Protein AF-A0A7X7RH09-F1 (afdb_monomer)

Radius of gyration: 33.02 Å; Cα contacts (8 Å, |Δi|>4): 2398; chains: 1; bounding box: 82×66×91 Å

pLDDT: mean 83.44, std 12.78, range [39.5, 98.81]

Foldseek 3Di:
DAEACDEWDPDDLDTEAAEQEEAADEEDEDPDARFHANYEDFLYEYELYEHYHYEGEGAYDAAFEYENYEYDDDDAPTEYEYELYEAEHYEYEHEDHPDAAGAYEYENDEYGELGYHYEYYQYEYYAYYYYYDDRHNYHYAYANAEYEHDDAPRQYWYFYALYEYHYADQHANYEYYDQRDDAAAEHFLYEYDYDPAQRANYYYNCQLRYEQYLYEYALRYFYDPNHVYNYNYYRAHFDWDWDQFRPRDTDIARADDAPSRQFGWFKWWQDPDNSDTWIWTDGQPDPDIDTSTHPDPRPDNDPPIAGAAHSRRHDDHVRDGGRRHRHPDDPQPQAAKEAEAEVLRQQWFKDFPPPPDSSHRMDGDRAQDWDTWMAIGGPPPKAWQAKAAPVRHGDGRHRTDTGGGHRYHGYIYTYIRAAWEKEKEAEDDACKAFPVPRDRMDIDTFGFSAAFDDDGDMDGPPVFKDKPDKPDDTTRGDHPYHDYIYTYIDTLAAAEFEEEAPVPQAVPAPQRSNALNNHHPDPLVSQVVNLRRLYEYEYWADEDAAAPHAQHASYEYEYQDPSPDDDRVNRHLPVTAAEHEQAQPQQKFFPDPVGHRCDDPNDGDADALRTAIADDDPRGAQERHEEDAQHYNGEYESHEYEHRQAEPHHEYEQNHAYEYYNYEDENHNNVLAHEHEHYQHEYEYYNYEHGREQHYYEHDHEHPAEHEAYNYEYYSHEHHLAAHYEYPYQHEYEHENYEYESHEDDDPDPGDHANEHAAHHEYEHENYEYYHYHYDPRDDYNYYHHDPPYDYHYYYYNYYYD

Mean predicted aligned error: 15.93 Å

Solvent-accessible surface area (backbone atoms only — not comparable to full-atom values): 40210 Å² total; per-residue (Å²): 141,88,62,26,83,40,71,52,57,81,95,58,99,76,34,78,60,50,65,67,46,80,46,60,76,42,79,48,76,49,95,47,73,68,57,58,18,59,38,24,43,46,34,29,28,37,31,37,27,36,39,30,44,33,35,37,41,40,39,85,44,68,78,33,47,44,19,44,33,22,34,66,82,89,58,82,70,37,47,36,36,34,35,27,28,37,41,32,49,28,34,44,30,34,69,80,65,100,56,80,36,41,28,32,36,40,17,45,38,27,38,61,44,23,36,40,33,40,37,37,32,26,25,35,39,33,43,52,46,77,46,67,55,86,40,62,82,27,55,78,46,51,14,49,37,29,44,37,14,80,42,83,77,19,60,32,28,38,17,38,33,23,24,34,39,45,36,72,49,77,63,16,50,36,25,48,39,57,80,11,66,72,47,58,30,37,39,30,14,28,34,39,43,60,46,92,66,78,29,36,50,49,41,65,71,59,30,62,36,31,32,40,31,21,21,31,33,32,67,51,49,48,66,72,55,64,46,58,37,58,57,68,50,36,52,60,44,76,50,62,37,82,43,81,26,44,93,80,38,77,35,64,24,39,66,60,70,46,82,86,62,75,63,21,48,43,45,28,51,52,47,93,47,74,69,64,63,43,48,28,34,23,54,69,95,52,90,64,78,40,61,32,46,78,81,68,75,82,58,66,84,64,86,81,58,62,46,53,51,31,34,75,63,51,82,52,54,82,87,50,64,43,52,22,22,59,47,86,57,56,94,65,77,77,30,21,29,45,32,57,45,56,39,37,45,76,19,51,49,64,50,44,74,90,55,88,49,76,80,56,39,33,48,76,36,54,62,66,41,55,57,61,51,36,33,57,43,47,37,88,75,13,42,73,60,29,32,23,39,88,86,69,49,80,75,37,71,51,55,63,41,67,55,68,53,31,80,53,62,40,61,39,30,44,33,37,52,43,29,71,31,47,44,29,46,34,48,43,55,83,74,38,25,29,72,88,75,70,29,43,55,51,76,42,83,40,40,27,34,31,75,40,77,77,82,77,62,65,52,58,57,71,84,52,36,47,82,78,49,60,78,60,86,73,52,66,43,31,57,94,53,69,45,78,44,44,28,43,35,41,52,62,60,66,39,62,30,23,34,36,40,71,93,61,62,43,86,88,35,82,48,74,7,76,36,61,65,23,22,17,58,53,58,71,62,48,52,55,55,20,41,73,23,46,7,31,36,42,30,26,37,44,72,40,79,60,52,67,38,70,71,40,40,38,21,36,42,34,21,4,26,90,61,81,76,89,52,81,87,68,44,36,40,84,84,19,52,16,33,38,27,15,48,64,80,75,75,42,22,29,58,54,98,82,47,52,43,39,61,51,97,90,40,77,52,83,67,54,50,79,33,48,36,42,57,56,91,89,62,36,34,48,25,36,27,38,60,44,72,72,21,43,68,23,36,36,33,19,35,32,40,27,34,12,21,31,9,43,31,33,62,28,29,57,53,22,33,41,35,39,30,52,24,37,40,38,30,24,13,17,61,63,79,49,31,24,35,29,32,15,32,44,46,38,40,31,48,28,38,38,35,29,23,24,15,38,36,37,36,56,34,68,43,96,63,68,26,38,38,32,53,25,38,42,33,31,24,32,72,28,76,38,16,46,32,26,29,62,11,58,29,32,43,38,37,30,51,29,39,38,33,30,39,30,41,73,58,90,61,99,60,69,45,19,53,38,28,36,43,33,25,34,36,41,37,30,51,26,39,42,33,63,66,45,73,41,100,70,51,72,58,59,65,41,77,42,44,99,96,44,85,43,54,72,46,80,39,81,58,46,79,89

Structure (mmCIF, N/CA/C/O backbone):
data_AF-A0A7X7RH09-F1
#
_entry.id   AF-A0A7X7RH09-F1
#
loop_
_atom_site.group_PDB
_atom_site.id
_atom_site.type_symbol
_atom_site.label_atom_id
_atom_site.label_alt_id
_atom_site.label_comp_id
_atom_site.label_asym_id
_atom_site.label_entity_id
_atom_site.label_seq_id
_atom_site.pdbx_PDB_ins_code
_atom_site.Cartn_x
_atom_site.Cartn_y
_atom_site.Cartn_z
_atom_site.occupancy
_atom_site.B_iso_or_equiv
_atom_site.auth_seq_id
_atom_site.auth_comp_id
_atom_site.auth_asym_id
_atom_site.auth_atom_id
_atom_site.pdbx_PDB_model_num
ATOM 1 N N . TYR A 1 1 ? 2.781 25.773 -5.124 1.00 39.50 1 TYR A N 1
ATOM 2 C CA . TYR A 1 1 ? 2.151 26.807 -4.276 1.00 39.50 1 TYR A CA 1
ATOM 3 C C . TYR A 1 1 ? 0.959 26.136 -3.627 1.00 39.50 1 TYR A C 1
ATOM 5 O O . TYR A 1 1 ? -0.152 26.218 -4.144 1.00 39.50 1 TYR A O 1
ATOM 13 N N . ASP A 1 2 ? 1.236 25.411 -2.550 1.00 45.59 2 ASP A N 1
ATOM 14 C CA . ASP A 1 2 ? 0.275 24.592 -1.820 1.00 45.59 2 ASP A CA 1
ATOM 15 C C . ASP A 1 2 ? -0.074 25.367 -0.554 1.00 45.59 2 ASP A C 1
ATOM 17 O O . ASP A 1 2 ? 0.790 25.676 0.257 1.00 45.59 2 ASP A O 1
ATOM 21 N N . GLY A 1 3 ? -1.309 25.848 -0.470 1.00 50.97 3 GLY A N 1
ATOM 22 C CA . GLY A 1 3 ? -1.743 26.729 0.604 1.00 50.97 3 GLY A CA 1
ATOM 23 C C . GLY A 1 3 ? -3.160 26.376 1.002 1.00 50.97 3 GLY A C 1
ATOM 24 O O . GLY A 1 3 ? -4.043 26.290 0.143 1.00 50.97 3 GLY A O 1
ATOM 25 N N . GLY A 1 4 ? -3.369 26.165 2.301 1.00 50.78 4 GLY A N 1
ATOM 26 C CA . GLY A 1 4 ? -4.703 26.146 2.887 1.00 50.78 4 GLY A CA 1
ATOM 27 C C . GLY A 1 4 ? -5.398 27.507 2.763 1.00 50.78 4 GLY A C 1
ATOM 28 O O . GLY A 1 4 ? -4.807 28.484 2.298 1.00 50.78 4 GLY A O 1
ATOM 29 N N . ALA A 1 5 ? -6.658 27.595 3.196 1.00 55.97 5 ALA A N 1
ATOM 30 C CA . ALA A 1 5 ? -7.336 28.887 3.352 1.00 55.97 5 ALA A CA 1
ATOM 31 C C . ALA A 1 5 ? -6.557 29.811 4.307 1.00 55.97 5 ALA A C 1
ATOM 33 O O . ALA A 1 5 ? -6.485 31.020 4.088 1.00 55.97 5 ALA A O 1
ATOM 34 N N . ILE A 1 6 ? -5.939 29.219 5.334 1.00 58.34 6 ILE A N 1
ATOM 35 C CA . ILE A 1 6 ? -5.012 29.863 6.258 1.00 58.34 6 ILE A CA 1
ATOM 36 C C . ILE A 1 6 ? -3.758 28.983 6.364 1.00 58.34 6 ILE A C 1
ATOM 38 O O . ILE A 1 6 ? -3.845 27.788 6.653 1.00 58.34 6 ILE A O 1
ATOM 42 N N . PHE A 1 7 ? -2.590 29.580 6.119 1.00 59.22 7 PHE A N 1
ATOM 43 C CA . PHE A 1 7 ? -1.283 28.933 6.243 1.00 59.22 7 PHE A CA 1
ATOM 44 C C . PHE A 1 7 ? -0.499 29.565 7.397 1.00 59.22 7 PHE A C 1
ATOM 46 O O . PHE A 1 7 ? -0.276 30.777 7.390 1.00 59.22 7 PHE A O 1
ATOM 53 N N . ILE A 1 8 ? -0.078 28.757 8.373 1.00 60.66 8 ILE A N 1
ATOM 54 C CA . ILE A 1 8 ? 0.688 29.204 9.545 1.00 60.66 8 ILE A CA 1
ATOM 55 C C . ILE A 1 8 ? 1.908 28.288 9.703 1.00 60.66 8 ILE A C 1
ATOM 57 O O . ILE A 1 8 ? 1.785 27.163 10.178 1.00 60.66 8 ILE A O 1
ATOM 61 N N . GLY A 1 9 ? 3.085 28.778 9.300 1.00 55.16 9 GLY A N 1
ATOM 62 C CA . GLY A 1 9 ? 4.354 28.067 9.498 1.00 55.16 9 GLY A CA 1
ATOM 63 C C . GLY A 1 9 ? 5.372 28.257 8.376 1.00 55.16 9 GLY A C 1
ATOM 64 O O . GLY A 1 9 ? 5.650 27.314 7.645 1.00 55.16 9 GLY A O 1
ATOM 65 N N . ARG A 1 10 ? 5.935 29.463 8.200 1.00 49.44 10 ARG A N 1
ATOM 66 C CA . ARG A 1 10 ? 7.008 29.682 7.213 1.00 49.44 10 ARG A CA 1
ATOM 67 C C . ARG A 1 10 ? 8.353 29.918 7.908 1.00 49.44 10 ARG A C 1
ATOM 69 O O . ARG A 1 10 ? 8.547 30.936 8.559 1.00 49.44 10 ARG A O 1
ATOM 76 N N . GLU A 1 11 ? 9.267 28.970 7.703 1.00 46.16 11 GLU A N 1
ATOM 77 C CA . GLU A 1 11 ? 10.734 29.107 7.776 1.00 46.16 11 GLU A CA 1
ATOM 78 C C . GLU A 1 11 ? 11.436 29.315 9.131 1.00 46.16 11 GLU A C 1
ATOM 80 O O . GLU A 1 11 ? 12.667 29.333 9.142 1.00 46.16 11 GLU A O 1
ATOM 85 N N . GLN A 1 12 ? 10.752 29.389 10.278 1.00 46.31 12 GLN A N 1
ATOM 86 C CA . GLN A 1 12 ? 11.450 29.516 11.568 1.00 46.31 12 GLN A CA 1
ATOM 87 C C . GLN A 1 12 ? 10.907 28.590 12.654 1.00 46.31 12 GLN A C 1
ATOM 89 O O . GLN A 1 12 ? 9.708 28.358 12.769 1.00 46.31 12 GLN A O 1
ATOM 94 N N . TYR A 1 13 ? 11.834 28.119 13.489 1.00 49.25 13 TYR A N 1
ATOM 95 C CA . TYR A 1 13 ? 11.634 27.364 14.728 1.00 49.25 13 TYR A CA 1
ATOM 96 C C . TYR A 1 13 ? 10.707 28.065 15.759 1.00 49.25 13 TYR A C 1
ATOM 98 O O . TYR A 1 13 ? 10.409 27.491 16.796 1.00 49.25 13 TYR A O 1
ATOM 106 N N . ASP A 1 14 ? 10.202 29.269 15.474 1.00 51.50 14 ASP A N 1
ATOM 107 C CA . ASP A 1 14 ? 9.371 30.081 16.370 1.00 51.50 14 ASP A CA 1
ATOM 108 C C . ASP A 1 14 ? 8.062 30.514 15.681 1.00 51.50 14 ASP A C 1
ATOM 110 O O . ASP A 1 14 ? 7.807 31.699 15.454 1.00 51.50 14 ASP A O 1
ATOM 114 N N . CYS A 1 15 ? 7.215 29.555 15.299 1.00 55.47 15 CYS A N 1
ATOM 115 C CA . CYS A 1 15 ? 5.894 29.874 14.754 1.00 55.47 15 CYS A CA 1
ATOM 116 C C . CYS A 1 15 ? 4.900 30.214 15.881 1.00 55.47 15 CYS A C 1
ATOM 118 O O . CYS A 1 15 ? 4.875 29.565 16.925 1.00 55.47 15 CYS A O 1
ATOM 120 N N . ALA A 1 16 ? 4.071 31.246 15.683 1.00 60.22 16 ALA A N 1
ATOM 121 C CA . ALA A 1 16 ? 3.099 31.678 16.688 1.00 60.22 16 ALA A CA 1
ATOM 122 C C . ALA A 1 16 ? 2.033 30.587 16.947 1.00 60.22 16 ALA A C 1
ATOM 124 O O . ALA A 1 16 ? 1.498 30.037 15.980 1.00 60.22 16 ALA A O 1
ATOM 125 N N . PRO A 1 17 ? 1.688 30.288 18.218 1.00 71.81 17 PRO A N 1
ATOM 126 C CA . PRO A 1 17 ? 0.646 29.318 18.541 1.00 71.81 17 PRO A CA 1
ATOM 127 C C . PRO A 1 17 ? -0.729 29.803 18.063 1.00 71.81 17 PRO A C 1
ATOM 129 O O . PRO A 1 17 ? -1.035 30.998 18.114 1.00 71.81 17 PRO A O 1
ATOM 132 N N . VAL A 1 18 ? -1.585 28.869 17.650 1.00 77.62 18 VAL A N 1
ATOM 133 C CA . VAL A 1 18 ? -2.997 29.146 17.358 1.00 77.62 18 VAL A CA 1
ATOM 134 C C . VAL A 1 18 ? -3.774 28.913 18.641 1.00 77.62 18 VAL A C 1
ATOM 136 O O . VAL A 1 18 ? -3.946 27.781 19.080 1.00 77.62 18 VAL A O 1
ATOM 139 N N . TYR A 1 19 ? -4.217 29.991 19.273 1.00 84.62 19 TYR A N 1
ATOM 140 C CA . TYR A 1 19 ? -4.841 29.925 20.586 1.00 84.62 19 TYR A CA 1
ATOM 141 C C . TYR A 1 19 ? -6.220 30.562 20.560 1.00 84.62 19 TYR A C 1
ATOM 143 O O . TYR A 1 19 ? -6.370 31.711 20.140 1.00 84.62 19 TYR A O 1
ATOM 151 N N . ARG A 1 20 ? -7.220 29.835 21.065 1.00 84.06 20 ARG A N 1
ATOM 152 C CA . ARG A 1 20 ? -8.582 30.348 21.247 1.00 84.06 20 ARG A CA 1
ATOM 153 C C . ARG A 1 20 ? -9.219 30.896 19.961 1.00 84.06 20 ARG A C 1
ATOM 155 O O . ARG A 1 20 ? -9.881 31.935 19.978 1.00 84.06 20 ARG A O 1
ATOM 162 N N . CYS A 1 21 ? -9.056 30.178 18.851 1.00 82.94 21 CYS A N 1
ATOM 163 C CA . CYS A 1 21 ? -9.645 30.519 17.556 1.00 82.94 21 CYS A CA 1
ATOM 164 C C . CYS A 1 21 ? -10.924 29.717 17.257 1.00 82.94 21 CYS A C 1
ATOM 166 O O . CYS A 1 21 ? -11.049 28.552 17.634 1.00 82.94 21 CYS A O 1
ATOM 168 N N . VAL A 1 22 ? -11.865 30.340 16.537 1.00 84.69 22 VAL A N 1
ATOM 169 C CA . VAL A 1 22 ? -13.108 29.711 16.062 1.00 84.69 22 VAL A CA 1
ATOM 170 C C . VAL A 1 22 ? -13.093 29.635 14.539 1.00 84.69 22 VAL A C 1
ATOM 172 O O . VAL A 1 22 ? -12.988 30.656 13.865 1.00 84.69 22 VAL A O 1
ATOM 175 N N . PHE A 1 23 ? -13.265 28.430 14.010 1.00 83.69 23 PHE A N 1
ATOM 176 C CA . PHE A 1 23 ? -13.432 28.133 12.595 1.00 83.69 23 PHE A CA 1
ATOM 177 C C . PHE A 1 23 ? -14.815 27.519 12.421 1.00 83.69 23 PHE A C 1
ATOM 179 O O . PHE A 1 23 ? -15.066 26.416 12.906 1.00 83.69 23 PHE A O 1
ATOM 186 N N . THR A 1 24 ? -15.740 28.225 11.767 1.00 86.25 24 THR A N 1
ATOM 187 C CA . THR A 1 24 ? -17.094 27.689 11.617 1.00 86.25 24 THR A CA 1
ATOM 188 C C . THR A 1 24 ? -17.821 28.119 10.351 1.00 86.25 24 THR A C 1
ATOM 190 O O . THR A 1 24 ? -17.476 29.136 9.747 1.00 86.25 24 THR A O 1
ATOM 193 N N . ASN A 1 25 ? -18.827 27.333 9.952 1.00 81.81 25 ASN A N 1
ATOM 194 C CA . ASN A 1 25 ? -19.798 27.645 8.896 1.00 81.81 25 ASN A CA 1
ATOM 195 C C . ASN A 1 25 ? -19.156 28.051 7.564 1.00 81.81 25 ASN A C 1
ATOM 197 O O . ASN A 1 25 ? -19.556 29.030 6.935 1.00 81.81 25 ASN A O 1
ATOM 201 N N . SER A 1 26 ? -18.118 27.327 7.154 1.00 77.94 26 SER A N 1
ATOM 202 C CA . SER A 1 26 ? -17.310 27.694 5.994 1.00 77.94 26 SER A CA 1
ATOM 203 C C . SER A 1 26 ? -17.163 26.523 5.029 1.00 77.94 26 SER A C 1
ATOM 205 O O . SER A 1 26 ? -17.007 25.376 5.441 1.00 77.94 26 SER A O 1
ATOM 207 N N . LEU A 1 27 ? -17.185 26.830 3.732 1.00 81.50 27 LEU A N 1
ATOM 208 C CA . LEU A 1 27 ? -16.916 25.895 2.642 1.00 81.50 27 LEU A CA 1
ATOM 209 C C . LEU A 1 27 ? -15.573 26.249 2.003 1.00 81.50 27 LEU A C 1
ATOM 211 O O . LEU A 1 27 ? -15.373 27.381 1.565 1.00 81.50 27 LEU A O 1
ATOM 215 N N . LEU A 1 28 ? -14.688 25.265 1.888 1.00 77.44 28 LEU A N 1
ATOM 216 C CA . LEU A 1 28 ? -13.471 25.350 1.097 1.00 77.44 28 LEU A CA 1
ATOM 217 C C . LEU A 1 28 ? -13.575 24.361 -0.059 1.00 77.44 28 LEU A C 1
ATOM 219 O O . LEU A 1 28 ? -13.709 23.162 0.159 1.00 77.44 28 LEU A O 1
ATOM 223 N N . ALA A 1 29 ? -13.499 24.861 -1.289 1.00 73.12 29 ALA A N 1
ATOM 224 C CA . ALA A 1 29 ? -13.468 24.042 -2.494 1.00 73.12 29 ALA A CA 1
ATOM 225 C C . ALA A 1 29 ? -12.237 24.401 -3.331 1.00 73.12 29 ALA A C 1
ATOM 227 O O . ALA A 1 29 ? -11.968 25.579 -3.568 1.00 73.12 29 ALA A O 1
ATOM 228 N N . SER A 1 30 ? -11.485 23.392 -3.777 1.00 60.62 30 SER A N 1
ATOM 229 C CA . SER A 1 30 ? -10.325 23.577 -4.658 1.00 60.62 30 SER A CA 1
ATOM 230 C C . SER A 1 30 ? -10.606 23.023 -6.052 1.00 60.62 30 SER A C 1
ATOM 232 O O . SER A 1 30 ? -11.096 21.906 -6.198 1.00 60.62 30 SER A O 1
ATOM 234 N N . THR A 1 31 ? -10.253 23.786 -7.088 1.00 54.47 31 THR A N 1
ATOM 235 C CA . THR A 1 31 ? -10.228 23.322 -8.487 1.00 54.47 31 THR A CA 1
ATOM 236 C C . THR A 1 31 ? -8.878 22.710 -8.885 1.00 54.47 31 THR A C 1
ATOM 238 O O . THR A 1 31 ? -8.768 22.100 -9.951 1.00 54.47 31 THR A O 1
ATOM 241 N N . HIS A 1 32 ? -7.852 22.858 -8.039 1.00 51.28 32 HIS A N 1
ATOM 242 C CA . HIS A 1 32 ? -6.489 22.381 -8.276 1.00 51.28 32 HIS A CA 1
ATOM 243 C C . HIS A 1 32 ? -6.302 20.921 -7.831 1.00 51.28 32 HIS A C 1
ATOM 245 O O . HIS A 1 32 ? -6.965 20.455 -6.909 1.00 51.28 32 HIS A O 1
ATOM 251 N N . THR A 1 33 ? -5.374 20.209 -8.478 1.00 50.28 33 THR A N 1
ATOM 252 C CA . THR A 1 33 ? -5.018 18.800 -8.203 1.00 50.28 33 THR A CA 1
ATOM 253 C C . THR A 1 33 ? -4.371 18.567 -6.833 1.00 50.28 33 THR A C 1
ATOM 255 O O . THR A 1 33 ? -4.424 17.454 -6.324 1.00 50.28 33 THR A O 1
ATOM 258 N N . ALA A 1 34 ? -3.801 19.600 -6.208 1.00 52.06 34 ALA A N 1
ATOM 259 C CA . ALA A 1 34 ? -3.381 19.560 -4.812 1.00 52.06 34 ALA A CA 1
ATOM 260 C C . ALA A 1 34 ? -4.541 20.059 -3.934 1.00 52.06 34 ALA A C 1
ATOM 262 O O . ALA A 1 34 ? -4.988 21.206 -4.046 1.00 52.06 34 ALA A O 1
ATOM 263 N N . GLY A 1 35 ? -5.093 19.172 -3.111 1.00 54.12 35 GLY A N 1
ATOM 264 C CA . GLY A 1 35 ? -6.166 19.509 -2.179 1.00 54.12 35 GLY A CA 1
ATOM 265 C C . GLY A 1 35 ? -5.674 20.485 -1.113 1.00 54.12 35 GLY A C 1
ATOM 266 O O . GLY A 1 35 ? -4.538 20.398 -0.659 1.00 54.12 35 GLY A O 1
ATOM 267 N N . ARG A 1 36 ? -6.532 21.445 -0.765 1.00 67.12 36 ARG A N 1
ATOM 268 C CA . ARG A 1 36 ? -6.258 22.497 0.220 1.00 67.12 36 ARG A CA 1
ATOM 269 C C . ARG A 1 36 ? -6.937 22.156 1.542 1.00 67.12 36 ARG A C 1
ATOM 271 O O . ARG A 1 36 ? -8.000 21.550 1.524 1.00 67.12 36 ARG A O 1
ATOM 278 N N . SER A 1 37 ? -6.377 22.607 2.656 1.00 75.69 37 SER A N 1
ATOM 279 C CA . SER A 1 37 ? -6.959 22.492 3.998 1.00 75.69 37 SER A CA 1
ATOM 280 C C . SER A 1 37 ? -7.502 23.832 4.500 1.00 75.69 37 SER A C 1
ATOM 282 O O . SER A 1 37 ? -7.160 24.893 3.973 1.00 75.69 37 SER A O 1
ATOM 284 N N . PHE A 1 38 ? -8.358 23.824 5.525 1.00 73.69 38 PHE A N 1
ATOM 285 C CA . PHE A 1 38 ? -8.743 25.068 6.205 1.00 73.69 38 PHE A CA 1
ATOM 286 C C . PHE A 1 38 ? -7.564 25.656 6.971 1.00 73.69 38 PHE A C 1
ATOM 288 O O . PHE A 1 38 ? -7.347 26.869 6.944 1.00 73.69 38 PHE A O 1
ATOM 295 N N . LEU A 1 39 ? -6.797 24.776 7.610 1.00 77.62 39 LEU A N 1
ATOM 296 C CA . LEU A 1 39 ? -5.623 25.122 8.383 1.00 77.62 39 LEU A CA 1
ATOM 297 C C . LEU A 1 39 ? -4.447 24.259 7.927 1.00 77.62 39 LEU A C 1
ATOM 299 O O . LEU A 1 39 ? -4.460 23.039 8.101 1.00 77.62 39 LEU A O 1
ATOM 303 N N . SER A 1 40 ? -3.441 24.910 7.347 1.00 75.69 40 SER A N 1
ATOM 304 C CA . SER A 1 40 ? -2.165 24.291 7.000 1.00 75.69 40 SER A CA 1
ATOM 305 C C . SER A 1 40 ? -1.100 24.737 7.992 1.00 75.69 40 SER A C 1
ATOM 307 O O . SER A 1 40 ? -0.823 25.938 8.067 1.00 75.69 40 SER A O 1
ATOM 309 N N . ILE A 1 41 ? -0.540 23.802 8.765 1.00 71.88 41 ILE A N 1
ATOM 310 C CA . ILE A 1 41 ? 0.348 24.121 9.897 1.00 71.88 41 ILE A CA 1
ATOM 311 C C . ILE A 1 41 ? 1.619 23.287 9.946 1.00 71.88 41 ILE A C 1
ATOM 313 O O . ILE A 1 41 ? 1.668 22.154 9.468 1.00 71.88 41 ILE A O 1
ATOM 317 N N . GLY A 1 42 ? 2.639 23.870 10.575 1.00 72.31 42 GLY A N 1
ATOM 318 C CA . GLY A 1 42 ? 3.933 23.245 10.766 1.00 72.31 42 GLY A CA 1
ATOM 319 C C . GLY A 1 42 ? 4.741 23.881 11.892 1.00 72.31 42 GLY A C 1
ATOM 320 O O . GLY A 1 42 ? 5.000 25.079 11.848 1.00 72.31 42 GLY A O 1
ATOM 321 N N . GLY A 1 43 ? 5.123 23.087 12.900 1.00 71.06 43 GLY A N 1
ATOM 322 C CA . GLY A 1 43 ? 5.881 23.583 14.056 1.00 71.06 43 GLY A CA 1
ATOM 323 C C . GLY A 1 43 ? 5.066 24.501 14.977 1.00 71.06 43 GLY A C 1
ATOM 324 O O . GLY A 1 43 ? 5.577 25.529 15.407 1.00 71.06 43 GLY A O 1
ATOM 325 N N . VAL A 1 44 ? 3.787 24.182 15.215 1.00 73.12 44 VAL A N 1
ATOM 326 C CA . VAL A 1 44 ? 2.811 25.048 15.905 1.00 73.12 44 VAL A CA 1
ATOM 327 C C . VAL A 1 44 ? 1.980 24.232 16.898 1.00 73.12 44 VAL A C 1
ATOM 329 O O . VAL A 1 44 ? 1.556 23.127 16.571 1.00 73.12 44 VAL A O 1
ATOM 332 N N . SER A 1 45 ? 1.684 24.816 18.063 1.00 78.50 45 SER A N 1
ATOM 333 C CA . SER A 1 45 ? 0.655 24.329 18.995 1.00 78.50 45 SER A CA 1
ATOM 334 C C . SER A 1 45 ? -0.694 24.986 18.690 1.00 78.50 45 SER A C 1
ATOM 336 O O . SER A 1 45 ? -0.778 26.212 18.535 1.00 78.50 45 SER A O 1
ATOM 338 N N . VAL A 1 46 ? -1.754 24.180 18.611 1.00 84.38 46 VAL A N 1
ATOM 339 C CA . VAL A 1 46 ? -3.142 24.620 18.439 1.00 84.38 46 VAL A CA 1
ATOM 340 C C . VAL A 1 46 ? -3.904 24.306 19.716 1.00 84.38 46 VAL A C 1
ATOM 342 O O . VAL A 1 46 ? -4.128 23.150 20.053 1.00 84.38 46 VAL A O 1
ATOM 345 N N . THR A 1 47 ? -4.304 25.335 20.454 1.00 85.88 47 THR A N 1
ATOM 346 C CA . THR A 1 47 ? -4.860 25.168 21.797 1.00 85.88 47 THR A CA 1
ATOM 347 C C . THR A 1 47 ? -6.187 25.909 21.962 1.00 85.88 47 THR A C 1
ATOM 349 O O . THR A 1 47 ? -6.333 27.049 21.515 1.00 85.88 47 THR A O 1
ATOM 352 N N . ASP A 1 48 ? -7.158 25.284 22.633 1.00 86.69 48 ASP A N 1
ATOM 353 C CA . ASP A 1 48 ? -8.470 25.869 22.963 1.00 86.69 48 ASP A CA 1
ATOM 354 C C . ASP A 1 48 ? -9.261 26.361 21.728 1.00 86.69 48 ASP A C 1
ATOM 356 O O . ASP A 1 48 ? -9.983 27.359 21.793 1.00 86.69 48 ASP A O 1
ATOM 360 N N . CYS A 1 49 ? -9.105 25.693 20.579 1.00 88.81 49 CYS A N 1
ATOM 361 C CA . CYS A 1 49 ? -9.737 26.077 19.312 1.00 88.81 49 CYS A CA 1
ATOM 362 C C . CYS A 1 49 ? -10.970 25.225 18.977 1.00 88.81 49 CYS A C 1
ATOM 364 O O . CYS A 1 49 ? -11.073 24.062 19.360 1.00 88.81 49 CYS A O 1
ATOM 366 N N . ARG A 1 50 ? -11.903 25.795 18.210 1.00 89.38 50 ARG A N 1
ATOM 367 C CA . ARG A 1 50 ? -13.152 25.141 17.786 1.00 89.38 50 ARG A CA 1
ATOM 368 C C . ARG A 1 50 ? -13.253 25.119 16.262 1.00 89.38 50 ARG A C 1
ATOM 370 O O . ARG A 1 50 ? -13.187 26.177 15.643 1.00 89.38 50 ARG A O 1
ATOM 377 N N . PHE A 1 51 ? -13.467 23.939 15.689 1.00 91.75 51 PHE A N 1
ATOM 378 C CA . PHE A 1 51 ? -13.645 23.666 14.263 1.00 91.75 51 PHE A CA 1
ATOM 379 C C . PHE A 1 51 ? -15.002 22.998 14.054 1.00 91.75 51 PHE A C 1
ATOM 381 O O . PHE A 1 51 ? -15.168 21.817 14.362 1.00 91.75 51 PHE A O 1
ATOM 388 N N . GLU A 1 52 ? -15.991 23.746 13.567 1.00 90.88 52 GLU A N 1
ATOM 389 C CA . GLU A 1 52 ? -17.348 23.212 13.462 1.00 90.88 52 GLU A CA 1
ATOM 390 C C . GLU A 1 52 ? -18.112 23.629 12.219 1.00 90.88 52 GLU A C 1
ATOM 392 O O . GLU A 1 52 ? -18.098 24.798 11.838 1.00 90.88 52 GLU A O 1
ATOM 397 N N . HIS A 1 53 ? -18.890 22.711 11.646 1.00 88.31 53 HIS A N 1
ATOM 398 C CA . HIS A 1 53 ? -19.677 22.976 10.435 1.00 88.31 53 HIS A CA 1
ATOM 399 C C . HIS A 1 53 ? -18.803 23.463 9.266 1.00 88.31 53 HIS A C 1
ATOM 401 O O . HIS A 1 53 ? -19.192 24.337 8.485 1.00 88.31 53 HIS A O 1
ATOM 407 N N . LEU A 1 54 ? -17.582 22.937 9.170 1.00 86.94 54 LEU A N 1
ATOM 408 C CA . LEU A 1 54 ? -16.685 23.195 8.053 1.00 86.94 54 LEU A CA 1
ATOM 409 C C . LEU A 1 54 ? -16.880 22.122 6.990 1.00 86.94 54 LEU A C 1
ATOM 411 O O . LEU A 1 54 ? -16.991 20.938 7.302 1.00 86.94 54 LEU A O 1
ATOM 415 N N . ARG A 1 55 ? -16.875 22.527 5.723 1.00 87.94 55 ARG A N 1
ATOM 416 C CA . ARG A 1 55 ? -16.953 21.609 4.589 1.00 87.94 55 ARG A CA 1
ATOM 417 C C . ARG A 1 55 ? -15.736 21.777 3.694 1.00 87.94 55 ARG A C 1
ATOM 419 O O . ARG A 1 55 ? -15.526 22.855 3.143 1.00 87.94 55 ARG A O 1
ATOM 426 N N . LEU A 1 56 ? -14.953 20.716 3.529 1.00 85.56 56 LEU A N 1
ATOM 427 C CA . LEU A 1 56 ? -13.834 20.654 2.595 1.00 85.56 56 LEU A CA 1
ATOM 428 C C . LEU A 1 56 ? -14.221 19.808 1.379 1.00 85.56 56 LEU A C 1
ATOM 430 O O . LEU A 1 56 ? -14.490 18.620 1.515 1.00 85.56 56 LEU A O 1
ATOM 434 N N . LEU A 1 57 ? -14.209 20.407 0.191 1.00 83.31 57 LEU A N 1
ATOM 435 C CA . LEU A 1 57 ? -14.351 19.716 -1.086 1.00 83.31 57 LEU A CA 1
ATOM 436 C C . LEU A 1 57 ? -12.971 19.537 -1.731 1.00 83.31 57 LEU A C 1
ATOM 438 O O . LEU A 1 57 ? -12.345 20.509 -2.168 1.00 83.31 57 LEU A O 1
ATOM 442 N N . CYS A 1 58 ? -12.500 18.294 -1.788 1.00 78.88 58 CYS A N 1
ATOM 443 C CA . CYS A 1 58 ? -11.197 17.931 -2.335 1.00 78.88 58 CYS A CA 1
ATOM 444 C C . CYS A 1 58 ? -11.317 17.263 -3.715 1.00 78.88 58 CYS A C 1
ATOM 446 O O . CYS A 1 58 ? -12.351 16.697 -4.067 1.00 78.88 58 CYS A O 1
ATOM 448 N N . LYS A 1 59 ? -10.238 17.335 -4.503 1.00 78.81 59 LYS A N 1
ATOM 449 C CA . LYS A 1 59 ? -10.075 16.622 -5.776 1.00 78.81 59 LYS A CA 1
ATOM 450 C C . LYS A 1 59 ? -8.899 15.651 -5.632 1.00 78.81 59 LYS A C 1
ATOM 452 O O . LYS A 1 59 ? -7.761 16.085 -5.819 1.00 78.81 59 LYS A O 1
ATOM 457 N N . PRO A 1 60 ? -9.149 14.386 -5.249 1.00 78.12 60 PRO A N 1
ATOM 458 C CA . PRO A 1 60 ? -8.075 13.453 -4.951 1.00 78.12 60 PRO A CA 1
ATOM 459 C C . PRO A 1 60 ? -7.185 13.118 -6.147 1.00 78.12 60 PRO A C 1
ATOM 461 O O . PRO A 1 60 ? -7.648 13.083 -7.286 1.00 78.12 60 PRO A O 1
ATOM 464 N N . THR A 1 61 ? -5.921 12.820 -5.863 1.00 77.62 61 THR A N 1
ATOM 465 C CA . THR A 1 61 ? -4.957 12.157 -6.749 1.00 77.62 61 THR A CA 1
ATOM 466 C C . THR A 1 61 ? -4.567 10.812 -6.144 1.00 77.62 61 THR A C 1
ATOM 468 O O . THR A 1 61 ? -4.674 10.640 -4.928 1.00 77.62 61 THR A O 1
ATOM 471 N N . THR A 1 62 ? -4.065 9.882 -6.961 1.00 80.81 62 THR A N 1
ATOM 472 C CA . THR A 1 62 ? -3.496 8.620 -6.466 1.00 80.81 62 THR A CA 1
ATOM 473 C C . THR A 1 62 ? -2.423 8.895 -5.411 1.00 80.81 62 THR A C 1
ATOM 475 O O . THR A 1 62 ? -1.591 9.788 -5.576 1.00 80.81 62 THR A O 1
ATOM 478 N N . ASP A 1 63 ? -2.502 8.167 -4.304 1.00 79.94 63 ASP A N 1
ATOM 479 C CA . ASP A 1 63 ? -1.680 8.279 -3.103 1.00 79.94 63 ASP A CA 1
ATOM 480 C C . ASP A 1 63 ? -1.737 9.620 -2.371 1.00 79.94 63 ASP A C 1
ATOM 482 O O . ASP A 1 63 ? -0.909 9.891 -1.502 1.00 79.94 63 ASP A O 1
ATOM 486 N N . GLY A 1 64 ? -2.724 10.463 -2.671 1.00 80.62 64 GLY A N 1
ATOM 487 C CA . GLY A 1 64 ? -2.969 11.710 -1.954 1.00 80.62 64 GLY A CA 1
ATOM 488 C C . GLY A 1 64 ? -3.614 11.491 -0.584 1.00 80.62 64 GLY A C 1
ATOM 489 O O . GLY A 1 64 ? -4.360 10.539 -0.370 1.00 80.62 64 GLY A O 1
ATOM 490 N N . THR A 1 65 ? -3.377 12.416 0.344 1.00 84.31 65 THR A N 1
ATOM 491 C CA . THR A 1 65 ? -4.117 12.510 1.609 1.00 84.31 65 THR A CA 1
ATOM 492 C C . THR A 1 65 ? -4.595 13.933 1.821 1.00 84.31 65 THR A C 1
ATOM 494 O O . THR A 1 65 ? -3.841 14.885 1.614 1.00 84.31 65 THR A O 1
ATOM 497 N N . TYR A 1 66 ? -5.849 14.079 2.235 1.00 85.44 66 TYR A N 1
ATOM 498 C CA . TYR A 1 66 ? -6.525 15.368 2.340 1.00 85.44 66 TYR A CA 1
ATOM 499 C C . TYR A 1 66 ? -7.186 15.483 3.695 1.00 85.44 66 TYR A C 1
ATOM 501 O O . TYR A 1 66 ? -7.961 14.608 4.066 1.00 85.44 66 TYR A O 1
ATOM 509 N N . ALA A 1 67 ? -6.895 16.556 4.423 1.00 87.56 67 ALA A N 1
ATOM 510 C CA . ALA A 1 67 ? -7.482 16.767 5.732 1.00 87.56 67 ALA A CA 1
ATOM 511 C C . ALA A 1 67 ? -7.953 18.204 5.947 1.00 87.56 67 ALA A C 1
ATOM 513 O O . ALA A 1 67 ? -7.436 19.138 5.328 1.00 87.56 67 ALA A O 1
ATOM 514 N N . LEU A 1 68 ? -8.951 18.377 6.816 1.00 86.56 68 LEU A N 1
ATOM 515 C CA . LEU A 1 68 ? -9.476 19.694 7.185 1.00 86.56 68 LEU A CA 1
ATOM 516 C C . LEU A 1 68 ? -8.388 20.542 7.852 1.00 86.56 68 LEU A C 1
ATOM 518 O O . LEU A 1 68 ? -8.199 21.701 7.466 1.00 86.56 68 LEU A O 1
ATOM 522 N N . THR A 1 69 ? -7.642 19.952 8.786 1.00 85.06 69 THR A N 1
ATOM 523 C CA . THR A 1 69 ? -6.339 20.448 9.233 1.00 85.06 69 THR A CA 1
ATOM 524 C C . THR A 1 69 ? -5.256 19.538 8.662 1.00 85.06 69 THR A C 1
ATOM 526 O O . THR A 1 69 ? -5.271 18.322 8.847 1.00 85.06 69 THR A O 1
ATOM 529 N N . GLN A 1 70 ? -4.346 20.122 7.885 1.00 76.12 70 GLN A N 1
ATOM 530 C CA . GLN A 1 70 ? -3.366 19.371 7.104 1.00 76.12 70 GLN A CA 1
ATOM 531 C C . GLN A 1 70 ? -1.960 19.881 7.380 1.00 76.12 70 GLN A C 1
ATOM 533 O O . GLN A 1 70 ? -1.740 21.086 7.477 1.00 76.12 70 GLN A O 1
ATOM 538 N N . PHE A 1 71 ? -1.001 18.969 7.467 1.00 71.19 71 PHE A N 1
ATOM 539 C CA . PHE A 1 71 ? 0.404 19.327 7.646 1.00 71.19 71 PHE A CA 1
ATOM 540 C C . PHE A 1 71 ? 1.173 19.285 6.311 1.00 71.19 71 PHE A C 1
ATOM 542 O O . PHE A 1 71 ? 0.969 18.361 5.511 1.00 71.19 71 PHE A O 1
ATOM 549 N N . ASP A 1 72 ? 1.984 20.319 6.049 1.00 60.94 72 ASP A N 1
ATOM 550 C CA . ASP A 1 72 ? 2.553 20.653 4.726 1.00 60.94 72 ASP A CA 1
ATOM 551 C C . ASP A 1 72 ? 3.869 19.911 4.382 1.00 60.94 72 ASP A C 1
ATOM 553 O O . ASP A 1 72 ? 4.581 19.411 5.252 1.00 60.94 72 ASP A O 1
ATOM 557 N N . THR A 1 73 ? 4.182 19.848 3.083 1.00 54.56 73 THR A N 1
ATOM 558 C CA . THR A 1 73 ? 5.088 18.911 2.408 1.00 54.56 73 THR A CA 1
ATOM 559 C C . THR A 1 73 ? 6.581 19.224 2.451 1.00 54.56 73 THR A C 1
ATOM 561 O O . THR A 1 73 ? 7.382 18.408 2.000 1.00 54.56 73 THR A O 1
ATOM 564 N N . TRP A 1 74 ? 6.983 20.399 2.931 1.00 53.41 74 TRP A N 1
ATOM 565 C CA . TRP A 1 74 ? 8.318 20.936 2.625 1.00 53.41 74 TRP A CA 1
ATOM 566 C C . TRP A 1 74 ? 9.379 20.673 3.696 1.00 53.41 74 TRP A C 1
ATOM 568 O O . TRP A 1 74 ? 10.561 20.917 3.449 1.00 53.41 74 TRP A O 1
ATOM 578 N N . HIS A 1 75 ? 8.989 20.173 4.871 1.00 57.84 75 HIS A N 1
ATOM 579 C CA . HIS A 1 75 ? 9.895 20.062 6.011 1.00 57.84 75 HIS A CA 1
ATOM 580 C C . HIS A 1 75 ? 9.716 18.743 6.771 1.00 57.84 75 HIS A C 1
ATOM 582 O O . HIS A 1 75 ? 8.687 18.495 7.399 1.00 57.84 75 HIS A O 1
ATOM 588 N N . ASP A 1 76 ? 10.754 17.907 6.744 1.00 57.53 76 ASP A N 1
ATOM 589 C CA . ASP A 1 76 ? 10.840 16.709 7.577 1.00 57.53 76 ASP A CA 1
ATOM 590 C C . ASP A 1 76 ? 10.981 17.098 9.064 1.00 57.53 76 ASP A C 1
ATOM 592 O O . ASP A 1 76 ? 11.793 17.956 9.416 1.00 57.53 76 ASP A O 1
ATOM 596 N N . ASN A 1 77 ? 10.267 16.394 9.953 1.00 61.56 77 ASN A N 1
ATOM 597 C CA . ASN A 1 77 ? 10.380 16.468 11.425 1.00 61.56 77 ASN A CA 1
ATOM 598 C C . ASN A 1 77 ? 9.720 17.654 12.149 1.00 61.56 77 ASN A C 1
ATOM 600 O O . ASN A 1 77 ? 10.051 17.902 13.313 1.00 61.56 77 ASN A O 1
ATOM 604 N N . TRP A 1 78 ? 8.768 18.351 11.534 1.00 71.25 78 TRP A N 1
ATOM 605 C CA . TRP A 1 78 ? 7.917 19.272 12.288 1.00 71.25 78 TRP A CA 1
ATOM 606 C C . TRP A 1 78 ? 7.007 18.536 13.273 1.00 71.25 78 TRP A C 1
ATOM 608 O O . TRP A 1 78 ? 6.595 17.398 13.039 1.00 71.25 78 TRP A O 1
ATOM 618 N N . PHE A 1 79 ? 6.750 19.198 14.401 1.00 75.94 79 PHE A N 1
ATOM 619 C CA . PHE A 1 79 ? 5.858 18.725 15.448 1.00 75.94 79 PHE A CA 1
ATOM 620 C C . PHE A 1 79 ? 4.671 19.679 15.581 1.00 75.94 79 PHE A C 1
ATOM 622 O O . PHE A 1 79 ? 4.853 20.897 15.555 1.00 75.94 79 PHE A O 1
ATOM 629 N N . VAL A 1 80 ? 3.470 19.118 15.681 1.00 80.06 80 VAL A N 1
ATOM 630 C CA . VAL A 1 80 ? 2.219 19.859 15.861 1.00 80.06 80 VAL A CA 1
ATOM 631 C C . VAL A 1 80 ? 1.418 19.198 16.973 1.00 80.06 80 VAL A C 1
ATOM 633 O O . VAL A 1 80 ? 1.212 17.990 16.935 1.00 80.06 80 VAL A O 1
ATOM 636 N N . ASP A 1 81 ? 0.925 19.973 17.926 1.00 84.44 81 ASP A N 1
ATOM 637 C CA . ASP A 1 81 ? 0.002 19.486 18.950 1.00 84.44 81 ASP A CA 1
ATOM 638 C C . ASP A 1 81 ? -1.352 20.187 18.855 1.00 84.44 81 ASP A C 1
ATOM 640 O O . ASP A 1 81 ? -1.432 21.383 18.563 1.00 84.44 81 ASP A O 1
ATOM 644 N N . PHE A 1 82 ? -2.419 19.428 19.097 1.00 89.00 82 PHE A N 1
ATOM 645 C CA . PHE A 1 82 ? -3.757 19.958 19.321 1.00 89.00 82 PHE A CA 1
ATOM 646 C C . PHE A 1 82 ? -4.165 19.676 20.758 1.00 89.00 82 PHE A C 1
ATOM 648 O O . PHE A 1 82 ? -4.340 18.524 21.141 1.00 89.00 82 PHE A O 1
ATOM 655 N N . ASN A 1 83 ? -4.387 20.730 21.533 1.00 88.69 83 ASN A N 1
ATOM 656 C CA . ASN A 1 83 ? -4.727 20.621 22.943 1.00 88.69 83 ASN A CA 1
ATOM 657 C C . ASN A 1 83 ? -6.080 21.288 23.224 1.00 88.69 83 ASN A C 1
ATOM 659 O O . ASN A 1 83 ? -6.283 22.459 22.893 1.00 88.69 83 ASN A O 1
ATOM 663 N N . ARG A 1 84 ? -7.030 20.557 23.818 1.00 90.06 84 ARG A N 1
ATOM 664 C CA . ARG A 1 84 ? -8.394 21.052 24.119 1.00 90.06 84 ARG A CA 1
ATOM 665 C C . ARG A 1 84 ? -9.113 21.632 22.896 1.00 90.06 84 ARG A C 1
ATOM 667 O O . ARG A 1 84 ? -9.789 22.658 22.979 1.00 90.06 84 ARG A O 1
ATOM 674 N N . CYS A 1 85 ? -8.935 21.011 21.732 1.00 92.44 85 CYS A N 1
ATOM 675 C CA . CYS A 1 85 ? -9.618 21.425 20.509 1.00 92.44 85 CYS A CA 1
ATOM 676 C C . CYS A 1 85 ? -10.908 20.627 20.283 1.00 92.44 85 CYS A C 1
ATOM 678 O O . CYS A 1 85 ? -10.999 19.453 20.643 1.00 92.44 85 CYS A O 1
ATOM 680 N N . VAL A 1 86 ? -11.903 21.261 19.662 1.00 94.50 86 VAL A N 1
ATOM 681 C CA . VAL A 1 86 ? -13.181 20.622 19.310 1.00 94.50 86 VAL A CA 1
ATOM 682 C C . VAL A 1 86 ? -13.344 20.568 17.798 1.00 94.50 86 VAL A C 1
ATOM 684 O O . VAL A 1 86 ? -13.215 21.594 17.135 1.00 94.50 86 VAL A O 1
ATOM 687 N N . PHE A 1 87 ? -13.667 19.387 17.275 1.00 95.94 87 PHE A N 1
ATOM 688 C CA . PHE A 1 87 ? -13.963 19.116 15.871 1.00 95.94 87 PHE A CA 1
ATOM 689 C C . PHE A 1 87 ? -15.356 18.493 15.756 1.00 95.94 87 PHE A C 1
ATOM 691 O O . PHE A 1 87 ? -15.507 17.287 15.942 1.00 95.94 87 PHE A O 1
ATOM 698 N N . ALA A 1 88 ? -16.381 19.296 15.464 1.00 94.00 88 ALA A N 1
ATOM 699 C CA . ALA A 1 88 ? -17.757 18.799 15.413 1.00 94.00 88 ALA A CA 1
ATOM 700 C C . ALA A 1 88 ? -18.472 19.115 14.097 1.00 94.00 88 ALA A C 1
ATOM 702 O O . ALA A 1 88 ? -18.392 20.228 13.578 1.00 94.00 88 ALA A O 1
ATOM 703 N N . HIS A 1 89 ? -19.237 18.154 13.584 1.00 94.00 89 HIS A N 1
ATOM 704 C CA . HIS A 1 89 ? -20.110 18.331 12.419 1.00 94.00 89 HIS A CA 1
ATOM 705 C C . HIS A 1 89 ? -19.379 18.821 11.160 1.00 94.00 89 HIS A C 1
ATOM 707 O O . HIS A 1 89 ? -19.945 19.551 10.341 1.00 94.00 89 HIS A O 1
ATOM 713 N N . ASN A 1 90 ? -18.105 18.461 11.009 1.00 94.56 90 ASN A N 1
ATOM 714 C CA . ASN A 1 90 ? -17.335 18.804 9.822 1.00 94.56 90 ASN A CA 1
ATOM 715 C C . ASN A 1 90 ? -17.535 17.756 8.730 1.00 94.56 90 ASN A C 1
ATOM 717 O O . ASN A 1 90 ? -17.838 16.597 9.009 1.00 94.56 90 ASN A O 1
ATOM 721 N N . VAL A 1 91 ? -17.335 18.157 7.477 1.00 92.69 91 VAL A N 1
ATOM 722 C CA . VAL A 1 91 ? -17.456 17.265 6.326 1.00 92.69 91 VAL A CA 1
ATOM 723 C C . VAL A 1 91 ? -16.244 17.379 5.414 1.00 92.69 91 VAL A C 1
ATOM 725 O O . VAL A 1 91 ? -15.918 18.471 4.947 1.00 92.69 91 VAL A O 1
ATOM 728 N N . VAL A 1 92 ? -15.615 16.248 5.098 1.00 90.62 92 VAL A N 1
ATOM 729 C CA . VAL A 1 92 ? -14.577 16.151 4.063 1.00 90.62 92 VAL A CA 1
ATOM 730 C C . VAL A 1 92 ? -15.114 15.315 2.909 1.00 90.62 92 VAL A C 1
ATOM 732 O O . VAL A 1 92 ? -15.417 14.135 3.061 1.00 90.62 92 VAL A O 1
ATOM 735 N N . ALA A 1 93 ? -15.262 15.946 1.748 1.00 88.25 93 ALA A N 1
ATOM 736 C CA . ALA A 1 93 ? -15.929 15.380 0.588 1.00 88.25 93 ALA A CA 1
ATOM 737 C C . ALA A 1 93 ? -14.992 15.283 -0.626 1.00 88.25 93 ALA A C 1
ATOM 739 O O . ALA A 1 93 ? -14.314 16.248 -0.985 1.00 88.25 93 ALA A O 1
ATOM 740 N N . ALA A 1 94 ? -15.011 14.130 -1.287 1.00 83.69 94 ALA A N 1
ATOM 741 C CA . ALA A 1 94 ? -14.339 13.802 -2.538 1.00 83.69 94 ALA A CA 1
ATOM 742 C C . ALA A 1 94 ? -15.390 13.360 -3.584 1.00 83.69 94 ALA A C 1
ATOM 744 O O . ALA A 1 94 ? -15.670 12.167 -3.717 1.00 83.69 94 ALA A O 1
ATOM 745 N N . PRO A 1 95 ? -16.029 14.294 -4.312 1.00 74.25 95 PRO A N 1
ATOM 746 C CA . PRO A 1 95 ? -17.022 13.958 -5.333 1.00 74.25 95 PRO A CA 1
ATOM 747 C C . PRO A 1 95 ? -16.386 13.153 -6.476 1.00 74.25 95 PRO A C 1
ATOM 749 O O . PRO A 1 95 ? -15.205 13.338 -6.766 1.00 74.25 95 PRO A O 1
ATOM 752 N N . ALA A 1 96 ? -17.178 12.287 -7.126 1.00 61.25 96 ALA A N 1
ATOM 753 C CA . ALA A 1 96 ? -16.732 11.336 -8.152 1.00 61.25 96 ALA A CA 1
ATOM 754 C C . ALA A 1 96 ? -15.738 11.960 -9.149 1.00 61.25 96 ALA A C 1
ATOM 756 O O . ALA A 1 96 ? -16.095 12.792 -9.986 1.00 61.25 96 ALA A O 1
ATOM 757 N N . THR A 1 97 ? -14.469 11.572 -9.031 1.00 56.03 97 THR A N 1
ATOM 758 C CA . THR A 1 97 ? -13.388 11.980 -9.923 1.00 56.03 97 THR A CA 1
ATOM 759 C C . THR A 1 97 ? -13.382 11.092 -11.163 1.00 56.03 97 THR A C 1
ATOM 761 O O . THR A 1 97 ? -13.709 9.911 -11.117 1.00 56.03 97 THR A O 1
ATOM 764 N N . SER A 1 98 ? -12.934 11.632 -12.292 1.00 45.31 98 SER A N 1
ATOM 765 C CA . SER A 1 98 ? -12.617 10.882 -13.515 1.00 45.31 98 SER A CA 1
ATOM 766 C C . SER A 1 98 ? -11.368 9.982 -13.372 1.00 45.31 98 SER A C 1
ATOM 768 O O . SER A 1 98 ? -10.642 9.791 -14.342 1.00 45.31 98 SER A O 1
ATOM 770 N N . LEU A 1 99 ? -11.061 9.503 -12.161 1.00 54.94 99 LEU A N 1
ATOM 771 C CA . LEU A 1 99 ? -9.893 8.688 -11.819 1.00 54.94 99 LEU A CA 1
ATOM 772 C C . LEU A 1 99 ? -10.372 7.296 -11.401 1.00 54.94 99 LEU A C 1
ATOM 774 O O . LEU A 1 99 ? -10.632 7.029 -10.231 1.00 54.94 99 LEU A O 1
ATOM 778 N N . THR A 1 100 ? -10.517 6.405 -12.374 1.00 58.28 100 THR A N 1
ATOM 779 C CA . THR A 1 100 ? -10.769 4.983 -12.124 1.00 58.28 100 THR A CA 1
ATOM 780 C C . THR A 1 100 ? -9.501 4.363 -11.516 1.00 58.28 100 THR A C 1
ATOM 782 O O . THR A 1 100 ? -8.428 4.496 -12.098 1.00 58.28 100 THR A O 1
ATOM 785 N N . GLY A 1 101 ? -9.598 3.722 -10.345 1.00 62.59 101 GLY A N 1
ATOM 786 C CA . GLY A 1 101 ? -8.496 2.958 -9.735 1.00 62.59 101 GLY A CA 1
ATOM 787 C C . GLY A 1 101 ? -7.548 3.696 -8.776 1.00 62.59 101 GLY A C 1
ATOM 788 O O . GLY A 1 101 ? -6.534 3.126 -8.387 1.00 62.59 101 GLY A O 1
ATOM 789 N N . ALA A 1 102 ? -7.822 4.944 -8.379 1.00 69.69 102 ALA A N 1
ATOM 790 C CA . ALA A 1 102 ? -6.933 5.694 -7.480 1.00 69.69 102 ALA A CA 1
ATOM 791 C C . ALA A 1 102 ? -7.168 5.373 -5.988 1.00 69.69 102 ALA A C 1
ATOM 793 O O . ALA A 1 102 ? -8.305 5.408 -5.522 1.00 69.69 102 ALA A O 1
ATOM 794 N N . SER A 1 103 ? -6.089 5.146 -5.230 1.00 84.81 103 SER A N 1
ATOM 795 C CA . SER A 1 103 ? -6.110 5.064 -3.759 1.00 84.81 103 SER A CA 1
ATOM 796 C C . SER A 1 103 ? -5.809 6.428 -3.133 1.00 84.81 103 SER A C 1
ATOM 798 O O . SER A 1 103 ? -4.938 7.135 -3.636 1.00 84.81 103 SER A O 1
ATOM 800 N N . TYR A 1 104 ? -6.511 6.829 -2.072 1.00 85.62 104 TYR A N 1
ATOM 801 C CA . TYR A 1 104 ? -6.266 8.095 -1.362 1.00 85.62 104 TYR A CA 1
ATOM 802 C C . TYR A 1 104 ? -6.844 8.081 0.062 1.00 85.62 104 TYR A C 1
ATOM 804 O O . TYR A 1 104 ? -7.675 7.239 0.400 1.00 85.62 104 TYR A O 1
ATOM 812 N N . GLY A 1 105 ? -6.428 9.032 0.905 1.00 89.06 105 GLY A N 1
ATOM 813 C CA . GLY A 1 105 ? -6.931 9.178 2.275 1.00 89.06 105 GLY A CA 1
ATOM 814 C C . GLY A 1 105 ? -7.643 10.508 2.555 1.00 89.06 105 GLY A C 1
ATOM 815 O O . GLY A 1 105 ? -7.241 11.550 2.035 1.00 89.06 105 GLY A O 1
ATOM 816 N N . LEU A 1 106 ? -8.671 10.488 3.407 1.00 90.44 106 LEU A N 1
ATOM 817 C CA . LEU A 1 106 ? -9.424 11.658 3.879 1.00 90.44 106 LEU A CA 1
ATOM 818 C C . LEU A 1 106 ? -9.390 11.749 5.416 1.00 90.44 106 LEU A C 1
ATOM 820 O O . LEU A 1 106 ? -9.589 10.745 6.095 1.00 90.44 106 LEU A O 1
ATOM 824 N N . GLY A 1 107 ? -9.131 12.939 5.962 1.00 92.69 107 GLY A N 1
ATOM 825 C CA . GLY A 1 107 ? -8.941 13.165 7.398 1.00 92.69 107 GLY A CA 1
ATOM 826 C C . GLY A 1 107 ? -9.664 14.398 7.944 1.00 92.69 107 GLY A C 1
ATOM 827 O O . GLY A 1 107 ? -9.825 15.375 7.217 1.00 92.69 107 GLY A O 1
ATOM 828 N N . ILE A 1 108 ? -10.046 14.431 9.224 1.00 94.19 108 ILE A N 1
ATOM 829 C CA . ILE A 1 108 ? -10.320 15.725 9.887 1.00 94.19 108 ILE A CA 1
ATOM 830 C C . ILE A 1 108 ? -8.994 16.376 10.275 1.00 94.19 108 ILE A C 1
ATOM 832 O O . ILE A 1 108 ? -8.720 17.507 9.877 1.00 94.19 108 ILE A O 1
ATOM 836 N N . VAL A 1 109 ? -8.137 15.620 10.953 1.00 92.50 109 VAL A N 1
ATOM 837 C CA . VAL A 1 109 ? -6.747 15.961 11.248 1.00 92.50 109 VAL A CA 1
ATOM 838 C C . VAL A 1 109 ? -5.847 14.966 10.525 1.00 92.50 109 VAL A C 1
ATOM 840 O O . VAL A 1 109 ? -6.029 13.755 10.645 1.00 92.50 109 VAL A O 1
ATOM 843 N N . GLY A 1 110 ? -4.875 15.450 9.754 1.00 88.62 110 GLY A N 1
ATOM 844 C CA . GLY A 1 110 ? -3.953 14.566 9.046 1.00 88.62 110 GLY A CA 1
ATOM 845 C C . GLY A 1 110 ? -2.818 15.288 8.334 1.00 88.62 110 GLY A C 1
ATOM 846 O O . GLY A 1 110 ? -2.586 16.480 8.516 1.00 88.62 110 GLY A O 1
ATOM 847 N N . HIS A 1 111 ? -2.076 14.560 7.502 1.00 80.56 111 HIS A N 1
ATOM 848 C CA . HIS A 1 111 ? -0.888 15.096 6.833 1.00 80.56 111 HIS A CA 1
ATOM 849 C C . HIS A 1 111 ? -0.645 14.519 5.453 1.00 80.56 111 HIS A C 1
ATOM 851 O O . HIS A 1 111 ? -1.253 13.524 5.060 1.00 80.56 111 HIS A O 1
ATOM 857 N N . THR A 1 112 ? 0.227 15.194 4.707 1.00 73.56 112 THR A N 1
ATOM 858 C CA . THR A 1 112 ? 0.518 14.911 3.295 1.00 73.56 112 THR A CA 1
ATOM 859 C C . THR A 1 112 ? 1.800 14.124 3.056 1.00 73.56 112 THR A C 1
ATOM 861 O O . THR A 1 112 ? 1.970 13.596 1.961 1.00 73.56 112 THR A O 1
ATOM 864 N N . THR A 1 113 ? 2.700 14.004 4.033 1.00 69.06 113 THR A N 1
ATOM 865 C CA . THR A 1 113 ? 4.018 13.368 3.855 1.00 69.06 113 THR A CA 1
ATOM 866 C C . THR A 1 113 ? 4.233 12.216 4.821 1.00 69.06 113 THR A C 1
ATOM 868 O O . THR A 1 113 ? 3.665 12.169 5.901 1.00 69.06 113 THR A O 1
ATOM 871 N N . GLY A 1 114 ? 5.104 11.272 4.460 1.00 65.69 114 GLY A N 1
ATOM 872 C CA . GLY A 1 114 ? 5.411 10.129 5.324 1.00 65.69 114 GLY A CA 1
ATOM 873 C C . GLY A 1 114 ? 6.162 10.462 6.625 1.00 65.69 114 GLY A C 1
ATOM 874 O O . GLY A 1 114 ? 6.280 9.582 7.474 1.00 65.69 114 GLY A O 1
ATOM 875 N N . ASN A 1 115 ? 6.656 11.691 6.821 1.00 74.25 115 ASN A N 1
ATOM 876 C CA . ASN A 1 115 ? 7.591 12.057 7.899 1.00 74.25 115 ASN A CA 1
ATOM 877 C C . ASN A 1 115 ? 7.060 13.163 8.829 1.00 74.25 115 ASN A C 1
ATOM 879 O O . ASN A 1 115 ? 7.783 14.112 9.145 1.00 74.25 115 ASN A O 1
ATOM 883 N N . PHE A 1 116 ? 5.813 13.044 9.288 1.00 76.25 116 PHE A N 1
ATOM 884 C CA . PHE A 1 116 ? 5.202 14.048 10.163 1.00 76.25 116 PHE A CA 1
ATOM 885 C C . PHE A 1 116 ? 4.977 13.553 11.596 1.00 76.25 116 PHE A C 1
ATOM 887 O O . PHE A 1 116 ? 4.734 12.369 11.830 1.00 76.25 116 PHE A O 1
ATOM 894 N N . ARG A 1 117 ? 5.049 14.460 12.575 1.00 80.31 117 ARG A N 1
ATOM 895 C CA . ARG A 1 117 ? 4.817 14.146 13.990 1.00 80.31 117 ARG A CA 1
ATOM 896 C C . ARG A 1 117 ? 3.713 15.036 14.522 1.00 80.31 117 ARG A C 1
ATOM 898 O O . ARG A 1 117 ? 3.820 16.255 14.417 1.00 80.31 117 ARG A O 1
ATOM 905 N N . TYR A 1 118 ? 2.680 14.449 15.103 1.00 84.31 118 TYR A N 1
ATOM 906 C CA . TYR A 1 118 ? 1.660 15.253 15.755 1.00 84.31 118 TYR A CA 1
ATOM 907 C C . TYR A 1 118 ? 0.993 14.529 16.911 1.00 84.31 118 TYR A C 1
ATOM 909 O O . TYR A 1 118 ? 0.999 13.300 16.971 1.00 84.31 118 TYR A O 1
ATOM 917 N N . SER A 1 119 ? 0.426 15.289 17.836 1.00 88.88 119 SER A N 1
ATOM 918 C CA . SER A 1 119 ? -0.299 14.731 18.966 1.00 88.88 119 SER A CA 1
ATOM 919 C C . SER A 1 119 ? -1.611 15.464 19.226 1.00 88.88 119 SER A C 1
ATOM 921 O O . SER A 1 119 ? -1.817 16.588 18.763 1.00 88.88 119 SER A O 1
ATOM 923 N N . LEU A 1 120 ? -2.544 14.759 19.862 1.00 92.69 120 LEU A N 1
ATOM 924 C CA . LEU A 1 120 ? -3.850 15.283 20.231 1.00 92.69 120 LEU A CA 1
ATOM 925 C C . LEU A 1 120 ? -4.121 14.971 21.697 1.00 92.69 120 LEU A C 1
ATOM 927 O O . LEU A 1 120 ? -4.164 13.808 22.108 1.00 92.69 120 LEU A O 1
ATOM 931 N N . GLU A 1 121 ? -4.353 16.020 22.468 1.00 91.94 121 GLU A N 1
ATOM 932 C CA . GLU A 1 121 ? -4.590 15.968 23.899 1.00 91.94 121 GLU A CA 1
ATOM 933 C C . GLU A 1 121 ? -5.921 16.631 24.228 1.00 91.94 121 GLU A C 1
ATOM 935 O O . GLU A 1 121 ? -6.210 17.746 23.788 1.00 91.94 121 GLU A O 1
ATOM 940 N N . ASP A 1 122 ? -6.753 15.934 25.004 1.00 91.69 122 ASP A N 1
ATOM 941 C CA . ASP A 1 122 ? -8.019 16.470 25.520 1.00 91.69 122 ASP A CA 1
ATOM 942 C C . ASP A 1 122 ? -8.940 17.034 24.410 1.00 91.69 122 ASP A C 1
ATOM 944 O O . ASP A 1 122 ? -9.755 17.930 24.637 1.00 91.69 122 ASP A O 1
ATOM 948 N N . CYS A 1 123 ? -8.810 16.508 23.187 1.00 93.94 123 CYS A N 1
ATOM 949 C CA . CYS A 1 123 ? -9.603 16.917 22.034 1.00 93.94 123 CYS A CA 1
ATOM 950 C C . CYS A 1 123 ? -10.938 16.166 21.973 1.00 93.94 123 CYS A C 1
ATOM 952 O O . CYS A 1 123 ? -11.049 15.013 22.394 1.00 93.94 123 CYS A O 1
ATOM 954 N N . THR A 1 124 ? -11.959 16.823 21.424 1.00 94.88 124 THR A N 1
ATOM 955 C CA . THR A 1 124 ? -13.306 16.259 21.263 1.00 94.88 124 THR A CA 1
ATOM 956 C C . THR A 1 124 ? -13.705 16.232 19.790 1.00 94.88 124 THR A C 1
ATOM 958 O O . THR A 1 124 ? -13.676 17.270 19.131 1.00 94.88 124 THR A O 1
ATOM 961 N N . PHE A 1 125 ? -14.105 15.063 19.297 1.00 95.19 125 PHE A N 1
ATOM 962 C CA . PHE A 1 125 ? -14.609 14.823 17.946 1.00 95.19 125 PHE A CA 1
ATOM 963 C C . PHE A 1 125 ? -16.074 14.394 18.022 1.00 95.19 125 PHE A C 1
ATOM 965 O O . PHE A 1 125 ? -16.433 13.583 18.880 1.00 95.19 125 PHE A O 1
ATOM 972 N N . VAL A 1 126 ? -16.932 15.004 17.201 1.00 93.88 126 VAL A N 1
ATOM 973 C CA . VAL A 1 126 ? -18.380 14.766 17.251 1.00 93.88 126 VAL A CA 1
ATOM 974 C C . VAL A 1 126 ? -18.978 14.768 15.853 1.00 93.88 126 VAL A C 1
ATOM 976 O O . VAL A 1 126 ? -19.083 15.820 15.219 1.00 93.88 126 VAL A O 1
ATOM 979 N N . SER A 1 127 ? -19.470 13.611 15.417 1.00 92.00 127 SER A N 1
ATOM 980 C CA . SER A 1 127 ? -20.294 13.459 14.211 1.00 92.00 127 SER A CA 1
ATOM 981 C C . SER A 1 127 ? -19.668 14.107 12.971 1.00 92.00 127 SER A C 1
ATOM 983 O O . SER A 1 127 ? -20.328 14.864 12.244 1.00 92.00 127 SER A O 1
ATOM 985 N N . ASN A 1 128 ? -18.374 13.869 12.757 1.00 94.50 128 ASN A N 1
ATOM 986 C CA . ASN A 1 128 ? -17.705 14.291 11.533 1.00 94.50 128 ASN A CA 1
ATOM 987 C C . ASN A 1 128 ? -18.037 13.305 10.405 1.00 94.50 128 ASN A C 1
ATOM 989 O O . ASN A 1 128 ? -18.330 12.132 10.633 1.00 94.50 128 ASN A O 1
ATOM 993 N N . ARG A 1 129 ? -18.044 13.779 9.157 1.00 93.12 129 ARG A N 1
ATOM 994 C CA . ARG A 1 129 ? -18.502 12.981 8.013 1.00 93.12 129 ARG A CA 1
ATOM 995 C C . ARG A 1 129 ? -17.521 13.002 6.858 1.00 93.12 129 ARG A C 1
ATOM 997 O O . ARG A 1 129 ? -16.897 14.018 6.551 1.00 93.12 129 ARG A O 1
ATOM 1004 N N . PHE A 1 130 ? -17.468 11.875 6.162 1.00 91.94 130 PHE A N 1
ATOM 1005 C CA . PHE A 1 130 ? -16.697 11.698 4.943 1.00 91.94 130 PHE A CA 1
ATOM 1006 C C . PHE A 1 130 ? -17.646 11.327 3.811 1.00 91.94 130 PHE A C 1
ATOM 1008 O O . PHE A 1 130 ? -18.486 10.444 3.961 1.00 91.94 130 PHE A O 1
ATOM 1015 N N . GLU A 1 131 ? -17.530 12.018 2.683 1.00 90.31 131 GLU A N 1
ATOM 1016 C CA . GLU A 1 131 ? -18.340 11.756 1.493 1.00 90.31 131 GLU A CA 1
ATOM 1017 C C . GLU A 1 131 ? -17.401 11.423 0.335 1.00 90.31 131 GLU A C 1
ATOM 1019 O O . GLU A 1 131 ? -16.581 12.254 -0.044 1.00 90.31 131 GLU A O 1
ATOM 1024 N N . HIS A 1 132 ? -17.494 10.235 -0.251 1.00 85.50 132 HIS A N 1
ATOM 1025 C CA . HIS A 1 132 ? -16.693 9.871 -1.419 1.00 85.50 132 HIS A CA 1
ATOM 1026 C C . HIS A 1 132 ? -17.463 8.928 -2.347 1.00 85.50 132 HIS A C 1
ATOM 1028 O O . HIS A 1 132 ? -18.413 8.273 -1.923 1.00 85.50 132 HIS A O 1
ATOM 1034 N N . ALA A 1 133 ? -17.069 8.874 -3.620 1.00 72.81 133 ALA A N 1
ATOM 1035 C CA . ALA A 1 133 ? -17.535 7.833 -4.536 1.00 72.81 133 ALA A CA 1
ATOM 1036 C C . ALA A 1 133 ? -16.729 6.537 -4.337 1.00 72.81 133 ALA A C 1
ATOM 1038 O O . ALA A 1 133 ? -15.597 6.579 -3.846 1.00 72.81 133 ALA A O 1
ATOM 1039 N N . ASP A 1 134 ? -17.290 5.399 -4.746 1.00 62.72 134 ASP A N 1
ATOM 1040 C CA . ASP A 1 134 ? -16.559 4.131 -4.774 1.00 62.72 134 ASP A CA 1
ATOM 1041 C C . ASP A 1 134 ? -15.434 4.204 -5.820 1.00 62.72 134 ASP A C 1
ATOM 1043 O O . ASP A 1 134 ? -15.677 4.423 -7.011 1.00 62.72 134 ASP A O 1
ATOM 1047 N N . ALA A 1 135 ? -14.184 4.037 -5.385 1.00 60.38 135 ALA A N 1
ATOM 1048 C CA . ALA A 1 135 ? -13.033 3.995 -6.280 1.00 60.38 135 ALA A CA 1
ATOM 1049 C C . ALA A 1 135 ? -12.945 2.604 -6.927 1.00 60.38 135 ALA A C 1
ATOM 1051 O O . ALA A 1 135 ? -12.418 1.665 -6.337 1.00 60.38 135 ALA A O 1
ATOM 1052 N N . ALA A 1 136 ? -13.463 2.446 -8.149 1.00 55.50 136 ALA A N 1
ATOM 1053 C CA . ALA A 1 136 ? -13.370 1.183 -8.885 1.00 55.50 136 ALA A CA 1
ATOM 1054 C C . ALA A 1 136 ? -11.894 0.787 -9.103 1.00 55.50 136 ALA A C 1
ATOM 1056 O O . ALA A 1 136 ? -11.231 1.343 -9.976 1.00 55.50 136 ALA A O 1
ATOM 1057 N N . GLY A 1 137 ? -11.384 -0.144 -8.289 1.00 58.66 137 GLY A N 1
ATOM 1058 C CA . GLY A 1 137 ? -9.997 -0.627 -8.321 1.00 58.66 137 GLY A CA 1
ATOM 1059 C C . GLY A 1 137 ? -8.992 0.122 -7.428 1.00 58.66 137 GLY A C 1
ATOM 1060 O O . GLY A 1 137 ? -7.809 -0.187 -7.510 1.00 58.66 137 GLY A O 1
ATOM 1061 N N . GLY A 1 138 ? -9.425 1.083 -6.598 1.00 68.44 138 GLY A N 1
ATOM 1062 C CA . GLY A 1 138 ? -8.566 1.840 -5.667 1.00 68.44 138 GLY A CA 1
ATOM 1063 C C . GLY A 1 138 ? -9.078 1.801 -4.220 1.00 68.44 138 GLY A C 1
ATOM 1064 O O . GLY A 1 138 ? -10.242 1.487 -3.986 1.00 68.44 138 GLY A O 1
ATOM 1065 N N . ASN A 1 139 ? -8.221 2.105 -3.237 1.00 82.62 139 ASN A N 1
ATOM 1066 C CA . ASN A 1 139 ? -8.568 2.073 -1.808 1.00 82.62 139 ASN A CA 1
ATOM 1067 C C . ASN A 1 139 ? -8.742 3.486 -1.220 1.00 82.62 139 ASN A C 1
ATOM 1069 O O . ASN A 1 139 ? -7.805 4.288 -1.248 1.00 82.62 139 ASN A O 1
ATOM 1073 N N . VAL A 1 140 ? -9.911 3.774 -0.640 1.00 87.12 140 VAL A N 1
ATOM 1074 C CA . VAL A 1 140 ? -10.195 5.044 0.046 1.00 87.12 140 VAL A CA 1
ATOM 1075 C C . VAL A 1 140 ? -10.187 4.825 1.555 1.00 87.12 140 VAL A C 1
ATOM 1077 O O . VAL A 1 140 ? -10.988 4.054 2.075 1.00 87.12 140 VAL A O 1
ATOM 1080 N N . VAL A 1 141 ? -9.302 5.525 2.268 1.00 90.25 141 VAL A N 1
ATOM 1081 C CA . VAL A 1 141 ? -9.203 5.442 3.735 1.00 90.25 141 VAL A CA 1
ATOM 1082 C C . VAL A 1 141 ? -9.684 6.746 4.359 1.00 90.25 141 VAL A C 1
ATOM 1084 O O . VAL A 1 141 ? -9.152 7.809 4.058 1.00 90.25 141 VAL A O 1
ATOM 1087 N N . CYS A 1 142 ? -10.672 6.689 5.245 1.00 91.62 142 CYS A N 1
ATOM 1088 C CA . CYS A 1 142 ? -11.194 7.865 5.945 1.00 91.62 142 CYS A CA 1
ATOM 1089 C C . CYS A 1 142 ? -11.011 7.720 7.454 1.00 91.62 142 CYS A C 1
ATOM 1091 O O . CYS A 1 142 ? -11.214 6.624 7.973 1.00 91.62 142 CYS A O 1
ATOM 1093 N N . ALA A 1 143 ? -10.647 8.801 8.150 1.00 94.69 143 ALA A N 1
ATOM 1094 C CA . ALA A 1 143 ? -10.706 8.840 9.609 1.00 94.69 143 ALA A CA 1
ATOM 1095 C C . ALA A 1 143 ? -10.715 10.252 10.192 1.00 94.69 143 ALA A C 1
ATOM 1097 O O . ALA A 1 143 ? -10.187 11.171 9.575 1.00 94.69 143 ALA A O 1
ATOM 1098 N N . ASP A 1 144 ? -11.224 10.436 11.412 1.00 95.25 144 ASP A N 1
ATOM 1099 C CA . ASP A 1 144 ? -11.038 11.708 12.129 1.00 95.25 144 ASP A CA 1
ATOM 1100 C C . ASP A 1 144 ? -9.554 12.062 12.256 1.00 95.25 144 ASP A C 1
ATOM 1102 O O . ASP A 1 144 ? -9.141 13.174 11.926 1.00 95.25 144 ASP A O 1
ATOM 1106 N N . VAL A 1 145 ? -8.739 11.087 12.656 1.00 94.62 145 VAL A N 1
ATOM 1107 C CA . VAL A 1 145 ? -7.287 11.206 12.754 1.00 94.62 145 VAL A CA 1
ATOM 1108 C C . VAL A 1 145 ? -6.627 10.286 11.730 1.00 94.62 145 VAL A C 1
ATOM 1110 O O . VAL A 1 145 ? -6.599 9.062 11.880 1.00 94.62 145 VAL A O 1
ATOM 1113 N N . LEU A 1 146 ? -6.073 10.877 10.673 1.00 92.56 146 LEU A N 1
ATOM 1114 C CA . LEU A 1 146 ? -5.461 10.155 9.562 1.00 92.56 146 LEU A CA 1
ATOM 1115 C C . LEU A 1 146 ? -3.936 10.274 9.586 1.00 92.56 146 LEU A C 1
ATOM 1117 O O . LEU A 1 146 ? -3.367 11.364 9.687 1.00 92.56 146 LEU A O 1
ATOM 1121 N N . THR A 1 147 ? -3.255 9.149 9.390 1.00 88.88 147 THR A N 1
ATOM 1122 C CA . THR A 1 147 ? -1.800 9.111 9.223 1.00 88.88 147 THR A CA 1
ATOM 1123 C C . THR A 1 147 ? -1.380 8.500 7.911 1.00 88.88 147 THR A C 1
ATOM 1125 O O . THR A 1 147 ? -2.032 7.590 7.417 1.00 88.88 147 THR A O 1
ATOM 1128 N N . ARG A 1 148 ? -0.266 8.967 7.354 1.00 86.00 148 ARG A N 1
ATOM 1129 C CA . ARG A 1 148 ? 0.254 8.542 6.052 1.00 86.00 148 ARG A CA 1
ATOM 1130 C C . ARG A 1 148 ? 1.676 8.002 6.150 1.00 86.00 148 ARG A C 1
ATOM 1132 O O . ARG A 1 148 ? 2.512 8.562 6.839 1.00 86.00 148 ARG A O 1
ATOM 1139 N N . ALA A 1 149 ? 1.995 6.970 5.382 1.00 82.25 149 ALA A N 1
ATOM 1140 C CA . ALA A 1 149 ? 3.373 6.542 5.163 1.00 82.25 149 ALA A CA 1
ATOM 1141 C C . ALA A 1 149 ? 3.589 6.180 3.689 1.00 82.25 149 ALA A C 1
ATOM 1143 O O . ALA A 1 149 ? 2.966 5.254 3.181 1.00 82.25 149 ALA A O 1
ATOM 1144 N N . THR A 1 150 ? 4.463 6.917 2.996 1.00 67.75 150 THR A N 1
ATOM 1145 C CA . THR A 1 150 ? 4.670 6.800 1.537 1.00 67.75 150 THR A CA 1
ATOM 1146 C C . THR A 1 150 ? 5.774 5.833 1.118 1.00 67.75 150 THR A C 1
ATOM 1148 O O . THR A 1 150 ? 5.862 5.516 -0.061 1.00 67.75 150 THR A O 1
ATOM 1151 N N . ALA A 1 151 ? 6.634 5.392 2.039 1.00 65.25 151 ALA A N 1
ATOM 1152 C CA . ALA A 1 151 ? 7.733 4.464 1.767 1.00 65.25 151 ALA A CA 1
ATOM 1153 C C . ALA A 1 151 ? 8.189 3.761 3.057 1.00 65.25 151 ALA A C 1
ATOM 1155 O O . ALA A 1 151 ? 7.945 4.263 4.158 1.00 65.25 151 ALA A O 1
ATOM 1156 N N . SER A 1 152 ? 8.872 2.620 2.928 1.00 50.91 152 SER A N 1
ATOM 1157 C CA . SER A 1 152 ? 9.529 1.949 4.059 1.00 50.91 152 SER A CA 1
ATOM 1158 C C . SER A 1 152 ? 10.513 2.903 4.752 1.00 50.91 152 SER A C 1
ATOM 1160 O O . SER A 1 152 ? 11.303 3.571 4.088 1.00 50.91 152 SER A O 1
ATOM 1162 N N . GLY A 1 153 ? 10.440 3.007 6.082 1.00 52.56 153 GLY A N 1
ATOM 1163 C CA . GLY A 1 153 ? 11.238 3.960 6.869 1.00 52.56 153 GLY A CA 1
ATOM 1164 C C . GLY A 1 153 ? 10.591 5.334 7.082 1.00 52.56 153 GLY A C 1
ATOM 1165 O O . GLY A 1 153 ? 11.196 6.189 7.729 1.00 52.56 153 GLY A O 1
ATOM 1166 N N . ALA A 1 154 ? 9.361 5.544 6.597 1.00 63.03 154 ALA A N 1
ATOM 1167 C CA . ALA A 1 154 ? 8.562 6.724 6.911 1.00 63.03 154 ALA A CA 1
ATOM 1168 C C . ALA A 1 154 ? 8.385 6.880 8.436 1.00 63.03 154 ALA A C 1
ATOM 1170 O O . ALA A 1 154 ? 8.022 5.943 9.155 1.00 63.03 154 ALA A O 1
ATOM 1171 N N . ASN A 1 155 ? 8.668 8.086 8.928 1.00 71.56 155 ASN A N 1
ATOM 1172 C CA . ASN A 1 155 ? 8.795 8.414 10.349 1.00 71.56 155 ASN A CA 1
ATOM 1173 C C . ASN A 1 155 ? 7.522 9.027 10.956 1.00 71.56 155 ASN A C 1
ATOM 1175 O O . ASN A 1 155 ? 7.612 9.763 11.946 1.00 71.56 155 ASN A O 1
ATOM 1179 N N . SER A 1 156 ? 6.353 8.738 10.377 1.00 79.56 156 SER A N 1
ATOM 1180 C CA . SER A 1 156 ? 5.077 9.254 10.872 1.00 79.56 156 SER A CA 1
ATOM 1181 C C . SER A 1 156 ? 4.782 8.774 12.285 1.00 79.56 156 SER A C 1
ATOM 1183 O O . SER A 1 156 ? 4.767 7.575 12.556 1.00 79.56 156 SER A O 1
ATOM 1185 N N . GLN A 1 157 ? 4.574 9.722 13.196 1.00 81.56 157 GLN A N 1
ATOM 1186 C CA . GLN A 1 157 ? 4.367 9.454 14.618 1.00 81.56 157 GLN A CA 1
ATOM 1187 C C . GLN A 1 157 ? 3.168 10.217 15.132 1.00 81.56 157 GLN A C 1
ATOM 1189 O O . GLN A 1 157 ? 3.053 11.422 14.906 1.00 81.56 157 GLN A O 1
ATOM 1194 N N . ILE A 1 158 ? 2.306 9.499 15.842 1.00 86.19 158 ILE A N 1
ATOM 1195 C CA . ILE A 1 158 ? 1.077 10.047 16.392 1.00 86.19 158 ILE A CA 1
ATOM 1196 C C . ILE A 1 158 ? 0.896 9.580 17.818 1.00 86.19 158 ILE A C 1
ATOM 1198 O O . ILE A 1 158 ? 1.136 8.413 18.137 1.00 86.19 158 ILE A O 1
ATOM 1202 N N . GLY A 1 159 ? 0.432 10.509 18.640 1.00 90.50 159 GLY A N 1
ATOM 1203 C CA . GLY A 1 159 ? 0.055 10.269 20.015 1.00 90.50 159 GLY A CA 1
ATOM 1204 C C . GLY A 1 159 ? -1.313 10.860 20.328 1.00 90.50 159 GLY A C 1
ATOM 1205 O O . GLY A 1 159 ? -1.540 12.030 20.043 1.00 90.50 159 GLY A O 1
ATOM 1206 N N . LEU A 1 160 ? -2.219 10.075 20.909 1.00 93.75 160 LEU A N 1
ATOM 1207 C CA . LEU A 1 160 ? -3.517 10.559 21.388 1.00 93.75 160 LEU A CA 1
ATOM 1208 C C . LEU A 1 160 ? -3.610 10.335 22.891 1.00 93.75 160 LEU A C 1
ATOM 1210 O O . LEU A 1 160 ? -3.374 9.222 23.368 1.00 93.75 160 LEU A O 1
ATOM 1214 N N . ALA A 1 161 ? -4.016 11.362 23.629 1.00 92.94 161 ALA A N 1
ATOM 1215 C CA . ALA A 1 161 ? -4.288 11.265 25.053 1.00 92.94 161 ALA A CA 1
ATOM 1216 C C . ALA A 1 161 ? -5.599 11.961 25.420 1.00 92.94 161 ALA A C 1
ATOM 1218 O O . ALA A 1 161 ? -5.882 13.066 24.965 1.00 92.94 161 ALA A O 1
ATOM 1219 N N . ASN A 1 162 ? -6.395 11.322 26.280 1.00 92.00 162 ASN A N 1
ATOM 1220 C CA . ASN A 1 162 ? -7.610 11.903 26.869 1.00 92.00 162 ASN A CA 1
ATOM 1221 C C . ASN A 1 162 ? -8.638 12.425 25.840 1.00 92.00 162 ASN A C 1
ATOM 1223 O O . ASN A 1 162 ? -9.468 13.273 26.168 1.00 92.00 162 ASN A O 1
ATOM 1227 N N . CYS A 1 163 ? -8.599 11.942 24.597 1.00 93.50 163 CYS A N 1
ATOM 1228 C CA . CYS A 1 163 ? -9.520 12.384 23.555 1.00 93.50 163 CYS A CA 1
ATOM 1229 C C . CYS A 1 163 ? -10.893 11.711 23.704 1.00 93.50 163 CYS A C 1
ATOM 1231 O O . CYS A 1 163 ? -11.008 10.618 24.266 1.00 93.50 163 CYS A O 1
ATOM 1233 N N . THR A 1 164 ? -11.937 12.364 23.197 1.00 93.25 164 THR A N 1
ATOM 1234 C CA . THR A 1 164 ? -13.308 11.835 23.177 1.00 93.25 164 THR A CA 1
ATOM 1235 C C . THR A 1 164 ? -13.851 11.880 21.756 1.00 93.25 164 THR A C 1
ATOM 1237 O O . THR A 1 164 ? -13.873 12.947 21.152 1.00 93.25 164 THR A O 1
ATOM 1240 N N . PHE A 1 165 ? -14.295 10.736 21.243 1.00 92.69 165 PHE A N 1
ATOM 1241 C CA . PHE A 1 165 ? -14.895 10.585 19.919 1.00 92.69 165 PHE A CA 1
ATOM 1242 C C . PHE A 1 165 ? -16.349 10.138 20.064 1.00 92.69 165 PHE A C 1
ATOM 1244 O O . PHE A 1 165 ? -16.632 9.166 20.772 1.00 92.69 165 PHE A O 1
ATOM 1251 N N . LEU A 1 166 ? -17.256 10.857 19.410 1.00 90.81 166 LEU A N 1
ATOM 1252 C CA . LEU A 1 166 ? -18.696 10.619 19.421 1.00 90.81 166 LEU A CA 1
ATOM 1253 C C . LEU A 1 166 ? -19.210 10.588 17.984 1.00 90.81 166 LEU A C 1
ATOM 1255 O O . LEU A 1 166 ? -19.729 11.582 17.468 1.00 90.81 166 LEU A O 1
ATOM 1259 N N . GLU A 1 167 ? -19.074 9.430 17.349 1.00 86.50 167 GLU A N 1
ATOM 1260 C CA . GLU A 1 167 ? -19.349 9.275 15.926 1.00 86.50 167 GLU A CA 1
ATOM 1261 C C . GLU A 1 167 ? -20.724 8.653 15.662 1.00 86.50 167 GLU A C 1
ATOM 1263 O O . GLU A 1 167 ? -21.153 7.697 16.311 1.00 86.50 167 GLU A O 1
ATOM 1268 N N . ASP A 1 168 ? -21.433 9.217 14.685 1.00 83.31 168 ASP A N 1
ATOM 1269 C CA . ASP A 1 168 ? -22.695 8.699 14.151 1.00 83.31 168 ASP A CA 1
ATOM 1270 C C . ASP A 1 168 ? -22.504 7.967 12.807 1.00 83.31 168 ASP A C 1
ATOM 1272 O O . ASP A 1 168 ? -23.414 7.277 12.342 1.00 83.31 168 ASP A O 1
ATOM 1276 N N . GLY A 1 169 ? -21.322 8.100 12.195 1.00 75.56 169 GLY A N 1
ATOM 1277 C CA . GLY A 1 169 ? -20.931 7.479 10.932 1.00 75.56 169 GLY A CA 1
ATOM 1278 C C . GLY A 1 169 ? -20.116 6.191 11.090 1.00 75.56 169 GLY A C 1
ATOM 1279 O O . GLY A 1 169 ? -19.683 5.819 12.176 1.00 75.56 169 GLY A O 1
ATOM 1280 N N . SER A 1 170 ? -19.893 5.497 9.972 1.00 75.94 170 SER A N 1
ATOM 1281 C CA . SER A 1 170 ? -19.155 4.225 9.922 1.00 75.94 170 SER A CA 1
ATOM 1282 C C . SER A 1 170 ? -17.640 4.371 9.740 1.00 75.94 170 SER A C 1
ATOM 1284 O O . SER A 1 170 ? -16.944 3.359 9.693 1.00 75.94 170 SER A O 1
ATOM 1286 N N . ALA A 1 171 ? -17.126 5.594 9.575 1.00 84.94 171 ALA A N 1
ATOM 1287 C CA . ALA A 1 171 ? -15.702 5.828 9.354 1.00 84.94 171 ALA A CA 1
ATOM 1288 C C . ALA A 1 171 ? -14.894 5.591 10.647 1.00 84.94 171 ALA A C 1
ATOM 1290 O O . ALA A 1 171 ? -15.365 5.957 11.722 1.00 84.94 171 ALA A O 1
ATOM 1291 N N . PRO A 1 172 ? -13.682 5.016 10.563 1.00 89.56 172 PRO A N 1
ATOM 1292 C CA . PRO A 1 172 ? -12.775 4.911 11.705 1.00 89.56 172 PRO A CA 1
ATOM 1293 C C . PRO A 1 172 ? -12.472 6.268 12.363 1.00 89.56 172 PRO A C 1
ATOM 1295 O O . PRO A 1 172 ? -12.366 7.283 11.686 1.00 89.56 172 PRO A O 1
ATOM 1298 N N . VAL A 1 173 ? -12.215 6.291 13.671 1.00 92.44 173 VAL A N 1
ATOM 1299 C CA . VAL A 1 173 ? -11.693 7.490 14.358 1.00 92.44 173 VAL A CA 1
ATOM 1300 C C . VAL A 1 173 ? -10.199 7.673 14.128 1.00 92.44 173 VAL A C 1
ATOM 1302 O O . VAL A 1 173 ? -9.715 8.799 14.065 1.00 92.44 173 VAL A O 1
ATOM 1305 N N . VAL A 1 174 ? -9.446 6.578 13.971 1.00 93.50 174 VAL A N 1
ATOM 1306 C CA . VAL A 1 174 ? -8.012 6.635 13.653 1.00 93.50 174 VAL A CA 1
ATOM 1307 C C . VAL A 1 174 ? -7.679 5.646 12.546 1.00 93.50 174 VAL A C 1
ATOM 1309 O O . VAL A 1 174 ? -8.001 4.459 12.651 1.00 93.50 174 VAL A O 1
ATOM 1312 N N . ALA A 1 175 ? -6.986 6.108 11.504 1.00 92.75 175 ALA A N 1
ATOM 1313 C CA . ALA A 1 175 ? -6.558 5.244 10.409 1.00 92.75 175 ALA A CA 1
ATOM 1314 C C . ALA A 1 175 ? -5.130 5.511 9.921 1.00 92.75 175 ALA A C 1
ATOM 1316 O O . ALA A 1 175 ? -4.670 6.652 9.862 1.00 92.75 175 ALA A O 1
ATOM 1317 N N . GLN A 1 176 ? -4.454 4.433 9.516 1.00 91.12 176 GLN A N 1
ATOM 1318 C CA . GLN A 1 176 ? -3.196 4.442 8.775 1.00 91.12 176 GLN A CA 1
ATOM 1319 C C . GLN A 1 176 ? -3.456 4.274 7.276 1.00 91.12 176 GLN A C 1
ATOM 1321 O O . GLN A 1 176 ? -4.087 3.316 6.845 1.00 91.12 176 GLN A O 1
ATOM 1326 N N . TYR A 1 177 ? -2.913 5.189 6.481 1.00 89.62 177 TYR A N 1
ATOM 1327 C CA . TYR A 1 177 ? -2.846 5.134 5.028 1.00 89.62 177 TYR A CA 1
ATOM 1328 C C . TYR A 1 177 ? -1.402 4.854 4.583 1.00 89.62 177 TYR A C 1
ATOM 1330 O O . TYR A 1 177 ? -0.458 5.487 5.070 1.00 89.62 177 TYR A O 1
ATOM 1338 N N . GLY A 1 178 ? -1.226 3.912 3.655 1.00 84.75 178 GLY A N 1
ATOM 1339 C CA . GLY A 1 178 ? 0.081 3.446 3.176 1.00 84.75 178 GLY A CA 1
ATOM 1340 C C . GLY A 1 178 ? 0.765 2.423 4.098 1.00 84.75 178 GLY A C 1
ATOM 1341 O O . GLY A 1 178 ? 0.443 2.310 5.278 1.00 84.75 178 GLY A O 1
ATOM 1342 N N . THR A 1 179 ? 1.704 1.646 3.552 1.00 80.62 179 THR A N 1
ATOM 1343 C CA . THR A 1 179 ? 2.316 0.472 4.215 1.00 80.62 179 THR A CA 1
ATOM 1344 C C . THR A 1 179 ? 3.609 0.772 4.976 1.00 80.62 179 THR A C 1
ATOM 1346 O O . THR A 1 179 ? 4.088 -0.063 5.736 1.00 80.62 179 THR A O 1
ATOM 1349 N N . GLY A 1 180 ? 4.178 1.968 4.821 1.00 80.56 180 GLY A N 1
ATOM 1350 C CA . GLY A 1 180 ? 5.508 2.312 5.338 1.00 80.56 180 GLY A CA 1
ATOM 1351 C C . GLY A 1 180 ? 5.608 2.652 6.833 1.00 80.56 180 GLY A C 1
ATOM 1352 O O . GLY A 1 180 ? 6.614 3.227 7.240 1.00 80.56 180 GLY A O 1
ATOM 1353 N N . HIS A 1 181 ? 4.582 2.385 7.651 1.00 84.88 181 HIS A N 1
ATOM 1354 C CA . HIS A 1 181 ? 4.570 2.772 9.072 1.00 84.88 181 HIS A CA 1
ATOM 1355 C C . HIS A 1 181 ? 5.585 1.956 9.882 1.00 84.88 181 HIS A C 1
ATOM 1357 O O . HIS A 1 181 ? 5.517 0.727 9.904 1.00 84.88 181 HIS A O 1
ATOM 1363 N N . THR A 1 182 ? 6.503 2.641 10.578 1.00 84.38 182 THR A N 1
ATOM 1364 C CA . THR A 1 182 ? 7.597 2.010 11.353 1.00 84.38 182 THR A CA 1
ATOM 1365 C C . THR A 1 182 ? 7.672 2.427 12.824 1.00 84.38 182 THR A C 1
ATOM 1367 O O . THR A 1 182 ? 8.528 1.934 13.561 1.00 84.38 182 THR A O 1
ATOM 1370 N N . LYS A 1 183 ? 6.817 3.353 13.274 1.00 84.88 183 LYS A N 1
ATOM 1371 C CA . LYS A 1 183 ? 6.858 3.908 14.634 1.00 84.88 183 LYS A CA 1
ATOM 1372 C C . LYS A 1 183 ? 5.622 3.553 15.439 1.00 84.88 183 LYS A C 1
ATOM 1374 O O . LYS A 1 183 ? 4.529 3.447 14.892 1.00 84.88 183 LYS A O 1
ATOM 1379 N N . THR A 1 184 ? 5.826 3.401 16.747 1.00 86.31 184 THR A N 1
ATOM 1380 C CA . THR A 1 184 ? 4.747 3.117 17.688 1.00 86.31 184 THR A CA 1
ATOM 1381 C C . THR A 1 184 ? 3.764 4.282 17.751 1.00 86.31 184 THR A C 1
ATOM 1383 O O . THR A 1 184 ? 4.178 5.438 17.848 1.00 86.31 184 THR A O 1
ATOM 1386 N N . LEU A 1 185 ? 2.476 3.956 17.729 1.00 89.81 185 LEU A N 1
ATOM 1387 C CA . LEU A 1 185 ? 1.360 4.873 17.918 1.00 89.81 185 LEU A CA 1
ATOM 1388 C C . LEU A 1 185 ? 0.692 4.538 19.254 1.00 89.81 185 LEU A C 1
ATOM 1390 O O . LEU A 1 185 ? 0.276 3.399 19.475 1.00 89.81 185 LEU A O 1
ATOM 1394 N N . ALA A 1 186 ? 0.601 5.521 20.146 1.00 91.50 186 ALA A N 1
ATOM 1395 C CA . ALA A 1 186 ? -0.012 5.355 21.461 1.00 91.50 186 ALA A CA 1
ATOM 1396 C C . ALA A 1 186 ? -1.341 6.114 21.527 1.00 91.50 186 ALA A C 1
ATOM 1398 O O . ALA A 1 186 ? -1.381 7.323 21.304 1.00 91.50 186 ALA A O 1
ATOM 1399 N N . ILE A 1 187 ? -2.419 5.404 21.860 1.00 93.88 187 ILE A N 1
ATOM 1400 C CA . ILE A 1 187 ? -3.740 5.971 22.149 1.00 93.88 187 ILE A CA 1
ATOM 1401 C C . ILE A 1 187 ? -4.046 5.655 23.607 1.00 93.88 187 ILE A C 1
ATOM 1403 O O . ILE A 1 187 ? -4.281 4.498 23.961 1.00 93.88 187 ILE A O 1
ATOM 1407 N N . VAL A 1 188 ? -4.020 6.675 24.460 1.00 93.31 188 VAL A N 1
ATOM 1408 C CA . VAL A 1 188 ? -4.169 6.519 25.911 1.00 93.31 188 VAL A CA 1
ATOM 1409 C C . VAL A 1 188 ? -5.402 7.252 26.425 1.00 93.31 188 VAL A C 1
ATOM 1411 O O . VAL A 1 188 ? -5.747 8.329 25.934 1.00 93.31 188 VAL A O 1
ATOM 1414 N N . ASN A 1 189 ? -6.091 6.671 27.411 1.00 92.00 189 ASN A N 1
ATOM 1415 C CA . ASN A 1 189 ? -7.239 7.278 28.105 1.00 92.00 189 ASN A CA 1
ATOM 1416 C C . ASN A 1 189 ? -8.368 7.783 27.186 1.00 92.00 189 ASN A C 1
ATOM 1418 O O . ASN A 1 189 ? -9.144 8.649 27.583 1.00 92.00 189 ASN A O 1
ATOM 1422 N N . THR A 1 190 ? -8.452 7.294 25.952 1.00 91.56 190 THR A N 1
ATOM 1423 C CA . THR A 1 190 ? -9.373 7.820 24.937 1.00 91.56 190 THR A CA 1
ATOM 1424 C C . THR A 1 190 ? -10.727 7.121 25.031 1.00 91.56 190 THR A C 1
ATOM 1426 O O . THR A 1 190 ? -10.783 5.908 25.250 1.00 91.56 190 THR A O 1
ATOM 1429 N N . ILE A 1 191 ? -11.812 7.882 24.886 1.00 89.88 191 ILE A N 1
ATOM 1430 C CA . ILE A 1 191 ? -13.189 7.374 24.840 1.00 89.88 191 ILE A CA 1
ATOM 1431 C C . ILE A 1 191 ? -13.670 7.416 23.393 1.00 89.88 191 ILE A C 1
ATOM 1433 O O . ILE A 1 191 ? -13.587 8.460 22.752 1.00 89.88 191 ILE A O 1
ATOM 1437 N N . VAL A 1 192 ? -14.192 6.300 22.893 1.00 89.38 192 VAL A N 1
ATOM 1438 C CA . VAL A 1 192 ? -14.773 6.193 21.554 1.00 89.38 192 VAL A CA 1
ATOM 1439 C C . VAL A 1 192 ? -16.172 5.611 21.656 1.00 89.38 192 VAL A C 1
ATOM 1441 O O . VAL A 1 192 ? -16.342 4.466 22.078 1.00 89.38 192 VAL A O 1
ATOM 1444 N N . SER A 1 193 ? -17.163 6.384 21.224 1.00 85.19 193 SER A N 1
ATOM 1445 C CA . SER A 1 193 ? -18.530 5.917 21.027 1.00 85.19 193 SER A CA 1
ATOM 1446 C C . SER A 1 193 ? -18.922 6.054 19.558 1.00 85.19 193 SER A C 1
ATOM 1448 O O . SER A 1 193 ? -18.611 7.064 18.932 1.00 85.19 193 SER A O 1
ATOM 1450 N N . GLY A 1 194 ? -19.558 5.020 19.009 1.00 77.56 194 GLY A N 1
ATOM 1451 C CA . GLY A 1 194 ? -19.890 4.896 17.590 1.00 77.56 194 GLY A CA 1
ATOM 1452 C C . GLY A 1 194 ? -21.300 4.337 17.349 1.00 77.56 194 GLY A C 1
ATOM 1453 O O . GLY A 1 194 ? -22.062 4.126 18.303 1.00 77.56 194 GLY A O 1
ATOM 1454 N N . PRO A 1 195 ? -21.676 4.075 16.084 1.00 69.88 195 PRO A N 1
ATOM 1455 C CA . PRO A 1 195 ? -22.986 3.528 15.725 1.00 69.88 195 PRO A CA 1
ATOM 1456 C C . PRO A 1 195 ? -23.200 2.071 16.190 1.00 69.88 195 PRO A C 1
ATOM 1458 O O . PRO A 1 195 ? -22.257 1.316 16.437 1.00 69.88 195 PRO A O 1
ATOM 1461 N N . GLU A 1 196 ? -24.470 1.655 16.298 1.00 57.12 196 GLU A N 1
ATOM 1462 C CA . GLU A 1 196 ? -24.848 0.282 16.658 1.00 57.12 196 GLU A CA 1
ATOM 1463 C C . GLU A 1 196 ? -24.520 -0.687 15.503 1.00 57.12 196 GLU A C 1
ATOM 1465 O O . GLU A 1 196 ? -25.053 -0.546 14.406 1.00 57.12 196 GLU A O 1
ATOM 1470 N N . SER A 1 197 ? -23.700 -1.709 15.784 1.00 55.94 197 SER A N 1
ATOM 1471 C CA . SER A 1 197 ? -23.273 -2.833 14.919 1.00 55.94 197 SER A CA 1
ATOM 1472 C C . SER A 1 197 ? -21.983 -2.655 14.098 1.00 55.94 197 SER A C 1
ATOM 1474 O O . SER A 1 197 ? -21.833 -1.726 13.317 1.00 55.94 197 SER A O 1
ATOM 1476 N N . ALA A 1 198 ? -21.059 -3.614 14.280 1.00 59.06 198 ALA A N 1
ATOM 1477 C CA . ALA A 1 198 ? -19.840 -3.842 13.486 1.00 59.06 198 ALA A CA 1
ATOM 1478 C C . ALA A 1 198 ? -18.947 -2.612 13.224 1.00 59.06 198 ALA A C 1
ATOM 1480 O O . ALA A 1 198 ? -18.162 -2.607 12.278 1.00 59.06 198 ALA A O 1
ATOM 1481 N N . TYR A 1 199 ? -19.046 -1.585 14.068 1.00 74.00 199 TYR A N 1
ATOM 1482 C CA . TYR A 1 199 ? -18.249 -0.377 13.950 1.00 74.00 199 TYR A CA 1
ATOM 1483 C C . TYR A 1 199 ? -16.757 -0.706 14.080 1.00 74.00 199 TYR A C 1
ATOM 1485 O O . TYR A 1 199 ? -16.337 -1.376 15.023 1.00 74.00 199 TYR A O 1
ATOM 1493 N N . GLN A 1 200 ? -15.946 -0.241 13.135 1.00 81.69 200 GLN A N 1
ATOM 1494 C CA . GLN A 1 200 ? -14.494 -0.391 13.159 1.00 81.69 200 GLN A CA 1
ATOM 1495 C C . GLN A 1 200 ? -13.877 0.974 13.475 1.00 81.69 200 GLN A C 1
ATOM 1497 O O . GLN A 1 200 ? -13.563 1.724 12.554 1.00 81.69 200 GLN A O 1
ATOM 1502 N N . PRO A 1 201 ? -13.694 1.332 14.763 1.00 86.88 201 PRO A N 1
ATOM 1503 C CA . PRO A 1 201 ? -13.122 2.627 15.136 1.00 86.88 201 PRO A CA 1
ATOM 1504 C C . PRO A 1 201 ? -11.678 2.806 14.661 1.00 86.88 201 PRO A C 1
ATOM 1506 O O . PRO A 1 201 ? -11.166 3.922 14.659 1.00 86.88 201 PRO A O 1
ATOM 1509 N N . PHE A 1 202 ? -10.999 1.729 14.273 1.00 90.56 202 PHE A N 1
ATOM 1510 C CA . PHE A 1 202 ? -9.593 1.764 13.918 1.00 90.56 202 PHE A CA 1
ATOM 1511 C C . PHE A 1 202 ? -9.328 1.010 12.620 1.00 90.56 202 PHE A C 1
ATOM 1513 O O . PHE A 1 202 ? -9.806 -0.108 12.444 1.00 90.56 202 PHE A O 1
ATOM 1520 N N . SER A 1 203 ? -8.506 1.597 11.752 1.00 90.25 203 SER A N 1
ATOM 1521 C CA . SER A 1 203 ? -8.046 0.978 10.505 1.00 90.25 203 SER A CA 1
ATOM 1522 C C . SER A 1 203 ? -6.527 1.089 10.405 1.00 90.25 203 SER A C 1
ATOM 1524 O O . SER A 1 203 ? -5.998 2.117 9.982 1.00 90.25 203 SER A O 1
ATOM 1526 N N . PHE A 1 204 ? -5.803 0.044 10.811 1.00 89.50 204 PHE A N 1
ATOM 1527 C CA . PHE A 1 204 ? -4.338 0.052 10.860 1.00 89.50 204 PHE A CA 1
ATOM 1528 C C . PHE A 1 204 ? -3.729 -0.900 9.837 1.00 89.50 204 PHE A C 1
ATOM 1530 O O . PHE A 1 204 ? -4.099 -2.067 9.771 1.00 89.50 204 PHE A O 1
ATOM 1537 N N . VAL A 1 205 ? -2.747 -0.403 9.086 1.00 86.88 205 VAL A N 1
ATOM 1538 C CA . VAL A 1 205 ? -1.967 -1.210 8.136 1.00 86.88 205 VAL A CA 1
ATOM 1539 C C . VAL A 1 205 ? -0.860 -1.979 8.864 1.00 86.88 205 VAL A C 1
ATOM 1541 O O . VAL A 1 205 ? -0.490 -3.067 8.440 1.00 86.88 205 VAL A O 1
ATOM 1544 N N . ASN A 1 206 ? -0.350 -1.443 9.981 1.00 86.69 206 ASN A N 1
ATOM 1545 C CA . ASN A 1 206 ? 0.646 -2.105 10.825 1.00 86.69 206 ASN A CA 1
ATOM 1546 C C . ASN A 1 206 ? 0.201 -2.113 12.305 1.00 86.69 206 ASN A C 1
ATOM 1548 O O . ASN A 1 206 ? 0.693 -1.312 13.109 1.00 86.69 206 ASN A O 1
ATOM 1552 N N . PRO A 1 207 ? -0.755 -2.986 12.683 1.00 87.50 207 PRO A N 1
ATOM 1553 C CA . PRO A 1 207 ? -1.337 -3.002 14.027 1.00 87.50 207 PRO A CA 1
ATOM 1554 C C . PRO A 1 207 ? -0.321 -3.342 15.130 1.00 87.50 207 PRO A C 1
ATOM 1556 O O . PRO A 1 207 ? -0.450 -2.826 16.239 1.00 87.50 207 PRO A O 1
ATOM 1559 N N . GLY A 1 208 ? 0.751 -4.085 14.820 1.00 88.19 208 GLY A N 1
ATOM 1560 C CA . GLY A 1 208 ? 1.836 -4.416 15.761 1.00 88.19 208 GLY A CA 1
ATOM 1561 C C . GLY A 1 208 ? 2.617 -3.212 16.291 1.00 88.19 208 GLY A C 1
ATOM 1562 O O . GLY A 1 208 ? 3.416 -3.348 17.215 1.00 88.19 208 GLY A O 1
ATOM 1563 N N . LEU A 1 209 ? 2.375 -2.022 15.738 1.00 89.06 209 LEU A N 1
ATOM 1564 C CA . LEU A 1 209 ? 2.927 -0.758 16.215 1.00 89.06 209 LEU A CA 1
ATOM 1565 C C . LEU A 1 209 ? 1.935 0.061 17.048 1.00 89.06 209 LEU A C 1
ATOM 1567 O O . LEU A 1 209 ? 2.300 1.124 17.540 1.00 89.06 209 LEU A O 1
ATOM 1571 N N . VAL A 1 210 ? 0.692 -0.380 17.223 1.00 91.44 210 VAL A N 1
ATOM 1572 C CA . VAL A 1 210 ? -0.348 0.426 17.869 1.00 91.44 210 VAL A CA 1
ATOM 1573 C C . VAL A 1 210 ? -0.677 -0.098 19.263 1.00 91.44 210 VAL A C 1
ATOM 1575 O O . VAL A 1 210 ? -0.975 -1.275 19.446 1.00 91.44 210 VAL A O 1
ATOM 1578 N N . SER A 1 211 ? -0.652 0.794 20.254 1.00 91.75 211 SER A N 1
ATOM 1579 C CA . SER A 1 211 ? -1.061 0.512 21.634 1.00 91.75 211 SER A CA 1
ATOM 1580 C C . SER A 1 211 ? -2.320 1.294 22.003 1.00 91.75 211 SER A C 1
ATOM 1582 O O . SER A 1 211 ? -2.334 2.522 21.914 1.00 91.75 211 SER A O 1
ATOM 1584 N N . LEU A 1 212 ? -3.352 0.586 22.463 1.00 92.06 212 LEU A N 1
ATOM 1585 C CA . LEU A 1 212 ? -4.595 1.140 23.000 1.00 92.06 212 LEU A CA 1
ATOM 1586 C C . LEU A 1 212 ? -4.611 0.937 24.520 1.00 92.06 212 LEU A C 1
ATOM 1588 O O . LEU A 1 212 ? -4.826 -0.175 24.995 1.00 92.06 212 LEU A O 1
ATOM 1592 N N . LEU A 1 213 ? -4.370 1.987 25.302 1.00 91.19 213 LEU A N 1
ATOM 1593 C CA . LEU A 1 213 ? -4.131 1.858 26.742 1.00 91.19 213 LEU A CA 1
ATOM 1594 C C . LEU A 1 213 ? -5.183 2.604 27.555 1.00 91.19 213 LEU A C 1
ATOM 1596 O O . LEU A 1 213 ? -5.440 3.786 27.326 1.00 91.19 213 LEU A O 1
ATOM 1600 N N . ASN A 1 214 ? -5.781 1.919 28.530 1.00 89.06 214 ASN A N 1
ATOM 1601 C CA . ASN A 1 214 ? -6.717 2.506 29.494 1.00 89.06 214 ASN A CA 1
ATOM 1602 C C . ASN A 1 214 ? -7.855 3.339 28.854 1.00 89.06 214 ASN A C 1
ATOM 1604 O O . ASN A 1 214 ? -8.355 4.281 29.463 1.00 89.06 214 ASN A O 1
ATOM 1608 N N . GLY A 1 215 ? -8.270 3.006 27.628 1.00 88.19 215 GLY A N 1
ATOM 1609 C CA . GLY A 1 215 ? -9.366 3.662 26.904 1.00 88.19 215 GLY A CA 1
ATOM 1610 C C . GLY A 1 215 ? -10.721 2.974 27.099 1.00 88.19 215 GLY A C 1
ATOM 1611 O O . GLY A 1 215 ? -10.797 1.886 27.671 1.00 88.19 215 GLY A O 1
ATOM 1612 N N . SER A 1 216 ? -11.796 3.595 26.619 1.00 85.62 216 SER A N 1
ATOM 1613 C CA . SER A 1 216 ? -13.126 2.976 26.527 1.00 85.62 216 SER A CA 1
ATOM 1614 C C . SER A 1 216 ? -13.596 2.998 25.082 1.00 85.62 216 SER A C 1
ATOM 1616 O O . SER A 1 216 ? -13.533 4.045 24.444 1.00 85.62 216 SER A O 1
ATOM 1618 N N . ILE A 1 217 ? -14.067 1.868 24.571 1.00 83.00 217 ILE A N 1
ATOM 1619 C CA . ILE A 1 217 ? -14.658 1.755 23.234 1.00 83.00 217 ILE A CA 1
ATOM 1620 C C . ILE A 1 217 ? -16.042 1.127 23.350 1.00 83.00 217 ILE A C 1
ATOM 1622 O O . ILE A 1 217 ? -16.286 0.340 24.261 1.00 83.00 217 ILE A O 1
ATOM 1626 N N . ASP A 1 218 ? -16.951 1.442 22.437 1.00 75.25 218 ASP A N 1
ATOM 1627 C CA . ASP A 1 218 ? -18.279 0.829 22.461 1.00 75.25 218 ASP A CA 1
ATOM 1628 C C . ASP A 1 218 ? -18.229 -0.697 22.276 1.00 75.25 218 ASP A C 1
ATOM 1630 O O . ASP A 1 218 ? -17.378 -1.246 21.575 1.00 75.25 218 ASP A O 1
ATOM 1634 N N . ALA A 1 219 ? -19.185 -1.396 22.894 1.00 61.94 219 ALA A N 1
ATOM 1635 C CA . ALA A 1 219 ? -19.247 -2.857 22.961 1.00 61.94 219 ALA A CA 1
ATOM 1636 C C . ALA A 1 219 ? -19.142 -3.551 21.589 1.00 61.94 219 ALA A C 1
ATOM 1638 O O . ALA A 1 219 ? -18.497 -4.591 21.465 1.00 61.94 219 ALA A O 1
ATOM 1639 N N . PHE A 1 220 ? -19.727 -2.962 20.545 1.00 58.44 220 PHE A N 1
ATOM 1640 C CA . PHE A 1 220 ? -19.737 -3.521 19.188 1.00 58.44 220 PHE A CA 1
ATOM 1641 C C . PHE A 1 220 ? -18.542 -3.117 18.327 1.00 58.44 220 PHE A C 1
ATOM 1643 O O . PHE A 1 220 ? -18.492 -3.498 17.157 1.00 58.44 220 PHE A O 1
ATOM 1650 N N . ALA A 1 221 ? -17.586 -2.377 18.893 1.00 64.06 221 ALA A N 1
ATOM 1651 C CA . ALA A 1 221 ? -16.377 -2.004 18.192 1.00 64.06 221 ALA A CA 1
ATOM 1652 C C . ALA A 1 221 ? -15.515 -3.240 17.893 1.00 64.06 221 ALA A C 1
ATOM 1654 O O . ALA A 1 221 ? -15.145 -4.008 18.792 1.00 64.06 221 ALA A O 1
ATOM 1655 N N . GLN A 1 222 ? -15.161 -3.431 16.628 1.00 71.00 222 GLN A N 1
ATOM 1656 C CA . GLN A 1 222 ? -14.151 -4.402 16.228 1.00 71.00 222 GLN A CA 1
ATOM 1657 C C . GLN A 1 222 ? -12.760 -3.777 16.366 1.00 71.00 222 GLN A C 1
ATOM 1659 O O . GLN A 1 222 ? -12.544 -2.621 16.009 1.00 71.00 222 GLN A O 1
ATOM 1664 N N . LEU A 1 223 ? -11.824 -4.541 16.928 1.00 77.69 223 LEU A N 1
ATOM 1665 C CA . LEU A 1 223 ? -10.427 -4.132 17.035 1.00 77.69 223 LEU A CA 1
ATOM 1666 C C . LEU A 1 223 ? -9.617 -4.838 15.946 1.00 77.69 223 LEU A C 1
ATOM 1668 O O . LEU A 1 223 ? -9.892 -6.011 15.696 1.00 77.69 223 LEU A O 1
ATOM 1672 N N . PRO A 1 224 ? -8.621 -4.166 15.347 1.00 79.38 224 PRO A N 1
ATOM 1673 C CA . PRO A 1 224 ? -7.633 -4.828 14.506 1.00 79.38 224 PRO A CA 1
ATOM 1674 C C . PRO A 1 224 ? -6.872 -5.904 15.288 1.00 79.38 224 PRO A C 1
ATOM 1676 O O . PRO A 1 224 ? -6.565 -5.717 16.468 1.00 79.38 224 PRO A O 1
ATOM 1679 N N . ASP A 1 225 ? -6.535 -7.009 14.633 1.00 67.44 225 ASP A N 1
ATOM 1680 C CA . ASP A 1 225 ? -5.731 -8.067 15.245 1.00 67.44 225 ASP A CA 1
ATOM 1681 C C . ASP A 1 225 ? -4.249 -7.703 15.259 1.00 67.44 225 ASP A C 1
ATOM 1683 O O . ASP A 1 225 ? -3.773 -6.900 14.458 1.00 67.44 225 ASP A O 1
ATOM 1687 N N . GLY A 1 226 ? -3.497 -8.298 16.185 1.00 78.81 226 GLY A N 1
ATOM 1688 C CA . GLY A 1 226 ? -2.059 -8.055 16.286 1.00 78.81 226 GLY A CA 1
ATOM 1689 C C . GLY A 1 226 ? -1.690 -6.670 16.821 1.00 78.81 226 GLY A C 1
ATOM 1690 O O . GLY A 1 226 ? -0.566 -6.234 16.596 1.00 78.81 226 GLY A O 1
ATOM 1691 N N . LEU A 1 227 ? -2.601 -5.977 17.520 1.00 87.06 227 LEU A N 1
ATOM 1692 C CA . LEU A 1 227 ? -2.274 -4.756 18.264 1.00 87.06 227 LEU A CA 1
ATOM 1693 C C . LEU A 1 227 ? -1.116 -5.002 19.239 1.00 87.06 227 LEU A C 1
ATOM 1695 O O . LEU A 1 227 ? -1.069 -6.030 19.913 1.00 87.06 227 LEU A O 1
ATOM 1699 N N . ALA A 1 228 ? -0.213 -4.028 19.361 1.00 88.50 228 ALA A N 1
ATOM 1700 C CA . ALA A 1 228 ? 0.955 -4.128 20.235 1.00 88.50 228 ALA A CA 1
ATOM 1701 C C . ALA A 1 228 ? 0.564 -4.262 21.719 1.00 88.50 228 ALA A C 1
ATOM 1703 O O . ALA A 1 228 ? 1.234 -4.945 22.491 1.00 88.50 228 ALA A O 1
ATOM 1704 N N . SER A 1 229 ? -0.517 -3.590 22.131 1.00 88.06 229 SER A N 1
ATOM 1705 C CA . SER A 1 229 ? -1.082 -3.697 23.478 1.00 88.06 229 SER A CA 1
ATOM 1706 C C . SER A 1 229 ? -2.516 -3.167 23.532 1.00 88.06 229 SER A C 1
ATOM 1708 O O . SER A 1 229 ? -2.835 -2.171 22.884 1.00 88.06 229 SER A O 1
ATOM 1710 N N . THR A 1 230 ? -3.362 -3.788 24.358 1.00 88.12 230 THR A N 1
ATOM 1711 C CA . THR A 1 230 ? -4.728 -3.325 24.676 1.00 88.12 230 THR A CA 1
ATOM 1712 C C . THR A 1 230 ? -4.965 -3.196 26.189 1.00 88.12 230 THR A C 1
ATOM 1714 O O . THR A 1 230 ? -6.084 -3.370 26.677 1.00 88.12 230 THR A O 1
ATOM 1717 N N . ASN A 1 231 ? -3.906 -2.979 26.973 1.00 87.94 231 ASN A N 1
ATOM 1718 C CA . ASN A 1 231 ? -3.974 -3.048 28.435 1.00 87.94 231 ASN A CA 1
ATOM 1719 C C . ASN A 1 231 ? -4.937 -2.001 29.019 1.00 87.94 231 ASN A C 1
ATOM 1721 O O . ASN A 1 231 ? -4.840 -0.809 28.735 1.00 87.94 231 ASN A O 1
ATOM 1725 N N . GLY A 1 232 ? -5.870 -2.442 29.867 1.00 83.81 232 GLY A N 1
ATOM 1726 C CA . GLY A 1 232 ? -6.847 -1.561 30.520 1.00 83.81 232 GLY A CA 1
ATOM 1727 C C . GLY A 1 232 ? -7.944 -1.006 29.598 1.00 83.81 232 GLY A C 1
ATOM 1728 O O . GLY A 1 232 ? -8.750 -0.187 30.059 1.00 83.81 232 GLY A O 1
ATOM 1729 N N . LEU A 1 233 ? -7.989 -1.431 28.328 1.00 85.81 233 LEU A N 1
ATOM 1730 C CA . LEU A 1 233 ? -9.063 -1.116 27.387 1.00 85.81 233 LEU A CA 1
ATOM 1731 C C . LEU A 1 233 ? -10.370 -1.769 27.843 1.00 85.81 233 LEU A C 1
ATOM 1733 O O . LEU A 1 233 ? -10.405 -2.955 28.162 1.00 85.81 233 LEU A O 1
ATOM 1737 N N . GLN A 1 234 ? -11.443 -0.988 27.871 1.0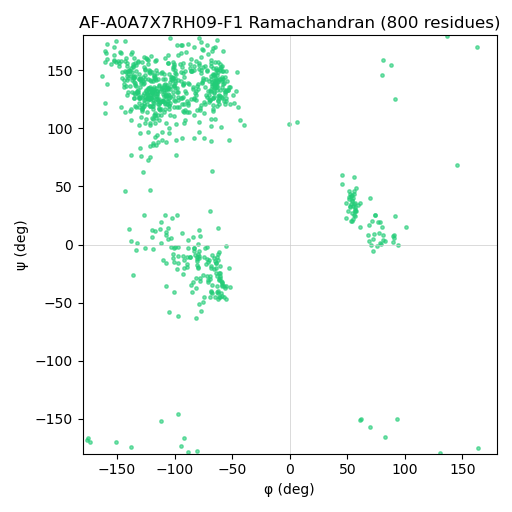0 82.62 234 GLN A N 1
ATOM 1738 C CA . GLN A 1 234 ? -12.754 -1.430 28.341 1.00 82.62 234 GLN A CA 1
ATOM 1739 C C . GLN A 1 234 ? -13.794 -1.245 27.241 1.00 82.62 234 GLN A C 1
ATOM 1741 O O . GLN A 1 234 ? -13.670 -0.350 26.405 1.00 82.62 234 GLN A O 1
ATOM 1746 N N . ARG A 1 235 ? -14.801 -2.124 27.227 1.00 79.12 235 ARG A N 1
ATOM 1747 C CA . ARG A 1 235 ? -15.873 -2.143 26.217 1.00 79.12 235 ARG A CA 1
ATOM 1748 C C . ARG A 1 235 ? -17.215 -1.613 26.736 1.00 79.12 235 ARG A C 1
ATOM 1750 O O . ARG A 1 235 ? -18.261 -1.835 26.128 1.00 79.12 235 ARG A O 1
ATOM 1757 N N . ASP A 1 236 ? -17.178 -0.948 27.888 1.00 75.81 236 ASP A N 1
ATOM 1758 C CA . ASP A 1 236 ? -18.349 -0.339 28.501 1.00 75.81 236 ASP A CA 1
ATOM 1759 C C . ASP A 1 236 ? -18.588 1.035 27.855 1.00 75.81 236 ASP A C 1
ATOM 1761 O O . ASP A 1 236 ? -17.693 1.890 27.819 1.00 75.81 236 ASP A O 1
ATOM 1765 N N . ARG A 1 237 ? -19.806 1.265 27.353 1.00 75.81 237 ARG A N 1
ATOM 1766 C CA . ARG A 1 237 ? -20.208 2.588 26.864 1.00 75.81 237 ARG A CA 1
ATOM 1767 C C . ARG A 1 237 ? -20.238 3.562 28.035 1.00 75.81 237 ARG A C 1
ATOM 1769 O O . ARG A 1 237 ? -20.886 3.299 29.048 1.00 75.81 237 ARG A O 1
ATOM 1776 N N . VAL A 1 238 ? -19.546 4.687 27.891 1.00 79.56 238 VAL A N 1
ATOM 1777 C CA . VAL A 1 238 ? -19.435 5.700 28.946 1.00 79.56 238 VAL A CA 1
ATOM 1778 C C . VAL A 1 238 ? -20.632 6.653 28.873 1.00 79.56 238 VAL A C 1
ATOM 1780 O O . VAL A 1 238 ? -20.849 7.245 27.816 1.00 79.56 238 VAL A O 1
ATOM 1783 N N . PRO A 1 239 ? -21.403 6.850 29.957 1.00 77.88 239 PRO A N 1
ATOM 1784 C CA . PRO A 1 239 ? -22.415 7.896 30.024 1.00 77.88 239 PRO A CA 1
ATOM 1785 C C . PRO A 1 239 ? -21.734 9.261 29.996 1.00 77.88 239 PRO A C 1
ATOM 1787 O O . PRO A 1 239 ? -20.989 9.609 30.916 1.00 77.88 239 PRO A O 1
ATOM 1790 N N . LEU A 1 240 ? -21.972 10.025 28.935 1.00 81.38 240 LEU A N 1
ATOM 1791 C CA . LEU A 1 240 ? -21.368 11.335 28.733 1.00 81.38 240 LEU A CA 1
ATOM 1792 C C . LEU A 1 240 ? -22.419 12.437 28.888 1.00 81.38 240 LEU A C 1
ATOM 1794 O O . LEU A 1 240 ? -23.512 12.339 28.337 1.00 81.38 240 LEU A O 1
ATOM 1798 N N . GLN A 1 241 ? -22.069 13.501 29.605 1.00 82.12 241 GLN A N 1
ATOM 1799 C CA . GLN A 1 241 ? -22.835 14.743 29.669 1.00 82.12 241 GLN A CA 1
ATOM 1800 C C . GLN A 1 241 ? -22.166 15.822 28.817 1.00 82.12 241 GLN A C 1
ATOM 1802 O O . GLN A 1 241 ? -20.939 15.966 28.823 1.00 82.12 241 GLN A O 1
ATOM 1807 N N . ALA A 1 242 ? -22.984 16.599 28.114 1.00 88.19 242 ALA A N 1
ATOM 1808 C CA . ALA A 1 242 ? -22.539 17.803 27.431 1.00 88.19 242 ALA A CA 1
ATOM 1809 C C . ALA A 1 242 ? -22.205 18.892 28.460 1.00 88.19 242 ALA A C 1
ATOM 1811 O O . ALA A 1 242 ? -22.991 19.170 29.366 1.00 88.19 242 ALA A O 1
ATOM 1812 N N . VAL A 1 243 ? -21.051 19.531 28.304 1.00 87.81 243 VAL A N 1
ATOM 1813 C CA . VAL A 1 243 ? -20.634 20.684 29.107 1.00 87.81 243 VAL A CA 1
ATOM 1814 C C . VAL A 1 243 ? -20.059 21.766 28.199 1.00 87.81 243 VAL A C 1
ATOM 1816 O O . VAL A 1 243 ? -19.591 21.491 27.091 1.00 87.81 243 VAL A O 1
ATOM 1819 N N . ALA A 1 244 ? -20.086 23.013 28.669 1.00 88.25 244 ALA A N 1
ATOM 1820 C CA . ALA A 1 244 ? -19.503 24.126 27.932 1.00 88.25 244 ALA A CA 1
ATOM 1821 C C . ALA A 1 244 ? -17.988 23.922 27.780 1.00 88.25 244 ALA A C 1
ATOM 1823 O O . ALA A 1 244 ? -17.261 23.826 28.768 1.00 88.25 244 ALA A O 1
ATOM 1824 N N . GLY A 1 245 ? -17.537 23.842 26.533 1.00 84.06 245 GLY A N 1
ATOM 1825 C CA . GLY A 1 245 ? -16.135 23.771 26.153 1.00 84.06 245 GLY A CA 1
ATOM 1826 C C . GLY A 1 245 ? -15.540 25.142 25.820 1.00 84.06 245 GLY A C 1
ATOM 1827 O O . GLY A 1 245 ? -16.199 26.183 25.960 1.00 84.06 245 GLY A O 1
ATOM 1828 N N . PRO A 1 246 ? -14.292 25.167 25.324 1.00 75.88 246 PRO A N 1
ATOM 1829 C CA . PRO A 1 246 ? -13.646 26.387 24.855 1.00 75.88 246 PRO A CA 1
ATOM 1830 C C . PRO A 1 246 ? -14.504 27.127 23.822 1.00 75.88 246 PRO A C 1
ATOM 1832 O O . PRO A 1 246 ? -15.058 26.524 22.902 1.00 75.88 246 PRO A O 1
ATOM 1835 N N . LEU A 1 247 ? -14.616 28.452 23.958 1.00 82.81 247 LEU A N 1
ATOM 1836 C CA . LEU A 1 247 ? -15.283 29.329 22.979 1.00 82.81 247 LEU A CA 1
ATOM 1837 C C . LEU A 1 247 ? -16.746 28.943 22.671 1.00 82.81 247 LEU A C 1
ATOM 1839 O O . LEU A 1 247 ? -17.214 29.070 21.537 1.00 82.81 247 LEU A O 1
ATOM 1843 N N . GLY A 1 248 ? -17.472 28.446 23.677 1.00 82.38 248 GLY A N 1
ATOM 1844 C CA . GLY A 1 248 ? -18.877 28.052 23.535 1.00 82.38 248 GLY A CA 1
ATOM 1845 C C . GLY A 1 248 ? -19.089 26.809 22.667 1.00 82.38 248 GLY A C 1
ATOM 1846 O O . GLY A 1 248 ? -20.197 26.608 22.170 1.00 82.38 248 GLY A O 1
ATOM 1847 N N . SER A 1 249 ? -18.034 26.019 22.428 1.00 86.00 249 SER A N 1
ATOM 1848 C CA . SER A 1 249 ? -18.157 24.646 21.926 1.00 86.00 249 SER A CA 1
ATOM 1849 C C . SER A 1 249 ? -18.825 23.751 22.972 1.00 86.00 249 SER A C 1
ATOM 1851 O O . SER A 1 249 ? -18.985 24.135 24.134 1.00 86.00 249 SER A O 1
ATOM 1853 N N . THR A 1 250 ? -19.206 22.546 22.562 1.00 89.88 250 THR A N 1
ATOM 1854 C CA . THR A 1 250 ? -19.650 21.501 23.488 1.00 89.88 250 THR A CA 1
ATOM 1855 C C . THR A 1 250 ? -18.557 20.451 23.600 1.00 89.88 250 THR A C 1
ATOM 1857 O O . THR A 1 250 ? -18.159 19.872 22.592 1.00 89.88 250 THR A O 1
ATOM 1860 N N . VAL A 1 251 ? -18.087 20.196 24.820 1.00 89.38 251 VAL A N 1
ATOM 1861 C CA . VAL A 1 251 ? -17.255 19.024 25.125 1.00 89.38 251 VAL A CA 1
ATOM 1862 C C . VAL A 1 251 ? -18.071 18.030 25.936 1.00 89.38 251 VAL A C 1
ATOM 1864 O O . VAL A 1 251 ? -19.090 18.382 26.535 1.00 89.38 251 VAL A O 1
ATOM 1867 N N . TYR A 1 252 ? -17.633 16.778 25.948 1.00 87.75 252 TYR A N 1
ATOM 1868 C CA . TYR A 1 252 ? -18.369 15.693 26.579 1.00 87.75 252 TYR A CA 1
ATOM 1869 C C . TYR A 1 252 ? -17.540 15.082 27.694 1.00 87.75 252 TYR A C 1
ATOM 1871 O O . TYR A 1 252 ? -16.384 14.709 27.499 1.00 87.75 252 TYR A O 1
ATOM 1879 N N . ARG A 1 253 ? -18.137 14.995 28.880 1.00 81.88 253 ARG A N 1
ATOM 1880 C CA . ARG A 1 253 ? -17.491 14.464 30.080 1.00 81.88 253 ARG A CA 1
ATOM 1881 C C . ARG A 1 253 ? -1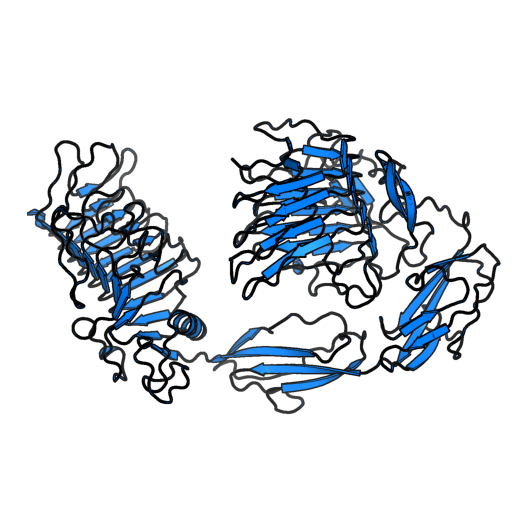8.218 13.238 30.584 1.00 81.88 253 ARG A C 1
ATOM 1883 O O . ARG A 1 253 ? -19.446 13.238 30.543 1.00 81.88 253 ARG A O 1
ATOM 1890 N N . PRO A 1 254 ? -17.515 12.243 31.142 1.00 80.00 254 PRO A N 1
ATOM 1891 C CA . PRO A 1 254 ? -18.186 11.181 31.872 1.00 80.00 254 PRO A CA 1
ATOM 1892 C C . PRO A 1 254 ? -19.022 11.773 33.013 1.00 80.00 254 PRO A C 1
ATOM 1894 O O . PRO A 1 254 ? -18.511 12.511 33.856 1.00 80.00 254 PRO A O 1
ATOM 1897 N N . TYR A 1 255 ? -20.319 11.473 33.006 1.00 73.69 255 TYR A N 1
ATOM 1898 C CA . TYR A 1 255 ? -21.281 11.953 34.004 1.00 73.69 255 TYR A CA 1
ATOM 1899 C C . TYR A 1 255 ? -21.243 11.141 35.305 1.00 73.69 255 TYR A C 1
ATOM 1901 O O . TYR A 1 255 ? -21.728 11.583 36.348 1.00 73.69 255 TYR A O 1
ATOM 1909 N N . ALA A 1 256 ? -20.662 9.944 35.239 1.00 72.88 256 ALA A N 1
ATOM 1910 C CA . ALA A 1 256 ? -20.661 8.965 36.309 1.00 72.88 256 ALA A CA 1
ATOM 1911 C C . ALA A 1 256 ? -19.324 8.225 36.383 1.00 72.88 256 ALA A C 1
ATOM 1913 O O . ALA A 1 256 ? -18.687 7.978 35.353 1.00 72.88 256 ALA A O 1
ATOM 1914 N N . ARG A 1 257 ? -18.931 7.826 37.597 1.00 73.56 257 ARG A N 1
ATOM 1915 C CA . ARG A 1 257 ? -17.830 6.882 37.797 1.00 73.56 257 ARG A CA 1
ATOM 1916 C C . ARG A 1 257 ? -18.285 5.509 37.308 1.00 73.56 257 ARG A C 1
ATOM 1918 O O . ARG A 1 257 ? -19.308 5.001 37.742 1.00 73.56 257 ARG A O 1
ATOM 1925 N N . MET A 1 258 ? -17.535 4.905 36.397 1.00 78.38 258 MET A N 1
ATOM 1926 C CA . MET A 1 258 ? -17.900 3.611 35.822 1.00 78.38 258 MET A CA 1
ATOM 1927 C C . MET A 1 258 ? -17.211 2.479 36.596 1.00 78.38 258 MET A C 1
ATOM 1929 O O . MET A 1 258 ? -15.983 2.492 36.665 1.00 78.38 258 MET A O 1
ATOM 1933 N N . PRO A 1 259 ? -17.929 1.460 37.109 1.00 73.75 259 PRO A N 1
ATOM 1934 C CA . PRO A 1 259 ? -17.319 0.384 37.902 1.00 73.75 259 PRO A CA 1
ATOM 1935 C C . PRO A 1 259 ? -16.275 -0.440 37.129 1.00 73.75 259 PRO A C 1
ATOM 1937 O O . PRO A 1 259 ? -15.379 -1.019 37.736 1.00 73.75 259 PRO A O 1
ATOM 1940 N N . GLY A 1 260 ? -16.356 -0.483 35.793 1.00 71.62 260 GLY A N 1
ATOM 1941 C CA . GLY A 1 260 ? -15.364 -1.128 34.922 1.00 71.62 260 GLY A CA 1
ATOM 1942 C C . GLY A 1 260 ? -14.172 -0.243 34.528 1.00 71.62 260 GLY A C 1
ATOM 1943 O O . GLY A 1 260 ? -13.194 -0.745 33.974 1.00 71.62 260 GLY A O 1
ATOM 1944 N N . LEU A 1 261 ? -14.221 1.064 34.808 1.00 77.06 261 LEU A N 1
ATOM 1945 C CA . LEU A 1 261 ? -13.174 2.034 34.484 1.00 77.06 261 LEU A CA 1
ATOM 1946 C C . LEU A 1 261 ? -12.624 2.589 35.804 1.00 77.06 261 LEU A C 1
ATOM 1948 O O . LEU A 1 261 ? -13.103 3.601 36.292 1.00 77.06 261 LEU A O 1
ATOM 1952 N N . LEU A 1 262 ? -11.660 1.910 36.424 1.00 74.81 262 LEU A N 1
ATOM 1953 C CA . LEU A 1 262 ? -11.108 2.351 37.718 1.00 74.81 262 LEU A CA 1
ATOM 1954 C C . LEU A 1 262 ? -9.696 2.934 37.608 1.00 74.81 262 LEU A C 1
ATOM 1956 O O . LEU A 1 262 ? -9.267 3.664 38.493 1.00 74.81 262 LEU A O 1
ATOM 1960 N N . ASP A 1 263 ? -9.021 2.680 36.485 1.00 82.19 263 ASP A N 1
ATOM 1961 C CA . ASP A 1 263 ? -7.640 3.089 36.252 1.00 82.19 263 ASP A CA 1
ATOM 1962 C C . ASP A 1 263 ? -7.481 3.873 34.940 1.00 82.19 263 ASP A C 1
ATOM 1964 O O . ASP A 1 263 ? -8.096 3.538 33.913 1.00 82.19 263 ASP A O 1
ATOM 1968 N N . SER A 1 264 ? -6.594 4.870 34.950 1.00 87.19 264 SER A N 1
ATOM 1969 C CA . SER A 1 264 ? -6.169 5.668 33.790 1.00 87.19 264 SER A CA 1
ATOM 1970 C C . SER A 1 264 ? -4.657 5.895 33.801 1.00 87.19 264 SER A C 1
ATOM 1972 O O . SER A 1 264 ? -4.033 5.914 34.860 1.00 87.19 264 SER A O 1
ATOM 1974 N N . CYS A 1 265 ? -4.056 6.073 32.626 1.00 90.12 265 CYS A N 1
ATOM 1975 C CA . CYS A 1 265 ? -2.668 6.511 32.529 1.00 90.12 265 CYS A CA 1
ATOM 1976 C C . CYS A 1 265 ? -2.513 7.925 33.107 1.00 90.12 265 CYS A C 1
ATOM 1978 O O . CYS A 1 265 ? -3.357 8.789 32.866 1.00 90.12 265 CYS A O 1
ATOM 1980 N N . ASP A 1 266 ? -1.401 8.190 33.788 1.00 89.25 266 ASP A N 1
ATOM 1981 C CA . ASP A 1 266 ? -0.991 9.568 34.065 1.00 89.25 266 ASP A CA 1
ATOM 1982 C C . ASP A 1 266 ? -0.470 10.188 32.763 1.00 89.25 266 ASP A C 1
ATOM 1984 O O . ASP A 1 266 ? 0.318 9.547 32.065 1.00 89.25 266 ASP A O 1
ATOM 1988 N N . VAL A 1 267 ? -0.861 11.428 32.451 1.00 89.50 267 VAL A N 1
ATOM 1989 C CA . VAL A 1 267 ? -0.417 12.162 31.250 1.00 89.50 267 VAL A CA 1
ATOM 1990 C C . VAL A 1 267 ? 0.140 13.521 31.659 1.00 89.50 267 VAL A C 1
ATOM 1992 O O . VAL A 1 267 ? -0.494 14.248 32.420 1.00 89.50 267 VAL A O 1
ATOM 1995 N N . SER A 1 268 ? 1.330 13.870 31.172 1.00 86.62 268 SER A N 1
ATOM 1996 C CA . SER A 1 268 ? 2.050 15.095 31.544 1.00 86.62 268 SER A CA 1
ATOM 1997 C C . SER A 1 268 ? 2.797 15.687 30.344 1.00 86.62 268 SER A C 1
ATOM 1999 O O . SER A 1 268 ? 3.112 14.977 29.387 1.00 86.62 268 SER A O 1
ATOM 2001 N N . THR A 1 269 ? 3.102 16.984 30.404 1.00 80.69 269 THR A N 1
ATOM 2002 C CA . THR A 1 269 ? 4.001 17.662 29.455 1.00 80.69 269 THR A CA 1
ATOM 2003 C C . THR A 1 269 ? 5.473 17.463 29.845 1.00 80.69 269 THR A C 1
ATOM 2005 O O . THR A 1 269 ? 5.808 17.270 31.017 1.00 80.69 269 THR A O 1
ATOM 2008 N N . ASN A 1 270 ? 6.368 17.529 28.861 1.00 68.81 270 ASN A N 1
ATOM 2009 C CA . ASN A 1 270 ? 7.824 17.546 29.036 1.00 68.81 270 ASN A CA 1
ATOM 2010 C C . ASN A 1 270 ? 8.421 18.965 29.012 1.00 68.81 270 ASN A C 1
ATOM 2012 O O . ASN A 1 270 ? 9.637 19.114 29.121 1.00 68.81 270 ASN A O 1
ATOM 2016 N N . SER A 1 271 ? 7.606 20.004 28.807 1.00 65.00 271 SER A N 1
ATOM 2017 C CA . SER A 1 271 ? 8.083 21.370 28.571 1.00 65.00 271 SER A CA 1
ATOM 2018 C C . SER A 1 271 ? 7.145 22.421 29.168 1.00 65.00 271 SER A C 1
ATOM 2020 O O . SER A 1 271 ? 5.926 22.273 29.122 1.00 65.00 271 SER A O 1
ATOM 2022 N N . THR A 1 272 ? 7.715 23.513 29.690 1.00 57.78 272 THR A N 1
ATOM 2023 C CA . THR A 1 272 ? 6.979 24.756 29.999 1.00 57.78 272 THR A CA 1
ATOM 2024 C C . THR A 1 272 ? 6.763 25.636 28.763 1.00 57.78 272 THR A C 1
ATOM 2026 O O . THR A 1 272 ? 6.014 26.608 28.836 1.00 57.78 272 THR A O 1
ATOM 2029 N N . SER A 1 273 ? 7.443 25.351 27.647 1.00 56.91 273 SER A N 1
ATOM 2030 C CA . SER A 1 273 ? 7.351 26.152 26.425 1.00 56.91 273 SER A CA 1
ATOM 2031 C C . SER A 1 273 ? 6.132 25.750 25.604 1.00 56.91 273 SER A C 1
ATOM 2033 O O . SER A 1 273 ? 6.011 24.594 25.203 1.00 56.91 273 SER A O 1
ATOM 2035 N N . TYR A 1 274 ? 5.288 26.732 25.282 1.00 53.16 274 TYR A N 1
ATOM 2036 C CA . TYR A 1 274 ? 4.142 26.577 24.382 1.00 53.16 274 TYR A CA 1
ATOM 2037 C C . TYR A 1 274 ? 4.533 26.241 22.933 1.00 53.16 274 TYR A C 1
ATOM 2039 O O . TYR A 1 274 ? 3.670 25.840 22.164 1.00 53.16 274 TYR A O 1
ATOM 2047 N N . LEU A 1 275 ? 5.808 26.405 22.557 1.00 50.22 275 LEU A N 1
ATOM 2048 C CA . LEU A 1 275 ? 6.296 26.218 21.183 1.00 50.22 275 LEU A CA 1
ATOM 2049 C C . LEU A 1 275 ? 6.749 24.777 20.880 1.00 50.22 275 LEU A C 1
ATOM 2051 O O . LEU A 1 275 ? 6.844 24.398 19.720 1.00 50.22 275 LEU A O 1
ATOM 2055 N N . TYR A 1 276 ? 7.031 23.971 21.913 1.00 55.34 276 TYR A N 1
ATOM 2056 C CA . TYR A 1 276 ? 7.566 22.605 21.782 1.00 55.34 276 TYR A CA 1
ATOM 2057 C C . TYR A 1 276 ? 6.982 21.666 22.842 1.00 55.34 276 TYR A C 1
ATOM 2059 O O . TYR A 1 276 ? 7.719 20.952 23.536 1.00 55.34 276 TYR A O 1
ATOM 2067 N N . GLN A 1 277 ? 5.666 21.714 23.048 1.00 64.88 277 GLN A N 1
ATOM 2068 C CA . GLN A 1 277 ? 5.031 20.836 24.024 1.00 64.88 277 GLN A CA 1
ATOM 2069 C C . GLN A 1 277 ? 5.101 19.398 23.521 1.00 64.88 277 GLN A C 1
ATOM 2071 O O . GLN A 1 277 ? 4.421 19.032 22.582 1.00 64.88 277 GLN A O 1
ATOM 2076 N N . SER A 1 278 ? 5.933 18.565 24.140 1.00 74.31 278 SER A N 1
ATOM 2077 C CA . SER A 1 278 ? 5.844 17.119 23.939 1.00 74.31 278 SER A CA 1
ATOM 2078 C C . SER A 1 278 ? 5.184 16.487 25.148 1.00 74.31 278 SER A C 1
ATOM 2080 O O . SER A 1 278 ? 5.429 16.895 26.286 1.00 74.31 278 SER A O 1
ATOM 2082 N N . TYR A 1 279 ? 4.363 15.477 24.897 1.00 83.81 279 TYR A N 1
ATOM 2083 C CA . TYR A 1 279 ? 3.603 14.796 25.932 1.00 83.81 279 TYR A CA 1
ATOM 2084 C C . TYR A 1 279 ? 4.193 13.426 26.242 1.00 83.81 279 TYR A C 1
ATOM 2086 O O . TYR A 1 279 ? 4.898 12.803 25.439 1.00 83.81 279 TYR A O 1
ATOM 2094 N N . ARG A 1 280 ? 3.906 12.953 27.448 1.00 86.06 280 ARG A N 1
ATOM 2095 C CA . ARG A 1 280 ? 4.303 11.642 27.952 1.00 86.06 280 ARG A CA 1
ATOM 2096 C C . ARG A 1 280 ? 3.185 11.037 28.779 1.00 86.06 280 ARG A C 1
ATOM 2098 O O . ARG A 1 280 ? 2.373 11.758 29.358 1.00 86.06 280 ARG A O 1
ATOM 2105 N N . TYR A 1 281 ? 3.199 9.718 28.876 1.00 90.06 281 TYR A N 1
ATOM 2106 C CA . TYR A 1 281 ? 2.268 8.967 29.697 1.00 90.06 281 TYR A CA 1
ATOM 2107 C C . TYR A 1 281 ? 2.975 7.873 30.497 1.00 90.06 281 TYR A C 1
ATOM 2109 O O . TYR A 1 281 ? 4.079 7.443 30.156 1.00 90.06 281 TYR A O 1
ATOM 2117 N N . ARG A 1 282 ? 2.333 7.396 31.559 1.00 89.62 282 ARG A N 1
ATOM 2118 C CA . ARG A 1 282 ? 2.718 6.157 32.246 1.00 89.62 282 ARG A CA 1
ATOM 2119 C C . ARG A 1 282 ? 1.476 5.397 32.684 1.00 89.62 282 ARG A C 1
ATOM 2121 O O . ARG A 1 282 ? 0.461 6.002 33.023 1.00 89.62 282 ARG A O 1
ATOM 2128 N N . ALA A 1 283 ? 1.555 4.073 32.643 1.00 89.81 283 ALA A N 1
ATOM 2129 C CA . ALA A 1 283 ? 0.455 3.206 33.048 1.00 89.81 283 ALA A CA 1
ATOM 2130 C C . ALA A 1 283 ? 0.148 3.347 34.557 1.00 89.81 283 ALA A C 1
ATOM 2132 O O . ALA A 1 283 ? 1.036 3.739 35.321 1.00 89.81 283 ALA A O 1
ATOM 2133 N N . PRO A 1 284 ? -1.074 3.006 35.001 1.00 87.88 284 PRO A N 1
ATOM 2134 C CA . PRO A 1 284 ? -1.419 2.955 36.421 1.00 87.88 284 PRO A CA 1
ATOM 2135 C C . PRO A 1 284 ? -0.385 2.162 37.234 1.00 87.88 284 PRO A C 1
ATOM 2137 O O . PRO A 1 284 ? -0.010 1.052 36.861 1.00 87.88 284 PRO A O 1
ATOM 2140 N N . GLY A 1 285 ? 0.117 2.751 38.323 1.00 84.56 285 GLY A N 1
ATOM 2141 C CA . GLY A 1 285 ? 1.127 2.133 39.194 1.00 84.56 285 GLY A CA 1
ATOM 2142 C C . GLY A 1 285 ? 2.549 2.048 38.617 1.00 84.56 285 GLY A C 1
ATOM 2143 O O . GLY A 1 285 ? 3.468 1.661 39.338 1.00 84.56 285 GLY A O 1
ATOM 2144 N N . ALA A 1 286 ? 2.773 2.428 37.355 1.00 87.19 286 ALA A N 1
ATOM 2145 C CA . ALA A 1 286 ? 4.105 2.447 36.761 1.00 87.19 286 ALA A CA 1
ATOM 2146 C C . ALA A 1 286 ? 4.915 3.665 37.231 1.00 87.19 286 ALA A C 1
ATOM 2148 O O . ALA A 1 286 ? 4.387 4.755 37.446 1.00 87.19 286 ALA A O 1
ATOM 2149 N N . THR A 1 287 ? 6.234 3.503 37.342 1.00 83.56 287 THR A N 1
ATOM 2150 C CA . THR A 1 287 ? 7.162 4.594 37.689 1.00 83.56 287 THR A CA 1
ATOM 2151 C C . THR A 1 287 ? 7.844 5.205 36.463 1.00 83.56 287 THR A C 1
ATOM 2153 O O . THR A 1 287 ? 8.298 6.348 36.523 1.00 83.56 287 THR A O 1
ATOM 2156 N N . THR A 1 288 ? 7.886 4.478 35.343 1.00 85.69 288 THR A N 1
ATOM 2157 C CA . THR A 1 288 ? 8.561 4.881 34.101 1.00 85.69 288 THR A CA 1
ATOM 2158 C C . THR A 1 288 ? 7.628 5.648 33.168 1.00 85.69 288 THR A C 1
ATOM 2160 O O . THR A 1 288 ? 6.529 5.190 32.861 1.00 85.69 288 THR A O 1
ATOM 2163 N N . TRP A 1 289 ? 8.096 6.796 32.677 1.00 85.75 289 TRP A N 1
ATOM 2164 C CA . TRP A 1 289 ? 7.405 7.603 31.673 1.00 85.75 289 TRP A CA 1
ATOM 2165 C C . TRP A 1 289 ? 7.757 7.166 30.251 1.00 85.75 289 TRP A C 1
ATOM 2167 O O . TRP A 1 289 ? 8.922 6.939 29.933 1.00 85.75 289 TRP A O 1
ATOM 2177 N N . THR A 1 290 ? 6.747 7.116 29.388 1.00 87.25 290 THR A N 1
ATOM 2178 C CA . THR A 1 290 ? 6.857 6.833 27.953 1.00 87.25 290 THR A CA 1
ATOM 2179 C C . THR A 1 290 ? 6.471 8.081 27.169 1.00 87.25 290 THR A C 1
ATOM 2181 O O . THR A 1 290 ? 5.496 8.749 27.512 1.00 87.25 290 THR A O 1
ATOM 2184 N N . ALA A 1 291 ? 7.223 8.426 26.125 1.00 84.00 291 ALA A N 1
ATOM 2185 C CA . ALA A 1 291 ? 6.849 9.529 25.245 1.00 84.00 291 ALA A CA 1
ATOM 2186 C C . ALA A 1 291 ? 5.559 9.183 24.485 1.00 84.00 291 ALA A C 1
ATOM 2188 O O . ALA A 1 291 ? 5.443 8.091 23.936 1.00 84.00 291 ALA A O 1
ATOM 2189 N N . LEU A 1 292 ? 4.613 10.123 24.419 1.00 86.19 292 LEU A N 1
ATOM 2190 C CA . LEU A 1 292 ? 3.388 9.950 23.636 1.00 86.19 292 LEU A CA 1
ATOM 2191 C C . LEU A 1 292 ? 3.697 9.957 22.123 1.00 86.19 292 LEU A C 1
ATOM 2193 O O . LEU A 1 292 ? 3.001 9.322 21.342 1.00 86.19 292 LEU A O 1
ATOM 2197 N N . THR A 1 293 ? 4.780 10.637 21.718 1.00 84.38 293 THR A N 1
ATOM 2198 C CA . THR A 1 293 ? 5.333 10.667 20.350 1.00 84.38 293 THR A CA 1
ATOM 2199 C C . THR A 1 293 ? 6.854 10.359 20.399 1.00 84.38 293 THR A C 1
ATOM 2201 O O . THR A 1 293 ? 7.609 11.187 20.911 1.00 84.38 293 THR A O 1
ATOM 2204 N N . PRO A 1 294 ? 7.345 9.194 19.918 1.00 63.62 294 PRO A N 1
ATOM 2205 C CA . PRO A 1 294 ? 8.644 8.611 20.322 1.00 63.62 294 PRO A CA 1
ATOM 2206 C C . PRO A 1 294 ? 9.966 9.350 20.003 1.00 63.62 294 PRO A C 1
ATOM 2208 O O . PRO A 1 294 ? 10.960 9.086 20.674 1.00 63.62 294 PRO A O 1
ATOM 2211 N N . THR A 1 295 ? 10.047 10.217 18.984 1.00 58.66 295 THR A N 1
ATOM 2212 C CA . THR A 1 295 ? 11.344 10.715 18.435 1.00 58.66 295 THR A CA 1
ATOM 2213 C C . THR A 1 295 ? 11.663 12.176 18.780 1.00 58.66 295 THR A C 1
ATOM 2215 O O . THR A 1 295 ? 12.618 12.751 18.257 1.00 58.66 295 THR A O 1
ATOM 2218 N N . ILE A 1 296 ? 10.887 12.823 19.650 1.00 56.59 296 ILE A N 1
ATOM 2219 C CA . ILE A 1 296 ? 11.256 14.158 20.139 1.00 56.59 296 ILE A CA 1
ATOM 2220 C C . ILE A 1 296 ? 12.407 13.966 21.128 1.00 56.59 296 ILE A C 1
ATOM 2222 O O . ILE A 1 296 ? 12.235 13.321 22.162 1.00 56.59 296 ILE A O 1
ATOM 2226 N N . ALA A 1 297 ? 13.598 14.458 20.759 1.00 44.16 297 ALA A N 1
ATOM 2227 C CA . ALA A 1 297 ? 14.804 14.378 21.576 1.00 44.16 297 ALA A CA 1
ATOM 2228 C C . ALA A 1 297 ? 14.476 14.804 23.008 1.00 44.16 297 ALA A C 1
ATOM 2230 O O . ALA A 1 297 ? 13.807 15.816 23.207 1.00 44.16 297 ALA A O 1
ATOM 2231 N N . ALA A 1 298 ? 14.919 13.999 23.974 1.00 40.62 298 ALA A N 1
ATOM 2232 C CA . ALA A 1 298 ? 14.637 14.157 25.390 1.00 40.62 298 ALA A CA 1
ATOM 2233 C C . ALA A 1 298 ? 14.994 15.568 25.884 1.00 40.62 298 ALA A C 1
ATOM 2235 O O . ALA A 1 298 ? 16.101 15.821 26.358 1.00 40.62 298 ALA A O 1
ATOM 2236 N N . VAL A 1 299 ? 14.036 16.492 25.812 1.00 46.03 299 VAL A N 1
ATOM 2237 C CA . VAL A 1 299 ? 14.043 17.680 26.652 1.00 46.03 299 VAL A CA 1
ATOM 2238 C C . VAL A 1 299 ? 13.873 17.120 28.055 1.00 46.03 299 VAL A C 1
ATOM 2240 O O . VAL A 1 299 ? 12.842 16.517 28.342 1.00 46.03 299 VAL A O 1
ATOM 2243 N N . SER A 1 300 ? 14.955 17.168 28.841 1.00 45.84 300 SER A N 1
ATOM 2244 C CA . SER A 1 300 ? 15.055 16.820 30.265 1.00 45.84 300 SER A CA 1
ATOM 2245 C C . SER A 1 300 ? 13.718 16.360 30.865 1.00 45.84 300 SER A C 1
ATOM 2247 O O . SER A 1 300 ? 12.855 17.194 31.150 1.00 45.84 300 SER A O 1
ATOM 2249 N N . GLN A 1 301 ? 13.564 15.042 31.060 1.00 51.41 301 GLN A N 1
ATOM 2250 C CA . GLN A 1 301 ? 12.392 14.393 31.665 1.00 51.41 301 GLN A CA 1
ATOM 2251 C C . GLN A 1 301 ? 12.275 14.764 33.152 1.00 51.41 301 GLN A C 1
ATOM 2253 O O . GLN A 1 301 ? 12.396 13.924 34.041 1.00 51.41 301 GLN A O 1
ATOM 2258 N N . SER A 1 302 ? 12.067 16.044 33.435 1.00 52.06 302 SER A N 1
ATOM 2259 C CA . SER A 1 302 ? 11.976 16.563 34.787 1.00 52.06 302 SER A CA 1
ATOM 2260 C C . SER A 1 302 ? 10.771 15.940 35.488 1.00 52.06 302 SER A C 1
ATOM 2262 O O . SER A 1 302 ? 9.678 15.851 34.922 1.00 52.06 302 SER A O 1
ATOM 2264 N N . THR A 1 303 ? 10.955 15.511 36.732 1.00 53.47 303 THR A N 1
ATOM 2265 C CA . THR A 1 303 ? 9.876 15.041 37.612 1.00 53.47 303 THR A CA 1
ATOM 2266 C C . THR A 1 303 ? 9.010 16.192 38.140 1.00 53.47 303 THR A C 1
ATOM 2268 O O . THR A 1 303 ? 8.033 15.943 38.837 1.00 53.47 303 THR A O 1
ATOM 2271 N N . THR A 1 304 ? 9.343 17.446 37.808 1.00 59.97 304 THR A N 1
ATOM 2272 C CA . THR A 1 304 ? 8.676 18.655 38.321 1.00 59.97 304 THR A CA 1
ATOM 2273 C C . THR A 1 304 ? 7.357 18.991 37.611 1.00 59.97 304 THR A C 1
ATOM 2275 O O . THR A 1 304 ? 6.594 19.810 38.114 1.00 59.97 304 THR A O 1
ATOM 2278 N N . PHE A 1 305 ? 7.056 18.388 36.457 1.00 70.62 305 PHE A N 1
ATOM 2279 C CA . PHE A 1 305 ? 5.819 18.681 35.723 1.00 70.62 305 PHE A CA 1
ATOM 2280 C C . PHE A 1 305 ? 4.626 17.916 36.303 1.00 70.62 305 PHE A C 1
ATOM 2282 O O . PHE A 1 305 ? 4.714 16.709 36.529 1.00 70.62 305 PHE A O 1
ATOM 2289 N N . GLY A 1 306 ? 3.515 18.619 36.538 1.00 77.62 306 GLY A N 1
ATOM 2290 C CA . GLY A 1 306 ? 2.230 18.030 36.927 1.00 77.62 306 GLY A CA 1
ATOM 2291 C C . GLY A 1 306 ? 1.485 17.390 35.744 1.00 77.62 306 GLY A C 1
ATOM 2292 O O . GLY A 1 306 ? 1.947 17.490 34.599 1.00 77.62 306 GLY A O 1
ATOM 2293 N N . PRO A 1 307 ? 0.354 16.711 35.998 1.00 84.44 307 PRO A N 1
ATOM 2294 C CA . PRO A 1 307 ? -0.497 16.190 34.935 1.00 84.44 307 PRO A CA 1
ATOM 2295 C C . PRO A 1 307 ? -1.146 17.331 34.137 1.00 84.44 307 PRO A C 1
ATOM 2297 O O . PRO A 1 307 ? -1.372 18.419 34.671 1.00 84.44 307 PRO A O 1
ATOM 2300 N N . ILE A 1 308 ? -1.445 17.086 32.859 1.00 86.25 308 ILE A N 1
ATOM 2301 C CA . ILE A 1 308 ? -2.170 18.063 32.031 1.00 86.25 308 ILE A CA 1
ATOM 2302 C C . ILE A 1 308 ? -3.623 18.216 32.523 1.00 86.25 308 ILE A C 1
ATOM 2304 O O . ILE A 1 308 ? -4.213 17.223 32.962 1.00 86.25 308 ILE A O 1
ATOM 2308 N N . PRO A 1 309 ? -4.202 19.433 32.497 1.00 84.50 309 PRO A N 1
ATOM 2309 C CA . PRO A 1 309 ? -5.606 19.634 32.847 1.00 84.50 309 PRO A CA 1
ATOM 2310 C C . PRO A 1 309 ? -6.528 19.067 31.757 1.00 84.50 309 PRO A C 1
ATOM 2312 O O . PRO A 1 309 ? -6.063 18.656 30.699 1.00 84.50 309 PRO A O 1
ATOM 2315 N N . ASP A 1 310 ? -7.833 19.026 32.012 1.00 83.88 310 ASP A N 1
ATOM 2316 C CA . ASP A 1 310 ? -8.813 18.484 31.064 1.00 83.88 310 ASP A CA 1
ATOM 2317 C C . ASP A 1 310 ? -9.223 19.449 29.938 1.00 83.88 310 ASP A C 1
ATOM 2319 O O . ASP A 1 310 ? -8.766 20.591 29.869 1.00 83.88 310 ASP A O 1
ATOM 2323 N N . ALA A 1 311 ? -10.151 18.997 29.086 1.00 80.94 311 ALA A N 1
ATOM 2324 C CA . ALA A 1 311 ? -10.732 19.749 27.970 1.00 80.94 311 ALA A CA 1
ATOM 2325 C C . ALA A 1 311 ? -11.318 21.135 28.325 1.00 80.94 311 ALA A C 1
ATOM 2327 O O . ALA A 1 311 ? -11.467 21.967 27.432 1.00 80.94 311 ALA A O 1
ATOM 2328 N N . VAL A 1 312 ? -11.646 21.415 29.593 1.00 81.94 312 VAL A N 1
ATOM 2329 C CA . VAL A 1 312 ? -12.123 22.735 30.053 1.00 81.94 312 VAL A CA 1
ATOM 2330 C C . VAL A 1 312 ? -11.185 23.404 31.059 1.00 81.94 312 VAL A C 1
ATOM 2332 O O . VAL A 1 312 ? -11.561 24.406 31.665 1.00 81.94 312 VAL A O 1
ATOM 2335 N N . GLN A 1 313 ? -9.975 22.869 31.225 1.00 84.62 313 GLN A N 1
ATOM 2336 C CA . GLN A 1 313 ? -8.961 23.317 32.178 1.00 84.62 313 GLN A CA 1
ATOM 2337 C C . GLN A 1 313 ? -9.195 22.912 33.647 1.00 84.62 313 GLN A C 1
ATOM 2339 O O . GLN A 1 313 ? -8.560 23.482 34.536 1.00 84.62 313 GLN A O 1
ATOM 2344 N N . GLU A 1 314 ? -10.026 21.902 33.930 1.00 84.88 314 GLU A N 1
ATOM 2345 C CA . GLU A 1 314 ? -10.086 21.336 35.283 1.00 84.88 314 GLU A CA 1
ATOM 2346 C C . GLU A 1 314 ? -8.779 20.601 35.631 1.00 84.88 314 GLU A C 1
ATOM 2348 O O . GLU A 1 314 ? -8.259 19.835 34.805 1.00 84.88 314 GLU A O 1
ATOM 2353 N N . PRO A 1 315 ? -8.234 20.784 36.849 1.00 84.12 315 PRO A N 1
ATOM 2354 C CA . PRO A 1 315 ? -7.017 20.104 37.272 1.00 84.12 315 PRO A CA 1
ATOM 2355 C C . PRO A 1 315 ? -7.164 18.578 37.310 1.00 84.12 315 PRO A C 1
ATOM 2357 O O . PRO A 1 315 ? -8.154 18.040 37.805 1.00 84.12 315 PRO A O 1
ATOM 2360 N N . ARG A 1 316 ? -6.115 17.872 36.875 1.00 83.81 316 ARG A N 1
ATOM 2361 C CA . ARG A 1 316 ? -5.919 16.440 37.148 1.00 83.81 316 ARG A CA 1
ATOM 2362 C C . ARG A 1 316 ? -4.925 16.255 38.288 1.00 83.81 316 ARG A C 1
ATOM 2364 O O . ARG A 1 316 ? -4.054 17.093 38.509 1.00 83.81 316 ARG A O 1
ATOM 2371 N N . PHE A 1 317 ? -5.012 15.122 38.975 1.00 83.31 317 PHE A N 1
ATOM 2372 C CA . PHE A 1 317 ? -4.009 14.692 39.950 1.00 83.31 317 PHE A CA 1
ATOM 2373 C C . PHE A 1 317 ? -3.416 13.356 39.508 1.00 83.31 317 PHE A C 1
ATOM 2375 O O . PHE A 1 317 ? -4.094 12.556 38.868 1.00 83.31 317 PHE A O 1
ATOM 2382 N N . TYR A 1 318 ? -2.148 13.108 39.830 1.00 84.38 318 TYR A N 1
ATOM 2383 C CA . TYR A 1 318 ? -1.537 11.816 39.525 1.00 84.38 318 TYR A CA 1
ATOM 2384 C C . TYR A 1 318 ? -2.225 10.687 40.284 1.00 84.38 318 TYR A C 1
ATOM 2386 O O . TYR A 1 318 ? -2.536 10.831 41.466 1.00 84.38 318 TYR A O 1
ATOM 2394 N N . GLY A 1 319 ? -2.469 9.577 39.590 1.00 75.25 319 GLY A N 1
ATOM 2395 C CA . GLY A 1 319 ? -3.252 8.461 40.113 1.00 75.25 319 GLY A CA 1
ATOM 2396 C C . GLY A 1 319 ? -4.742 8.768 40.290 1.00 75.25 319 GLY A C 1
ATOM 2397 O O . GLY A 1 319 ? -5.470 7.901 40.769 1.00 75.25 319 GLY A O 1
ATOM 2398 N N . ALA A 1 320 ? -5.217 9.963 39.912 1.00 72.50 320 ALA A N 1
ATOM 2399 C CA . ALA A 1 320 ? -6.647 10.226 39.842 1.00 72.50 320 ALA A CA 1
ATOM 2400 C C . ALA A 1 320 ? -7.236 9.584 38.586 1.00 72.50 320 ALA A C 1
ATOM 2402 O O . ALA A 1 320 ? -6.652 9.621 37.501 1.00 72.50 320 ALA A O 1
ATOM 2403 N N . PHE A 1 321 ? -8.423 9.013 38.748 1.00 69.69 321 PHE A N 1
ATOM 2404 C CA . PHE A 1 321 ? -9.139 8.370 37.665 1.00 69.69 321 PHE A CA 1
ATOM 2405 C C . PHE A 1 321 ? -9.820 9.407 36.760 1.00 69.69 321 PHE A C 1
ATOM 2407 O O . PHE A 1 321 ? -10.732 10.107 37.197 1.00 69.69 321 PHE A O 1
ATOM 2414 N N . ALA A 1 322 ? -9.404 9.490 35.492 1.00 71.94 322 ALA A N 1
ATOM 2415 C CA . ALA A 1 322 ? -10.145 10.213 34.458 1.00 71.94 322 ALA A CA 1
ATOM 2416 C C . ALA A 1 322 ? -9.737 9.774 33.037 1.00 71.94 322 ALA A C 1
ATOM 2418 O O . ALA A 1 322 ? -8.624 10.045 32.585 1.00 71.94 322 ALA A O 1
ATOM 2419 N N . ARG A 1 323 ? -10.665 9.133 32.313 1.00 76.81 323 ARG A N 1
ATOM 2420 C CA . ARG A 1 323 ? -10.577 8.856 30.863 1.00 76.81 323 ARG A CA 1
ATOM 2421 C C . ARG A 1 323 ? -11.353 9.930 30.102 1.00 76.81 323 ARG A C 1
ATOM 2423 O O . ARG A 1 323 ? -12.417 10.327 30.568 1.00 76.81 323 ARG A O 1
ATOM 2430 N N . GLY A 1 324 ? -10.857 10.379 28.951 1.00 76.81 324 GLY A N 1
ATOM 2431 C CA . GLY A 1 324 ? -11.400 11.562 28.278 1.00 76.81 324 GLY A CA 1
ATOM 2432 C C . GLY A 1 324 ? -11.246 12.808 29.157 1.00 76.81 324 GLY A C 1
ATOM 2433 O O . GLY A 1 324 ? -10.335 12.861 29.985 1.00 76.81 324 GLY A O 1
ATOM 2434 N N . ALA A 1 325 ? -12.154 13.779 29.031 1.00 71.62 325 ALA A N 1
ATOM 2435 C CA . ALA A 1 325 ? -12.233 14.940 29.925 1.00 71.62 325 ALA A CA 1
ATOM 2436 C C . ALA A 1 325 ? -12.495 14.538 31.401 1.00 71.62 325 ALA A C 1
ATOM 2438 O O . ALA A 1 325 ? -13.010 13.451 31.670 1.00 71.62 325 ALA A O 1
ATOM 2439 N N . VAL A 1 326 ? -12.108 15.382 32.370 1.00 71.38 326 VAL A N 1
ATOM 2440 C CA . VAL A 1 326 ? -12.133 15.026 33.802 1.00 71.38 326 VAL A CA 1
ATOM 2441 C C . VAL A 1 326 ? -13.550 14.701 34.244 1.00 71.38 326 VAL A C 1
ATOM 2443 O O . VAL A 1 326 ? -14.499 15.436 33.968 1.00 71.38 326 VAL A O 1
ATOM 2446 N N . GLN A 1 327 ? -13.674 13.583 34.957 1.00 66.12 327 GLN A N 1
ATOM 2447 C CA . GLN A 1 327 ? -14.919 13.191 35.593 1.00 66.12 327 GLN A CA 1
ATOM 2448 C C . GLN A 1 327 ? -15.132 14.075 36.820 1.00 66.12 327 GLN A C 1
ATOM 2450 O O . GLN A 1 327 ? -14.301 14.107 37.722 1.00 66.12 327 GLN A O 1
ATOM 2455 N N . THR A 1 328 ? -16.254 14.781 36.884 1.00 56.03 328 THR A N 1
ATOM 2456 C CA . THR A 1 328 ? -16.603 15.644 38.026 1.00 56.03 328 THR A CA 1
ATOM 2457 C C . THR A 1 328 ? -17.132 14.861 39.235 1.00 56.03 328 THR A C 1
ATOM 2459 O O . THR A 1 328 ? -17.642 15.452 40.182 1.00 56.03 328 THR A O 1
ATOM 2462 N N . VAL A 1 329 ? -17.085 13.528 39.202 1.00 57.03 329 VAL A N 1
ATOM 2463 C CA . VAL A 1 329 ? -17.838 12.662 40.116 1.00 57.03 329 VAL A CA 1
ATOM 2464 C C . VAL A 1 329 ? -16.938 12.199 41.257 1.00 57.03 329 VAL A C 1
ATOM 2466 O O . VAL A 1 329 ? -16.117 11.305 41.079 1.00 57.03 329 VAL A O 1
ATOM 2469 N N . ALA A 1 330 ? -17.098 12.798 42.438 1.00 57.41 330 ALA A N 1
ATOM 2470 C CA . ALA A 1 330 ? -16.600 12.217 43.684 1.00 57.41 330 ALA A CA 1
ATOM 2471 C C . ALA A 1 330 ? -17.529 11.078 44.145 1.00 57.41 330 ALA A C 1
ATOM 2473 O O . ALA A 1 330 ? -18.739 11.132 43.884 1.00 57.41 330 ALA A O 1
ATOM 2474 N N . ASP A 1 331 ? -16.980 10.080 44.846 1.00 51.75 331 ASP A N 1
ATOM 2475 C CA . ASP A 1 331 ? -17.712 8.900 45.330 1.00 51.75 331 ASP A CA 1
ATOM 2476 C C . ASP A 1 331 ? -19.062 9.268 45.964 1.00 51.75 331 ASP A C 1
ATOM 2478 O O . ASP A 1 331 ? -19.131 10.004 46.947 1.00 51.75 331 ASP A O 1
ATOM 2482 N N . GLY A 1 332 ? -20.152 8.760 45.378 1.00 50.44 332 GLY A N 1
ATOM 2483 C CA . GLY A 1 332 ? -21.510 8.892 45.913 1.00 50.44 332 GLY A CA 1
ATOM 2484 C C . GLY A 1 332 ? -22.228 10.225 45.666 1.00 50.44 332 GLY A C 1
ATOM 2485 O O . GLY A 1 332 ? -23.380 10.350 46.075 1.00 50.44 332 GLY A O 1
ATOM 2486 N N . THR A 1 333 ? -21.622 11.203 44.982 1.00 56.75 333 THR A N 1
ATOM 2487 C CA . THR A 1 333 ? -22.234 12.544 44.807 1.00 56.75 333 THR A CA 1
ATOM 2488 C C . THR A 1 333 ? -23.440 12.540 43.855 1.00 56.75 333 THR A C 1
ATOM 2490 O O . THR A 1 333 ? -24.394 13.281 44.072 1.00 56.75 333 THR A O 1
ATOM 2493 N N . ASN A 1 334 ? -23.432 11.660 42.843 1.00 60.72 334 ASN A N 1
ATOM 2494 C CA . ASN A 1 334 ? -24.502 11.515 41.839 1.00 60.72 334 ASN A CA 1
ATOM 2495 C C . ASN A 1 334 ? -25.251 10.166 41.939 1.00 60.72 334 ASN A C 1
ATOM 2497 O O . ASN A 1 334 ? -25.984 9.797 41.023 1.00 60.72 334 ASN A O 1
ATOM 2501 N N . GLY A 1 335 ? -25.071 9.420 43.038 1.00 75.44 335 GLY A N 1
ATOM 2502 C CA . GLY A 1 335 ? -25.643 8.081 43.221 1.00 75.44 335 GLY A CA 1
ATOM 2503 C C . GLY A 1 335 ? -24.711 6.935 42.800 1.00 75.44 335 GLY A C 1
ATOM 2504 O O . GLY A 1 335 ? -23.496 7.061 42.929 1.00 75.44 335 GLY A O 1
ATOM 2505 N N . CYS A 1 336 ? -25.292 5.815 42.360 1.00 79.44 336 CYS A N 1
ATOM 2506 C CA . CYS A 1 336 ? -24.621 4.566 41.981 1.00 79.44 336 CYS A CA 1
ATOM 2507 C C . CYS A 1 336 ? -24.836 4.262 40.493 1.00 79.44 336 CYS A C 1
ATOM 2509 O O . CYS A 1 336 ? -25.883 4.596 39.934 1.00 79.44 336 CYS A O 1
ATOM 2511 N N . VAL A 1 337 ? -23.882 3.593 39.852 1.00 80.75 337 VAL A N 1
ATOM 2512 C CA . VAL A 1 337 ? -23.975 3.200 38.440 1.00 80.75 337 VAL A CA 1
ATOM 2513 C C . VAL A 1 337 ? -24.341 1.733 38.299 1.00 80.75 337 VAL A C 1
ATOM 2515 O O . VAL A 1 337 ? -23.698 0.868 38.882 1.00 80.75 337 VAL A O 1
ATOM 2518 N N . LEU A 1 338 ? -25.330 1.441 37.460 1.00 82.06 338 LEU A N 1
ATOM 2519 C CA . LEU A 1 338 ? -25.575 0.100 36.945 1.00 82.06 338 LEU A CA 1
ATOM 2520 C C . LEU A 1 338 ? -24.965 -0.023 35.556 1.00 82.06 338 LEU A C 1
ATOM 2522 O O . LEU A 1 338 ? -25.413 0.663 34.641 1.00 82.06 338 LEU A O 1
ATOM 2526 N N . VAL A 1 339 ? -24.003 -0.926 35.391 1.00 84.19 339 VAL A N 1
ATOM 2527 C CA . VAL A 1 339 ? -23.526 -1.389 34.085 1.00 84.19 339 VAL A CA 1
ATOM 2528 C C . VAL A 1 339 ? -24.145 -2.750 33.809 1.00 84.19 339 VAL A C 1
ATOM 2530 O O . VAL A 1 339 ? -24.049 -3.664 34.623 1.00 84.19 339 VAL A O 1
ATOM 2533 N N . VAL A 1 340 ? -24.768 -2.909 32.653 1.00 83.56 340 VAL A N 1
ATOM 2534 C CA . VAL A 1 340 ? -25.174 -4.217 32.143 1.00 83.56 340 VAL A CA 1
ATOM 2535 C C . VAL A 1 340 ? -24.130 -4.659 31.126 1.00 83.56 340 VAL A C 1
ATOM 2537 O O . VAL A 1 340 ? -23.584 -3.826 30.425 1.00 83.56 340 VAL A O 1
ATOM 2540 N N . ARG A 1 341 ? -23.802 -5.948 31.060 1.00 83.56 341 ARG A N 1
ATOM 2541 C CA . ARG A 1 341 ? -22.880 -6.568 30.100 1.00 83.56 341 ARG A CA 1
ATOM 2542 C C . ARG A 1 341 ? -23.588 -7.687 29.345 1.00 83.56 341 ARG A C 1
ATOM 2544 O O . ARG A 1 341 ? -24.617 -8.184 29.784 1.00 83.56 341 ARG A O 1
ATOM 2551 N N . MET A 1 342 ? -23.064 -8.045 28.180 1.00 82.00 342 MET A N 1
ATOM 2552 C CA . MET A 1 342 ? -23.559 -9.140 27.346 1.00 82.00 342 MET A CA 1
ATOM 2553 C C . MET A 1 342 ? -22.466 -10.173 27.208 1.00 82.00 342 MET A C 1
ATOM 2555 O O . MET A 1 342 ? -21.333 -9.813 26.887 1.00 82.00 342 MET A O 1
ATOM 2559 N N . GLU A 1 343 ? -22.826 -11.434 27.389 1.00 85.06 343 GLU A N 1
ATOM 2560 C CA . GLU A 1 343 ? -21.910 -12.545 27.204 1.00 85.06 343 GLU A CA 1
ATOM 2561 C C . GLU A 1 343 ? -22.575 -13.653 26.371 1.00 85.06 343 GLU A C 1
ATOM 2563 O O . GLU A 1 343 ? -23.585 -14.201 26.805 1.00 85.06 343 GLU A O 1
ATOM 2568 N N . PRO A 1 344 ? -22.050 -13.997 25.183 1.00 79.06 344 PRO A N 1
ATOM 2569 C CA . PRO A 1 344 ? -20.964 -13.320 24.478 1.00 79.06 344 PRO A CA 1
ATOM 2570 C C . PRO A 1 344 ? -21.392 -11.950 23.924 1.00 79.06 344 PRO A C 1
ATOM 2572 O O . PRO A 1 344 ? -22.574 -11.605 23.827 1.00 79.06 344 PRO A O 1
ATOM 2575 N N . LEU A 1 345 ? -20.400 -11.139 23.570 1.00 73.19 345 LEU A N 1
ATOM 2576 C CA . LEU A 1 345 ? -20.591 -9.773 23.094 1.00 73.19 345 LEU A CA 1
ATOM 2577 C C . LEU A 1 345 ? -21.473 -9.740 21.831 1.00 73.19 345 LEU A C 1
ATOM 2579 O O . LEU A 1 345 ? -21.172 -10.400 20.843 1.00 73.19 345 LEU A O 1
ATOM 2583 N N . GLY A 1 346 ? -22.559 -8.960 21.836 1.00 69.62 346 GLY A N 1
ATOM 2584 C CA . GLY A 1 346 ? -23.472 -8.860 20.682 1.00 69.62 346 GLY A CA 1
ATOM 2585 C C . GLY A 1 346 ? -24.440 -10.006 20.474 1.00 69.62 346 GLY A C 1
ATOM 2586 O O . GLY A 1 346 ? -25.167 -10.002 19.481 1.00 69.62 346 GLY A O 1
ATOM 2587 N N . ALA A 1 347 ? -24.546 -10.911 21.444 1.00 76.81 347 ALA A N 1
ATOM 2588 C CA . ALA A 1 347 ? -25.587 -11.926 21.444 1.00 76.81 347 ALA A CA 1
ATOM 2589 C C . ALA A 1 347 ? -26.998 -11.373 21.733 1.00 76.81 347 ALA A C 1
ATOM 2591 O O . ALA A 1 347 ? -27.981 -12.058 21.460 1.00 76.81 347 ALA A O 1
ATOM 2592 N N . GLY A 1 348 ? -27.143 -10.150 22.252 1.00 78.62 348 GLY A N 1
ATOM 2593 C CA . GLY A 1 348 ? -28.448 -9.629 22.660 1.00 78.62 348 GLY A CA 1
ATOM 2594 C C . GLY A 1 348 ? -28.613 -8.113 22.582 1.00 78.62 348 GLY A C 1
ATOM 2595 O O . GLY A 1 348 ? -27.793 -7.391 22.019 1.00 78.62 348 GLY A O 1
ATOM 2596 N N . ARG A 1 349 ? -29.722 -7.643 23.152 1.00 80.56 349 ARG A N 1
ATOM 2597 C CA . ARG A 1 349 ? -30.069 -6.238 23.390 1.00 80.56 349 ARG A CA 1
ATOM 2598 C C . ARG A 1 349 ? -30.749 -6.113 24.752 1.00 80.56 349 ARG A C 1
ATOM 2600 O O . ARG A 1 349 ? -31.502 -7.006 25.142 1.00 80.56 349 ARG A O 1
ATOM 2607 N N . ILE A 1 350 ? -30.540 -4.986 25.432 1.00 81.31 350 ILE A N 1
ATOM 2608 C CA . ILE A 1 350 ? -31.209 -4.646 26.694 1.00 81.31 350 ILE A CA 1
ATOM 2609 C C . ILE A 1 350 ? -32.222 -3.523 26.468 1.00 81.31 350 ILE A C 1
ATOM 2611 O O . ILE A 1 350 ? -31.958 -2.568 25.740 1.00 81.31 350 ILE A O 1
ATOM 2615 N N . THR A 1 351 ? -33.392 -3.640 27.092 1.00 81.00 351 THR A N 1
ATOM 2616 C CA . THR A 1 351 ? -34.447 -2.616 27.080 1.00 81.00 351 THR A CA 1
ATOM 2617 C C . THR A 1 351 ? -35.039 -2.435 28.473 1.00 81.00 351 THR A C 1
ATOM 2619 O O . THR A 1 351 ? -35.216 -3.426 29.179 1.00 81.00 351 THR A O 1
ATOM 2622 N N . ALA A 1 352 ? -35.416 -1.212 28.849 1.00 78.00 352 ALA A N 1
ATOM 2623 C CA . ALA A 1 352 ? -36.219 -0.940 30.046 1.00 78.00 352 ALA A CA 1
ATOM 2624 C C . ALA A 1 352 ? -37.041 0.344 29.889 1.00 78.00 352 ALA A C 1
ATOM 2626 O O . ALA A 1 352 ? -36.750 1.188 29.040 1.00 78.00 352 ALA A O 1
ATOM 2627 N N . THR A 1 353 ? -38.049 0.514 30.742 1.00 71.38 353 THR A N 1
ATOM 2628 C CA . THR A 1 353 ? -38.824 1.758 30.840 1.00 71.38 353 THR A CA 1
ATOM 2629 C C . THR A 1 353 ? -37.968 2.865 31.460 1.00 71.38 353 THR A C 1
ATOM 2631 O O . THR A 1 353 ? -37.394 2.662 32.525 1.00 71.38 353 THR A O 1
ATOM 2634 N N . GLY A 1 354 ? -37.896 4.038 30.821 1.00 61.22 354 GLY A N 1
ATOM 2635 C CA . GLY A 1 354 ? -37.089 5.171 31.305 1.00 61.22 354 GLY A CA 1
ATOM 2636 C C . GLY A 1 354 ? -35.602 5.113 30.928 1.00 61.22 354 GLY A C 1
ATOM 2637 O O . GLY A 1 354 ? -34.845 6.008 31.288 1.00 61.22 354 GLY A O 1
ATOM 2638 N N . LEU A 1 355 ? -35.181 4.098 30.167 1.00 64.12 355 LEU A N 1
ATOM 2639 C CA . LEU A 1 355 ? -33.873 4.069 29.512 1.00 64.12 355 LEU A CA 1
ATOM 2640 C C . LEU A 1 355 ? -33.910 5.031 28.303 1.00 64.12 355 LEU A C 1
ATOM 2642 O O . LEU A 1 355 ? -34.344 4.645 27.221 1.00 64.12 355 LEU A O 1
ATOM 2646 N N . GLU A 1 356 ? -33.524 6.301 28.514 1.00 53.44 356 GLU A N 1
ATOM 2647 C CA . GLU A 1 356 ? -33.570 7.377 27.495 1.00 53.44 356 GLU A CA 1
ATOM 2648 C C . GLU A 1 356 ? -32.721 7.077 26.251 1.00 53.44 356 GLU A C 1
ATOM 2650 O O . GLU A 1 356 ? -33.080 7.467 25.141 1.00 53.44 356 GLU A O 1
ATOM 2655 N N . ASP A 1 357 ? -31.623 6.342 26.426 1.00 56.66 357 ASP A N 1
ATOM 2656 C CA . ASP A 1 357 ? -30.783 5.859 25.339 1.00 56.66 357 ASP A CA 1
ATOM 2657 C C . ASP A 1 357 ? -30.737 4.326 25.367 1.00 56.66 357 ASP A C 1
ATOM 2659 O O . ASP A 1 357 ? -30.103 3.730 26.237 1.00 56.66 357 ASP A O 1
ATOM 2663 N N . ALA A 1 358 ? -31.381 3.675 24.392 1.00 50.22 358 ALA A N 1
ATOM 2664 C CA . ALA A 1 358 ? -31.303 2.222 24.220 1.00 50.22 358 ALA A CA 1
ATOM 2665 C C . ALA A 1 358 ? -29.872 1.726 23.913 1.00 50.22 358 ALA A C 1
ATOM 2667 O O . ALA A 1 358 ? -29.621 0.525 24.017 1.00 50.22 358 ALA A O 1
ATOM 2668 N N . ARG A 1 359 ? -28.946 2.640 23.576 1.00 52.06 359 ARG A N 1
ATOM 2669 C CA . ARG A 1 359 ? -27.511 2.383 23.403 1.00 52.06 359 ARG A CA 1
ATOM 2670 C C . ARG A 1 359 ? -26.758 2.320 24.738 1.00 52.06 359 ARG A C 1
ATOM 2672 O O . ARG A 1 359 ? -25.642 1.807 24.769 1.00 52.06 359 ARG A O 1
ATOM 2679 N N . ALA A 1 360 ? -27.308 2.858 25.834 1.00 54.56 360 ALA A N 1
ATOM 2680 C CA . ALA A 1 360 ? -26.601 2.994 27.107 1.00 54.56 360 ALA A CA 1
ATOM 2681 C C . ALA A 1 360 ? -26.556 1.673 27.889 1.00 54.56 360 ALA A C 1
ATOM 2683 O O . ALA A 1 360 ? -27.523 1.255 28.519 1.00 54.56 360 ALA A O 1
ATOM 2684 N N . TYR A 1 361 ? -25.379 1.049 27.893 1.00 67.75 361 TYR A N 1
ATOM 2685 C CA . TYR A 1 361 ? -25.060 -0.122 28.714 1.00 67.75 361 TYR A CA 1
ATOM 2686 C C . TYR A 1 361 ? -24.724 0.232 30.175 1.00 67.75 361 TYR A C 1
ATOM 2688 O O . TYR A 1 361 ? -24.460 -0.659 30.976 1.00 67.75 361 TYR A O 1
ATOM 2696 N N . ALA A 1 362 ? -24.761 1.522 30.530 1.00 74.62 362 ALA A N 1
ATOM 2697 C CA . ALA A 1 362 ? -24.537 2.024 31.878 1.00 74.62 362 ALA A CA 1
ATOM 2698 C C . ALA A 1 362 ? -25.457 3.208 32.217 1.00 74.62 362 ALA A C 1
ATOM 2700 O O . ALA A 1 362 ? -25.625 4.110 31.396 1.00 74.62 362 ALA A O 1
ATOM 2701 N N . GLN A 1 363 ? -26.033 3.222 33.421 1.00 76.62 363 GLN A N 1
ATOM 2702 C CA . GLN A 1 363 ? -26.919 4.287 33.907 1.00 76.62 363 GLN A CA 1
ATOM 2703 C C . GLN A 1 363 ? -26.677 4.631 35.375 1.00 76.62 363 GLN A C 1
ATOM 2705 O O . GLN A 1 363 ? -26.311 3.770 36.170 1.00 76.62 363 GLN A O 1
ATOM 2710 N N . THR A 1 364 ? -26.935 5.887 35.735 1.00 78.00 364 THR A N 1
ATOM 2711 C CA . THR A 1 364 ? -26.860 6.404 37.108 1.00 78.00 364 THR A CA 1
ATOM 2712 C C . THR A 1 364 ? -28.205 6.333 37.818 1.00 78.00 364 THR A C 1
ATOM 2714 O O . THR A 1 364 ? -29.219 6.745 37.256 1.00 78.00 364 THR A O 1
ATOM 2717 N N . PHE A 1 365 ? -28.198 5.922 39.083 1.00 78.31 365 PHE A N 1
ATOM 2718 C CA . PHE A 1 365 ? -29.369 5.855 39.955 1.00 78.31 365 PHE A CA 1
ATOM 2719 C C . PHE A 1 365 ? -29.076 6.522 41.301 1.00 78.31 365 PHE A C 1
ATOM 2721 O O . PHE A 1 365 ? -27.985 6.329 41.837 1.00 78.31 365 PHE A O 1
ATOM 2728 N N . PRO A 1 366 ? -30.029 7.247 41.916 1.00 84.12 366 PRO A N 1
ATOM 2729 C CA . PRO A 1 366 ? -29.861 7.703 43.290 1.00 84.12 366 PRO A CA 1
ATOM 2730 C C . PRO A 1 366 ? -29.638 6.512 44.230 1.00 84.12 366 PRO A C 1
ATOM 2732 O O . PRO A 1 366 ? -30.323 5.491 44.125 1.00 84.12 366 PRO A O 1
ATOM 2735 N N . LYS A 1 367 ? -28.700 6.647 45.172 1.00 84.88 367 LYS A N 1
ATOM 2736 C CA . LYS A 1 367 ? -28.374 5.580 46.127 1.00 84.88 367 LYS A CA 1
ATOM 2737 C C . LYS A 1 367 ? -29.624 5.154 46.907 1.00 84.88 367 LYS A C 1
ATOM 2739 O O . LYS A 1 367 ? -30.369 5.996 47.404 1.00 84.88 367 LYS A O 1
ATOM 2744 N N . GLY A 1 368 ? -29.852 3.847 47.005 1.00 85.44 368 GLY A N 1
ATOM 2745 C CA . GLY A 1 368 ? -31.037 3.259 47.632 1.00 85.44 368 GLY A CA 1
ATOM 2746 C C . GLY A 1 368 ? -32.282 3.214 46.739 1.00 85.44 368 GLY A C 1
ATOM 2747 O O . GLY A 1 368 ? -33.353 2.859 47.226 1.00 85.44 368 GLY A O 1
ATOM 2748 N N . THR A 1 369 ? -32.166 3.542 45.447 1.00 85.94 369 THR A N 1
ATOM 2749 C CA . THR A 1 369 ? -33.269 3.435 44.477 1.00 85.94 369 THR A CA 1
ATOM 2750 C C . THR A 1 369 ? -33.121 2.175 43.629 1.00 85.94 369 THR A C 1
ATOM 2752 O O . THR A 1 369 ? -32.020 1.841 43.191 1.00 85.94 369 THR A O 1
ATOM 2755 N N . ALA A 1 370 ? -34.231 1.469 43.398 1.00 86.75 370 ALA A N 1
ATOM 2756 C CA . ALA A 1 370 ? -34.273 0.310 42.510 1.00 86.75 370 ALA A CA 1
ATOM 2757 C C . ALA A 1 370 ? -34.408 0.755 41.041 1.00 86.75 370 ALA A C 1
ATOM 2759 O O . ALA A 1 370 ? -35.294 1.564 40.738 1.00 86.75 370 ALA A O 1
ATOM 2760 N N . PRO A 1 371 ? -33.568 0.241 40.125 1.00 84.88 371 PRO A N 1
ATOM 2761 C CA . PRO A 1 371 ? -33.748 0.428 38.692 1.00 84.88 371 PRO A CA 1
ATOM 2762 C C . PRO A 1 371 ? -35.097 -0.111 38.209 1.00 84.88 371 PRO A C 1
ATOM 2764 O O . PRO A 1 371 ? -35.648 -1.061 38.770 1.00 84.88 371 PRO A O 1
ATOM 2767 N N . ALA A 1 372 ? -35.614 0.455 37.116 1.00 85.00 372 ALA A N 1
ATOM 2768 C CA . ALA A 1 372 ? -36.749 -0.144 36.423 1.00 85.00 372 ALA A CA 1
ATOM 2769 C C . ALA A 1 372 ? -36.388 -1.561 35.924 1.00 85.00 372 ALA A C 1
ATOM 2771 O O . ALA A 1 372 ? -35.220 -1.815 35.614 1.00 85.00 372 ALA A O 1
ATOM 2772 N N . PRO A 1 373 ? -37.366 -2.480 35.798 1.00 89.56 373 PRO A N 1
ATOM 2773 C CA . PRO A 1 373 ? -37.104 -3.812 35.269 1.00 89.56 373 PRO A CA 1
ATOM 2774 C C . PRO A 1 373 ? -36.446 -3.761 33.887 1.00 89.56 373 PRO A C 1
ATOM 2776 O O . PRO A 1 373 ? -36.988 -3.179 32.945 1.00 89.56 373 PRO A O 1
ATOM 2779 N N . ILE A 1 374 ? -35.285 -4.399 33.773 1.00 88.50 374 ILE A N 1
ATOM 2780 C CA . ILE A 1 374 ? -34.511 -4.532 32.542 1.00 88.50 374 ILE A CA 1
ATOM 2781 C C . ILE A 1 374 ? -34.870 -5.850 31.861 1.00 88.50 374 ILE A C 1
ATOM 2783 O O . ILE A 1 374 ? -35.062 -6.866 32.521 1.00 88.50 374 ILE A O 1
ATOM 2787 N N . THR A 1 375 ? -34.974 -5.852 30.536 1.00 90.12 375 THR A N 1
ATOM 2788 C CA . THR A 1 375 ? -35.277 -7.049 29.741 1.00 90.12 375 THR A CA 1
ATOM 2789 C C . THR A 1 375 ? -34.174 -7.301 28.730 1.00 90.12 375 THR A C 1
ATOM 2791 O O . THR A 1 375 ? -33.849 -6.423 27.932 1.00 90.12 375 THR A O 1
ATOM 2794 N N . ALA A 1 376 ? -33.618 -8.509 28.765 1.00 89.81 376 ALA A N 1
ATOM 2795 C CA . ALA A 1 376 ? -32.638 -9.001 27.812 1.00 89.81 376 ALA A CA 1
ATOM 2796 C C . ALA A 1 376 ? -33.341 -9.763 26.680 1.00 89.81 376 ALA A C 1
ATOM 2798 O O . ALA A 1 376 ? -34.110 -10.688 26.928 1.00 89.81 376 ALA A O 1
ATOM 2799 N N . THR A 1 377 ? -33.075 -9.380 25.432 1.00 88.12 377 THR A N 1
ATOM 2800 C CA . THR A 1 377 ? -33.605 -10.055 24.237 1.00 88.12 377 THR A CA 1
ATOM 2801 C C . THR A 1 377 ? -32.451 -10.558 23.385 1.00 88.12 377 THR A C 1
ATOM 2803 O O . THR A 1 377 ? -31.527 -9.800 23.099 1.00 88.12 377 THR A O 1
ATOM 2806 N N . GLY A 1 378 ? -32.495 -11.825 22.976 1.00 84.88 378 GLY A N 1
ATOM 2807 C CA . GLY A 1 378 ? -31.483 -12.396 22.090 1.00 84.88 378 GLY A CA 1
ATOM 2808 C C . GLY A 1 378 ? -31.590 -11.832 20.675 1.00 84.88 378 GLY A C 1
ATOM 2809 O O . GLY A 1 378 ? -32.688 -11.630 20.154 1.00 84.88 378 GLY A O 1
ATOM 2810 N N . LEU A 1 379 ? -30.449 -11.570 20.043 1.00 81.12 379 LEU A N 1
ATOM 2811 C CA . LEU A 1 379 ? -30.372 -11.138 18.649 1.00 81.12 379 LEU A CA 1
ATOM 2812 C C . LEU A 1 379 ? -30.017 -12.317 17.744 1.00 81.12 379 LEU A C 1
ATOM 2814 O O . LEU A 1 379 ? -29.309 -13.236 18.145 1.00 81.12 379 LEU A O 1
ATOM 2818 N N . ARG A 1 380 ? -30.496 -12.277 16.494 1.00 75.81 380 ARG A N 1
ATOM 2819 C CA . ARG A 1 380 ? -30.144 -13.247 15.434 1.00 75.81 380 ARG A CA 1
ATOM 2820 C C . ARG A 1 380 ? -30.413 -14.717 15.799 1.00 75.81 380 ARG A C 1
ATOM 2822 O O . ARG A 1 380 ? -29.791 -15.603 15.233 1.00 75.81 380 ARG A O 1
ATOM 2829 N N . GLY A 1 381 ? -31.346 -14.977 16.717 1.00 81.44 381 GLY A N 1
ATOM 2830 C CA . GLY A 1 381 ? -31.666 -16.328 17.192 1.00 81.44 381 GLY A CA 1
ATOM 2831 C C . GLY A 1 381 ? -30.849 -16.794 18.401 1.00 81.44 381 GLY A C 1
ATOM 2832 O O . GLY A 1 381 ? -30.969 -17.953 18.785 1.00 81.44 381 GLY A O 1
ATOM 2833 N N . ALA A 1 382 ? -30.046 -15.920 19.016 1.00 87.38 382 ALA A N 1
ATOM 2834 C CA . ALA A 1 382 ? -29.419 -16.210 20.299 1.00 87.38 382 ALA A CA 1
ATOM 2835 C C . ALA A 1 382 ? -30.479 -16.438 21.389 1.00 87.38 382 ALA A C 1
ATOM 2837 O O . ALA A 1 382 ? -31.506 -15.755 21.431 1.00 87.38 382 ALA A O 1
ATOM 2838 N N . THR A 1 383 ? -30.214 -17.380 22.291 1.00 93.06 383 THR A N 1
ATOM 2839 C CA . THR A 1 383 ? -31.134 -17.754 23.371 1.00 93.06 383 THR A CA 1
ATOM 2840 C C . THR A 1 383 ? -30.643 -17.178 24.690 1.00 93.06 383 THR A C 1
ATOM 2842 O O . THR A 1 383 ? -29.500 -17.395 25.072 1.00 93.06 383 THR A O 1
ATOM 2845 N N . PHE A 1 384 ? -31.491 -16.435 25.399 1.00 94.06 384 PHE A N 1
ATOM 2846 C CA . PHE A 1 384 ? -31.152 -15.901 26.719 1.00 94.06 384 PHE A CA 1
ATOM 2847 C C . PHE A 1 384 ? -31.040 -17.028 27.758 1.00 94.06 384 PHE A C 1
ATOM 2849 O O . PHE A 1 384 ? -31.919 -17.886 27.824 1.00 94.06 384 PHE A O 1
ATOM 2856 N N . LEU A 1 385 ? -29.978 -17.011 28.569 1.00 95.25 385 LEU A N 1
ATOM 2857 C CA . LEU A 1 385 ? -29.693 -18.039 29.578 1.00 95.25 385 LEU A CA 1
ATOM 2858 C C . LEU A 1 385 ? -29.927 -17.552 31.012 1.00 95.25 385 LEU A C 1
ATOM 2860 O O . LEU A 1 385 ? -30.374 -18.328 31.855 1.00 95.25 385 LEU A O 1
ATOM 2864 N N . GLY A 1 386 ? -29.641 -16.282 31.302 1.00 95.69 386 GLY A N 1
ATOM 2865 C CA . GLY A 1 386 ? -29.814 -15.730 32.643 1.00 95.69 386 GLY A CA 1
ATOM 2866 C C . GLY A 1 386 ? -29.069 -14.420 32.874 1.00 95.69 386 GLY A C 1
ATOM 2867 O O . GLY A 1 386 ? -28.253 -13.980 32.063 1.00 95.69 386 GLY A O 1
ATOM 2868 N N . TRP A 1 387 ? -29.374 -13.800 34.007 1.00 94.94 387 TRP A N 1
ATOM 2869 C CA . TRP A 1 387 ? -28.677 -12.651 34.570 1.00 94.94 387 TRP A CA 1
ATOM 2870 C C . TRP A 1 387 ? -27.694 -13.126 35.628 1.00 94.94 387 TRP A C 1
ATOM 2872 O O . TRP A 1 387 ? -28.083 -13.879 36.518 1.00 94.94 387 TRP A O 1
ATOM 2882 N N . TYR A 1 388 ? -26.454 -12.657 35.570 1.00 95.00 388 TYR A N 1
ATOM 2883 C CA . TYR A 1 388 ? -25.365 -13.090 36.436 1.00 95.00 388 TYR A CA 1
ATOM 2884 C C . TYR A 1 388 ? -24.603 -11.900 37.024 1.00 95.00 388 TYR A C 1
ATOM 2886 O O . TYR A 1 388 ? -24.614 -10.794 36.479 1.00 95.00 388 TYR A O 1
ATOM 2894 N N . THR A 1 389 ? -23.911 -12.126 38.138 1.00 91.56 389 THR A N 1
ATOM 2895 C CA . THR A 1 389 ? -22.843 -11.230 38.603 1.00 91.56 389 THR A CA 1
ATOM 2896 C C . THR A 1 389 ? -21.581 -11.420 37.757 1.00 91.56 389 THR A C 1
ATOM 2898 O O . THR A 1 389 ? -21.433 -12.421 37.057 1.00 91.56 389 THR A O 1
ATOM 2901 N N . THR A 1 390 ? -20.610 -10.511 37.872 1.00 87.38 390 THR A N 1
ATOM 2902 C CA . THR A 1 390 ? -19.292 -10.647 37.216 1.00 87.38 390 THR A CA 1
ATOM 2903 C C . THR A 1 390 ? -18.496 -11.877 37.653 1.00 87.38 390 THR A C 1
ATOM 2905 O O . THR A 1 390 ? -17.592 -12.294 36.938 1.00 87.38 390 THR A O 1
ATOM 2908 N N . ASN A 1 391 ? -18.840 -12.476 38.797 1.00 89.75 391 ASN A N 1
ATOM 2909 C CA . ASN A 1 391 ? -18.228 -13.709 39.299 1.00 89.75 391 ASN A CA 1
ATOM 2910 C C . ASN A 1 391 ? -19.007 -14.972 38.875 1.00 89.75 391 ASN A C 1
ATOM 2912 O O . ASN A 1 391 ? -18.748 -16.051 39.403 1.00 89.75 391 ASN A O 1
ATOM 2916 N N . GLY A 1 392 ? -19.986 -14.849 37.969 1.00 89.00 392 GLY A N 1
ATOM 2917 C CA . GLY A 1 392 ? -20.749 -15.976 37.423 1.00 89.00 392 GLY A CA 1
ATOM 2918 C C . GLY A 1 392 ? -21.877 -16.495 38.321 1.00 89.00 392 GLY A C 1
ATOM 2919 O O . GLY A 1 392 ? -22.397 -17.584 38.087 1.00 89.00 392 GLY A O 1
ATOM 2920 N N . VAL A 1 393 ? -22.285 -15.746 39.350 1.00 94.81 393 VAL A N 1
ATOM 2921 C CA . VAL A 1 393 ? -23.412 -16.141 40.217 1.00 94.81 393 VAL A CA 1
ATOM 2922 C C . VAL A 1 393 ? -24.730 -15.771 39.542 1.00 94.81 393 VAL A C 1
ATOM 2924 O O . VAL A 1 393 ? -24.931 -14.602 39.222 1.00 94.81 393 VAL A O 1
ATOM 2927 N N . LEU A 1 394 ? -25.627 -16.746 39.351 1.00 95.56 394 LEU A N 1
ATOM 2928 C CA . LEU A 1 394 ? -26.954 -16.530 38.764 1.00 95.56 394 LEU A CA 1
ATOM 2929 C C . LEU A 1 394 ? -27.831 -15.680 39.695 1.00 95.56 394 LEU A C 1
ATOM 2931 O O . LEU A 1 394 ? -28.043 -16.030 40.854 1.00 95.56 394 LEU A O 1
ATOM 2935 N N . LEU A 1 395 ? -28.377 -14.596 39.153 1.00 94.75 395 LEU A N 1
ATOM 2936 C CA . LEU A 1 395 ? -29.306 -13.678 39.811 1.00 94.75 395 LEU A CA 1
ATOM 2937 C C . LEU A 1 395 ? -30.759 -13.953 39.407 1.00 94.75 395 LEU A C 1
ATOM 2939 O O . LEU A 1 395 ? -31.656 -13.912 40.242 1.00 94.75 395 LEU A O 1
ATOM 2943 N N . SER A 1 396 ? -31.007 -14.239 38.126 1.00 95.31 396 SER A N 1
ATOM 2944 C CA . SER A 1 396 ? -32.347 -14.542 37.607 1.00 95.31 396 SER A CA 1
ATOM 2945 C C . SER A 1 396 ? -32.268 -15.312 36.293 1.00 95.31 396 SER A C 1
ATOM 2947 O O . SER A 1 396 ? -31.491 -14.954 35.415 1.00 95.31 396 SER A O 1
ATOM 2949 N N . ALA A 1 397 ? -33.116 -16.327 36.124 1.00 95.12 397 ALA A N 1
ATOM 2950 C CA . ALA A 1 397 ? -33.290 -17.027 34.846 1.00 95.12 397 ALA A CA 1
ATOM 2951 C C . ALA A 1 397 ? -34.327 -16.349 33.923 1.00 95.12 397 ALA A C 1
ATOM 2953 O O . ALA A 1 397 ? -34.439 -16.696 32.751 1.00 95.12 397 ALA A O 1
ATOM 2954 N N . ASN A 1 398 ? -35.097 -15.381 34.432 1.00 95.06 398 ASN A N 1
ATOM 2955 C CA . ASN A 1 398 ? -36.096 -14.669 33.637 1.00 95.06 398 ASN A CA 1
ATOM 2956 C C . ASN A 1 398 ? -35.436 -13.578 32.787 1.00 95.06 398 ASN A C 1
ATOM 2958 O O . ASN A 1 398 ? -34.627 -12.803 33.296 1.00 95.06 398 ASN A O 1
ATOM 2962 N N . ALA A 1 399 ? -35.840 -13.472 31.517 1.00 91.69 399 ALA A N 1
ATOM 2963 C CA . ALA A 1 399 ? -35.354 -12.442 30.592 1.00 91.69 399 ALA A CA 1
ATOM 2964 C C . ALA A 1 399 ? -35.572 -11.019 31.125 1.00 91.69 399 ALA A C 1
ATOM 2966 O O . ALA A 1 399 ? -34.700 -10.163 30.975 1.00 91.69 399 ALA A O 1
ATOM 2967 N N . THR A 1 400 ? -36.700 -10.785 31.802 1.00 93.88 400 THR A N 1
ATOM 2968 C CA . THR A 1 400 ? -36.946 -9.568 32.579 1.00 93.88 400 THR A CA 1
ATOM 2969 C C . THR A 1 400 ? -36.447 -9.749 34.010 1.00 93.88 400 THR A C 1
ATOM 2971 O O . THR A 1 400 ? -36.885 -10.655 34.721 1.00 93.88 400 THR A O 1
ATOM 2974 N N . TYR A 1 401 ? -35.555 -8.862 34.441 1.00 92.00 401 TYR A N 1
ATOM 2975 C CA . TYR A 1 401 ? -34.999 -8.806 35.787 1.00 92.00 401 TYR A CA 1
ATOM 2976 C C . TYR A 1 401 ? -35.268 -7.437 36.401 1.00 92.00 401 TYR A C 1
ATOM 2978 O O . TYR A 1 401 ? -35.095 -6.414 35.747 1.00 92.00 401 TYR A O 1
ATOM 2986 N N . ALA A 1 402 ? -35.713 -7.422 37.654 1.00 91.50 402 ALA A N 1
ATOM 2987 C CA . ALA A 1 402 ? -35.889 -6.208 38.439 1.00 91.50 402 ALA A CA 1
ATOM 2988 C C . ALA A 1 402 ? -34.740 -6.138 39.454 1.00 91.50 402 ALA A C 1
ATOM 2990 O O . ALA A 1 402 ? -34.790 -6.870 40.444 1.00 91.50 402 ALA A O 1
ATOM 2991 N N . PRO A 1 403 ? -33.689 -5.335 39.201 1.00 88.31 403 PRO A N 1
ATOM 2992 C CA . PRO A 1 403 ? -32.586 -5.211 40.142 1.00 88.31 403 PRO A CA 1
ATOM 2993 C C . PRO A 1 403 ? -33.065 -4.609 41.467 1.00 88.31 403 PRO A C 1
ATOM 2995 O O . PRO A 1 403 ? -33.953 -3.754 41.488 1.00 88.31 403 PRO A O 1
ATOM 2998 N N . GLU A 1 404 ? -32.463 -5.041 42.574 1.00 89.06 404 GLU A N 1
ATOM 2999 C CA . GLU A 1 404 ? -32.713 -4.442 43.887 1.00 89.06 404 GLU A CA 1
ATOM 3000 C C . GLU A 1 404 ? -32.227 -2.983 43.952 1.00 89.06 404 GLU A C 1
ATOM 3002 O O . GLU A 1 404 ? -31.537 -2.481 43.060 1.00 89.06 404 GLU A O 1
ATOM 3007 N N . ALA A 1 405 ? -32.599 -2.288 45.029 1.00 88.88 405 ALA A N 1
ATOM 3008 C CA . ALA A 1 405 ? -32.126 -0.938 45.304 1.00 88.88 405 ALA A CA 1
ATOM 3009 C C . ALA A 1 405 ? -30.592 -0.884 45.351 1.00 88.88 405 ALA A C 1
ATOM 3011 O O . ALA A 1 405 ? -29.966 -1.557 46.168 1.00 88.88 405 ALA A O 1
ATOM 3012 N N . LEU A 1 406 ? -29.986 -0.062 44.491 1.00 86.06 406 LEU A N 1
ATOM 3013 C CA . LEU A 1 406 ? -28.530 -0.002 44.365 1.00 86.06 406 LEU A CA 1
ATOM 3014 C C . LEU A 1 406 ? -27.921 0.796 45.521 1.00 86.06 406 LEU A C 1
ATOM 3016 O O . LEU A 1 406 ? -28.221 1.980 45.696 1.00 86.06 406 LEU A O 1
ATOM 3020 N N . SER A 1 407 ? -27.054 0.159 46.309 1.00 84.19 407 SER A N 1
ATOM 3021 C CA . SER A 1 407 ? -26.243 0.830 47.333 1.00 84.19 407 SER A CA 1
ATOM 3022 C C . SER A 1 407 ? -24.871 1.259 46.819 1.00 84.19 407 SER A C 1
ATOM 3024 O O . SER A 1 407 ? -24.307 2.210 47.364 1.00 84.19 407 SER A O 1
ATOM 3026 N N . ASP A 1 408 ? -24.361 0.581 45.789 1.00 84.62 408 ASP A N 1
ATOM 3027 C CA . ASP A 1 408 ? -23.009 0.718 45.248 1.00 84.62 408 ASP A CA 1
ATOM 3028 C C . ASP A 1 408 ? -23.008 0.488 43.726 1.00 84.62 408 ASP A C 1
ATOM 3030 O O . ASP A 1 408 ? -23.975 -0.038 43.158 1.00 84.62 408 ASP A O 1
ATOM 3034 N N . ASP A 1 409 ? -21.926 0.887 43.054 1.00 83.31 409 ASP A N 1
ATOM 3035 C CA . ASP A 1 409 ? -21.768 0.664 41.616 1.00 83.31 409 ASP A CA 1
ATOM 3036 C C . ASP A 1 409 ? -21.783 -0.839 41.303 1.00 83.31 409 ASP A C 1
ATOM 3038 O O . ASP A 1 409 ? -21.055 -1.632 41.900 1.00 83.31 409 ASP A O 1
ATOM 3042 N N . THR A 1 410 ? -22.630 -1.242 40.361 1.00 86.44 410 THR A N 1
ATOM 3043 C CA . THR A 1 410 ? -22.982 -2.640 40.115 1.00 86.44 410 THR A CA 1
ATOM 3044 C C . T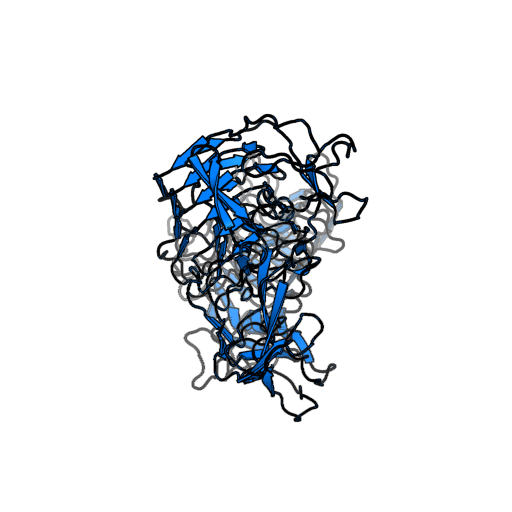HR A 1 410 ? -22.785 -2.997 38.648 1.00 86.44 410 THR A C 1
ATOM 3046 O O . THR A 1 410 ? -23.167 -2.241 37.757 1.00 86.44 410 THR A O 1
ATOM 3049 N N . ILE A 1 411 ? -22.226 -4.183 38.392 1.00 88.25 411 ILE A N 1
ATOM 3050 C CA . ILE A 1 411 ? -22.142 -4.774 37.054 1.00 88.25 411 ILE A CA 1
ATOM 3051 C C . ILE A 1 411 ? -23.002 -6.041 37.015 1.00 88.25 411 ILE A C 1
ATOM 3053 O O . ILE A 1 411 ? -22.783 -6.968 37.796 1.00 88.25 411 ILE A O 1
ATOM 3057 N N . LEU A 1 412 ? -23.950 -6.090 36.081 1.00 89.81 412 LEU A N 1
ATOM 3058 C CA . LEU A 1 412 ? -24.757 -7.267 35.758 1.00 89.81 412 LEU A CA 1
ATOM 3059 C C . LEU A 1 412 ? -24.343 -7.825 34.401 1.00 89.81 412 LEU A C 1
ATOM 3061 O O . LEU A 1 412 ? -24.016 -7.062 33.501 1.00 89.81 412 LEU A O 1
ATOM 3065 N N . VAL A 1 413 ? -24.411 -9.137 34.218 1.00 91.00 413 VAL A N 1
ATOM 3066 C CA . VAL A 1 413 ? -24.095 -9.805 32.951 1.00 91.00 413 VAL A CA 1
ATOM 3067 C C . VAL A 1 413 ? -25.331 -10.556 32.463 1.00 91.00 413 VAL A C 1
ATOM 3069 O O . VAL A 1 413 ? -25.833 -11.439 33.150 1.00 91.00 413 VAL A O 1
ATOM 3072 N N . ALA A 1 414 ? -25.845 -10.196 31.290 1.00 91.38 414 ALA A N 1
ATOM 3073 C CA . ALA A 1 414 ? -26.853 -10.966 30.574 1.00 91.38 414 ALA A CA 1
ATOM 3074 C C . ALA A 1 414 ? -26.146 -12.001 29.691 1.00 91.38 414 ALA A C 1
ATOM 3076 O O . ALA A 1 414 ? -25.451 -11.634 28.737 1.00 91.38 414 ALA A O 1
ATOM 3077 N N . THR A 1 415 ? -26.325 -13.280 30.007 1.00 93.31 415 THR A N 1
ATOM 3078 C CA . THR A 1 415 ? -25.670 -14.381 29.296 1.00 93.31 415 THR A CA 1
ATOM 3079 C C . THR A 1 415 ? -26.622 -15.011 28.283 1.00 93.31 415 THR A C 1
ATOM 3081 O O . THR A 1 415 ? -27.815 -15.181 28.548 1.00 93.31 415 THR A O 1
ATOM 3084 N N . PHE A 1 416 ? -26.092 -15.368 27.117 1.00 91.38 416 PHE A N 1
ATOM 3085 C CA . PHE A 1 416 ? -26.815 -15.941 25.990 1.00 91.38 416 PHE A CA 1
ATOM 3086 C C . PHE A 1 416 ? -26.065 -17.150 25.418 1.00 91.38 416 PHE A C 1
ATOM 3088 O O . PHE A 1 416 ? -24.837 -17.173 25.394 1.00 91.38 416 PHE A O 1
ATOM 3095 N N . ASP A 1 417 ? -26.805 -18.114 24.877 1.00 92.56 417 ASP A N 1
ATOM 3096 C CA . ASP A 1 417 ? -26.287 -19.065 23.895 1.00 92.56 417 ASP A CA 1
ATOM 3097 C C . ASP A 1 417 ? -26.349 -18.393 22.511 1.00 92.56 417 ASP A C 1
ATOM 3099 O O . ASP A 1 417 ? -27.451 -18.079 22.039 1.00 92.56 417 ASP A O 1
ATOM 3103 N N . PRO A 1 418 ? -25.207 -18.064 21.881 1.00 87.88 418 PRO A N 1
ATOM 3104 C CA . PRO A 1 418 ? -25.187 -17.279 20.654 1.00 87.88 418 PRO A CA 1
ATOM 3105 C C . PRO A 1 418 ? -25.689 -18.073 19.446 1.00 87.88 418 PRO A C 1
ATOM 3107 O O . PRO A 1 418 ? -25.447 -19.273 19.306 1.00 87.88 418 PRO A O 1
ATOM 3110 N N . ALA A 1 419 ? -26.287 -17.361 18.491 1.00 86.62 419 ALA A N 1
ATOM 3111 C CA . ALA A 1 419 ? -26.527 -17.904 17.160 1.00 86.62 419 ALA A CA 1
ATOM 3112 C C . ALA A 1 419 ? -25.211 -18.308 16.473 1.00 86.62 419 ALA A C 1
ATOM 3114 O O . ALA A 1 419 ? -24.150 -17.748 16.763 1.00 86.62 419 ALA A O 1
ATOM 3115 N N . ARG A 1 420 ? -25.279 -19.282 15.559 1.00 88.12 420 ARG A N 1
ATOM 3116 C CA . ARG A 1 420 ? -24.114 -19.836 14.855 1.00 88.12 420 ARG A CA 1
ATOM 3117 C C . ARG A 1 420 ? -24.010 -19.293 13.428 1.00 88.12 420 ARG A C 1
ATOM 3119 O O . ARG A 1 420 ? -25.030 -19.133 12.764 1.00 88.12 420 ARG A O 1
ATOM 3126 N N . VAL A 1 421 ? -22.784 -19.036 12.977 1.00 88.50 421 VAL A N 1
ATOM 3127 C CA . VAL A 1 421 ? -22.426 -18.708 11.586 1.00 88.50 421 VAL A CA 1
ATOM 3128 C C . VAL A 1 421 ? -21.373 -19.677 11.064 1.00 88.50 421 VAL A C 1
ATOM 3130 O O . VAL A 1 421 ? -20.637 -20.296 11.840 1.00 88.50 421 VAL A O 1
ATOM 3133 N N . THR A 1 422 ? -21.271 -19.772 9.744 1.00 95.06 422 THR A N 1
ATOM 3134 C CA . THR A 1 422 ? -20.284 -20.601 9.057 1.00 95.06 422 THR A CA 1
ATOM 3135 C C . THR A 1 422 ? -18.995 -19.818 8.819 1.00 95.06 422 THR A C 1
ATOM 3137 O O . THR A 1 422 ? -18.961 -18.878 8.023 1.00 95.06 422 THR A O 1
ATOM 3140 N N . ILE A 1 423 ? -17.907 -20.239 9.463 1.00 95.62 423 ILE A N 1
ATOM 3141 C CA . ILE A 1 423 ? -16.555 -19.748 9.176 1.00 95.62 423 ILE A CA 1
ATOM 3142 C C . ILE A 1 423 ? -15.841 -20.774 8.310 1.00 95.62 423 ILE A C 1
ATOM 3144 O O . ILE A 1 423 ? -15.660 -21.915 8.727 1.00 95.62 423 ILE A O 1
ATOM 3148 N N . THR A 1 424 ? -15.458 -20.377 7.100 1.00 96.88 424 THR A N 1
ATOM 3149 C CA . THR A 1 424 ? -14.807 -21.262 6.129 1.00 96.88 424 THR A CA 1
ATOM 3150 C C . THR A 1 424 ? -13.349 -20.871 5.950 1.00 96.88 424 THR A C 1
ATOM 3152 O O . THR A 1 424 ? -13.054 -19.712 5.684 1.00 96.88 424 THR A O 1
ATOM 3155 N N . PHE A 1 425 ? -12.447 -21.835 6.059 1.00 96.75 425 PHE A N 1
ATOM 3156 C CA . PHE A 1 425 ? -11.045 -21.693 5.690 1.00 96.75 425 PHE A CA 1
ATOM 3157 C C . PHE A 1 425 ? -10.809 -22.489 4.412 1.00 96.75 425 PHE A C 1
ATOM 3159 O O . PHE A 1 425 ? -11.160 -23.665 4.352 1.00 96.75 425 PHE A O 1
ATOM 3166 N N . ALA A 1 426 ? -10.232 -21.861 3.396 1.00 96.50 426 ALA A N 1
ATOM 3167 C CA . ALA A 1 426 ? -9.866 -22.499 2.141 1.00 96.50 426 ALA A CA 1
ATOM 3168 C C . ALA A 1 426 ? -8.386 -22.260 1.848 1.00 96.50 426 ALA A C 1
ATOM 3170 O O . ALA A 1 426 ? -7.878 -21.172 2.095 1.00 96.50 426 ALA A O 1
ATOM 3171 N N . ILE A 1 427 ? -7.699 -23.253 1.297 1.00 94.50 427 ILE A N 1
ATOM 3172 C CA . ILE A 1 427 ? -6.337 -23.115 0.785 1.00 94.50 427 ILE A CA 1
ATOM 3173 C C . ILE A 1 427 ? -6.389 -23.427 -0.706 1.00 94.50 427 ILE A C 1
ATOM 3175 O O . ILE A 1 427 ? -6.775 -24.519 -1.113 1.00 94.50 427 ILE A O 1
ATOM 3179 N N . LYS A 1 428 ? -6.068 -22.436 -1.533 1.00 90.81 428 LYS A N 1
ATOM 3180 C CA . LYS A 1 428 ? -6.099 -22.526 -2.991 1.00 90.81 428 LYS A CA 1
ATOM 3181 C C . LYS A 1 428 ? -4.696 -22.703 -3.543 1.00 90.81 428 LYS A C 1
ATOM 3183 O O . LYS A 1 428 ? -3.744 -22.109 -3.051 1.00 90.81 428 LYS A O 1
ATOM 3188 N N . GLY A 1 429 ? -4.598 -23.492 -4.607 1.00 77.94 429 GLY A N 1
ATOM 3189 C CA . GLY A 1 429 ? -3.316 -23.895 -5.172 1.00 77.94 429 GLY A CA 1
ATOM 3190 C C . GLY A 1 429 ? -2.685 -25.043 -4.380 1.00 77.94 429 GLY A C 1
ATOM 3191 O O . GLY A 1 429 ? -2.856 -25.166 -3.171 1.00 77.94 429 GLY A O 1
ATOM 3192 N N . GLY A 1 430 ? -1.984 -25.921 -5.091 1.00 85.75 430 GLY A N 1
ATOM 3193 C CA . GLY A 1 430 ? -1.245 -27.038 -4.508 1.00 85.75 430 GLY A CA 1
ATOM 3194 C C . GLY A 1 430 ? -2.075 -28.173 -3.907 1.00 85.75 430 GLY A C 1
ATOM 3195 O O . GLY A 1 430 ? -3.214 -28.437 -4.300 1.00 85.75 430 GLY A O 1
ATOM 3196 N N . ASP A 1 431 ? -1.444 -28.908 -2.995 1.00 91.19 431 ASP A N 1
ATOM 3197 C CA . ASP A 1 431 ? -1.926 -30.175 -2.444 1.00 91.19 431 ASP A CA 1
ATOM 3198 C C . ASP A 1 431 ? -2.424 -30.073 -0.998 1.00 91.19 431 ASP A C 1
ATOM 3200 O O . ASP A 1 431 ? -2.715 -31.101 -0.391 1.00 91.19 431 ASP A O 1
ATOM 3204 N N . ALA A 1 432 ? -2.589 -28.854 -0.473 1.00 92.94 432 ALA A N 1
ATOM 3205 C CA . ALA A 1 432 ? -2.985 -28.634 0.913 1.00 92.94 432 ALA A CA 1
ATOM 3206 C C . ALA A 1 432 ? -4.263 -29.379 1.294 1.00 92.94 432 ALA A C 1
ATOM 3208 O O . ALA A 1 432 ? -5.274 -29.290 0.589 1.00 92.94 432 ALA A O 1
ATOM 3209 N N . ARG A 1 433 ? -4.243 -30.057 2.442 1.00 94.25 433 ARG A N 1
ATOM 3210 C CA . ARG A 1 433 ? -5.421 -30.698 3.032 1.00 94.25 433 ARG A CA 1
ATOM 3211 C C . ARG A 1 433 ? -5.524 -30.348 4.507 1.00 94.25 433 ARG A C 1
ATOM 3213 O O . ARG A 1 433 ? -4.562 -30.501 5.255 1.00 94.25 433 ARG A O 1
ATOM 3220 N N . PHE A 1 434 ? -6.709 -29.922 4.934 1.00 96.12 434 PHE A N 1
ATOM 3221 C CA . PHE A 1 434 ? -7.029 -29.836 6.353 1.00 96.12 434 PHE A CA 1
ATOM 3222 C C . PHE A 1 434 ? -7.137 -31.245 6.935 1.00 96.12 434 PHE A C 1
ATOM 3224 O O . PHE A 1 434 ? -7.854 -32.090 6.398 1.00 96.12 434 PHE A O 1
ATOM 3231 N N . GLU A 1 435 ? -6.485 -31.491 8.069 1.00 94.19 435 GLU A N 1
ATOM 3232 C CA . GLU A 1 435 ? -6.461 -32.808 8.725 1.00 94.19 435 GLU A CA 1
ATOM 3233 C C . GLU A 1 435 ? -7.865 -33.288 9.120 1.00 94.19 435 GLU A C 1
ATOM 3235 O O . GLU A 1 435 ? -8.155 -34.481 9.160 1.00 94.19 435 GLU A O 1
ATOM 3240 N N . THR A 1 436 ? -8.761 -32.337 9.391 1.00 91.06 436 THR A N 1
ATOM 3241 C CA . THR A 1 436 ? -10.121 -32.604 9.877 1.00 91.06 436 THR A CA 1
ATOM 3242 C C . THR A 1 436 ? -11.025 -33.292 8.858 1.00 91.06 436 THR A C 1
ATOM 3244 O O . THR A 1 436 ? -11.874 -34.091 9.248 1.00 91.06 436 THR A O 1
ATOM 3247 N N . ASN A 1 437 ? -10.885 -32.980 7.568 1.00 93.81 437 ASN A N 1
ATOM 3248 C CA . ASN A 1 437 ? -11.779 -33.483 6.523 1.00 93.81 437 ASN A CA 1
ATOM 3249 C C . ASN A 1 437 ? -11.063 -33.913 5.236 1.00 93.81 437 ASN A C 1
ATOM 3251 O O . ASN A 1 437 ? -11.732 -34.297 4.278 1.00 93.81 437 ASN A O 1
ATOM 3255 N N . LEU A 1 438 ? -9.729 -33.850 5.211 1.00 93.19 438 LEU A N 1
ATOM 3256 C CA . LEU A 1 438 ? -8.890 -34.180 4.059 1.00 93.19 438 LEU A CA 1
ATOM 3257 C C . LEU A 1 438 ? -9.301 -33.428 2.781 1.00 93.19 438 LEU A C 1
ATOM 3259 O O . LEU A 1 438 ? -9.208 -33.968 1.679 1.00 93.19 438 LEU A O 1
ATOM 3263 N N . SER A 1 439 ? -9.754 -32.180 2.926 1.00 94.56 439 SER A N 1
ATOM 3264 C CA . SER A 1 439 ? -10.140 -31.291 1.825 1.00 94.56 439 SER A CA 1
ATOM 3265 C C . SER A 1 439 ? -9.295 -30.017 1.832 1.00 94.56 439 SER A C 1
ATOM 3267 O O . SER A 1 439 ? -8.696 -29.662 2.843 1.00 94.56 439 SER A O 1
ATOM 3269 N N . ASP A 1 440 ? -9.282 -29.297 0.711 1.00 93.88 440 ASP A N 1
ATOM 3270 C CA . ASP A 1 440 ? -8.675 -27.959 0.574 1.00 93.88 440 ASP A CA 1
ATOM 3271 C C . ASP A 1 440 ? -9.480 -26.851 1.288 1.00 93.88 440 ASP A C 1
ATOM 3273 O O . ASP A 1 440 ? -9.107 -25.682 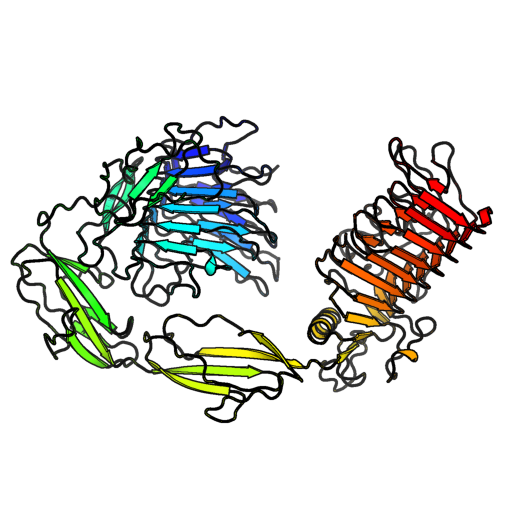1.273 1.00 93.88 440 ASP A O 1
ATOM 3277 N N . THR A 1 441 ? -10.618 -27.212 1.881 1.00 96.38 441 THR A N 1
ATOM 3278 C CA . THR A 1 441 ? -11.599 -26.302 2.465 1.00 96.38 441 THR A CA 1
ATOM 3279 C C . THR A 1 441 ? -12.198 -26.949 3.706 1.00 96.38 441 THR A C 1
ATOM 3281 O O . THR A 1 441 ? -12.585 -28.114 3.659 1.00 96.38 441 THR A O 1
ATOM 3284 N N . VAL A 1 442 ? -12.334 -26.205 4.801 1.00 97.00 442 VAL A N 1
ATOM 3285 C CA . VAL A 1 442 ? -12.995 -26.640 6.039 1.00 97.00 442 VAL A CA 1
ATOM 3286 C C . VAL A 1 442 ? -13.937 -25.549 6.538 1.00 97.00 442 VAL A C 1
ATOM 3288 O O . VAL A 1 442 ? -13.598 -24.368 6.513 1.00 97.00 442 VAL A O 1
ATOM 3291 N N . SER A 1 443 ? -15.121 -25.939 7.011 1.00 96.94 443 SER A N 1
ATOM 3292 C CA . SER A 1 443 ? -16.121 -25.016 7.554 1.00 96.94 443 SER A CA 1
ATOM 3293 C C . SER A 1 443 ? -16.452 -25.361 9.003 1.00 96.94 443 SER A C 1
ATOM 3295 O O . SER A 1 443 ? -16.689 -26.522 9.336 1.00 96.94 443 SER A O 1
ATOM 3297 N N . LEU A 1 444 ? -16.495 -24.344 9.862 1.00 96.25 444 LEU A N 1
ATOM 3298 C CA . LEU A 1 444 ? -16.802 -24.446 11.287 1.00 96.25 444 LEU A CA 1
ATOM 3299 C C . LEU A 1 444 ? -18.092 -23.685 11.612 1.00 96.25 444 LEU A C 1
ATOM 3301 O O . LEU A 1 444 ? -18.325 -22.600 11.083 1.00 96.25 444 LEU A O 1
ATOM 3305 N N . GLN A 1 445 ? -18.910 -24.238 12.512 1.00 94.94 445 GLN A N 1
ATOM 3306 C CA . GLN A 1 445 ? -20.090 -23.560 13.060 1.00 94.94 445 GLN A CA 1
ATOM 3307 C C . GLN A 1 445 ? -19.724 -22.815 14.347 1.00 94.94 445 GLN A C 1
ATOM 3309 O O . GLN A 1 445 ? -19.558 -23.405 15.421 1.00 94.94 445 GLN A O 1
ATOM 3314 N N . CYS A 1 446 ? -19.613 -21.496 14.250 1.00 90.94 446 CYS A N 1
ATOM 3315 C CA . CYS A 1 446 ? -19.044 -20.649 15.292 1.00 90.94 446 CYS A CA 1
ATOM 3316 C C . CYS A 1 446 ? -20.107 -19.733 15.898 1.00 90.94 446 CYS A C 1
ATOM 3318 O O . CYS A 1 446 ? -20.938 -19.190 15.177 1.00 90.94 446 CYS A O 1
ATOM 3320 N N . GLY A 1 447 ? -20.107 -19.580 17.226 1.00 87.19 447 GLY A N 1
ATOM 3321 C CA . GLY A 1 447 ? -21.051 -18.700 17.917 1.00 87.19 447 GLY A CA 1
ATOM 3322 C C . GLY A 1 447 ? -20.700 -17.240 17.668 1.00 87.19 447 GLY A C 1
ATOM 3323 O O . GLY A 1 447 ? -19.564 -16.846 17.898 1.00 87.19 447 GLY A O 1
ATOM 3324 N N . ILE A 1 448 ? -21.649 -16.428 17.211 1.00 81.25 448 ILE A N 1
ATOM 3325 C CA . ILE A 1 448 ? -21.420 -14.996 16.980 1.00 81.25 448 ILE A CA 1
ATOM 3326 C C . ILE A 1 448 ? -20.909 -14.341 18.272 1.00 81.25 448 ILE A C 1
ATOM 3328 O O . ILE A 1 448 ? -21.467 -14.557 19.349 1.00 81.25 448 ILE A O 1
ATOM 3332 N N . GLY A 1 449 ? -19.847 -13.538 18.163 1.00 73.50 449 GLY A N 1
ATOM 3333 C CA . GLY A 1 449 ? -19.283 -12.797 19.293 1.00 73.50 449 GLY A CA 1
ATOM 3334 C C . GLY A 1 449 ? -18.461 -13.630 20.282 1.00 73.50 449 GLY A C 1
ATOM 3335 O O . GLY A 1 449 ? -17.919 -13.065 21.231 1.00 73.50 449 GLY A O 1
ATOM 3336 N N . THR A 1 450 ? -18.331 -14.949 20.083 1.00 83.94 450 THR A N 1
ATOM 3337 C CA . THR A 1 450 ? -17.359 -15.766 20.830 1.00 83.94 450 THR A CA 1
ATOM 3338 C C . THR A 1 450 ? -15.951 -15.544 20.291 1.00 83.94 450 THR A C 1
ATOM 3340 O O . THR A 1 450 ? -15.789 -14.975 19.211 1.00 83.94 450 THR A O 1
ATOM 3343 N N . ALA A 1 451 ? -14.923 -16.012 21.007 1.00 83.69 451 ALA A N 1
ATOM 3344 C CA . ALA A 1 451 ? -13.555 -16.015 20.490 1.00 83.69 451 ALA A CA 1
ATOM 3345 C C . ALA A 1 451 ? -13.506 -16.679 19.104 1.00 83.69 451 ALA A C 1
ATOM 3347 O O . ALA A 1 451 ? -14.155 -17.710 18.882 1.00 83.69 451 ALA A O 1
ATOM 3348 N N . PHE A 1 452 ? -12.788 -16.060 18.169 1.00 83.56 452 PHE A N 1
ATOM 3349 C CA . PHE A 1 452 ? -12.631 -16.596 16.823 1.00 83.56 452 PHE A CA 1
ATOM 3350 C C . PHE A 1 452 ? -11.862 -17.926 16.870 1.00 83.56 452 PHE A C 1
ATOM 3352 O O . PHE A 1 452 ? -10.913 -18.053 17.650 1.00 83.56 452 PHE A O 1
ATOM 3359 N N . PRO A 1 453 ? -12.275 -18.948 16.098 1.00 90.44 453 PRO A N 1
ATOM 3360 C CA . PRO A 1 453 ? -11.628 -20.253 16.144 1.00 90.44 453 PRO A CA 1
ATOM 3361 C C . PRO A 1 453 ? -10.185 -20.177 15.635 1.00 90.44 453 PRO A C 1
ATOM 3363 O O . PRO A 1 453 ? -9.884 -19.456 14.685 1.00 90.44 453 PRO A O 1
ATOM 3366 N N . SER A 1 454 ? -9.296 -20.988 16.210 1.00 90.94 454 SER A N 1
ATOM 3367 C CA . SER A 1 454 ? -8.002 -21.266 15.585 1.00 90.94 454 SER A CA 1
ATOM 3368 C C . SER A 1 454 ? -8.213 -21.914 14.216 1.00 90.94 454 SER A C 1
ATOM 3370 O O . SER A 1 454 ? -9.091 -22.771 14.074 1.00 90.94 454 SER A O 1
ATOM 3372 N N . VAL A 1 455 ? -7.377 -21.558 13.238 1.00 91.62 455 VAL A N 1
ATOM 3373 C CA . VAL A 1 455 ? -7.352 -22.236 11.937 1.00 91.62 455 VAL A CA 1
ATOM 3374 C C . VAL A 1 455 ? -7.129 -23.736 12.169 1.00 91.62 455 VAL A C 1
ATOM 3376 O O . VAL A 1 455 ? -6.168 -24.092 12.858 1.00 91.62 455 VAL A O 1
ATOM 3379 N N . PRO A 1 456 ? -7.994 -24.622 11.641 1.00 94.94 456 PRO A N 1
ATOM 3380 C CA . PRO A 1 456 ? -7.771 -26.060 11.725 1.00 94.94 456 PRO A CA 1
ATOM 3381 C C . PRO A 1 456 ? -6.421 -26.449 11.118 1.00 94.94 456 PRO A C 1
ATOM 3383 O O . PRO A 1 456 ? -5.999 -25.856 10.127 1.00 94.94 456 PRO A O 1
ATOM 3386 N N . ALA A 1 457 ? -5.755 -27.446 11.703 1.00 94.69 457 ALA A N 1
ATOM 3387 C CA . ALA A 1 457 ? -4.466 -27.917 11.211 1.00 94.69 457 ALA A CA 1
ATOM 3388 C C . ALA A 1 457 ? -4.569 -28.401 9.755 1.00 94.69 457 ALA A C 1
ATOM 3390 O O . ALA A 1 457 ? -5.570 -29.008 9.349 1.00 94.69 457 ALA A O 1
ATOM 3391 N N . TYR A 1 458 ? -3.544 -28.086 8.970 1.00 94.50 458 TYR A N 1
ATOM 3392 C CA . TYR A 1 458 ? -3.437 -28.447 7.565 1.00 94.50 458 TYR A CA 1
ATOM 3393 C C . TYR A 1 458 ? -1.994 -28.793 7.216 1.00 94.50 458 TYR A C 1
ATOM 3395 O O . TYR A 1 458 ? -1.054 -28.219 7.766 1.00 94.50 458 TYR A O 1
ATOM 3403 N N . GLU A 1 459 ? -1.840 -29.694 6.254 1.00 94.25 459 GLU A N 1
ATOM 3404 C CA . GLU A 1 459 ? -0.551 -30.111 5.710 1.00 94.25 459 GLU A CA 1
ATOM 3405 C C . GLU A 1 459 ? -0.503 -29.832 4.208 1.00 94.25 459 GLU A C 1
ATOM 3407 O O . GLU A 1 459 ? -1.531 -29.868 3.530 1.00 94.25 459 GLU A O 1
ATOM 3412 N N . TYR A 1 460 ? 0.692 -29.550 3.694 1.00 94.06 460 TYR A N 1
ATOM 3413 C CA . TYR A 1 460 ? 0.979 -29.392 2.267 1.00 94.06 460 TYR A CA 1
ATOM 3414 C C . TYR A 1 460 ? 2.445 -29.744 1.985 1.00 94.06 460 TYR A C 1
ATOM 3416 O O . TYR A 1 460 ? 3.283 -29.692 2.894 1.00 94.06 460 TYR A O 1
ATOM 3424 N N . SER A 1 461 ? 2.783 -30.072 0.734 1.00 92.69 461 SER A N 1
ATOM 3425 C CA . SER A 1 461 ? 4.176 -30.328 0.353 1.00 92.69 461 SER A CA 1
ATOM 3426 C C . SER A 1 461 ? 4.995 -29.037 0.417 1.00 92.69 461 SER A C 1
ATOM 3428 O O . SER A 1 461 ? 4.951 -28.183 -0.469 1.00 92.69 461 SER A O 1
ATOM 3430 N N . THR A 1 462 ? 5.786 -28.886 1.480 1.00 88.56 462 THR A N 1
ATOM 3431 C CA . THR A 1 462 ? 6.717 -27.755 1.614 1.00 88.56 462 THR A CA 1
ATOM 3432 C C . THR A 1 462 ? 7.906 -27.857 0.667 1.00 88.56 462 THR A C 1
ATOM 3434 O O . THR A 1 462 ? 8.620 -26.870 0.506 1.00 88.56 462 THR A O 1
ATOM 3437 N N . GLU A 1 463 ? 8.140 -29.010 0.033 1.00 87.12 463 GLU A N 1
ATOM 3438 C CA . GLU A 1 463 ? 9.138 -29.158 -1.026 1.00 87.12 463 GLU A CA 1
ATOM 3439 C C . GLU A 1 463 ? 8.634 -28.514 -2.317 1.00 87.12 463 GLU A C 1
ATOM 3441 O O . GLU A 1 463 ? 9.356 -27.700 -2.899 1.00 87.12 463 GLU A O 1
ATOM 3446 N N . ASP A 1 464 ? 7.374 -28.769 -2.673 1.00 85.19 464 ASP A N 1
ATOM 3447 C CA . ASP A 1 464 ? 6.780 -28.368 -3.949 1.00 85.19 464 ASP A CA 1
ATOM 3448 C C . ASP A 1 464 ? 6.081 -27.007 -3.915 1.00 85.19 464 ASP A C 1
ATOM 3450 O O . ASP A 1 464 ? 5.899 -26.409 -4.978 1.00 85.19 464 ASP A O 1
ATOM 3454 N N . TYR A 1 465 ? 5.702 -26.501 -2.732 1.00 87.81 465 TYR A N 1
ATOM 3455 C CA . TYR A 1 465 ? 4.889 -25.289 -2.598 1.00 87.81 465 TYR A CA 1
ATOM 3456 C C . TYR A 1 465 ? 5.414 -24.265 -1.575 1.00 87.81 465 TYR A C 1
ATOM 3458 O O . TYR A 1 465 ? 6.154 -24.585 -0.642 1.00 87.81 465 TYR A O 1
ATOM 3466 N N . ILE A 1 466 ? 5.017 -23.002 -1.759 1.00 84.75 466 ILE A N 1
ATOM 3467 C CA . ILE A 1 466 ? 5.255 -21.860 -0.864 1.00 84.75 466 ILE A CA 1
ATOM 3468 C C . ILE A 1 466 ? 3.903 -21.291 -0.431 1.00 84.75 466 ILE A C 1
ATOM 3470 O O . ILE A 1 466 ? 3.034 -21.071 -1.271 1.00 84.75 466 ILE A O 1
ATOM 3474 N N . PHE A 1 467 ? 3.750 -21.022 0.865 1.00 86.50 467 PHE A N 1
ATOM 3475 C CA . PHE A 1 467 ? 2.567 -20.387 1.444 1.00 86.50 467 PHE A CA 1
ATOM 3476 C C . PHE A 1 467 ? 2.695 -18.863 1.426 1.00 86.50 467 PHE A C 1
ATOM 3478 O O . PHE A 1 467 ? 3.642 -18.320 1.993 1.00 86.50 467 PHE A O 1
ATOM 3485 N N . GLU A 1 468 ? 1.752 -18.185 0.771 1.00 81.94 468 GLU A N 1
ATOM 3486 C CA . GLU A 1 468 ? 1.757 -16.722 0.626 1.00 81.94 468 GLU A CA 1
ATOM 3487 C C . GLU A 1 468 ? 1.137 -16.006 1.830 1.00 81.94 468 GLU A C 1
ATOM 3489 O O . GLU A 1 468 ? 1.563 -14.912 2.195 1.00 81.94 468 GLU A O 1
ATOM 3494 N N . GLY A 1 469 ? 0.152 -16.631 2.477 1.00 84.88 469 GLY A N 1
ATOM 3495 C CA . GLY A 1 469 ? -0.650 -15.995 3.518 1.00 84.88 469 GLY A CA 1
ATOM 3496 C C . GLY A 1 469 ? -2.144 -16.183 3.292 1.00 84.88 469 GLY A C 1
ATOM 3497 O O . GLY A 1 469 ? -2.560 -16.816 2.324 1.00 84.88 469 GLY A O 1
ATOM 3498 N N . TRP A 1 470 ? -2.937 -15.623 4.205 1.00 88.00 470 TRP A N 1
ATOM 3499 C CA . TRP A 1 470 ? -4.395 -15.524 4.101 1.00 88.00 470 TRP A CA 1
ATOM 3500 C C . TRP A 1 470 ? -4.798 -14.190 3.464 1.00 88.00 470 TRP A C 1
ATOM 3502 O O . TRP A 1 470 ? -4.145 -13.173 3.690 1.00 88.00 470 TRP A O 1
ATOM 3512 N N . ASP A 1 471 ? -5.901 -14.188 2.719 1.00 82.75 471 ASP A N 1
ATOM 3513 C CA . ASP A 1 471 ? -6.466 -13.037 2.002 1.00 82.75 471 ASP A CA 1
ATOM 3514 C C . ASP A 1 471 ? -6.864 -11.865 2.911 1.00 82.75 471 ASP A C 1
ATOM 3516 O O . ASP A 1 471 ? -6.923 -10.718 2.466 1.00 82.75 471 ASP A O 1
ATOM 3520 N N . LYS A 1 472 ? -7.144 -12.144 4.187 1.00 79.69 472 LYS A N 1
ATOM 3521 C CA . LYS A 1 472 ? -7.484 -11.150 5.210 1.00 79.69 472 LYS A CA 1
ATOM 3522 C C . LYS A 1 472 ? -7.163 -11.661 6.624 1.00 79.69 472 LYS A C 1
ATOM 3524 O O . LYS A 1 472 ? -7.135 -12.874 6.843 1.00 79.69 472 LYS A O 1
ATOM 3529 N N . PRO A 1 473 ? -6.936 -10.760 7.597 1.00 68.12 473 PRO A N 1
ATOM 3530 C CA . PRO A 1 473 ? -6.635 -11.133 8.980 1.00 68.12 473 PRO A CA 1
ATOM 3531 C C . PRO A 1 473 ? -7.834 -11.771 9.702 1.00 68.12 473 PRO A C 1
ATOM 3533 O O . PRO A 1 473 ? -8.990 -11.536 9.343 1.00 68.12 473 PRO A O 1
ATOM 3536 N N . PHE A 1 474 ? -7.549 -12.565 10.738 1.00 78.50 474 PHE A N 1
ATOM 3537 C CA . PHE A 1 474 ? -8.557 -13.253 11.549 1.00 78.50 474 PHE A CA 1
ATOM 3538 C C . PHE A 1 474 ? -8.989 -12.420 12.757 1.00 78.50 474 PHE A C 1
ATOM 3540 O O . PHE A 1 474 ? -8.162 -12.270 13.654 1.00 78.50 474 PHE A O 1
ATOM 3547 N N . PRO A 1 475 ? -10.261 -11.989 12.846 1.00 69.69 475 PRO A N 1
ATOM 3548 C CA . PRO A 1 475 ? -10.734 -11.122 13.920 1.00 69.69 475 PRO A CA 1
ATOM 3549 C C . PRO A 1 475 ? -10.615 -11.799 15.289 1.00 69.69 475 PRO A C 1
ATOM 3551 O O . PRO A 1 475 ? -10.702 -13.016 15.394 1.00 69.69 475 PRO A O 1
ATOM 3554 N N . VAL A 1 476 ? -10.549 -11.015 16.367 1.00 68.94 476 VAL A N 1
ATOM 3555 C CA . VAL A 1 476 ? -10.579 -11.537 17.751 1.00 68.94 476 VAL A CA 1
ATOM 3556 C C . VAL A 1 476 ? -11.852 -12.345 18.065 1.00 68.94 476 VAL A C 1
ATOM 3558 O O . VAL A 1 476 ? -11.808 -13.321 18.818 1.00 68.94 476 VAL A O 1
ATOM 3561 N N . TYR A 1 477 ? -12.997 -11.948 17.498 1.00 75.06 477 TYR A N 1
ATOM 3562 C CA . TYR A 1 477 ? -14.302 -12.572 17.742 1.00 75.06 477 TYR A CA 1
ATOM 3563 C C . TYR A 1 477 ? -14.999 -12.973 16.441 1.00 75.06 477 TYR A C 1
ATOM 3565 O O . TYR A 1 477 ? -14.822 -12.342 15.400 1.00 75.06 477 TYR A O 1
ATOM 3573 N N . VAL A 1 478 ? -15.847 -13.997 16.519 1.00 81.31 478 VAL A N 1
ATOM 3574 C CA . VAL A 1 478 ? -16.636 -14.514 15.393 1.00 81.31 478 VAL A CA 1
ATOM 3575 C C . VAL A 1 478 ? -17.591 -13.433 14.856 1.00 81.31 478 VAL A C 1
ATOM 3577 O O . VAL A 1 478 ? -18.382 -12.887 15.636 1.00 81.31 478 VAL A O 1
ATOM 3580 N N . PRO A 1 479 ? -17.556 -13.121 13.543 1.00 78.06 479 PRO A N 1
ATOM 3581 C CA . PRO A 1 479 ? -18.424 -12.119 12.928 1.00 78.06 479 PRO A CA 1
ATOM 3582 C C . PRO A 1 479 ? -19.900 -12.541 12.926 1.00 78.06 479 PRO A C 1
ATOM 3584 O O . PRO A 1 479 ? -20.248 -13.695 13.144 1.00 78.06 479 PRO A O 1
ATOM 3587 N N . ALA A 1 480 ? -20.794 -11.591 12.645 1.00 73.56 480 ALA A N 1
ATOM 3588 C CA . ALA A 1 480 ? -22.240 -11.829 12.651 1.00 73.56 480 ALA A CA 1
ATOM 3589 C C . ALA A 1 480 ? -22.799 -12.423 11.340 1.00 73.56 480 ALA A C 1
ATOM 3591 O O . ALA A 1 480 ? -24.022 -12.499 11.184 1.00 73.56 480 ALA A O 1
ATOM 3592 N N . VAL A 1 481 ? -21.921 -12.776 10.396 1.00 79.19 481 VAL A N 1
ATOM 3593 C CA . VAL A 1 481 ? -22.250 -13.315 9.071 1.00 79.19 481 VAL A CA 1
ATOM 3594 C C . VAL A 1 481 ? -21.267 -14.413 8.680 1.00 79.19 481 VAL A C 1
ATOM 3596 O O . VAL A 1 481 ? -20.107 -14.399 9.105 1.00 79.19 481 VAL A O 1
ATOM 3599 N N . ASP A 1 482 ? -21.726 -15.330 7.834 1.00 86.56 482 ASP A N 1
ATOM 3600 C CA . ASP A 1 482 ? -20.879 -16.351 7.228 1.00 86.56 482 ASP A CA 1
ATOM 3601 C C . ASP A 1 482 ? -19.706 -15.695 6.498 1.00 86.56 482 ASP A C 1
ATOM 3603 O O . ASP A 1 482 ? -19.872 -14.726 5.755 1.00 86.56 482 ASP A O 1
ATOM 3607 N N . THR A 1 483 ? -18.502 -16.198 6.751 1.00 87.44 483 THR A N 1
ATOM 3608 C CA . THR A 1 483 ? -17.269 -15.573 6.268 1.00 87.44 483 THR A CA 1
ATOM 3609 C C . THR A 1 483 ? -16.282 -16.644 5.825 1.00 87.44 483 THR A C 1
ATOM 3611 O O . THR A 1 483 ? -16.028 -17.600 6.556 1.00 87.44 483 THR A O 1
ATOM 3614 N N . ALA A 1 484 ? -15.706 -16.478 4.633 1.00 93.06 484 ALA A N 1
ATOM 3615 C CA . ALA A 1 484 ? -14.639 -17.332 4.117 1.00 93.06 484 ALA A CA 1
ATOM 3616 C C . ALA A 1 484 ? -13.289 -16.608 4.155 1.00 93.06 484 ALA A C 1
ATOM 3618 O O . ALA A 1 484 ? -13.232 -15.439 3.783 1.00 93.06 484 ALA A O 1
ATOM 3619 N N . TYR A 1 485 ? -12.238 -17.302 4.572 1.00 92.44 485 TYR A N 1
ATOM 3620 C CA . TYR A 1 485 ? -10.840 -16.881 4.541 1.00 92.44 485 TYR A CA 1
ATOM 3621 C C . TYR A 1 485 ? -10.107 -17.813 3.587 1.00 92.44 485 TYR A C 1
ATOM 3623 O O . TYR A 1 485 ? -10.285 -19.030 3.668 1.00 92.44 485 TYR A O 1
ATOM 3631 N N . THR A 1 486 ? -9.312 -17.258 2.682 1.00 94.00 486 THR A N 1
ATOM 3632 C CA . THR A 1 486 ? -8.625 -18.023 1.640 1.00 94.00 486 THR A CA 1
ATOM 3633 C C . THR A 1 486 ? -7.130 -17.785 1.727 1.00 94.00 486 THR A C 1
ATOM 3635 O O . THR A 1 486 ? -6.694 -16.643 1.670 1.00 94.00 486 THR A O 1
ATOM 3638 N N . ALA A 1 487 ? -6.344 -18.846 1.847 1.00 90.56 487 ALA A N 1
ATOM 3639 C CA . ALA A 1 487 ? -4.904 -18.789 1.669 1.00 90.56 487 ALA A CA 1
ATOM 3640 C C . ALA A 1 487 ? -4.491 -19.304 0.295 1.00 90.56 487 ALA A C 1
ATOM 3642 O O . ALA A 1 487 ? -5.208 -20.105 -0.307 1.00 90.56 487 ALA A O 1
ATOM 3643 N N . THR A 1 488 ? -3.315 -18.889 -0.169 1.00 90.62 488 THR A N 1
ATOM 3644 C CA . THR A 1 488 ? -2.769 -19.313 -1.462 1.00 90.62 488 THR A CA 1
ATOM 3645 C C . THR A 1 488 ? -1.448 -20.058 -1.281 1.00 90.62 488 THR A C 1
ATOM 3647 O O . THR A 1 488 ? -0.553 -19.608 -0.558 1.00 90.62 488 THR A O 1
ATOM 3650 N N . LEU A 1 489 ? -1.321 -21.199 -1.961 1.00 88.06 489 LEU A N 1
ATOM 3651 C CA . LEU A 1 489 ? -0.063 -21.896 -2.195 1.00 88.06 489 LEU A CA 1
ATOM 3652 C C . LEU A 1 489 ? 0.381 -21.712 -3.646 1.00 88.06 489 LEU A C 1
ATOM 3654 O O . LEU A 1 489 ? -0.387 -21.960 -4.579 1.00 88.06 489 LEU A O 1
ATOM 3658 N N . PHE A 1 490 ? 1.659 -21.399 -3.837 1.00 82.12 490 PHE A N 1
ATOM 3659 C CA . PHE A 1 490 ? 2.293 -21.398 -5.155 1.00 82.12 490 PHE A CA 1
ATOM 3660 C C . PHE A 1 490 ? 3.245 -22.560 -5.302 1.00 82.12 490 PHE A C 1
ATOM 3662 O O . PHE A 1 490 ? 3.959 -22.893 -4.361 1.00 82.12 490 PHE A O 1
ATOM 3669 N N . THR A 1 491 ? 3.299 -23.151 -6.493 1.00 81.38 491 THR A N 1
ATOM 3670 C CA . THR A 1 491 ? 4.338 -24.135 -6.795 1.00 81.38 491 THR A CA 1
ATOM 3671 C C . THR A 1 491 ? 5.717 -23.473 -6.828 1.00 81.38 491 THR A C 1
ATOM 3673 O O . THR A 1 491 ? 5.861 -22.333 -7.259 1.00 81.38 491 THR A O 1
ATOM 3676 N N . LYS A 1 492 ? 6.751 -24.196 -6.400 1.00 78.19 492 LYS A N 1
ATOM 3677 C CA . LYS A 1 492 ? 8.156 -23.814 -6.590 1.00 78.19 492 LYS A CA 1
ATOM 3678 C C . LYS A 1 492 ? 8.679 -24.121 -7.987 1.00 78.19 492 LYS A C 1
ATOM 3680 O O . LYS A 1 492 ? 9.805 -23.743 -8.308 1.00 78.19 492 LYS A O 1
ATOM 3685 N N . SER A 1 493 ? 7.898 -24.829 -8.798 1.00 81.56 493 SER A N 1
ATOM 3686 C CA . SER A 1 493 ? 8.269 -25.130 -10.175 1.00 81.56 493 SER A CA 1
ATOM 3687 C C . SER A 1 493 ? 8.316 -23.846 -10.993 1.00 81.56 493 SER A C 1
ATOM 3689 O O . SER A 1 493 ? 7.363 -23.069 -10.989 1.00 81.56 493 SER A O 1
ATOM 3691 N N . VAL A 1 494 ? 9.413 -23.653 -11.727 1.00 81.75 494 VAL A N 1
ATOM 3692 C CA . VAL A 1 494 ? 9.555 -22.550 -12.681 1.00 81.75 494 VAL A CA 1
ATOM 3693 C C . VAL A 1 494 ? 8.442 -22.655 -13.718 1.00 81.75 494 VAL A C 1
ATOM 3695 O O . VAL A 1 494 ? 8.264 -23.701 -14.345 1.00 81.75 494 VAL A O 1
ATOM 3698 N N . ARG A 1 495 ? 7.692 -21.568 -13.906 1.00 85.81 495 ARG A N 1
ATOM 3699 C CA . ARG A 1 495 ? 6.605 -21.502 -14.886 1.00 85.81 495 ARG A CA 1
ATOM 3700 C C . ARG A 1 495 ? 7.015 -20.660 -16.083 1.00 85.81 495 ARG A C 1
ATOM 3702 O O . ARG A 1 495 ? 7.533 -19.560 -15.916 1.00 85.81 495 ARG A O 1
ATOM 3709 N N . ILE A 1 496 ? 6.744 -21.169 -17.280 1.00 93.56 496 ILE A N 1
ATOM 3710 C CA . ILE A 1 496 ? 6.852 -20.410 -18.527 1.00 93.56 496 ILE A CA 1
ATOM 3711 C C . ILE A 1 496 ? 5.456 -19.907 -18.879 1.00 93.56 496 ILE A C 1
ATOM 3713 O O . ILE A 1 496 ? 4.515 -20.700 -18.975 1.00 93.56 496 ILE A O 1
ATOM 3717 N N . ILE A 1 497 ? 5.318 -18.597 -19.051 1.00 95.69 497 ILE A N 1
ATOM 3718 C CA . ILE A 1 497 ? 4.052 -17.949 -19.386 1.00 95.69 497 ILE A CA 1
ATOM 3719 C C . ILE A 1 497 ? 4.151 -17.365 -20.791 1.00 95.69 497 ILE A C 1
ATOM 3721 O O . ILE A 1 497 ? 4.999 -16.522 -21.074 1.00 95.69 497 ILE A O 1
ATOM 3725 N N . HIS A 1 498 ? 3.268 -17.823 -21.670 1.00 98.00 498 HIS A N 1
ATOM 3726 C CA . HIS A 1 498 ? 3.244 -17.465 -23.081 1.00 98.00 498 HIS A CA 1
ATOM 3727 C C . HIS A 1 498 ? 2.311 -16.279 -23.314 1.00 98.00 498 HIS A C 1
ATOM 3729 O O . HIS A 1 498 ? 1.137 -16.313 -22.929 1.00 98.00 498 HIS A O 1
ATOM 3735 N N . VAL A 1 499 ? 2.829 -15.240 -23.968 1.00 98.19 499 VAL A N 1
ATOM 3736 C CA . VAL A 1 499 ? 2.106 -14.000 -24.261 1.00 98.19 499 VAL A CA 1
ATOM 3737 C C . VAL A 1 499 ? 2.070 -13.745 -25.763 1.00 98.19 499 VAL A C 1
ATOM 3739 O O . VAL A 1 499 ? 3.086 -13.871 -26.449 1.00 98.19 499 VAL A O 1
ATOM 3742 N N . VAL A 1 500 ? 0.897 -13.360 -26.265 1.00 97.75 500 VAL A N 1
ATOM 3743 C CA . VAL A 1 500 ? 0.658 -13.008 -27.671 1.00 97.75 500 VAL A CA 1
ATOM 3744 C C . VAL A 1 500 ? 0.042 -11.612 -27.799 1.00 97.75 500 VAL A C 1
ATOM 3746 O O . VAL A 1 500 ? -0.535 -11.105 -26.830 1.00 97.75 500 VAL A O 1
ATOM 3749 N N . PRO A 1 501 ? 0.117 -10.973 -28.981 1.00 95.12 501 PRO A N 1
ATOM 3750 C CA . PRO A 1 501 ? -0.578 -9.713 -29.218 1.00 95.12 501 PRO A CA 1
ATOM 3751 C C . PRO A 1 501 ? -2.088 -9.855 -28.999 1.00 95.12 501 PRO A C 1
ATOM 3753 O O . PRO A 1 501 ? -2.670 -10.901 -29.281 1.00 95.12 501 PRO A O 1
ATOM 3756 N N . ALA A 1 502 ? -2.752 -8.783 -28.556 1.00 90.12 502 ALA A N 1
ATOM 3757 C CA . ALA A 1 502 ? -4.184 -8.810 -28.238 1.00 90.12 502 ALA A CA 1
ATOM 3758 C C . ALA A 1 502 ? -5.067 -9.291 -29.407 1.00 90.12 502 ALA A C 1
ATOM 3760 O O . ALA A 1 502 ? -6.047 -10.002 -29.195 1.00 90.12 502 ALA A O 1
ATOM 3761 N N . ALA A 1 503 ? -4.693 -8.940 -30.640 1.00 89.81 503 ALA A N 1
ATOM 3762 C CA . ALA A 1 503 ? -5.394 -9.349 -31.857 1.00 89.81 503 ALA A CA 1
ATOM 3763 C C . ALA A 1 503 ? -5.166 -10.825 -32.249 1.00 89.81 503 ALA A C 1
ATOM 3765 O O . ALA A 1 503 ? -5.851 -11.329 -33.134 1.00 89.81 503 ALA A O 1
ATOM 3766 N N . GLU A 1 504 ? -4.220 -11.515 -31.609 1.00 94.00 504 GLU A N 1
ATOM 3767 C CA . GLU A 1 504 ? -3.796 -12.880 -31.941 1.00 94.00 504 GLU A CA 1
ATOM 3768 C C . GLU A 1 504 ? -4.168 -13.907 -30.861 1.00 94.00 504 GLU A C 1
ATOM 3770 O O . GLU A 1 504 ? -3.595 -14.996 -30.821 1.00 94.00 504 GLU A O 1
ATOM 3775 N N . MET A 1 505 ? -5.125 -13.583 -29.982 1.00 92.31 505 MET A N 1
ATOM 3776 C CA . MET A 1 505 ? -5.642 -14.525 -28.984 1.00 92.31 505 MET A CA 1
ATOM 3777 C C . MET A 1 505 ? -6.069 -15.844 -29.660 1.00 92.31 505 MET A C 1
ATOM 3779 O O . MET A 1 505 ? -6.952 -15.815 -30.527 1.00 92.31 505 MET A O 1
ATOM 3783 N N . PRO A 1 506 ? -5.490 -17.003 -29.289 1.00 93.06 506 PRO A N 1
ATOM 3784 C CA . PRO A 1 506 ? -5.862 -18.273 -29.895 1.00 93.06 506 PRO A CA 1
ATOM 3785 C C . PRO A 1 506 ? -7.331 -18.610 -29.624 1.00 93.06 506 PRO A C 1
ATOM 3787 O O . PRO A 1 506 ? -7.846 -18.410 -28.521 1.00 93.06 506 PRO A O 1
ATOM 3790 N N . ALA A 1 507 ? -8.014 -19.162 -30.627 1.00 91.25 507 ALA A N 1
ATOM 3791 C CA . ALA A 1 507 ? -9.393 -19.605 -30.471 1.00 91.25 507 ALA A CA 1
ATOM 3792 C C . ALA A 1 507 ? -9.480 -20.727 -29.422 1.00 91.25 507 ALA A C 1
ATOM 3794 O O . ALA A 1 507 ? -8.814 -21.752 -29.551 1.00 91.25 507 ALA A O 1
ATOM 3795 N N . GLY A 1 508 ? -10.316 -20.535 -28.400 1.00 89.12 508 GLY A N 1
ATOM 3796 C CA . GLY A 1 508 ? -10.467 -21.489 -27.298 1.00 89.12 508 GLY A CA 1
ATOM 3797 C C . GLY A 1 508 ? -9.394 -21.398 -26.208 1.00 89.12 508 GLY A C 1
ATOM 3798 O O . GLY A 1 508 ? -9.446 -22.203 -25.284 1.00 89.12 508 GLY A O 1
ATOM 3799 N N . SER A 1 509 ? -8.467 -20.432 -26.285 1.00 91.94 509 SER A N 1
ATOM 3800 C CA . SER A 1 509 ? -7.520 -20.150 -25.199 1.00 91.94 509 SER A CA 1
ATOM 3801 C C . SER A 1 509 ? -8.266 -19.782 -23.913 1.00 91.94 509 SER A C 1
ATOM 3803 O O . SER A 1 509 ? -9.197 -18.972 -23.931 1.00 91.94 509 SER A O 1
ATOM 3805 N N . ASP A 1 510 ? -7.821 -20.344 -22.790 1.00 90.62 510 ASP A N 1
ATOM 3806 C CA . ASP A 1 510 ? -8.293 -19.987 -21.447 1.00 90.62 510 ASP A CA 1
ATOM 3807 C C . ASP A 1 510 ? -7.586 -18.744 -20.866 1.00 90.62 510 ASP A C 1
ATOM 3809 O O . ASP A 1 510 ? -7.928 -18.289 -19.775 1.00 90.62 510 ASP A O 1
ATOM 3813 N N . GLY A 1 511 ? -6.607 -18.185 -21.589 1.00 91.19 511 GLY A N 1
ATOM 3814 C CA . GLY A 1 511 ? -5.832 -17.011 -21.182 1.00 91.19 511 GLY A CA 1
ATOM 3815 C C . GLY A 1 511 ? -4.815 -17.262 -20.066 1.00 91.19 511 GLY A C 1
ATOM 3816 O O . GLY A 1 511 ? -4.235 -16.304 -19.556 1.00 91.19 511 GLY A O 1
ATOM 3817 N N . SER A 1 512 ? -4.570 -18.519 -19.684 1.00 88.88 512 SER A N 1
ATOM 3818 C CA . SER A 1 512 ? -3.669 -18.883 -18.578 1.00 88.88 512 SER A CA 1
ATOM 3819 C C . SER A 1 512 ? -2.178 -18.691 -18.879 1.00 88.88 512 SER A C 1
ATOM 3821 O O . SER A 1 512 ? -1.350 -18.750 -17.968 1.00 88.88 512 SER A O 1
ATOM 3823 N N . GLY A 1 513 ? -1.804 -18.552 -20.152 1.00 93.38 513 GLY A N 1
ATOM 3824 C CA . GLY A 1 513 ? -0.418 -18.516 -20.620 1.00 93.38 513 GLY A CA 1
ATOM 3825 C C . GLY A 1 513 ? 0.334 -19.846 -20.485 1.00 93.38 513 GLY A C 1
ATOM 3826 O O . GLY A 1 513 ? 1.540 -19.888 -20.714 1.00 93.38 513 GLY A O 1
ATOM 3827 N N . SER A 1 514 ? -0.343 -20.942 -20.129 1.00 91.81 514 SER A N 1
ATOM 3828 C CA . SER A 1 514 ? 0.282 -22.255 -19.879 1.00 91.81 514 SER A CA 1
ATOM 3829 C C . SER A 1 514 ? 0.949 -22.886 -21.111 1.00 91.81 514 SER A C 1
ATOM 3831 O O . SER A 1 514 ? 1.807 -23.753 -20.977 1.00 91.81 514 SER A O 1
ATOM 3833 N N . SER A 1 515 ? 0.572 -22.452 -22.312 1.00 95.12 515 SER A N 1
ATOM 3834 C CA . SER A 1 515 ? 1.162 -22.840 -23.598 1.00 95.12 515 SER A CA 1
ATOM 3835 C C . SER A 1 515 ? 0.839 -21.776 -24.649 1.00 95.12 515 SER A C 1
ATOM 3837 O O . SER A 1 515 ? -0.000 -20.911 -24.399 1.00 95.12 515 SER A O 1
ATOM 3839 N N . TRP A 1 516 ? 1.409 -21.870 -25.854 1.00 96.81 516 TRP A N 1
ATOM 3840 C CA . TRP A 1 516 ? 0.995 -21.015 -26.974 1.00 96.81 516 TRP A CA 1
ATOM 3841 C C . TRP A 1 516 ? -0.492 -21.148 -27.337 1.00 96.81 516 TRP A C 1
ATOM 3843 O O . TRP A 1 516 ? -1.101 -20.162 -27.738 1.00 96.81 516 TRP A O 1
ATOM 3853 N N . ALA A 1 517 ? -1.100 -22.329 -27.166 1.00 95.62 517 ALA A N 1
ATOM 3854 C CA . ALA A 1 517 ? -2.531 -22.543 -27.421 1.00 95.62 517 ALA A CA 1
ATOM 3855 C C . ALA A 1 517 ? -3.429 -21.878 -26.363 1.00 95.62 517 ALA A C 1
ATOM 3857 O O . ALA A 1 517 ? -4.547 -21.478 -26.669 1.00 95.62 517 ALA A O 1
ATOM 3858 N N . ASN A 1 518 ? -2.906 -21.720 -25.147 1.00 95.81 518 ASN A N 1
ATOM 3859 C CA . ASN A 1 518 ? -3.562 -21.071 -24.014 1.00 95.81 518 ASN A CA 1
ATOM 3860 C C . ASN A 1 518 ? -2.928 -19.709 -23.693 1.00 95.81 518 ASN A C 1
ATOM 3862 O O . ASN A 1 518 ? -2.939 -19.272 -22.544 1.00 95.81 518 ASN A O 1
ATOM 3866 N N . ALA A 1 519 ? -2.305 -19.060 -24.681 1.00 96.62 519 ALA A N 1
ATOM 3867 C CA . ALA A 1 519 ? -1.530 -17.849 -24.455 1.00 96.62 519 ALA A CA 1
ATOM 3868 C C . ALA A 1 519 ? -2.382 -16.715 -23.864 1.00 96.62 519 ALA A C 1
ATOM 3870 O O . ALA A 1 519 ? -3.580 -16.605 -24.142 1.00 96.62 519 ALA A O 1
ATOM 3871 N N . SER A 1 520 ? -1.739 -15.856 -23.074 1.00 96.00 520 SER A N 1
ATOM 3872 C CA . SER A 1 520 ? -2.345 -14.644 -22.524 1.00 96.00 520 SER A CA 1
ATOM 3873 C C . SER A 1 520 ? -2.131 -13.449 -23.455 1.00 96.00 520 SER A C 1
ATOM 3875 O O . SER A 1 520 ? -1.108 -13.339 -24.128 1.00 96.00 520 SER A O 1
ATOM 3877 N N . THR A 1 521 ? -3.076 -12.514 -23.460 1.00 95.75 521 THR A N 1
ATOM 3878 C CA . THR A 1 521 ? -2.939 -11.196 -24.106 1.00 95.75 521 THR A CA 1
ATOM 3879 C C . THR A 1 521 ? -2.640 -10.079 -23.106 1.00 95.75 521 THR A C 1
ATOM 3881 O O . THR A 1 521 ? -2.337 -8.952 -23.498 1.00 95.75 521 THR A O 1
ATOM 3884 N N . ASN A 1 522 ? -2.698 -10.376 -21.804 1.00 94.25 522 ASN A N 1
ATOM 3885 C CA . ASN A 1 522 ? -2.431 -9.421 -20.737 1.00 94.25 522 ASN A CA 1
ATOM 3886 C C . ASN A 1 522 ? -1.000 -9.604 -20.223 1.00 94.25 522 ASN A C 1
ATOM 3888 O O . ASN A 1 522 ? -0.748 -10.375 -19.295 1.00 94.25 522 ASN A O 1
ATOM 3892 N N . PHE A 1 523 ? -0.064 -8.878 -20.835 1.00 95.19 523 PHE A N 1
ATOM 3893 C CA . PHE A 1 523 ? 1.351 -8.954 -20.475 1.00 95.19 523 PHE A CA 1
ATOM 3894 C C . PHE A 1 523 ? 1.613 -8.590 -19.009 1.00 95.19 523 PHE A C 1
ATOM 3896 O O . PHE A 1 523 ? 2.361 -9.298 -18.347 1.00 95.19 523 PHE A O 1
ATOM 3903 N N . SER A 1 524 ? 0.999 -7.525 -18.481 1.00 93.00 524 SER A N 1
ATOM 3904 C CA . SER A 1 524 ? 1.250 -7.092 -17.099 1.00 93.00 524 SER A CA 1
ATOM 3905 C C . SER A 1 524 ? 0.825 -8.154 -16.084 1.00 93.00 524 SER A C 1
ATOM 3907 O O . SER A 1 524 ? 1.565 -8.421 -15.140 1.00 93.00 524 SER A O 1
ATOM 3909 N N . ALA A 1 525 ? -0.322 -8.807 -16.305 1.00 90.69 525 ALA A N 1
ATOM 3910 C CA . ALA A 1 525 ? -0.767 -9.918 -15.465 1.00 90.69 525 ALA A CA 1
ATOM 3911 C C . ALA A 1 525 ? 0.139 -11.149 -15.616 1.00 90.69 525 ALA A C 1
ATOM 3913 O O . ALA A 1 525 ? 0.503 -11.759 -14.619 1.00 90.69 525 ALA A O 1
ATOM 3914 N N . ALA A 1 526 ? 0.553 -11.481 -16.843 1.00 93.00 526 ALA A N 1
ATOM 3915 C CA . ALA A 1 526 ? 1.477 -12.585 -17.103 1.00 93.00 526 ALA A CA 1
ATOM 3916 C C . ALA A 1 526 ? 2.853 -12.366 -16.447 1.00 93.00 526 ALA A C 1
ATOM 3918 O O . ALA A 1 526 ? 3.417 -13.286 -15.866 1.00 93.00 526 ALA A O 1
ATOM 3919 N N . TYR A 1 527 ? 3.386 -11.144 -16.506 1.00 94.00 527 TYR A N 1
ATOM 3920 C CA . TYR A 1 527 ? 4.664 -10.800 -15.890 1.00 94.00 527 TYR A CA 1
ATOM 3921 C C . TYR A 1 527 ? 4.589 -10.835 -14.361 1.00 94.00 527 TYR A C 1
ATOM 3923 O O . TYR A 1 527 ? 5.486 -11.386 -13.726 1.00 94.00 527 TYR A O 1
ATOM 3931 N N . ALA A 1 528 ? 3.495 -10.336 -13.775 1.00 90.50 528 ALA A N 1
ATOM 3932 C CA . ALA A 1 528 ? 3.237 -10.475 -12.344 1.00 90.50 528 ALA A CA 1
ATOM 3933 C C . ALA A 1 528 ? 3.131 -11.952 -11.922 1.00 90.50 528 ALA A C 1
ATOM 3935 O O . ALA A 1 528 ? 3.786 -12.352 -10.961 1.00 90.50 528 ALA A O 1
ATOM 3936 N N . ASP A 1 529 ? 2.396 -12.773 -12.683 1.00 86.50 529 ASP A N 1
ATOM 3937 C CA . ASP A 1 529 ? 2.240 -14.212 -12.423 1.00 86.50 529 ASP A CA 1
ATOM 3938 C C . ASP A 1 529 ? 3.602 -14.932 -12.447 1.00 86.50 529 ASP A C 1
ATOM 3940 O O . ASP A 1 529 ? 3.915 -15.707 -11.546 1.00 86.50 529 ASP A O 1
ATOM 3944 N N . ALA A 1 530 ? 4.485 -14.601 -13.397 1.00 90.25 530 ALA A N 1
ATOM 3945 C CA . ALA A 1 530 ? 5.840 -15.159 -13.447 1.00 90.25 530 ALA A CA 1
ATOM 3946 C C . ALA A 1 530 ? 6.682 -14.826 -12.199 1.00 90.25 530 ALA A C 1
ATOM 3948 O O . ALA A 1 530 ? 7.514 -15.641 -11.790 1.00 90.25 530 ALA A O 1
ATOM 3949 N N . GLY A 1 531 ? 6.441 -13.673 -11.564 1.00 87.62 531 GLY A N 1
ATOM 3950 C CA . GLY A 1 531 ? 7.081 -13.272 -10.307 1.00 87.62 531 GLY A CA 1
ATOM 3951 C C . GLY A 1 531 ? 6.849 -14.245 -9.154 1.00 87.62 531 GLY A C 1
ATOM 3952 O O . GLY A 1 531 ? 7.756 -14.461 -8.351 1.00 87.62 531 GLY A O 1
ATOM 3953 N N . HIS A 1 532 ? 5.682 -14.891 -9.104 1.00 80.19 532 HIS A N 1
ATOM 3954 C CA . HIS A 1 532 ? 5.364 -15.870 -8.062 1.00 80.19 532 HIS A CA 1
ATOM 3955 C C . HIS A 1 532 ? 6.161 -17.176 -8.220 1.00 80.19 532 HIS A C 1
ATOM 3957 O O . HIS A 1 532 ? 6.511 -17.809 -7.224 1.00 80.19 532 HIS A O 1
ATOM 3963 N N . TYR A 1 533 ? 6.508 -17.555 -9.456 1.00 76.12 533 TYR A N 1
ATOM 3964 C CA . TYR A 1 533 ? 7.131 -18.849 -9.773 1.00 76.12 533 TYR A CA 1
ATOM 3965 C C . TYR A 1 533 ? 8.621 -18.771 -10.104 1.00 76.12 533 TYR A C 1
ATOM 3967 O O . TYR A 1 533 ? 9.199 -19.780 -10.502 1.00 76.12 533 TYR A O 1
ATOM 3975 N N . ARG A 1 534 ? 9.250 -17.589 -9.995 1.00 80.69 534 ARG A N 1
ATOM 3976 C CA . ARG A 1 534 ? 10.617 -17.360 -10.515 1.00 80.69 534 ARG A CA 1
ATOM 3977 C C . ARG A 1 534 ? 10.710 -17.768 -11.995 1.00 80.69 534 ARG A C 1
ATOM 3979 O O . ARG A 1 534 ? 11.610 -18.497 -12.410 1.00 80.69 534 ARG A O 1
ATOM 3986 N N . GLY A 1 535 ? 9.658 -17.403 -12.726 1.00 88.06 535 GLY A N 1
ATOM 3987 C CA . GLY A 1 535 ? 9.316 -17.926 -14.038 1.00 88.06 535 GLY A CA 1
ATOM 3988 C C . GLY A 1 535 ? 9.950 -17.183 -15.206 1.00 88.06 535 GLY A C 1
ATOM 3989 O O . GLY A 1 535 ? 10.666 -16.190 -15.057 1.00 88.06 535 GLY A O 1
ATOM 3990 N N . GLU A 1 536 ? 9.617 -17.645 -16.404 1.00 95.00 536 GLU A N 1
ATOM 3991 C CA . GLU A 1 536 ? 9.910 -16.938 -17.644 1.00 95.00 536 GLU A CA 1
ATOM 3992 C C . GLU A 1 536 ? 8.621 -16.443 -18.299 1.00 95.00 536 GLU A C 1
ATOM 3994 O O . GLU A 1 536 ? 7.577 -17.090 -18.228 1.00 95.00 536 GLU A O 1
ATOM 3999 N N . VAL A 1 537 ? 8.706 -15.309 -18.987 1.00 97.69 537 VAL A N 1
ATOM 4000 C CA . VAL A 1 537 ? 7.632 -14.799 -19.840 1.00 97.69 537 VAL A CA 1
ATOM 4001 C C . VAL A 1 537 ? 8.117 -14.826 -21.276 1.00 97.69 537 VAL A C 1
ATOM 4003 O O . VAL A 1 537 ? 9.022 -14.075 -21.638 1.00 97.69 537 VAL A O 1
ATOM 4006 N N . TRP A 1 538 ? 7.531 -15.701 -22.086 1.00 98.31 538 TRP A N 1
ATOM 4007 C CA . TRP A 1 538 ? 7.846 -15.841 -23.503 1.00 98.31 538 TRP A CA 1
ATOM 4008 C C . TRP A 1 538 ? 6.846 -15.047 -24.319 1.00 98.31 538 TRP A C 1
ATOM 4010 O O . TRP A 1 538 ? 5.643 -15.302 -24.286 1.00 98.31 538 TRP A O 1
ATOM 4020 N N . VAL A 1 539 ? 7.347 -14.066 -25.055 1.00 98.44 539 VAL A N 1
ATOM 4021 C CA . VAL A 1 539 ? 6.511 -13.103 -25.758 1.00 98.44 539 VAL A CA 1
ATOM 4022 C C . VAL A 1 539 ? 6.681 -13.295 -27.253 1.00 98.44 539 VAL A C 1
ATOM 4024 O O . VAL A 1 539 ? 7.767 -13.087 -27.804 1.00 98.44 539 VAL A O 1
ATOM 4027 N N . LYS A 1 540 ? 5.583 -13.667 -27.911 1.00 98.19 540 LYS A N 1
ATOM 4028 C CA . LYS A 1 540 ? 5.516 -13.800 -29.364 1.00 98.19 540 LYS A CA 1
ATOM 4029 C C . LYS A 1 540 ? 5.867 -12.474 -30.036 1.00 98.19 540 LYS A C 1
ATOM 4031 O O . LYS A 1 540 ? 5.577 -11.403 -29.493 1.00 98.19 540 LYS A O 1
ATOM 4036 N N . GLN A 1 541 ? 6.452 -12.545 -31.227 1.00 97.12 541 GLN A N 1
ATOM 4037 C CA . GLN A 1 541 ? 6.645 -11.398 -32.103 1.00 97.12 541 GLN A CA 1
ATOM 4038 C C . GLN A 1 541 ? 5.373 -10.553 -32.209 1.00 97.12 541 GLN A C 1
ATOM 4040 O O . GLN A 1 541 ? 4.253 -11.061 -32.145 1.00 97.12 541 GLN A O 1
ATOM 4045 N N . GLY A 1 542 ? 5.556 -9.255 -32.394 1.00 95.00 542 GLY A N 1
ATOM 4046 C CA . GLY A 1 542 ? 4.461 -8.300 -32.443 1.00 95.00 542 GLY A CA 1
ATOM 4047 C C . GLY A 1 542 ? 4.778 -7.040 -31.660 1.00 95.00 542 GLY A C 1
ATOM 4048 O O . GLY A 1 542 ? 5.855 -6.894 -31.075 1.00 95.00 542 GLY A O 1
ATOM 4049 N N . ARG A 1 543 ? 3.825 -6.111 -31.678 1.00 93.19 543 ARG A N 1
ATOM 4050 C CA . ARG A 1 543 ? 3.931 -4.822 -31.004 1.00 93.19 543 ARG A CA 1
ATOM 4051 C C . ARG A 1 543 ? 2.998 -4.768 -29.799 1.00 93.19 543 ARG A C 1
ATOM 4053 O O . ARG A 1 543 ? 1.818 -5.084 -29.906 1.00 93.19 543 ARG A O 1
ATOM 4060 N N . TYR A 1 544 ? 3.549 -4.340 -28.670 1.00 95.31 544 TYR A N 1
ATOM 4061 C CA . TYR A 1 544 ? 2.888 -4.283 -27.374 1.00 95.31 544 TYR A CA 1
ATOM 4062 C C . TYR A 1 544 ? 3.004 -2.870 -26.806 1.00 95.31 544 TYR A C 1
ATOM 4064 O O . TYR A 1 544 ? 4.106 -2.338 -26.678 1.00 95.31 544 TYR A O 1
ATOM 4072 N N . HIS A 1 545 ? 1.874 -2.278 -26.429 1.00 93.50 545 HIS A N 1
ATOM 4073 C CA . HIS A 1 545 ? 1.823 -0.965 -25.780 1.00 93.50 545 HIS A CA 1
ATOM 4074 C C . HIS A 1 545 ? 1.691 -1.162 -24.273 1.00 93.50 545 HIS A C 1
ATOM 4076 O O . HIS A 1 545 ? 0.601 -1.091 -23.708 1.00 93.50 545 HIS A O 1
ATOM 4082 N N . VAL A 1 546 ? 2.810 -1.514 -23.641 1.00 91.25 546 VAL A N 1
ATOM 4083 C CA . VAL A 1 546 ? 2.869 -1.831 -22.212 1.00 91.25 546 VAL A CA 1
ATOM 4084 C C . VAL A 1 546 ? 4.072 -1.148 -21.585 1.00 91.25 546 VAL A C 1
ATOM 4086 O O . VAL A 1 546 ? 5.141 -1.054 -22.186 1.00 91.25 546 VAL A O 1
ATOM 4089 N N . GLY A 1 547 ? 3.897 -0.696 -20.353 1.00 91.44 547 GLY A N 1
ATOM 4090 C CA . GLY A 1 547 ? 4.958 -0.170 -19.519 1.00 91.44 547 GLY A CA 1
ATOM 4091 C C . GLY A 1 547 ? 4.431 0.157 -18.132 1.00 91.44 547 GLY A C 1
ATOM 4092 O O . GLY A 1 547 ? 3.326 -0.245 -17.767 1.00 91.44 547 GLY A O 1
ATOM 4093 N N . ASN A 1 548 ? 5.228 0.893 -17.370 1.00 91.81 548 ASN A N 1
ATOM 4094 C CA . ASN A 1 548 ? 5.022 1.163 -15.952 1.00 91.81 548 ASN A CA 1
ATOM 4095 C C . ASN A 1 548 ? 4.855 -0.116 -15.110 1.00 91.81 548 ASN A C 1
ATOM 4097 O O . ASN A 1 548 ? 4.047 -0.151 -14.185 1.00 91.81 548 ASN A O 1
ATOM 4101 N N . ILE A 1 549 ? 5.604 -1.168 -15.443 1.00 93.94 549 ILE A N 1
ATOM 4102 C CA . ILE A 1 549 ? 5.620 -2.409 -14.666 1.00 93.94 549 ILE A CA 1
ATOM 4103 C C . ILE A 1 549 ? 6.852 -2.466 -13.762 1.00 93.94 549 ILE A C 1
ATOM 4105 O O . ILE A 1 549 ? 7.880 -1.858 -14.052 1.00 93.94 549 ILE A O 1
ATOM 4109 N N . LEU A 1 550 ? 6.758 -3.192 -12.652 1.00 92.50 550 LEU A N 1
ATOM 4110 C CA . LEU A 1 550 ? 7.899 -3.412 -11.766 1.00 92.50 550 LEU A CA 1
ATOM 4111 C C . LEU A 1 550 ? 8.790 -4.511 -12.349 1.00 92.50 550 LEU A C 1
ATOM 4113 O O . LEU A 1 550 ? 8.246 -5.547 -12.719 1.00 92.50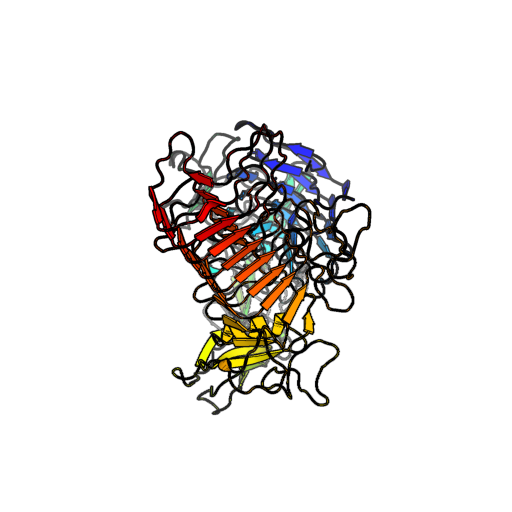 550 LEU A O 1
ATOM 4117 N N . PRO A 1 551 ? 10.122 -4.349 -12.413 1.00 93.81 551 PRO A N 1
ATOM 4118 C CA . PRO A 1 551 ? 11.012 -5.485 -12.619 1.00 93.81 551 PRO A CA 1
ATOM 4119 C C . PRO A 1 551 ? 10.906 -6.432 -11.417 1.00 93.81 551 PRO A C 1
ATOM 4121 O O . PRO A 1 551 ? 10.854 -5.984 -10.271 1.00 93.81 551 PRO A O 1
ATOM 4124 N N . LEU A 1 552 ? 10.867 -7.740 -11.673 1.00 93.25 552 LEU A N 1
ATOM 4125 C CA . LEU A 1 552 ? 10.634 -8.751 -10.638 1.00 93.25 552 LEU A CA 1
ATOM 4126 C C . LEU A 1 552 ? 11.865 -9.646 -10.435 1.00 93.25 552 LEU A C 1
ATOM 4128 O O . LEU A 1 552 ? 12.557 -9.974 -11.404 1.00 93.25 552 LEU A O 1
ATOM 4132 N N . PRO A 1 553 ? 12.168 -10.045 -9.186 1.00 90.31 553 PRO A N 1
ATOM 4133 C CA . PRO A 1 553 ? 13.314 -10.893 -8.904 1.00 90.31 553 PRO A CA 1
ATOM 4134 C C . PRO A 1 553 ? 13.120 -12.295 -9.487 1.00 90.31 553 PRO A C 1
ATOM 4136 O O . PRO A 1 553 ? 12.052 -12.890 -9.364 1.00 90.31 553 PRO A O 1
ATOM 4139 N N . ASN A 1 554 ? 14.192 -12.860 -10.041 1.00 89.75 554 ASN A N 1
ATOM 4140 C CA . ASN A 1 554 ? 14.222 -14.188 -10.659 1.00 89.75 554 ASN A CA 1
ATOM 4141 C C . ASN A 1 554 ? 13.201 -14.370 -11.796 1.00 89.75 554 ASN A C 1
ATOM 4143 O O . ASN A 1 554 ? 12.734 -15.484 -12.014 1.00 89.75 554 ASN A O 1
ATOM 4147 N N . VAL A 1 555 ? 12.844 -13.296 -12.504 1.00 94.88 555 VAL A N 1
ATOM 4148 C CA . VAL A 1 555 ? 11.984 -13.366 -13.691 1.00 94.88 555 VAL A CA 1
ATOM 4149 C C . VAL A 1 555 ? 12.808 -13.085 -14.938 1.00 94.88 555 VAL A C 1
ATOM 4151 O O . VAL A 1 555 ? 13.549 -12.099 -14.993 1.00 94.88 555 VAL A O 1
ATOM 4154 N N . THR A 1 556 ? 12.643 -13.931 -15.958 1.00 96.50 556 THR A N 1
ATOM 4155 C CA . THR A 1 556 ? 13.226 -13.695 -17.286 1.00 96.50 556 THR A CA 1
ATOM 4156 C C . THR A 1 556 ? 12.146 -13.335 -18.301 1.00 96.50 556 THR A C 1
ATOM 4158 O O . THR A 1 556 ? 11.240 -14.121 -18.561 1.00 96.50 556 THR A O 1
ATOM 4161 N N . LEU A 1 557 ? 12.257 -12.163 -18.919 1.00 97.94 557 LEU A N 1
ATOM 4162 C CA . LEU A 1 557 ? 11.445 -11.756 -20.063 1.00 97.94 557 LEU A CA 1
ATOM 4163 C C . LEU A 1 557 ? 12.165 -12.128 -21.361 1.00 97.94 557 LEU A C 1
ATOM 4165 O O . LEU A 1 557 ? 13.261 -11.629 -21.604 1.00 97.94 557 LEU A O 1
ATOM 4169 N N . ARG A 1 558 ? 11.549 -12.950 -22.214 1.00 98.25 558 ARG A N 1
ATOM 4170 C CA . ARG A 1 558 ? 12.126 -13.378 -23.494 1.00 98.25 558 ARG A CA 1
ATOM 4171 C C . ARG A 1 558 ? 11.249 -12.989 -24.680 1.00 98.25 558 ARG A C 1
ATOM 4173 O O . ARG A 1 558 ? 10.065 -13.319 -24.716 1.00 98.25 558 ARG A O 1
ATOM 4180 N N . GLY A 1 559 ? 11.841 -12.314 -25.658 1.00 98.12 559 GLY A N 1
ATOM 4181 C CA . GLY A 1 559 ? 11.271 -12.087 -26.988 1.00 98.12 559 GLY A CA 1
ATOM 4182 C C . GLY A 1 559 ? 11.924 -12.981 -28.042 1.00 98.12 559 GLY A C 1
ATOM 4183 O O . GLY A 1 559 ? 12.856 -13.722 -27.737 1.00 98.12 559 GLY A O 1
ATOM 4184 N N . GLY A 1 560 ? 11.463 -12.900 -29.292 1.00 97.62 560 GLY A N 1
ATOM 4185 C CA . GLY A 1 560 ? 12.043 -13.694 -30.384 1.00 97.62 560 GLY A CA 1
ATOM 4186 C C . GLY A 1 560 ? 11.251 -14.936 -30.786 1.00 97.62 560 GLY A C 1
ATOM 4187 O O . GLY A 1 560 ? 11.803 -15.794 -31.465 1.00 97.62 560 GLY A O 1
ATOM 4188 N N . PHE A 1 561 ? 9.989 -15.063 -30.375 1.00 98.50 561 PHE A N 1
ATOM 4189 C CA . PHE A 1 561 ? 9.188 -16.263 -30.635 1.00 98.50 561 PHE A CA 1
ATOM 4190 C C . PHE A 1 561 ? 8.173 -16.063 -31.766 1.00 98.50 561 PHE A C 1
ATOM 4192 O O . PHE A 1 561 ? 7.452 -15.065 -31.801 1.00 98.50 561 PHE A O 1
ATOM 4199 N N . ALA A 1 562 ? 8.045 -17.041 -32.656 1.00 97.38 562 ALA A N 1
ATOM 4200 C CA . ALA A 1 562 ? 6.982 -17.150 -33.650 1.00 97.38 562 ALA A CA 1
ATOM 4201 C C . ALA A 1 562 ? 5.663 -17.683 -33.064 1.00 97.38 562 ALA A C 1
ATOM 4203 O O . ALA A 1 562 ? 4.631 -17.613 -33.731 1.00 97.38 562 ALA A O 1
ATOM 4204 N N . GLY A 1 563 ? 5.667 -18.202 -31.832 1.00 95.88 563 GLY A N 1
ATOM 4205 C CA . GLY A 1 563 ? 4.483 -18.727 -31.145 1.00 95.88 563 GLY A CA 1
ATOM 4206 C C . GLY A 1 563 ? 4.259 -20.226 -31.355 1.00 95.88 563 GLY A C 1
ATOM 4207 O O . GLY A 1 563 ? 3.123 -20.693 -31.293 1.00 95.88 563 GLY A O 1
ATOM 4208 N N . THR A 1 564 ? 5.322 -20.969 -31.663 1.00 95.19 564 THR A N 1
ATOM 4209 C CA . THR A 1 564 ? 5.291 -22.432 -31.874 1.00 95.19 564 THR A CA 1
ATOM 4210 C C . THR A 1 564 ? 6.416 -23.168 -31.146 1.00 95.19 564 THR A C 1
ATOM 4212 O O . THR A 1 564 ? 6.463 -24.395 -31.148 1.00 95.19 564 THR A O 1
ATOM 4215 N N . GLU A 1 565 ? 7.314 -22.418 -30.518 1.00 97.25 565 GLU A N 1
ATOM 4216 C CA . GLU A 1 565 ? 8.510 -22.899 -29.850 1.00 97.25 565 GLU A CA 1
ATOM 4217 C C . GLU A 1 565 ? 8.183 -23.627 -28.548 1.00 97.25 565 GLU A C 1
ATOM 4219 O O . GLU A 1 565 ? 7.235 -23.290 -27.840 1.00 97.25 565 GLU A O 1
ATOM 4224 N N .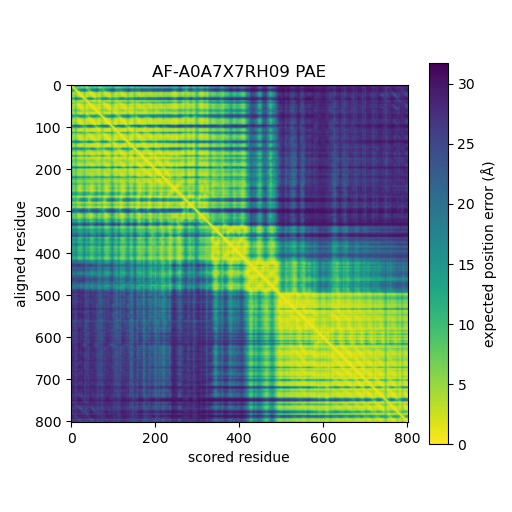 THR A 1 566 ? 9.015 -24.602 -28.210 1.00 94.44 566 THR A N 1
ATOM 4225 C CA . THR A 1 566 ? 8.930 -25.392 -26.978 1.00 94.44 566 THR A CA 1
ATOM 4226 C C . THR A 1 566 ? 10.174 -25.244 -26.103 1.00 94.44 566 THR A C 1
ATOM 4228 O O . THR A 1 566 ? 10.210 -25.815 -25.018 1.00 94.44 566 THR A O 1
ATOM 4231 N N . ASP A 1 567 ? 11.198 -24.517 -26.565 1.00 94.44 567 ASP A N 1
ATOM 4232 C CA . ASP A 1 567 ? 12.461 -24.304 -25.850 1.00 94.44 567 ASP A CA 1
ATOM 4233 C C . ASP A 1 567 ? 12.971 -22.858 -26.009 1.00 94.44 567 ASP A C 1
ATOM 4235 O O . ASP A 1 567 ? 12.861 -22.264 -27.083 1.00 94.44 567 ASP A O 1
ATOM 4239 N N . ALA A 1 568 ? 13.567 -22.297 -24.951 1.00 93.44 568 ALA A N 1
ATOM 4240 C CA . ALA A 1 568 ? 14.067 -20.920 -24.943 1.00 93.44 568 ALA A CA 1
ATOM 4241 C C . ALA A 1 568 ? 15.175 -20.674 -25.984 1.00 93.44 568 ALA A C 1
ATOM 4243 O O . ALA A 1 568 ? 15.298 -19.564 -26.503 1.00 93.44 568 ALA A O 1
ATOM 4244 N N . ALA A 1 569 ? 15.973 -21.692 -26.325 1.00 95.25 569 ALA A N 1
ATOM 4245 C CA . ALA A 1 569 ? 17.028 -21.593 -27.332 1.00 95.25 569 ALA A CA 1
ATOM 4246 C C . ALA A 1 569 ? 16.486 -21.461 -28.765 1.00 95.25 569 ALA A C 1
ATOM 4248 O O . ALA A 1 569 ? 17.244 -21.107 -29.667 1.00 95.25 569 ALA A O 1
ATOM 4249 N N . GLN A 1 570 ? 15.193 -21.721 -28.985 1.00 97.19 570 GLN A N 1
ATOM 4250 C CA . GLN A 1 570 ? 14.532 -21.499 -30.274 1.00 97.19 570 GLN A CA 1
ATOM 4251 C C . GLN A 1 570 ? 14.169 -20.025 -30.505 1.00 97.19 570 GLN A C 1
ATOM 4253 O O . GLN A 1 570 ? 13.798 -19.672 -31.621 1.00 97.19 570 GLN A O 1
ATOM 4258 N N . ALA A 1 571 ? 14.290 -19.162 -29.487 1.00 97.06 571 ALA A N 1
ATOM 4259 C CA . ALA A 1 571 ? 14.068 -17.731 -29.639 1.00 97.06 571 ALA A CA 1
ATOM 4260 C C . ALA A 1 571 ? 15.059 -17.122 -30.646 1.00 97.06 571 ALA A C 1
ATOM 4262 O O . ALA A 1 571 ? 16.277 -17.117 -30.416 1.00 97.06 571 ALA A O 1
ATOM 4263 N N . ASP A 1 572 ? 14.519 -16.528 -31.710 1.00 97.06 572 ASP A N 1
ATOM 4264 C CA . ASP A 1 572 ? 15.243 -15.768 -32.727 1.00 97.06 572 ASP A CA 1
ATOM 4265 C C . ASP A 1 572 ? 14.754 -14.305 -32.761 1.00 97.06 572 ASP A C 1
ATOM 4267 O O . ASP A 1 572 ? 13.881 -13.930 -33.552 1.00 97.06 572 ASP A O 1
ATOM 4271 N N . PRO A 1 573 ? 15.344 -13.428 -31.928 1.00 95.81 573 PRO A N 1
ATOM 4272 C CA . PRO A 1 573 ? 15.019 -12.002 -31.896 1.00 95.81 573 PRO A CA 1
ATOM 4273 C C . PRO A 1 573 ? 15.343 -11.246 -33.189 1.00 95.81 573 PRO A C 1
ATOM 4275 O O . PRO A 1 573 ? 14.975 -10.075 -33.318 1.00 95.81 573 PRO A O 1
ATOM 4278 N N . SER A 1 574 ? 16.078 -11.852 -34.127 1.00 91.81 574 SER A N 1
ATOM 4279 C CA . SER A 1 574 ? 16.396 -11.241 -35.417 1.00 91.81 574 SER A CA 1
ATOM 4280 C C . SER A 1 574 ? 15.274 -11.462 -36.434 1.00 91.81 574 SER A C 1
ATOM 4282 O O . SER A 1 574 ? 14.904 -10.510 -37.124 1.00 91.81 574 SER A O 1
ATOM 4284 N N . ALA A 1 575 ? 14.687 -12.664 -36.457 1.00 94.62 575 ALA A N 1
ATOM 4285 C CA . ALA A 1 575 ? 13.576 -13.033 -37.332 1.00 94.62 575 ALA A CA 1
ATOM 4286 C C . ALA A 1 575 ? 12.198 -12.662 -36.754 1.00 94.62 575 ALA A C 1
ATOM 4288 O O . ALA A 1 575 ? 11.306 -12.260 -37.502 1.00 94.62 575 ALA A O 1
ATOM 4289 N N . HIS A 1 576 ? 12.029 -12.748 -35.431 1.00 96.62 576 HIS A N 1
ATOM 4290 C CA . HIS A 1 576 ? 10.734 -12.657 -34.750 1.00 96.62 576 HIS A CA 1
ATOM 4291 C C . HIS A 1 576 ? 10.712 -11.511 -33.730 1.00 96.62 576 HIS A C 1
ATOM 4293 O O . HIS A 1 576 ? 10.796 -11.703 -32.520 1.00 96.62 576 HIS A O 1
ATOM 4299 N N . LYS A 1 577 ? 10.614 -10.269 -34.217 1.00 95.75 577 LYS A N 1
ATOM 4300 C CA . LYS A 1 577 ? 10.729 -9.069 -33.372 1.00 95.75 577 LYS A CA 1
ATOM 4301 C C . LYS A 1 577 ? 9.569 -8.926 -32.379 1.00 95.75 577 LYS A C 1
ATOM 4303 O O . LYS A 1 577 ? 8.430 -8.669 -32.766 1.00 95.75 577 LYS A O 1
ATOM 4308 N N . THR A 1 578 ? 9.893 -8.986 -31.090 1.00 97.75 578 THR A N 1
ATOM 4309 C CA . THR A 1 578 ? 9.012 -8.581 -29.987 1.00 97.75 578 THR A CA 1
ATOM 4310 C C . THR A 1 578 ? 9.293 -7.123 -29.628 1.00 97.75 578 THR A C 1
ATOM 4312 O O . THR A 1 578 ? 10.390 -6.802 -29.169 1.00 97.75 578 THR A O 1
ATOM 4315 N N . VAL A 1 579 ? 8.319 -6.236 -29.839 1.00 97.38 579 VAL A N 1
ATOM 4316 C CA . VAL A 1 579 ? 8.482 -4.782 -29.693 1.00 97.38 579 VAL A CA 1
ATOM 4317 C C . VAL A 1 579 ? 7.566 -4.238 -28.600 1.00 97.38 579 VAL A C 1
ATOM 4319 O O . VAL A 1 579 ? 6.357 -4.156 -28.797 1.00 97.38 579 VAL A O 1
ATOM 4322 N N . PHE A 1 580 ? 8.133 -3.782 -27.484 1.00 97.75 580 PHE A N 1
ATOM 4323 C CA . PHE A 1 580 ? 7.428 -2.938 -26.519 1.00 97.75 580 PHE A CA 1
ATOM 4324 C C . PHE A 1 580 ? 7.587 -1.473 -26.911 1.00 97.75 580 PHE A C 1
ATOM 4326 O O . PHE A 1 580 ? 8.707 -0.960 -26.998 1.00 97.75 580 PHE A O 1
ATOM 4333 N N . SER A 1 581 ? 6.463 -0.810 -27.168 1.00 95.44 581 SER A N 1
ATOM 4334 C CA . SER A 1 581 ? 6.424 0.577 -27.613 1.00 95.44 581 SER A CA 1
ATOM 4335 C C . SER A 1 581 ? 5.762 1.477 -26.580 1.00 95.44 581 SER A C 1
ATOM 4337 O O . SER A 1 581 ? 4.652 1.200 -26.126 1.00 95.44 581 SER A O 1
ATOM 4339 N N . GLY A 1 582 ? 6.434 2.580 -26.256 1.00 95.00 582 GLY A N 1
ATOM 4340 C CA . GLY A 1 582 ? 5.851 3.679 -25.502 1.00 95.00 582 GLY A CA 1
ATOM 4341 C C . GLY A 1 582 ? 4.995 4.630 -26.341 1.00 95.00 582 GLY A C 1
ATOM 4342 O O . GLY A 1 582 ? 4.281 5.428 -25.752 1.00 95.00 582 GLY A O 1
ATOM 4343 N N . ASP A 1 583 ? 5.020 4.529 -27.674 1.00 93.75 583 ASP A N 1
ATOM 4344 C CA . ASP A 1 583 ? 4.197 5.339 -28.584 1.00 93.75 583 ASP A CA 1
ATOM 4345 C C . ASP A 1 583 ? 2.807 4.713 -28.717 1.00 93.75 583 ASP A C 1
ATOM 4347 O O . ASP A 1 583 ? 2.597 3.799 -29.518 1.00 93.75 583 ASP A O 1
ATOM 4351 N N . ALA A 1 584 ? 1.871 5.141 -27.872 1.00 89.12 584 ALA A N 1
ATOM 4352 C CA . ALA A 1 584 ? 0.543 4.538 -27.800 1.00 89.12 584 ALA A CA 1
ATOM 4353 C C . ALA A 1 584 ? -0.318 4.828 -29.044 1.00 89.12 584 ALA A C 1
ATOM 4355 O O . ALA A 1 584 ? -1.150 3.995 -29.405 1.00 89.12 584 ALA A O 1
ATOM 4356 N N . SER A 1 585 ? -0.115 5.971 -29.713 1.00 89.94 585 SER A N 1
ATOM 4357 C CA . SER A 1 585 ? -0.879 6.361 -30.912 1.00 89.94 585 SER A CA 1
ATOM 4358 C C . SER A 1 585 ? -0.125 6.173 -32.235 1.00 89.94 585 SER A C 1
ATOM 4360 O O . SER A 1 585 ? -0.623 6.595 -33.282 1.00 89.94 585 SER A O 1
ATOM 4362 N N . GLU A 1 586 ? 1.070 5.580 -32.212 1.00 90.00 586 GLU A N 1
ATOM 4363 C CA . GLU A 1 586 ? 1.942 5.360 -33.378 1.00 90.00 586 GLU A CA 1
ATOM 4364 C C . GLU A 1 586 ? 2.205 6.629 -34.215 1.00 90.00 586 GLU A C 1
ATOM 4366 O O . GLU A 1 586 ? 2.205 6.627 -35.462 1.00 90.00 586 GLU A O 1
ATOM 4371 N N . ASN A 1 587 ? 2.386 7.750 -33.518 1.00 90.56 587 ASN A N 1
ATOM 4372 C CA . ASN A 1 587 ? 2.501 9.074 -34.117 1.00 90.56 587 ASN A CA 1
ATOM 4373 C C . ASN A 1 587 ? 3.905 9.684 -33.987 1.00 90.56 587 ASN A C 1
ATOM 4375 O O . ASN A 1 587 ? 4.128 10.784 -34.506 1.00 90.56 587 ASN A O 1
ATOM 4379 N N . ASN A 1 588 ? 4.862 8.974 -33.383 1.00 93.06 588 ASN A N 1
ATOM 4380 C CA . ASN A 1 588 ? 6.206 9.493 -33.184 1.00 93.06 588 ASN A CA 1
ATOM 4381 C C . ASN A 1 588 ? 7.048 9.464 -34.469 1.00 93.06 588 ASN A C 1
ATOM 4383 O O . ASN A 1 588 ? 7.037 8.531 -35.282 1.00 93.06 588 ASN A O 1
ATOM 4387 N N . TYR A 1 589 ? 7.811 10.537 -34.662 1.00 93.81 589 TYR A N 1
ATOM 4388 C CA . TYR A 1 589 ? 8.604 10.784 -35.858 1.00 93.81 589 TYR A CA 1
ATOM 4389 C C . TYR A 1 589 ? 9.988 11.325 -35.503 1.00 93.81 589 TYR A C 1
ATOM 4391 O O . TYR A 1 589 ? 10.252 11.802 -34.402 1.00 93.81 589 TYR A O 1
ATOM 4399 N N . TRP A 1 590 ? 10.900 11.267 -36.464 1.00 93.50 590 TRP A N 1
ATOM 4400 C CA . TRP A 1 590 ? 12.195 11.919 -36.363 1.00 93.50 590 TRP A CA 1
ATOM 4401 C C . TRP A 1 590 ? 12.044 13.415 -36.639 1.00 93.50 590 TRP A C 1
ATOM 4403 O O . TRP A 1 590 ? 11.658 13.819 -37.739 1.00 93.50 590 TRP A O 1
ATOM 4413 N N . ASN A 1 591 ? 12.356 14.255 -35.655 1.00 90.06 591 ASN A N 1
ATOM 4414 C CA . ASN A 1 591 ? 12.197 15.703 -35.703 1.00 90.06 591 ASN A CA 1
ATOM 4415 C C . ASN A 1 591 ? 13.163 16.355 -36.706 1.00 90.06 591 ASN A C 1
ATOM 4417 O O . ASN A 1 591 ? 14.285 16.746 -36.386 1.00 90.06 591 ASN A O 1
ATOM 4421 N N . THR A 1 592 ? 12.707 16.451 -37.951 1.00 88.00 592 THR A N 1
ATOM 4422 C CA . THR A 1 592 ? 13.442 16.955 -39.117 1.00 88.00 592 THR A CA 1
ATOM 4423 C C . THR A 1 592 ? 12.495 17.729 -40.027 1.00 88.00 592 THR A C 1
ATOM 4425 O O . THR A 1 592 ? 11.288 17.730 -39.798 1.00 88.00 592 THR A O 1
ATOM 4428 N N . GLY A 1 593 ? 12.999 18.347 -41.100 1.00 87.25 593 GLY A N 1
ATOM 4429 C CA . GLY A 1 593 ? 12.129 18.990 -42.094 1.00 87.25 593 GLY A CA 1
ATOM 4430 C C . GLY A 1 593 ? 11.127 18.027 -42.752 1.00 87.25 593 GLY A C 1
ATOM 4431 O O . GLY A 1 593 ? 9.995 18.420 -43.007 1.00 87.25 593 GLY A O 1
ATOM 4432 N N . ALA A 1 594 ? 11.520 16.767 -42.979 1.00 86.75 594 ALA A N 1
ATOM 4433 C CA . ALA A 1 594 ? 10.683 15.749 -43.623 1.00 86.75 594 ALA A CA 1
ATOM 4434 C C . ALA A 1 594 ? 9.805 14.949 -42.642 1.00 86.75 594 ALA A C 1
ATOM 4436 O O . ALA A 1 594 ? 8.865 14.292 -43.077 1.00 86.75 594 ALA A O 1
ATOM 4437 N N . LYS A 1 595 ? 10.112 14.994 -41.337 1.00 91.19 595 LYS A N 1
ATOM 4438 C CA . LYS A 1 595 ? 9.390 14.295 -40.256 1.00 91.19 595 LYS A CA 1
ATOM 4439 C C . LYS A 1 595 ? 9.047 12.821 -40.557 1.00 91.19 595 LYS A C 1
ATOM 4441 O O . LYS A 1 595 ? 7.884 12.438 -40.427 1.00 91.19 595 LYS A O 1
ATOM 4446 N N . PRO A 1 596 ? 10.015 11.977 -40.967 1.00 93.44 596 PRO A N 1
ATOM 4447 C CA . PRO A 1 596 ? 9.720 10.574 -41.224 1.00 93.44 596 PRO A CA 1
ATOM 4448 C C . PRO A 1 596 ? 9.314 9.878 -39.921 1.00 93.44 596 PRO A C 1
ATOM 4450 O O . PRO A 1 596 ? 9.916 10.130 -38.874 1.00 93.44 596 PRO A O 1
ATOM 4453 N N . LYS A 1 597 ? 8.309 8.998 -39.981 1.00 94.50 597 LYS A N 1
ATOM 4454 C CA . LYS A 1 597 ? 7.893 8.203 -38.820 1.00 94.50 597 LYS A CA 1
ATOM 4455 C C . LYS A 1 597 ? 9.059 7.353 -38.310 1.00 94.50 597 LYS A C 1
ATOM 4457 O O . LYS A 1 597 ? 9.833 6.821 -39.110 1.00 94.50 597 LYS A O 1
ATOM 4462 N N . ILE A 1 598 ? 9.168 7.206 -36.988 1.00 94.94 598 ILE A N 1
ATOM 4463 C CA . ILE A 1 598 ? 10.188 6.336 -36.374 1.00 94.94 598 ILE A CA 1
ATOM 4464 C C . ILE A 1 598 ? 9.953 4.890 -36.804 1.00 94.94 598 ILE A C 1
ATOM 4466 O O . ILE A 1 598 ? 10.896 4.176 -37.135 1.00 94.94 598 ILE A O 1
ATOM 4470 N N . TRP A 1 599 ? 8.684 4.496 -36.863 1.00 93.81 599 TRP A N 1
ATOM 4471 C CA . TRP A 1 599 ? 8.252 3.225 -37.415 1.00 93.81 599 TRP A CA 1
ATOM 4472 C C . TRP A 1 599 ? 7.302 3.459 -38.579 1.00 93.81 599 TRP A C 1
ATOM 4474 O O . TRP A 1 599 ? 6.293 4.150 -38.441 1.00 93.81 599 TRP A O 1
ATOM 4484 N N . GLN A 1 600 ? 7.622 2.865 -39.720 1.00 90.50 600 GLN A N 1
ATOM 4485 C CA . GLN A 1 600 ? 6.792 2.906 -40.914 1.00 90.50 600 GLN A CA 1
ATOM 4486 C C . GLN A 1 600 ? 6.544 1.476 -41.382 1.00 90.50 600 GLN A C 1
ATOM 4488 O O . GLN A 1 600 ? 7.494 0.737 -41.619 1.00 90.50 600 GLN A O 1
ATOM 4493 N N . ASP A 1 601 ? 5.272 1.081 -41.467 1.00 87.56 601 ASP A N 1
ATOM 4494 C CA . ASP A 1 601 ? 4.847 -0.243 -41.941 1.00 87.56 601 ASP A CA 1
ATOM 4495 C C . ASP A 1 601 ? 5.571 -1.406 -41.229 1.00 87.56 601 ASP A C 1
ATOM 4497 O O . ASP A 1 601 ? 5.993 -2.384 -41.841 1.00 87.56 601 ASP A O 1
ATOM 4501 N N . GLY A 1 602 ? 5.765 -1.273 -39.910 1.00 85.00 602 GLY A N 1
ATOM 4502 C CA . GLY A 1 602 ? 6.456 -2.267 -39.077 1.00 85.00 602 GLY A CA 1
ATOM 4503 C C . GLY A 1 602 ? 7.987 -2.244 -39.165 1.00 85.00 602 GLY A C 1
ATOM 4504 O O . GLY A 1 602 ? 8.643 -3.024 -38.479 1.00 85.00 602 GLY A O 1
ATOM 4505 N N . VAL A 1 603 ? 8.576 -1.335 -39.945 1.00 90.94 603 VAL A N 1
ATOM 4506 C CA . VAL A 1 603 ? 10.028 -1.196 -40.121 1.00 90.94 603 VAL A CA 1
ATOM 4507 C C . VAL A 1 603 ? 10.550 0.008 -39.339 1.00 90.94 603 VAL A C 1
ATOM 4509 O O . VAL A 1 603 ? 9.979 1.098 -39.396 1.00 90.94 603 VAL A O 1
ATOM 4512 N N . PHE A 1 604 ? 11.649 -0.180 -38.605 1.00 94.06 604 PHE A N 1
ATOM 4513 C CA . PHE A 1 604 ? 12.338 0.907 -37.912 1.00 94.06 604 PHE A CA 1
ATOM 4514 C C . PHE A 1 604 ? 13.102 1.777 -38.914 1.00 94.06 604 PHE A C 1
ATOM 4516 O O . PHE A 1 604 ? 14.007 1.307 -39.608 1.00 94.06 604 PHE A O 1
ATOM 4523 N N . THR A 1 605 ? 12.769 3.061 -38.964 1.00 95.12 605 THR A N 1
ATOM 4524 C CA . THR A 1 605 ? 13.459 4.041 -39.801 1.00 95.12 605 THR A CA 1
ATOM 4525 C C . THR A 1 605 ? 14.738 4.490 -39.100 1.00 95.12 605 THR A C 1
ATOM 4527 O O . THR A 1 605 ? 14.674 5.131 -38.051 1.00 95.12 605 THR A O 1
ATOM 4530 N N . MET A 1 606 ? 15.907 4.209 -39.682 1.00 93.56 606 MET A N 1
ATOM 4531 C CA . MET A 1 606 ? 17.189 4.648 -39.117 1.00 93.56 606 MET A CA 1
ATOM 4532 C C . MET A 1 606 ? 17.301 6.185 -39.077 1.00 93.56 606 MET A C 1
ATOM 4534 O O . MET A 1 606 ? 17.039 6.842 -40.091 1.00 93.56 606 MET A O 1
ATOM 4538 N N . PRO A 1 607 ? 17.727 6.776 -37.945 1.00 92.44 607 PRO A N 1
ATOM 4539 C CA . PRO A 1 607 ? 17.931 8.213 -37.849 1.00 92.44 607 PRO A CA 1
ATOM 4540 C C . PRO A 1 607 ? 19.231 8.662 -38.526 1.00 92.44 607 PRO A C 1
ATOM 4542 O O . PRO A 1 607 ? 20.178 7.897 -38.701 1.00 92.44 607 PRO A O 1
ATOM 4545 N N . SER A 1 608 ? 19.316 9.958 -38.825 1.00 87.12 608 SER A N 1
ATOM 4546 C CA . SER A 1 608 ? 20.600 10.640 -39.001 1.00 87.12 608 SER A CA 1
ATOM 4547 C C . SER A 1 608 ? 21.088 11.206 -37.663 1.00 87.12 608 SER A C 1
ATOM 4549 O O . SER A 1 608 ? 20.316 11.385 -36.725 1.00 87.12 608 SER A O 1
ATOM 4551 N N . ILE A 1 609 ? 22.363 11.588 -37.587 1.00 78.12 609 ILE A N 1
ATOM 4552 C CA . ILE A 1 609 ? 23.034 12.103 -36.375 1.00 78.12 609 ILE A CA 1
ATOM 4553 C C . ILE A 1 609 ? 22.425 13.406 -35.801 1.00 78.12 609 ILE A C 1
ATOM 4555 O O . ILE A 1 609 ? 22.858 13.920 -34.774 1.00 78.12 609 ILE A O 1
ATOM 4559 N N . ALA A 1 610 ? 21.459 14.002 -36.500 1.00 77.62 610 ALA A N 1
ATOM 4560 C CA . ALA A 1 610 ? 20.820 15.266 -36.149 1.00 77.62 610 ALA A CA 1
ATOM 4561 C C . ALA A 1 610 ? 19.308 15.134 -35.925 1.00 77.62 610 ALA A C 1
ATOM 4563 O O . ALA A 1 610 ? 18.623 16.152 -35.947 1.00 77.62 610 ALA A O 1
ATOM 4564 N N . TRP A 1 611 ? 18.780 13.914 -35.819 1.00 87.88 611 TRP A N 1
ATOM 4565 C CA . TRP A 1 611 ? 17.345 13.644 -35.843 1.00 87.88 611 TRP A CA 1
ATOM 4566 C C . TRP A 1 611 ? 16.865 13.175 -34.457 1.00 87.88 611 TRP A C 1
ATOM 4568 O O . TRP A 1 611 ? 16.994 11.992 -34.156 1.00 87.88 611 TRP A O 1
ATOM 4578 N N . PRO A 1 612 ? 16.318 14.067 -33.606 1.00 87.06 612 PRO A N 1
ATOM 4579 C CA . PRO A 1 612 ? 15.667 13.665 -32.360 1.00 87.06 612 PRO A CA 1
ATOM 4580 C C . PRO A 1 612 ? 14.419 12.825 -32.627 1.00 87.06 612 PRO A C 1
ATOM 4582 O O . PRO A 1 612 ? 13.658 13.216 -33.510 1.00 87.06 612 PRO A O 1
ATOM 4585 N N . PRO A 1 613 ? 14.123 11.746 -31.888 1.00 90.69 613 PRO A N 1
ATOM 4586 C CA . PRO A 1 613 ? 12.772 11.222 -31.859 1.00 90.69 613 PRO A CA 1
ATOM 4587 C C . PRO A 1 613 ? 11.853 12.216 -31.140 1.00 90.69 613 PRO A C 1
ATOM 4589 O O . PRO A 1 613 ? 12.267 12.907 -30.207 1.00 90.69 613 PRO A O 1
ATOM 4592 N N . THR A 1 614 ? 10.607 12.310 -31.587 1.00 88.62 614 THR A N 1
ATOM 4593 C CA . THR A 1 614 ? 9.560 13.052 -30.882 1.00 88.62 614 THR A CA 1
ATOM 4594 C C . THR A 1 614 ? 8.778 12.153 -29.948 1.00 88.62 614 THR A C 1
ATOM 4596 O O . THR A 1 614 ? 8.720 10.946 -30.163 1.00 88.62 614 THR A O 1
ATOM 4599 N N . GLY A 1 615 ? 8.172 12.773 -28.940 1.00 81.69 615 GLY A N 1
ATOM 4600 C CA . GLY A 1 615 ? 7.172 12.181 -28.064 1.00 81.69 615 GLY A CA 1
ATOM 4601 C C . GLY A 1 615 ? 6.371 13.260 -27.355 1.00 81.69 615 GLY A C 1
ATOM 4602 O O . GLY A 1 615 ? 6.742 14.441 -27.388 1.00 81.69 615 GLY A O 1
ATOM 4603 N N . ASN A 1 616 ? 5.256 12.887 -26.738 1.00 77.31 616 ASN A N 1
ATOM 4604 C CA . ASN A 1 616 ? 4.356 13.832 -26.092 1.00 77.31 616 ASN A CA 1
ATOM 4605 C C . ASN A 1 616 ? 3.747 13.288 -24.784 1.00 77.31 616 ASN A C 1
ATOM 4607 O O . ASN A 1 616 ? 3.751 12.099 -24.511 1.00 77.31 616 ASN A O 1
ATOM 4611 N N . ASN A 1 617 ? 3.252 14.185 -23.926 1.00 75.06 617 ASN A N 1
ATOM 4612 C CA . ASN A 1 617 ? 2.747 13.823 -22.591 1.00 75.06 617 ASN A CA 1
ATOM 4613 C C . ASN A 1 617 ? 1.299 13.315 -22.584 1.00 75.06 617 ASN A C 1
ATOM 4615 O O . ASN A 1 617 ? 0.795 12.992 -21.510 1.00 75.06 617 ASN A O 1
ATOM 4619 N N . THR A 1 618 ? 0.614 13.359 -23.723 1.00 79.25 618 THR A N 1
ATOM 4620 C CA . THR A 1 618 ? -0.826 13.096 -23.812 1.00 79.25 618 THR A CA 1
ATOM 4621 C C . THR A 1 618 ? -1.101 11.600 -23.846 1.00 79.25 618 THR A C 1
ATOM 4623 O O . THR A 1 618 ? -2.069 11.159 -23.236 1.00 79.25 618 THR A O 1
ATOM 4626 N N . ASP A 1 619 ? -0.251 10.835 -24.531 1.00 82.88 619 ASP A N 1
ATOM 4627 C CA . ASP A 1 619 ? -0.450 9.404 -24.760 1.00 82.88 619 ASP A CA 1
ATOM 4628 C C . ASP A 1 619 ? 0.806 8.541 -24.563 1.00 82.88 619 ASP A C 1
ATOM 4630 O O . ASP A 1 619 ? 0.658 7.372 -24.210 1.00 82.88 619 ASP A O 1
ATOM 4634 N N . ASP A 1 620 ? 2.023 9.079 -24.728 1.00 89.88 620 ASP A N 1
ATOM 4635 C CA . ASP A 1 620 ? 3.223 8.242 -24.619 1.00 89.88 620 ASP A CA 1
ATOM 4636 C C . ASP A 1 620 ? 3.446 7.696 -23.203 1.00 89.88 620 ASP A C 1
ATOM 4638 O O . ASP A 1 620 ? 3.398 8.405 -22.187 1.00 89.88 620 ASP A O 1
ATOM 4642 N N . ILE A 1 621 ? 3.824 6.423 -23.150 1.00 93.44 621 ILE A N 1
ATOM 4643 C CA . ILE A 1 621 ? 4.198 5.730 -21.926 1.00 93.44 621 ILE A CA 1
ATOM 4644 C C . ILE A 1 621 ? 5.574 6.228 -21.467 1.00 93.44 621 ILE A C 1
ATOM 4646 O O . ILE A 1 621 ? 6.557 6.245 -22.216 1.00 93.44 621 ILE A O 1
ATOM 4650 N N . ALA A 1 622 ? 5.657 6.632 -20.199 1.00 91.94 622 ALA A N 1
ATOM 4651 C CA . ALA A 1 622 ? 6.870 7.208 -19.630 1.00 91.94 622 ALA A CA 1
ATOM 4652 C C . ALA A 1 622 ? 8.011 6.191 -19.484 1.00 91.94 622 ALA A C 1
ATOM 4654 O O . ALA A 1 622 ? 9.152 6.520 -19.826 1.00 91.94 622 ALA A O 1
ATOM 4655 N N . TYR A 1 623 ? 7.690 4.995 -18.977 1.00 93.94 623 TYR A N 1
ATOM 4656 C CA . TYR A 1 623 ? 8.648 3.964 -18.581 1.00 93.94 623 TYR A CA 1
ATOM 4657 C C . TYR A 1 623 ? 8.202 2.576 -19.028 1.00 93.94 623 TYR A C 1
ATOM 4659 O O . TYR A 1 623 ? 7.004 2.303 -19.028 1.00 93.94 623 TYR A O 1
ATOM 4667 N N . PHE A 1 624 ? 9.138 1.676 -19.335 1.00 96.06 624 PHE A N 1
ATOM 4668 C CA . PHE A 1 624 ? 8.820 0.247 -19.366 1.00 96.06 624 PHE A CA 1
ATOM 4669 C C . PHE A 1 624 ? 8.858 -0.313 -17.943 1.00 96.06 624 PHE A C 1
ATOM 4671 O O . PHE A 1 624 ? 7.816 -0.685 -17.405 1.00 96.06 624 PHE A O 1
ATOM 4678 N N . PHE A 1 625 ? 10.040 -0.273 -17.317 1.00 95.31 625 PHE A N 1
ATOM 4679 C CA . PHE A 1 625 ? 10.232 -0.608 -15.910 1.00 95.31 625 PHE A CA 1
ATOM 4680 C C . PHE A 1 625 ? 10.238 0.638 -15.025 1.00 95.31 625 PHE A C 1
ATOM 4682 O O . PHE A 1 625 ? 10.956 1.601 -15.309 1.00 95.31 625 PHE A O 1
ATOM 4689 N N . THR A 1 626 ? 9.461 0.605 -13.942 1.00 93.56 626 THR A N 1
ATOM 4690 C CA . THR A 1 626 ? 9.485 1.625 -12.884 1.00 93.56 626 THR A CA 1
ATOM 4691 C C . THR A 1 626 ? 10.603 1.364 -11.876 1.00 93.56 626 THR A C 1
ATOM 4693 O O . THR A 1 626 ? 11.229 0.304 -11.876 1.00 93.56 626 THR A O 1
ATOM 4696 N N . ALA A 1 627 ? 10.847 2.340 -11.000 1.00 90.00 627 ALA A N 1
ATOM 4697 C CA . ALA A 1 627 ? 11.794 2.204 -9.901 1.00 90.00 627 ALA A CA 1
ATOM 4698 C C . ALA A 1 627 ? 11.426 1.003 -9.012 1.00 90.00 627 ALA A C 1
ATOM 4700 O O . ALA A 1 627 ? 10.249 0.775 -8.724 1.00 90.00 627 ALA A O 1
ATOM 4701 N N . ALA A 1 628 ? 12.440 0.250 -8.591 1.00 87.19 628 ALA A N 1
ATOM 4702 C CA . ALA A 1 628 ? 12.286 -0.948 -7.777 1.00 87.19 628 ALA A CA 1
ATOM 4703 C C . ALA A 1 628 ? 13.478 -1.153 -6.837 1.00 87.19 628 ALA A C 1
ATOM 4705 O O . ALA A 1 628 ? 14.594 -0.703 -7.122 1.00 87.19 628 ALA A O 1
ATOM 4706 N N . ASP A 1 629 ? 13.208 -1.886 -5.757 1.00 90.00 629 ASP A N 1
ATOM 4707 C CA . ASP A 1 629 ? 14.147 -2.277 -4.710 1.00 90.00 629 ASP A CA 1
ATOM 4708 C C . ASP A 1 629 ? 14.199 -3.800 -4.565 1.00 90.00 629 ASP A C 1
ATOM 4710 O O . ASP A 1 629 ? 13.189 -4.483 -4.740 1.00 90.00 629 ASP A O 1
ATOM 4714 N N . ASN A 1 630 ? 15.358 -4.324 -4.158 1.00 89.44 630 ASN A N 1
ATOM 4715 C CA . ASN A 1 630 ? 15.579 -5.735 -3.815 1.00 89.44 630 ASN A CA 1
ATOM 4716 C C . ASN A 1 630 ? 15.284 -6.715 -4.962 1.00 89.44 630 ASN A C 1
ATOM 4718 O O . ASN A 1 630 ? 14.834 -7.843 -4.740 1.00 89.44 630 ASN A O 1
ATOM 4722 N N . VAL A 1 631 ? 15.552 -6.295 -6.195 1.00 90.88 631 VAL A N 1
ATOM 4723 C CA . VAL A 1 631 ? 15.378 -7.125 -7.386 1.00 90.88 631 VAL A CA 1
ATOM 4724 C C . VAL A 1 631 ? 16.701 -7.803 -7.713 1.00 90.88 631 VAL A C 1
ATOM 4726 O O . VAL A 1 631 ? 17.696 -7.145 -7.977 1.00 90.88 631 VAL A O 1
ATOM 4729 N N . THR A 1 632 ? 16.726 -9.129 -7.733 1.00 89.62 632 THR A N 1
ATOM 4730 C CA . THR A 1 632 ? 17.919 -9.907 -8.102 1.00 89.62 632 THR A CA 1
ATOM 4731 C C . THR A 1 632 ? 17.575 -10.880 -9.215 1.00 89.62 632 THR A C 1
ATOM 4733 O O . THR A 1 632 ? 16.439 -11.340 -9.303 1.00 89.62 632 THR A O 1
ATOM 4736 N N . ASN A 1 633 ? 18.543 -11.203 -10.074 1.00 88.62 633 ASN A N 1
ATOM 4737 C CA . ASN A 1 633 ? 18.364 -12.149 -11.183 1.00 88.62 633 ASN A CA 1
ATOM 4738 C C . ASN A 1 633 ? 17.199 -11.795 -12.129 1.00 88.62 633 ASN A C 1
ATOM 4740 O O . ASN A 1 633 ? 16.538 -12.689 -12.654 1.00 88.62 633 ASN A O 1
ATOM 4744 N N . CYS A 1 634 ? 16.922 -10.505 -12.335 1.00 95.44 634 CYS A N 1
ATOM 4745 C CA . CYS A 1 634 ? 15.992 -10.075 -13.376 1.00 95.44 634 CYS A CA 1
ATOM 4746 C C . CYS A 1 634 ? 16.725 -10.057 -14.723 1.00 95.44 634 CYS A C 1
ATOM 4748 O O . CYS A 1 634 ? 17.816 -9.487 -14.849 1.00 95.44 634 CYS A O 1
ATOM 4750 N N . ALA A 1 635 ? 16.147 -10.698 -15.734 1.00 97.06 635 ALA A N 1
ATOM 4751 C CA . ALA A 1 635 ? 16.753 -10.807 -17.053 1.00 97.06 635 ALA A CA 1
ATOM 4752 C C . ALA A 1 635 ? 15.760 -10.433 -18.155 1.00 97.06 635 ALA A C 1
ATOM 4754 O O . ALA A 1 635 ? 14.575 -10.754 -18.090 1.00 97.06 635 ALA A O 1
ATOM 4755 N N . VAL A 1 636 ? 16.260 -9.761 -19.186 1.00 98.31 636 VAL A N 1
ATOM 4756 C CA . VAL A 1 636 ? 15.517 -9.457 -20.407 1.00 98.31 636 VAL A CA 1
ATOM 4757 C C . VAL A 1 636 ? 16.349 -9.895 -21.597 1.00 98.31 636 VAL A C 1
ATOM 4759 O O . VAL A 1 636 ? 17.500 -9.498 -21.736 1.00 98.31 636 VAL A O 1
ATOM 4762 N N . ASP A 1 637 ? 15.764 -10.693 -22.472 1.00 98.38 637 ASP A N 1
ATOM 4763 C CA . ASP A 1 637 ? 16.477 -11.336 -23.560 1.00 98.38 637 ASP A CA 1
ATOM 4764 C C . ASP A 1 637 ? 15.687 -11.222 -24.866 1.00 98.38 637 ASP A C 1
ATOM 4766 O O . ASP A 1 637 ? 14.518 -11.598 -24.931 1.00 98.38 637 ASP A O 1
ATOM 4770 N N . GLY A 1 638 ? 16.305 -10.696 -25.921 1.00 98.06 638 GLY A N 1
ATOM 4771 C CA . GLY A 1 638 ? 15.709 -10.716 -27.257 1.00 98.06 638 GLY A CA 1
ATOM 4772 C C . GLY A 1 638 ? 14.550 -9.743 -27.487 1.00 98.06 638 GLY A C 1
ATOM 4773 O O . GLY A 1 638 ? 13.690 -9.993 -28.333 1.00 98.06 638 GLY A O 1
ATOM 4774 N N . VAL A 1 639 ? 14.486 -8.647 -26.730 1.00 98.31 639 VAL A N 1
ATOM 4775 C CA . VAL A 1 639 ? 13.362 -7.701 -26.757 1.00 98.31 639 VAL A CA 1
ATOM 4776 C C . VAL A 1 639 ? 13.757 -6.364 -27.380 1.00 98.31 639 VAL A C 1
ATOM 4778 O O . VAL A 1 639 ? 14.850 -5.849 -27.155 1.00 98.31 639 VAL A O 1
ATOM 4781 N N . THR A 1 640 ? 12.839 -5.766 -28.143 1.00 98.44 640 THR A N 1
ATOM 4782 C CA . THR A 1 640 ? 12.955 -4.387 -28.629 1.00 98.44 640 THR A CA 1
ATOM 4783 C C . THR A 1 640 ? 12.131 -3.435 -27.763 1.00 98.44 640 THR A C 1
ATOM 4785 O O . THR A 1 640 ? 10.919 -3.591 -27.656 1.00 98.44 640 THR A O 1
ATOM 4788 N N . PHE A 1 641 ? 12.763 -2.410 -27.202 1.00 98.31 641 PHE A N 1
ATOM 4789 C CA . PHE A 1 641 ? 12.128 -1.290 -26.512 1.00 98.31 641 PHE A CA 1
ATOM 4790 C C . PHE A 1 641 ? 12.186 -0.042 -27.380 1.00 98.31 641 PHE A C 1
ATOM 4792 O O . PHE A 1 641 ? 13.266 0.333 -27.847 1.00 98.31 641 PHE A O 1
ATOM 4799 N N . THR A 1 642 ? 11.059 0.640 -27.576 1.00 96.94 642 THR A N 1
ATOM 4800 C CA . THR A 1 642 ? 11.032 1.822 -28.440 1.00 96.94 642 THR A CA 1
ATOM 4801 C C . THR A 1 642 ? 10.075 2.912 -27.986 1.00 96.94 642 THR A C 1
ATOM 4803 O O . THR A 1 642 ? 9.030 2.628 -27.411 1.00 96.94 642 THR A O 1
ATOM 4806 N N . CYS A 1 643 ? 10.424 4.167 -28.273 1.00 95.31 643 CYS A N 1
ATOM 4807 C CA . CYS A 1 643 ? 9.573 5.340 -28.075 1.00 95.31 643 CYS A CA 1
ATOM 4808 C C . CYS A 1 643 ? 9.043 5.557 -26.647 1.00 95.31 643 CYS A C 1
ATOM 4810 O O . CYS A 1 643 ? 8.038 6.237 -26.470 1.00 95.31 643 CYS A O 1
ATOM 4812 N N . PHE A 1 644 ? 9.712 5.037 -25.613 1.00 95.31 644 PHE A N 1
ATOM 4813 C CA . PHE A 1 644 ? 9.388 5.429 -24.241 1.00 95.31 644 PHE A CA 1
ATOM 4814 C C . PHE A 1 644 ? 9.784 6.882 -24.003 1.00 95.31 644 PHE A C 1
ATOM 4816 O O . PHE A 1 644 ? 10.906 7.294 -24.323 1.00 95.31 644 PHE A O 1
ATOM 4823 N N . LYS A 1 645 ? 8.874 7.659 -23.417 1.00 91.56 645 LYS A N 1
ATOM 4824 C CA . LYS A 1 645 ? 9.041 9.108 -23.301 1.00 91.56 645 LYS A CA 1
ATOM 4825 C C . LYS A 1 645 ? 10.214 9.515 -22.422 1.00 91.56 645 LYS A C 1
ATOM 4827 O O . LYS A 1 645 ? 10.964 10.416 -22.794 1.00 91.56 645 LYS A O 1
ATOM 4832 N N . SER A 1 646 ? 10.370 8.885 -21.264 1.00 89.44 646 SER A N 1
ATOM 4833 C CA . SER A 1 646 ? 11.385 9.281 -20.284 1.00 89.44 646 SER A CA 1
ATOM 4834 C C . SER A 1 646 ? 12.560 8.308 -20.289 1.00 89.44 646 SER A C 1
ATOM 4836 O O . SER A 1 646 ? 13.697 8.703 -20.549 1.00 89.44 646 SER A O 1
ATOM 4838 N N . SER A 1 647 ? 12.279 7.031 -20.033 1.00 92.38 647 SER A N 1
ATOM 4839 C CA . SER A 1 647 ? 13.284 5.974 -19.905 1.00 92.38 647 SER A CA 1
ATOM 4840 C C . SER A 1 647 ? 12.669 4.636 -20.285 1.00 92.38 647 SER A C 1
ATOM 4842 O O . SER A 1 647 ? 11.467 4.463 -20.181 1.00 92.38 647 SER A O 1
ATOM 4844 N N . VAL A 1 648 ? 13.477 3.657 -20.669 1.00 96.25 648 VAL A N 1
ATOM 4845 C CA . VAL A 1 648 ? 13.028 2.262 -20.654 1.00 96.25 648 VAL A CA 1
ATOM 4846 C C . VAL A 1 648 ? 13.026 1.790 -19.203 1.00 96.25 648 VAL A C 1
ATOM 4848 O O . VAL A 1 648 ? 12.000 1.313 -18.731 1.00 96.25 648 VAL A O 1
ATOM 4851 N N . PHE A 1 649 ? 14.117 2.014 -18.462 1.00 94.88 649 PHE A N 1
ATOM 4852 C CA . PHE A 1 649 ? 14.190 1.727 -17.023 1.00 94.88 649 PHE A CA 1
ATOM 4853 C C . PHE A 1 649 ? 14.276 3.034 -16.229 1.00 94.88 649 PHE A C 1
ATOM 4855 O O . PHE A 1 649 ? 15.244 3.789 -16.370 1.00 94.88 649 PHE A O 1
ATOM 4862 N N . GLN A 1 650 ? 13.261 3.302 -15.406 1.00 91.12 650 GLN A N 1
ATOM 4863 C CA . GLN A 1 650 ? 13.303 4.346 -14.381 1.00 91.12 650 GLN A CA 1
ATOM 4864 C C . GLN A 1 650 ? 14.374 3.998 -13.335 1.00 91.12 650 GLN A C 1
ATOM 4866 O O . GLN A 1 650 ? 14.645 2.820 -13.136 1.00 91.12 650 GLN A O 1
ATOM 4871 N N . GLU A 1 651 ? 14.972 5.010 -12.686 1.00 90.62 651 GLU A N 1
ATOM 4872 C CA . GLU A 1 651 ? 16.102 4.853 -11.752 1.00 90.62 651 GLU A CA 1
ATOM 4873 C C . GLU A 1 651 ? 15.973 3.622 -10.842 1.00 90.62 651 GLU A C 1
ATOM 4875 O O . GLU A 1 651 ? 15.229 3.630 -9.862 1.00 90.62 651 GLU A O 1
ATOM 4880 N N . LEU A 1 652 ? 16.719 2.569 -11.177 1.00 90.06 652 LEU A N 1
ATOM 4881 C CA . LEU A 1 652 ? 16.774 1.342 -10.389 1.00 90.06 652 LEU A CA 1
ATOM 4882 C C . LEU A 1 652 ? 17.617 1.578 -9.137 1.00 90.06 652 LEU A C 1
ATOM 4884 O O . LEU A 1 652 ? 18.630 2.276 -9.206 1.00 90.06 652 LEU A O 1
ATOM 4888 N N . SER A 1 653 ? 17.232 1.013 -7.995 1.00 90.75 653 SER A N 1
ATOM 4889 C CA . SER A 1 653 ? 17.943 1.265 -6.740 1.00 90.75 653 SER A CA 1
ATOM 4890 C C . SER A 1 653 ? 19.245 0.470 -6.592 1.00 90.75 653 SER A C 1
ATOM 4892 O O . SER A 1 653 ? 19.628 -0.320 -7.450 1.00 90.75 653 SER A O 1
ATOM 4894 N N . PHE A 1 654 ? 19.959 0.705 -5.488 1.00 87.62 654 PHE A N 1
ATOM 4895 C CA . PHE A 1 654 ? 21.251 0.076 -5.194 1.00 87.62 654 PHE A CA 1
ATOM 4896 C C . PHE A 1 654 ? 21.159 -1.433 -4.919 1.00 87.62 654 PHE A C 1
ATOM 4898 O O . PHE A 1 654 ? 22.182 -2.108 -5.003 1.00 87.62 654 PHE A O 1
ATOM 4905 N N . SER A 1 655 ? 19.972 -1.960 -4.595 1.00 88.69 655 SER A N 1
ATOM 4906 C CA . SER A 1 655 ? 19.727 -3.393 -4.370 1.00 88.69 655 SER A CA 1
ATOM 4907 C C . SER A 1 655 ? 19.036 -4.074 -5.555 1.00 88.69 655 SER A C 1
ATOM 4909 O O . SER A 1 655 ? 18.380 -5.101 -5.378 1.00 88.69 655 SER A O 1
ATOM 4911 N N . THR A 1 656 ? 19.166 -3.489 -6.749 1.00 89.31 656 THR A N 1
ATOM 4912 C CA . THR A 1 656 ? 18.535 -3.980 -7.972 1.00 89.31 656 THR A CA 1
ATOM 4913 C C . THR A 1 656 ? 19.572 -4.366 -9.026 1.00 89.31 656 THR A C 1
ATOM 4915 O O . THR A 1 656 ? 20.346 -3.526 -9.487 1.00 89.31 656 THR A O 1
ATOM 4918 N N . ASP A 1 657 ? 19.517 -5.627 -9.452 1.00 90.38 657 ASP A N 1
ATOM 4919 C CA . ASP A 1 657 ? 20.400 -6.228 -10.445 1.00 90.38 657 ASP A CA 1
ATOM 4920 C C . ASP A 1 657 ? 19.586 -6.705 -11.654 1.00 90.38 657 ASP A C 1
ATOM 4922 O O . ASP A 1 657 ? 18.711 -7.574 -11.535 1.00 90.38 657 ASP A O 1
ATOM 4926 N N . VAL A 1 658 ? 19.885 -6.150 -12.832 1.00 94.88 658 VAL A N 1
ATOM 4927 C CA . VAL A 1 658 ? 19.185 -6.484 -14.081 1.00 94.88 658 VAL A CA 1
ATOM 4928 C C . VAL A 1 658 ? 20.181 -6.813 -15.191 1.00 94.88 658 VAL A C 1
ATOM 4930 O O . VAL A 1 658 ? 21.235 -6.192 -15.318 1.00 94.88 658 VAL A O 1
ATOM 4933 N N . SER A 1 659 ? 19.842 -7.784 -16.035 1.00 97.31 659 SER A N 1
ATOM 4934 C CA . SER A 1 659 ? 20.613 -8.112 -17.235 1.00 97.31 659 SER A CA 1
ATOM 4935 C C . SER A 1 659 ? 19.775 -7.973 -18.502 1.00 97.31 659 SER A C 1
ATOM 4937 O O . SER A 1 659 ? 18.599 -8.325 -18.514 1.00 97.31 659 SER A O 1
ATOM 4939 N N . LEU A 1 660 ? 20.382 -7.445 -19.566 1.00 98.50 660 LEU A N 1
ATOM 4940 C CA . LEU A 1 660 ? 19.812 -7.420 -20.908 1.00 98.50 660 LEU A CA 1
ATOM 4941 C C . LEU A 1 660 ? 20.736 -8.173 -21.862 1.00 98.50 660 LEU A C 1
ATOM 4943 O O . LEU A 1 660 ? 21.939 -7.897 -21.897 1.00 98.50 660 LEU A O 1
ATOM 4947 N N . SER A 1 661 ? 20.165 -9.066 -22.666 1.00 98.44 661 SER A N 1
ATOM 4948 C CA . SER A 1 661 ? 20.857 -9.754 -23.753 1.00 98.44 661 SER A CA 1
ATOM 4949 C C . SER A 1 661 ? 20.095 -9.654 -25.070 1.00 98.44 661 SER A C 1
ATOM 4951 O O . SER A 1 661 ? 18.874 -9.759 -25.080 1.00 98.44 661 SER A O 1
ATOM 4953 N N . ARG A 1 662 ? 20.786 -9.475 -26.203 1.00 98.25 662 ARG A N 1
ATOM 4954 C CA . ARG A 1 662 ? 20.160 -9.488 -27.546 1.00 98.25 662 ARG A CA 1
ATOM 4955 C C . ARG A 1 662 ? 19.022 -8.463 -27.704 1.00 98.25 662 ARG A C 1
ATOM 4957 O O . ARG A 1 662 ? 18.062 -8.695 -28.441 1.00 98.25 662 ARG A O 1
ATOM 4964 N N . CYS A 1 663 ? 19.092 -7.353 -26.963 1.00 98.75 663 CYS A N 1
ATOM 4965 C CA . CYS A 1 663 ? 18.018 -6.364 -26.868 1.00 98.75 663 CYS A CA 1
ATOM 4966 C C . CYS A 1 663 ? 18.280 -5.132 -27.737 1.00 98.75 663 CYS A C 1
ATOM 4968 O O . CYS A 1 663 ? 19.394 -4.614 -27.811 1.00 98.75 663 CYS A O 1
ATOM 4970 N N . ASP A 1 664 ? 17.208 -4.597 -28.314 1.00 98.38 664 ASP A N 1
ATOM 4971 C CA . ASP A 1 664 ? 17.222 -3.373 -29.109 1.00 98.38 664 ASP A CA 1
ATOM 4972 C C . ASP A 1 664 ? 16.547 -2.239 -28.332 1.00 98.38 664 ASP A C 1
ATOM 4974 O O . ASP A 1 664 ? 15.384 -2.335 -27.969 1.00 98.38 664 ASP A O 1
ATOM 4978 N N . LEU A 1 665 ? 17.242 -1.134 -28.085 1.00 98.19 665 LEU A N 1
ATOM 4979 C CA . LEU A 1 665 ? 16.713 0.058 -27.427 1.00 98.19 665 LEU A CA 1
ATOM 4980 C C . LEU A 1 665 ? 16.724 1.213 -28.430 1.00 98.19 665 LEU A C 1
ATOM 4982 O O . LEU A 1 665 ? 17.728 1.900 -28.626 1.00 98.19 665 LEU A O 1
ATOM 4986 N N . LEU A 1 666 ? 15.587 1.406 -29.094 1.00 96.69 666 LEU A N 1
ATOM 4987 C CA . LEU A 1 666 ? 15.460 2.221 -30.297 1.00 96.69 666 LEU A CA 1
ATOM 4988 C C . LEU A 1 666 ? 14.613 3.471 -30.048 1.00 96.69 666 LEU A C 1
ATOM 4990 O O . LEU A 1 666 ? 13.442 3.365 -29.700 1.00 96.69 666 LEU A O 1
ATOM 4994 N N . ALA A 1 667 ? 15.163 4.656 -30.306 1.00 94.88 667 ALA A N 1
ATOM 4995 C CA . ALA A 1 667 ? 14.427 5.921 -30.273 1.00 94.88 667 ALA A CA 1
ATOM 4996 C C . ALA A 1 667 ? 13.679 6.177 -28.946 1.00 94.88 667 ALA A C 1
ATOM 4998 O O . ALA A 1 667 ? 12.519 6.577 -28.942 1.00 94.88 667 ALA A O 1
ATOM 4999 N N . ASN A 1 668 ? 14.325 5.889 -27.816 1.00 94.06 668 ASN A N 1
ATOM 5000 C CA . ASN A 1 668 ? 13.768 6.082 -26.478 1.00 94.06 668 ASN A CA 1
ATOM 5001 C C . ASN A 1 668 ? 14.191 7.437 -25.895 1.00 94.06 668 ASN A C 1
ATOM 5003 O O . ASN A 1 668 ? 15.059 8.118 -26.444 1.00 94.06 668 ASN A O 1
ATOM 5007 N N . ASN A 1 669 ? 13.606 7.805 -24.751 1.00 90.25 669 ASN A N 1
ATOM 5008 C CA . ASN A 1 669 ? 13.765 9.123 -24.132 1.00 90.25 669 ASN A CA 1
ATOM 5009 C C . ASN A 1 669 ? 13.323 10.239 -25.095 1.00 90.25 669 ASN A C 1
ATOM 5011 O O . ASN A 1 669 ? 14.037 11.213 -25.342 1.00 90.25 669 ASN A O 1
ATOM 5015 N N . THR A 1 670 ? 12.135 10.062 -25.677 1.00 89.44 670 THR A N 1
ATOM 5016 C CA . THR A 1 670 ? 11.570 10.969 -26.686 1.00 89.44 670 THR A CA 1
ATOM 5017 C C . THR A 1 670 ? 11.198 12.346 -26.127 1.00 89.44 670 THR A C 1
ATOM 5019 O O . THR A 1 670 ? 11.156 13.327 -26.867 1.00 89.44 670 THR A O 1
ATOM 5022 N N . GLY A 1 671 ? 11.011 12.456 -24.807 1.00 84.12 671 GLY A N 1
ATOM 5023 C CA . GLY A 1 671 ? 10.861 13.723 -24.088 1.00 84.12 671 GLY A CA 1
ATOM 5024 C C . GLY A 1 671 ? 12.179 14.461 -23.819 1.00 84.12 671 GLY A C 1
ATOM 5025 O O . GLY A 1 671 ? 12.144 15.573 -23.297 1.00 84.12 671 GLY A O 1
ATOM 5026 N N . ALA A 1 672 ? 13.331 13.859 -24.143 1.00 77.12 672 ALA A N 1
ATOM 5027 C CA . ALA A 1 672 ? 14.681 14.422 -24.012 1.00 77.12 672 ALA A CA 1
ATOM 5028 C C . ALA A 1 672 ? 15.068 14.944 -22.608 1.00 77.12 672 ALA A C 1
ATOM 5030 O O . ALA A 1 672 ? 16.003 15.733 -22.474 1.00 77.12 672 ALA A O 1
ATOM 5031 N N . ALA A 1 673 ? 14.374 14.497 -21.559 1.00 74.56 673 ALA A N 1
ATOM 5032 C CA . ALA A 1 673 ? 14.603 14.916 -20.173 1.00 74.56 673 ALA A CA 1
ATOM 5033 C C . ALA A 1 673 ? 15.204 13.807 -19.287 1.00 74.56 673 ALA A C 1
ATOM 5035 O O . ALA A 1 673 ? 15.651 14.094 -18.178 1.00 74.56 673 ALA A O 1
ATOM 5036 N N . GLY A 1 674 ? 15.204 12.551 -19.754 1.00 81.88 674 GLY A N 1
ATOM 5037 C CA . GLY A 1 674 ? 15.634 11.379 -18.988 1.00 81.88 674 GLY A CA 1
ATOM 5038 C C . GLY A 1 674 ? 16.928 10.737 -19.496 1.00 81.88 674 GLY A C 1
ATOM 5039 O O . GLY A 1 674 ? 17.798 11.381 -20.081 1.00 81.88 674 GLY A O 1
ATOM 5040 N N . THR A 1 675 ? 17.053 9.431 -19.276 1.00 90.62 675 THR A N 1
ATOM 5041 C CA . THR A 1 675 ? 18.093 8.543 -19.828 1.00 90.62 675 THR A CA 1
ATOM 5042 C C . THR A 1 675 ? 17.444 7.189 -20.108 1.00 90.62 675 THR A C 1
ATOM 5044 O O . THR A 1 675 ? 16.607 6.772 -19.316 1.00 90.62 675 THR A O 1
ATOM 5047 N N . VAL A 1 676 ? 17.782 6.502 -21.205 1.00 94.94 676 VAL A N 1
ATOM 5048 C CA . VAL A 1 676 ? 17.119 5.241 -21.596 1.00 94.94 676 VAL A CA 1
ATOM 5049 C C . VAL A 1 676 ? 17.205 4.189 -20.485 1.00 94.94 676 VAL A C 1
ATOM 5051 O O . VAL A 1 676 ? 16.187 3.592 -20.147 1.00 94.94 676 VAL A O 1
ATOM 5054 N N . VAL A 1 677 ? 18.374 4.005 -19.873 1.00 95.69 677 VAL A N 1
ATOM 5055 C CA . VAL A 1 677 ? 18.558 3.149 -18.696 1.00 95.69 677 VAL A CA 1
ATOM 5056 C C . VAL A 1 677 ? 19.271 3.934 -17.604 1.00 95.69 677 VAL A C 1
ATOM 5058 O O . VAL A 1 677 ? 20.399 4.391 -17.793 1.00 95.69 677 VAL A O 1
ATOM 5061 N N . LEU A 1 678 ? 18.615 4.081 -16.455 1.00 91.69 678 LEU A N 1
ATOM 5062 C CA . LEU A 1 678 ? 19.171 4.729 -15.272 1.00 91.69 678 LEU A CA 1
ATOM 5063 C C . LEU A 1 678 ? 19.220 3.723 -14.120 1.00 91.69 678 LEU A C 1
ATOM 5065 O O . LEU A 1 678 ? 18.197 3.141 -13.767 1.00 91.69 678 LEU A O 1
ATOM 5069 N N . THR A 1 679 ? 20.397 3.511 -13.532 1.00 91.69 679 THR A N 1
ATOM 5070 C CA . THR A 1 679 ? 20.567 2.523 -12.458 1.00 91.69 679 THR A CA 1
ATOM 5071 C C . THR A 1 679 ? 21.559 2.973 -11.391 1.00 91.69 679 THR A C 1
ATOM 5073 O O . THR A 1 679 ? 22.629 3.500 -11.699 1.00 91.69 679 THR A O 1
ATOM 5076 N N . LYS A 1 680 ? 21.212 2.719 -10.127 1.00 91.69 680 LYS A N 1
ATOM 5077 C CA . LYS A 1 680 ? 22.102 2.804 -8.962 1.00 91.69 680 LYS A CA 1
ATOM 5078 C C . LYS A 1 680 ? 22.692 1.443 -8.567 1.00 91.69 680 LYS A C 1
ATOM 5080 O O . LYS A 1 680 ? 23.640 1.410 -7.781 1.00 91.69 680 LYS A O 1
ATOM 5085 N N . GLY A 1 681 ? 22.117 0.352 -9.074 1.00 90.44 681 GLY A N 1
ATOM 5086 C CA . GLY A 1 681 ? 22.489 -1.034 -8.788 1.00 90.44 681 GLY A CA 1
ATOM 5087 C C . GLY A 1 681 ? 23.413 -1.633 -9.850 1.00 90.44 681 GLY A C 1
ATOM 5088 O O . GLY A 1 681 ? 24.263 -0.922 -10.400 1.00 90.44 681 GLY A O 1
ATOM 5089 N N . LEU A 1 682 ? 23.270 -2.935 -10.124 1.00 92.06 682 LEU A N 1
ATOM 5090 C CA . LEU A 1 682 ? 24.064 -3.635 -11.138 1.00 92.06 682 LEU A CA 1
ATOM 5091 C C . LEU A 1 682 ? 23.296 -3.809 -12.450 1.00 92.06 682 LEU A C 1
ATOM 5093 O O . LEU A 1 682 ? 22.113 -4.148 -12.484 1.00 92.06 682 LEU A O 1
ATOM 5097 N N . LEU A 1 683 ? 24.002 -3.606 -13.555 1.00 95.38 683 LEU A N 1
ATOM 5098 C CA . LEU A 1 683 ? 23.498 -3.792 -14.904 1.00 95.38 683 LEU A CA 1
ATOM 5099 C C . LEU A 1 683 ? 24.528 -4.539 -15.750 1.00 95.38 683 LEU A C 1
ATOM 5101 O O . LEU A 1 683 ? 25.700 -4.155 -15.827 1.00 95.38 683 LEU A O 1
ATOM 5105 N N . ALA A 1 684 ? 24.054 -5.584 -16.422 1.00 97.25 684 ALA A N 1
ATOM 5106 C CA . ALA A 1 684 ? 24.802 -6.293 -17.450 1.00 97.25 684 ALA A CA 1
ATOM 5107 C C . ALA A 1 684 ? 24.114 -6.125 -18.810 1.00 97.25 684 ALA A C 1
ATOM 5109 O O . ALA A 1 684 ? 22.941 -6.457 -18.952 1.00 97.25 684 ALA A O 1
ATOM 5110 N N . LEU A 1 685 ? 24.844 -5.642 -19.812 1.00 98.62 685 LEU A N 1
ATOM 5111 C CA . LEU A 1 685 ? 24.391 -5.505 -21.196 1.00 98.62 685 LEU A CA 1
ATOM 5112 C C . LEU A 1 685 ? 25.242 -6.409 -22.088 1.00 98.62 685 LEU A C 1
ATOM 5114 O O . LEU A 1 685 ? 26.469 -6.305 -22.063 1.00 98.62 685 LEU A O 1
ATOM 5118 N N . ARG A 1 686 ? 24.611 -7.294 -22.864 1.00 98.62 686 ARG A N 1
ATOM 5119 C CA . ARG A 1 686 ? 25.301 -8.212 -23.782 1.00 98.62 686 ARG A CA 1
ATOM 5120 C C . ARG A 1 686 ? 24.609 -8.249 -25.135 1.00 98.62 686 ARG A C 1
ATOM 5122 O O . ARG A 1 686 ? 23.422 -8.540 -25.191 1.00 98.62 686 ARG A O 1
ATOM 5129 N N . ASP A 1 687 ? 25.335 -8.000 -26.219 1.00 98.38 687 ASP A N 1
ATOM 5130 C CA . ASP A 1 687 ? 24.756 -8.032 -27.573 1.00 98.38 687 ASP A CA 1
ATOM 5131 C C . ASP A 1 687 ? 23.525 -7.107 -27.713 1.00 98.38 687 ASP A C 1
ATOM 5133 O O . ASP A 1 687 ? 22.491 -7.460 -28.276 1.00 98.38 687 ASP A O 1
ATOM 5137 N N . CYS A 1 688 ? 23.594 -5.919 -27.102 1.00 98.75 688 CYS A N 1
ATOM 5138 C CA . CYS A 1 688 ? 22.502 -4.945 -27.106 1.00 98.75 688 CYS A CA 1
ATOM 5139 C C . CYS A 1 688 ? 22.794 -3.779 -28.053 1.00 98.75 688 CYS A C 1
ATOM 5141 O O . CYS A 1 688 ? 23.934 -3.323 -28.173 1.00 98.75 688 CYS A O 1
ATOM 5143 N N . ARG A 1 689 ? 21.751 -3.222 -28.676 1.00 98.38 689 ARG A N 1
ATOM 5144 C CA . ARG A 1 689 ? 21.862 -2.064 -29.575 1.00 98.38 689 ARG A CA 1
ATOM 5145 C C . ARG A 1 689 ? 21.055 -0.885 -29.052 1.00 98.38 689 ARG A C 1
ATOM 5147 O O . ARG A 1 689 ? 19.846 -0.978 -28.911 1.00 98.38 689 ARG A O 1
ATOM 5154 N N . PHE A 1 690 ? 21.703 0.249 -28.830 1.00 97.75 690 PHE A N 1
ATOM 5155 C CA . PHE A 1 690 ? 21.081 1.518 -28.464 1.00 97.75 690 PHE A CA 1
ATOM 5156 C C . PHE A 1 690 ? 21.165 2.467 -29.654 1.00 97.75 690 PHE A C 1
ATOM 5158 O O . PHE A 1 690 ? 22.263 2.836 -30.074 1.00 97.75 690 PHE A O 1
ATOM 5165 N N . ILE A 1 691 ? 20.022 2.872 -30.212 1.00 96.25 691 ILE A N 1
ATOM 5166 C CA . ILE A 1 691 ? 19.986 3.682 -31.438 1.00 96.25 691 ILE A CA 1
ATOM 5167 C C . ILE A 1 691 ? 19.054 4.879 -31.270 1.00 96.25 691 ILE A C 1
ATOM 5169 O O . ILE A 1 691 ? 17.918 4.730 -30.826 1.00 96.25 691 ILE A O 1
ATOM 5173 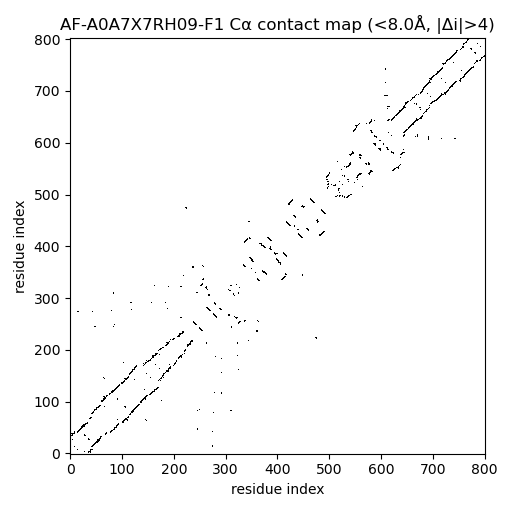N N . GLY A 1 692 ? 19.505 6.076 -31.656 1.00 92.38 692 GLY A N 1
ATOM 5174 C CA . GLY A 1 692 ? 18.601 7.213 -31.867 1.00 92.38 692 GLY A CA 1
ATOM 5175 C C . GLY A 1 692 ? 18.044 7.858 -30.598 1.00 92.38 692 GLY A C 1
ATOM 5176 O O . GLY A 1 692 ? 16.954 8.415 -30.643 1.00 92.38 692 GLY A O 1
ATOM 5177 N N . SER A 1 693 ? 18.739 7.749 -29.462 1.00 91.50 693 SER A N 1
ATOM 5178 C CA . SER A 1 693 ? 18.280 8.279 -28.165 1.00 91.50 693 SER A CA 1
ATOM 5179 C C . SER A 1 693 ? 19.233 9.363 -27.628 1.00 91.50 693 SER A C 1
ATOM 5181 O O . SER A 1 693 ? 20.451 9.222 -27.799 1.00 91.50 693 SER A O 1
ATOM 5183 N N . PRO A 1 694 ? 18.736 10.422 -26.956 1.00 84.75 694 PRO A N 1
ATOM 5184 C CA . PRO A 1 694 ? 19.573 11.552 -26.536 1.00 84.75 694 PRO A CA 1
ATOM 5185 C C . PRO A 1 694 ? 20.468 11.277 -25.325 1.00 84.75 694 PRO A C 1
ATOM 5187 O O . PRO A 1 694 ? 21.504 11.909 -25.138 1.00 84.75 694 PRO A O 1
ATOM 5190 N N . SER A 1 695 ? 20.072 10.345 -24.462 1.00 87.69 695 SER A N 1
ATOM 5191 C CA . SER A 1 695 ? 20.887 9.892 -23.333 1.00 87.69 695 SER A CA 1
ATOM 5192 C C . SER A 1 695 ? 20.613 8.423 -23.084 1.00 87.69 695 SER A C 1
ATOM 5194 O O . SER A 1 695 ? 19.456 8.084 -22.845 1.00 87.69 695 SER A O 1
ATOM 5196 N N . MET A 1 696 ? 21.621 7.554 -23.205 1.00 92.50 696 MET A N 1
ATOM 5197 C CA . MET A 1 696 ? 21.393 6.104 -23.296 1.00 92.50 696 MET A CA 1
ATOM 5198 C C . MET A 1 696 ? 21.548 5.393 -21.949 1.00 92.50 696 MET A C 1
ATOM 5200 O O . MET A 1 696 ? 20.568 4.837 -21.466 1.00 92.50 696 MET A O 1
ATOM 5204 N N . VAL A 1 697 ? 22.715 5.428 -21.307 1.00 94.56 697 VAL A N 1
ATOM 5205 C CA . VAL A 1 697 ? 22.932 4.701 -20.043 1.00 94.56 697 VAL A CA 1
ATOM 5206 C C . VAL A 1 697 ? 23.592 5.596 -19.004 1.00 94.56 697 VAL A C 1
ATOM 5208 O O . VAL A 1 697 ? 24.596 6.251 -19.282 1.00 94.56 697 VAL A O 1
ATOM 5211 N N . ASN A 1 698 ? 23.041 5.605 -17.790 1.00 92.50 698 ASN A N 1
ATOM 5212 C CA . ASN A 1 698 ? 23.621 6.305 -16.653 1.00 92.50 698 ASN A CA 1
ATOM 5213 C C . ASN A 1 698 ? 23.712 5.395 -15.424 1.00 92.50 698 ASN A C 1
ATOM 5215 O O . ASN A 1 698 ? 22.706 4.846 -14.970 1.00 92.50 698 ASN A O 1
ATOM 5219 N N . PHE A 1 699 ? 24.918 5.303 -14.871 1.00 91.88 699 PHE A N 1
ATOM 5220 C CA . PHE A 1 699 ? 25.224 4.599 -13.632 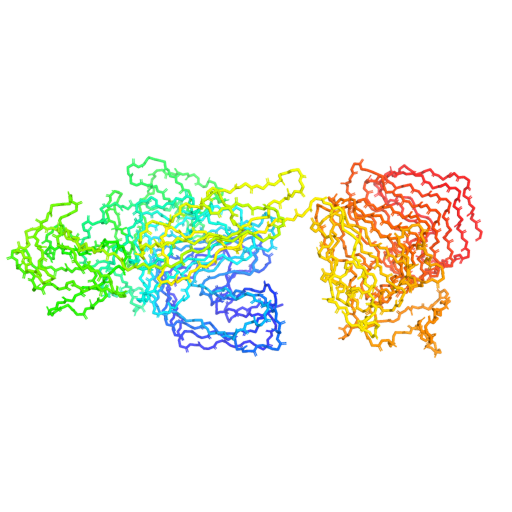1.00 91.88 699 PHE A CA 1
ATOM 5221 C C . PHE A 1 699 ? 25.419 5.614 -12.498 1.00 91.88 699 PHE A C 1
ATOM 5223 O O . PHE A 1 699 ? 26.291 6.489 -12.576 1.00 91.88 699 PHE A O 1
ATOM 5230 N N . SER A 1 700 ? 24.621 5.501 -11.436 1.00 87.06 700 SER A N 1
ATOM 5231 C CA . SER A 1 700 ? 24.585 6.437 -10.305 1.00 87.06 700 SER A CA 1
ATOM 5232 C C . SER A 1 700 ? 24.477 5.719 -8.955 1.00 87.06 700 SER A C 1
ATOM 5234 O O . SER A 1 700 ? 23.433 5.704 -8.328 1.00 87.06 700 SER A O 1
ATOM 5236 N N . GLY A 1 701 ? 25.545 5.133 -8.422 1.00 83.25 701 GLY A N 1
ATOM 5237 C CA . GLY A 1 701 ? 25.434 4.469 -7.118 1.00 83.25 701 GLY A CA 1
ATOM 5238 C C . GLY A 1 701 ? 26.728 3.907 -6.563 1.00 83.25 701 GLY A C 1
ATOM 5239 O O . GLY A 1 701 ? 27.813 4.205 -7.054 1.00 83.25 701 GLY A O 1
ATOM 5240 N N . SER A 1 702 ? 26.602 3.102 -5.514 1.00 82.12 702 SER A N 1
ATOM 5241 C CA . SER A 1 702 ? 27.713 2.386 -4.892 1.00 82.12 702 SER A CA 1
ATOM 5242 C C . SER A 1 702 ? 27.259 0.972 -4.562 1.00 82.12 702 SER A C 1
ATOM 5244 O O . SER A 1 702 ? 26.496 0.777 -3.620 1.00 82.12 702 SER A O 1
ATOM 5246 N N . SER A 1 703 ? 27.739 -0.002 -5.330 1.00 80.25 703 SER A N 1
ATOM 5247 C CA . SER A 1 703 ? 27.509 -1.437 -5.139 1.00 80.25 703 SER A CA 1
ATOM 5248 C C . SER A 1 703 ? 28.848 -2.184 -5.138 1.00 80.25 703 SER A C 1
ATOM 5250 O O . SER A 1 703 ? 29.848 -1.692 -5.662 1.00 80.25 703 SER A O 1
ATOM 5252 N N . THR A 1 704 ? 28.883 -3.366 -4.524 1.00 79.94 704 THR A N 1
ATOM 5253 C CA . THR A 1 704 ? 30.082 -4.215 -4.401 1.00 79.94 704 THR A CA 1
ATOM 5254 C C . THR A 1 704 ? 30.350 -5.083 -5.638 1.00 79.94 704 THR A C 1
ATOM 5256 O O . THR A 1 704 ? 31.360 -5.783 -5.679 1.00 79.94 704 THR A O 1
ATOM 5259 N N . GLY A 1 705 ? 29.469 -5.046 -6.644 1.00 85.31 705 GLY A N 1
ATOM 5260 C CA . GLY A 1 705 ? 29.607 -5.795 -7.895 1.00 85.31 705 GLY A CA 1
ATOM 5261 C C . GLY A 1 705 ? 30.319 -5.043 -9.026 1.00 85.31 705 GLY A C 1
ATOM 5262 O O . GLY A 1 705 ? 30.956 -4.008 -8.831 1.00 85.31 705 GLY A O 1
ATOM 5263 N N . THR A 1 706 ? 30.213 -5.593 -10.238 1.00 91.69 706 THR A N 1
ATOM 5264 C CA . THR A 1 706 ? 30.753 -5.001 -11.472 1.00 91.69 706 THR A CA 1
ATOM 5265 C C . THR A 1 706 ? 29.645 -4.872 -12.507 1.00 91.69 706 THR A C 1
ATOM 5267 O O . THR A 1 706 ? 28.983 -5.853 -12.840 1.00 91.69 706 THR A O 1
ATOM 5270 N N . ASN A 1 707 ? 29.457 -3.657 -13.015 1.00 94.94 707 ASN A N 1
ATOM 5271 C CA . ASN A 1 707 ? 28.643 -3.389 -14.190 1.00 94.94 707 ASN A CA 1
ATOM 5272 C C . ASN A 1 707 ? 29.392 -3.822 -15.445 1.00 94.94 707 ASN A C 1
ATOM 5274 O O . ASN A 1 707 ? 30.609 -3.660 -15.532 1.00 94.94 707 ASN A O 1
ATOM 5278 N N . VAL A 1 708 ? 28.663 -4.355 -16.418 1.00 96.81 708 VAL A N 1
ATOM 5279 C CA . VAL A 1 708 ? 29.262 -5.032 -17.568 1.00 96.81 708 VAL A CA 1
ATOM 5280 C C . VAL A 1 708 ? 28.550 -4.627 -18.855 1.00 96.81 708 VAL A C 1
ATOM 5282 O O . VAL A 1 708 ? 27.325 -4.685 -18.925 1.00 96.81 708 VAL A O 1
ATOM 5285 N N . ILE A 1 709 ? 29.309 -4.243 -19.882 1.00 98.50 709 ILE A N 1
ATOM 5286 C CA . ILE A 1 709 ? 28.804 -3.949 -21.230 1.00 98.50 709 ILE A CA 1
ATOM 5287 C C . ILE A 1 709 ? 29.662 -4.690 -22.251 1.00 98.50 709 ILE A C 1
ATOM 5289 O O . ILE A 1 709 ? 30.866 -4.460 -22.340 1.00 98.50 709 ILE A O 1
ATOM 5293 N N . GLU A 1 710 ? 29.060 -5.589 -23.023 1.00 98.44 710 GLU A N 1
ATOM 5294 C CA . GLU A 1 710 ? 29.793 -6.501 -23.90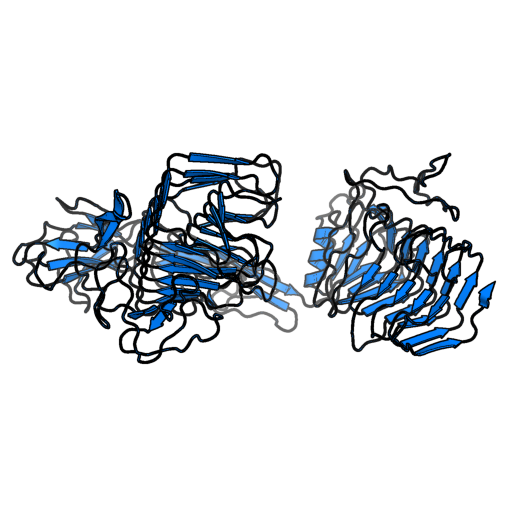7 1.00 98.44 710 GLU A CA 1
ATOM 5295 C C . GLU A 1 710 ? 29.096 -6.631 -25.248 1.00 98.44 710 GLU A C 1
ATOM 5297 O O . GLU A 1 710 ? 27.876 -6.785 -25.300 1.00 98.44 710 GLU A O 1
ATOM 5302 N N . ASP A 1 711 ? 29.870 -6.596 -26.332 1.00 98.50 711 ASP A N 1
ATOM 5303 C CA . ASP A 1 711 ? 29.363 -6.877 -27.680 1.00 98.50 711 ASP A CA 1
ATOM 5304 C C . ASP A 1 711 ? 28.202 -5.946 -28.089 1.00 98.50 711 ASP A C 1
ATOM 5306 O O . ASP A 1 711 ? 27.321 -6.314 -28.855 1.00 98.50 711 ASP A O 1
ATOM 5310 N N . CYS A 1 712 ? 28.169 -4.723 -27.549 1.00 98.81 712 CYS A N 1
ATOM 5311 C CA . CYS A 1 712 ? 27.066 -3.787 -27.747 1.00 98.81 712 CYS A CA 1
ATOM 5312 C C . CYS A 1 712 ? 27.338 -2.766 -28.867 1.00 98.81 712 CYS A C 1
ATOM 5314 O O . CYS A 1 712 ? 28.480 -2.490 -29.248 1.00 98.81 712 CYS A O 1
ATOM 5316 N N . LEU A 1 713 ? 26.270 -2.125 -29.343 1.00 98.31 713 LEU A N 1
ATOM 5317 C CA . LEU A 1 713 ? 26.315 -0.984 -30.259 1.00 98.31 713 LEU A CA 1
ATOM 5318 C C . LEU A 1 713 ? 25.593 0.219 -29.648 1.00 98.31 713 LEU A C 1
ATOM 5320 O O . LEU A 1 713 ? 24.416 0.130 -29.321 1.00 98.31 713 LEU A O 1
ATOM 5324 N N . PHE A 1 714 ? 26.257 1.369 -29.590 1.00 96.88 714 PHE A N 1
ATOM 5325 C CA . PHE A 1 714 ? 25.663 2.660 -29.247 1.00 96.88 714 PHE A CA 1
ATOM 5326 C C . PHE A 1 714 ? 25.791 3.590 -30.451 1.00 96.88 714 PHE A C 1
ATOM 5328 O O . PHE A 1 714 ? 26.901 3.949 -30.850 1.00 96.88 714 PHE A O 1
ATOM 5335 N N . ALA A 1 715 ? 24.668 3.959 -31.068 1.00 94.50 715 ALA A N 1
ATOM 5336 C CA . ALA A 1 715 ? 24.673 4.667 -32.342 1.00 94.50 715 ALA A CA 1
ATOM 5337 C C . ALA A 1 715 ? 23.646 5.803 -32.435 1.00 94.50 715 ALA A C 1
ATOM 5339 O O . ALA A 1 715 ? 22.555 5.738 -31.872 1.00 94.50 715 ALA A O 1
ATOM 5340 N N . TYR A 1 716 ? 23.973 6.835 -33.214 1.00 91.69 716 TYR A N 1
ATOM 5341 C CA . TYR A 1 716 ? 23.051 7.929 -33.554 1.00 91.69 716 TYR A CA 1
ATOM 5342 C C . TYR A 1 716 ? 22.465 8.638 -32.327 1.00 91.69 716 TYR A C 1
ATOM 5344 O O . TYR A 1 716 ? 21.265 8.886 -32.245 1.00 91.69 716 TYR A O 1
ATOM 5352 N N . SER A 1 717 ? 23.318 8.957 -31.356 1.00 86.75 717 SER A N 1
ATOM 5353 C CA . SER A 1 717 ? 22.921 9.770 -30.206 1.00 86.75 717 SER A CA 1
ATOM 5354 C C . SER A 1 717 ? 23.182 11.251 -30.486 1.00 86.75 717 SER A C 1
ATOM 5356 O O . SER A 1 717 ? 24.147 11.621 -31.162 1.00 86.75 717 SER A O 1
ATOM 5358 N N . TYR A 1 718 ? 22.301 12.105 -29.983 1.00 76.19 718 TYR A N 1
ATOM 5359 C CA . TYR A 1 718 ? 22.315 13.547 -30.196 1.00 76.19 718 TYR A CA 1
ATOM 5360 C C . TYR A 1 718 ? 22.033 14.232 -28.852 1.00 76.19 718 TYR A C 1
ATOM 5362 O O . TYR A 1 718 ? 21.253 13.708 -28.074 1.00 76.19 718 TYR A O 1
ATOM 5370 N N . HIS A 1 719 ? 22.673 15.370 -28.575 1.00 68.50 719 HIS A N 1
ATOM 5371 C CA . HIS A 1 719 ? 22.434 16.271 -27.430 1.00 68.50 719 HIS A CA 1
ATOM 5372 C C . HIS A 1 719 ? 21.435 15.802 -26.341 1.00 68.50 719 HIS A C 1
ATOM 5374 O O . HIS A 1 719 ? 20.213 15.929 -26.483 1.00 68.50 719 HIS A O 1
ATOM 5380 N N . GLY A 1 720 ? 21.979 15.391 -25.196 1.00 63.66 720 GLY A N 1
ATOM 5381 C CA . GLY A 1 720 ? 21.251 15.137 -23.953 1.00 63.66 720 GLY A CA 1
ATOM 5382 C C . GLY A 1 720 ? 22.159 15.342 -22.738 1.00 63.66 720 GLY A C 1
ATOM 5383 O O . GLY A 1 720 ? 23.368 15.488 -22.892 1.00 63.66 720 GLY A O 1
ATOM 5384 N N . ASN A 1 721 ? 21.595 15.354 -21.528 1.00 66.12 721 ASN A N 1
ATOM 5385 C CA . ASN A 1 721 ? 22.322 15.690 -20.291 1.00 66.12 721 ASN A CA 1
ATOM 5386 C C . ASN A 1 721 ? 23.453 14.698 -19.919 1.00 66.12 721 ASN A C 1
ATOM 5388 O O . ASN A 1 721 ? 24.284 15.009 -19.059 1.00 66.12 721 ASN A O 1
ATOM 5392 N N . ASN A 1 722 ? 23.467 13.496 -20.516 1.00 74.12 722 ASN A N 1
ATOM 5393 C CA . ASN A 1 722 ? 24.321 12.382 -20.087 1.00 74.12 722 ASN A CA 1
ATOM 5394 C C . ASN A 1 722 ? 25.072 11.671 -21.234 1.00 74.12 722 ASN A C 1
ATOM 5396 O O . ASN A 1 722 ? 25.805 10.725 -20.959 1.00 74.12 722 ASN A O 1
ATOM 5400 N N . GLY A 1 723 ? 24.923 12.103 -22.494 1.00 80.75 723 GLY A N 1
ATOM 5401 C CA . GLY A 1 723 ? 25.597 11.475 -23.642 1.00 80.75 723 GLY A CA 1
ATOM 5402 C C . GLY A 1 723 ? 25.226 9.996 -23.861 1.00 80.75 723 GLY A C 1
ATOM 5403 O O . GLY A 1 723 ? 24.112 9.583 -23.540 1.00 80.75 723 GLY A O 1
ATOM 5404 N N . MET A 1 724 ? 26.124 9.176 -24.425 1.00 89.06 724 MET A N 1
ATOM 5405 C CA . MET A 1 724 ? 25.813 7.745 -24.622 1.00 89.06 724 MET A CA 1
ATOM 5406 C C . MET A 1 724 ? 25.944 6.967 -23.307 1.00 89.06 724 MET A C 1
ATOM 5408 O O . MET A 1 724 ? 24.970 6.370 -22.855 1.00 89.06 724 MET A O 1
ATOM 5412 N N . ILE A 1 725 ? 27.110 7.002 -22.662 1.00 91.25 725 ILE A N 1
ATOM 5413 C CA . ILE A 1 725 ? 27.319 6.353 -21.364 1.00 91.25 725 ILE A CA 1
ATOM 5414 C C . ILE A 1 725 ? 27.901 7.345 -20.371 1.00 91.25 725 ILE A C 1
ATOM 5416 O O . ILE A 1 725 ? 28.958 7.931 -20.609 1.00 91.25 725 ILE A O 1
ATOM 5420 N N . ARG A 1 726 ? 27.259 7.439 -19.206 1.00 89.19 726 ARG A N 1
ATOM 5421 C CA . ARG A 1 726 ? 27.771 8.173 -18.054 1.00 89.19 726 ARG A CA 1
ATOM 5422 C C . ARG A 1 726 ? 27.885 7.274 -16.833 1.00 89.19 726 ARG A C 1
ATOM 5424 O O . ARG A 1 726 ? 26.926 6.629 -16.428 1.00 89.19 726 ARG A O 1
ATOM 5431 N N . ASN A 1 727 ? 29.057 7.278 -16.215 1.00 88.62 727 ASN A N 1
ATOM 5432 C CA . ASN A 1 727 ? 29.336 6.600 -14.965 1.00 88.62 727 ASN A CA 1
ATOM 5433 C C . ASN A 1 727 ? 29.702 7.619 -13.881 1.00 88.62 727 ASN A C 1
ATOM 5435 O O . ASN A 1 727 ? 30.792 8.190 -13.863 1.00 88.62 727 ASN A O 1
ATOM 5439 N N . THR A 1 728 ? 28.759 7.862 -12.975 1.00 87.62 728 THR A N 1
ATOM 5440 C CA . THR A 1 728 ? 28.977 8.608 -11.723 1.00 87.62 728 THR A CA 1
ATOM 5441 C C . THR A 1 728 ? 29.072 7.690 -10.505 1.00 87.62 728 THR A C 1
ATOM 5443 O O . THR A 1 728 ? 29.288 8.169 -9.390 1.00 87.62 728 THR A O 1
ATOM 5446 N N . ALA A 1 729 ? 28.910 6.383 -10.709 1.00 86.50 729 ALA A N 1
ATOM 5447 C CA . ALA A 1 729 ? 28.953 5.391 -9.656 1.00 86.50 729 ALA A CA 1
ATOM 5448 C C . ALA A 1 729 ? 30.389 5.155 -9.166 1.00 86.50 729 ALA A C 1
ATOM 5450 O O . ALA A 1 729 ? 31.358 5.325 -9.904 1.00 86.50 729 ALA A O 1
ATOM 5451 N N . THR A 1 730 ? 30.529 4.731 -7.913 1.00 86.50 730 THR A N 1
ATOM 5452 C CA . THR A 1 730 ? 31.784 4.158 -7.400 1.00 86.50 730 THR A CA 1
ATOM 5453 C C . THR A 1 730 ? 31.951 2.696 -7.817 1.00 86.50 730 THR A C 1
ATOM 5455 O O . THR A 1 730 ? 33.073 2.189 -7.819 1.00 86.50 730 THR A O 1
ATOM 5458 N N . THR A 1 731 ? 30.854 2.027 -8.189 1.00 87.81 731 THR A N 1
ATOM 5459 C CA . THR A 1 731 ? 30.835 0.651 -8.702 1.00 87.81 731 THR A CA 1
ATOM 5460 C C . THR A 1 731 ? 31.715 0.515 -9.945 1.00 87.81 731 THR A C 1
ATOM 5462 O O . THR A 1 731 ? 31.747 1.402 -10.803 1.00 87.81 731 THR A O 1
ATOM 5465 N N . ARG A 1 732 ? 32.410 -0.620 -10.066 1.00 90.19 732 ARG A N 1
ATOM 5466 C CA . ARG A 1 732 ? 33.243 -0.926 -11.233 1.00 90.19 732 ARG A CA 1
ATOM 5467 C C . ARG A 1 732 ? 32.382 -1.051 -12.498 1.00 90.19 732 ARG A C 1
ATOM 5469 O O . ARG A 1 732 ? 31.295 -1.620 -12.429 1.00 90.19 732 ARG A O 1
ATOM 5476 N N . LEU A 1 733 ? 32.864 -0.552 -13.636 1.00 93.62 733 LEU A N 1
ATOM 5477 C CA . LEU A 1 733 ? 32.230 -0.710 -14.952 1.00 93.62 733 LEU A CA 1
ATOM 5478 C C . LEU A 1 733 ? 33.247 -1.233 -15.967 1.00 93.62 733 LEU A C 1
ATOM 5480 O O . LEU A 1 733 ? 34.195 -0.522 -16.285 1.00 93.62 733 LEU A O 1
ATOM 5484 N N . ASP A 1 734 ? 33.016 -2.428 -16.501 1.00 95.50 734 ASP A N 1
ATOM 5485 C CA . ASP A 1 734 ? 33.834 -3.027 -17.555 1.00 95.50 734 ASP A CA 1
ATOM 5486 C C . ASP A 1 734 ? 33.080 -3.027 -18.892 1.00 95.50 734 ASP A C 1
ATOM 5488 O O . ASP A 1 734 ? 31.933 -3.472 -18.984 1.00 95.50 734 ASP A O 1
ATOM 5492 N N . ILE A 1 735 ? 33.730 -2.511 -19.935 1.00 97.62 735 ILE A N 1
ATOM 5493 C CA . ILE A 1 735 ? 33.191 -2.383 -21.290 1.00 97.62 735 ILE A CA 1
ATOM 5494 C C . ILE A 1 735 ? 34.113 -3.135 -22.245 1.00 97.62 735 ILE A C 1
ATOM 5496 O O . ILE A 1 735 ? 35.313 -2.865 -22.280 1.00 97.62 735 ILE A O 1
ATOM 5500 N N . ARG A 1 736 ? 33.575 -4.050 -23.055 1.00 97.12 736 ARG A N 1
ATOM 5501 C CA . ARG A 1 736 ? 34.369 -4.780 -24.051 1.00 97.12 736 ARG A CA 1
ATOM 5502 C C . ARG A 1 736 ? 33.664 -4.997 -25.380 1.00 97.12 736 ARG A C 1
ATOM 5504 O O . ARG A 1 736 ? 32.440 -5.114 -25.423 1.00 97.12 736 ARG A O 1
ATOM 5511 N N . ARG A 1 737 ? 34.443 -5.051 -26.467 1.00 98.25 737 ARG A N 1
ATOM 5512 C CA . ARG A 1 737 ? 33.971 -5.350 -27.839 1.00 98.25 737 ARG A CA 1
ATOM 5513 C C . ARG A 1 737 ? 32.746 -4.526 -28.254 1.00 98.25 737 ARG A C 1
ATOM 5515 O O . ARG A 1 737 ? 31.848 -5.009 -28.930 1.00 98.25 737 ARG A O 1
ATOM 5522 N N . THR A 1 738 ? 32.689 -3.278 -27.801 1.00 98.31 738 THR A N 1
ATOM 5523 C CA . THR A 1 738 ? 31.527 -2.401 -27.971 1.00 98.31 738 THR A CA 1
ATOM 5524 C C . THR A 1 738 ? 31.849 -1.297 -28.970 1.00 98.31 738 THR A C 1
ATOM 5526 O O . THR A 1 738 ? 32.934 -0.712 -28.947 1.00 98.31 738 THR A O 1
ATOM 5529 N N . THR A 1 739 ? 30.903 -1.006 -29.860 1.00 97.88 739 THR A N 1
ATOM 5530 C CA . THR A 1 739 ? 31.034 0.067 -30.851 1.00 97.88 739 THR A CA 1
ATOM 5531 C C . THR A 1 739 ? 30.202 1.274 -30.446 1.00 97.88 739 THR A C 1
ATOM 5533 O O . THR A 1 739 ? 28.994 1.172 -30.248 1.00 97.88 739 THR A O 1
ATOM 5536 N N . PHE A 1 740 ? 30.837 2.436 -30.403 1.00 94.25 740 PHE A N 1
ATOM 5537 C CA . PHE A 1 740 ? 30.214 3.739 -30.251 1.00 94.25 740 PHE A CA 1
ATOM 5538 C C . PHE A 1 740 ? 30.340 4.494 -31.566 1.00 94.25 740 PHE A C 1
ATOM 5540 O O . PHE A 1 740 ? 31.447 4.693 -32.069 1.00 94.25 740 PHE A O 1
ATOM 5547 N N . THR A 1 741 ? 29.230 4.943 -32.150 1.00 92.12 741 THR A N 1
ATOM 5548 C CA . THR A 1 741 ? 29.308 5.657 -33.425 1.00 92.12 741 THR A CA 1
ATOM 5549 C C . THR A 1 741 ? 28.244 6.720 -33.638 1.00 92.12 741 THR A C 1
ATOM 5551 O O . THR A 1 741 ? 27.150 6.637 -33.096 1.00 92.12 741 THR A O 1
ATOM 5554 N N . HIS A 1 742 ? 28.534 7.730 -34.460 1.00 89.62 742 HIS A N 1
ATOM 5555 C CA . HIS A 1 742 ? 27.556 8.760 -34.824 1.00 89.62 742 HIS A CA 1
ATOM 5556 C C . HIS A 1 742 ? 26.975 9.456 -33.579 1.00 89.62 742 HIS A C 1
ATOM 5558 O O . HIS A 1 742 ? 25.769 9.459 -33.345 1.00 89.62 742 HIS A O 1
ATOM 5564 N N . TYR A 1 743 ? 27.854 10.045 -32.765 1.00 85.44 743 TYR A N 1
ATOM 5565 C CA . TYR A 1 743 ? 27.460 10.923 -31.656 1.00 85.44 743 TYR A CA 1
ATOM 5566 C C . TYR A 1 743 ? 27.575 12.380 -32.084 1.00 85.44 743 TYR A C 1
ATOM 5568 O O . TYR A 1 743 ? 28.599 12.746 -32.663 1.00 85.44 743 TYR A O 1
ATOM 5576 N N . ARG A 1 744 ? 26.578 13.216 -31.790 1.00 80.69 744 ARG A N 1
ATOM 5577 C CA . ARG A 1 744 ? 26.662 14.660 -32.033 1.00 80.69 744 ARG A CA 1
ATOM 5578 C C . ARG A 1 744 ? 26.412 15.469 -30.768 1.00 80.69 744 ARG A C 1
ATOM 5580 O O . ARG A 1 744 ? 25.302 15.456 -30.238 1.00 80.69 744 ARG A O 1
ATOM 5587 N N . ASP A 1 745 ? 27.404 16.276 -30.401 1.00 73.00 745 ASP A N 1
ATOM 5588 C CA . ASP A 1 745 ? 27.286 17.308 -29.371 1.00 73.00 745 ASP A CA 1
ATOM 5589 C C . ASP A 1 745 ? 27.254 18.714 -29.997 1.00 73.00 745 ASP A C 1
ATOM 5591 O O . ASP A 1 745 ? 28.023 19.033 -30.909 1.00 73.00 745 ASP A O 1
ATOM 5595 N N . TYR A 1 746 ? 26.345 19.558 -29.512 1.00 65.44 746 TYR A N 1
ATOM 5596 C CA . TYR A 1 746 ? 26.207 20.967 -29.887 1.00 65.44 746 TYR A CA 1
ATOM 5597 C C . TYR A 1 746 ? 25.902 21.893 -28.689 1.00 65.44 746 TYR A C 1
ATOM 5599 O O . TYR A 1 746 ? 25.516 23.041 -28.907 1.00 65.44 746 TYR A O 1
ATOM 5607 N N . SER A 1 747 ? 26.049 21.423 -27.440 1.00 56.31 747 SER A N 1
ATOM 5608 C CA . SER A 1 747 ? 25.678 22.185 -26.234 1.00 56.31 747 SER A CA 1
ATOM 5609 C C . SER A 1 747 ? 26.542 23.440 -26.023 1.00 56.31 747 SER A C 1
ATOM 5611 O O . SER A 1 747 ? 27.764 23.411 -26.160 1.00 56.31 747 SER A O 1
ATOM 5613 N N . TRP A 1 748 ? 25.890 24.549 -25.647 1.00 51.34 748 TRP A N 1
ATOM 5614 C CA . TRP A 1 748 ? 26.512 25.801 -25.170 1.00 51.34 748 TRP A CA 1
ATOM 5615 C C . TRP A 1 748 ? 26.498 25.917 -23.636 1.00 51.34 748 TRP A C 1
ATOM 5617 O O . TRP A 1 748 ? 26.980 26.903 -23.081 1.00 51.34 748 TRP A O 1
ATOM 5627 N N . SER A 1 749 ? 25.908 24.934 -22.951 1.00 50.38 749 SER A N 1
ATOM 5628 C CA . SER A 1 749 ? 25.808 24.887 -21.493 1.00 50.38 749 SER A CA 1
ATOM 5629 C C . SER A 1 749 ? 26.893 23.979 -20.917 1.00 50.38 749 SER A C 1
ATOM 5631 O O . SER A 1 749 ? 27.266 22.975 -21.518 1.00 50.38 749 SER A O 1
ATOM 5633 N N . SER A 1 750 ? 27.394 24.321 -19.733 1.00 41.88 750 SER A N 1
ATOM 5634 C CA . SER A 1 750 ? 28.508 23.685 -19.015 1.00 41.88 750 SER A CA 1
ATOM 5635 C C . SER A 1 750 ? 28.300 22.210 -18.607 1.00 41.88 750 SER A C 1
ATOM 5637 O O . SER A 1 750 ? 29.071 21.692 -17.802 1.00 41.88 750 SER A O 1
ATOM 5639 N N . HIS A 1 751 ? 27.299 21.501 -19.141 1.00 50.56 751 HIS A N 1
ATOM 5640 C CA . HIS A 1 751 ? 26.936 20.137 -18.748 1.00 50.56 751 HIS A CA 1
ATOM 5641 C C . HIS A 1 751 ? 27.242 19.075 -19.829 1.00 50.56 751 HIS A C 1
ATOM 5643 O O . HIS A 1 751 ? 26.424 18.758 -20.678 1.00 50.56 751 HIS A O 1
ATOM 5649 N N . HIS A 1 752 ? 28.458 18.526 -19.750 1.00 57.91 752 HIS A N 1
ATOM 5650 C CA . HIS A 1 752 ? 28.803 17.094 -19.613 1.00 57.91 752 HIS A CA 1
ATOM 5651 C C . HIS A 1 752 ? 28.086 16.039 -20.500 1.00 57.91 752 HIS A C 1
ATOM 5653 O O . HIS A 1 752 ? 27.519 15.088 -19.962 1.00 57.91 752 HIS A O 1
ATOM 5659 N N . ALA A 1 753 ? 28.173 16.113 -21.830 1.00 68.31 753 ALA A N 1
ATOM 5660 C CA . ALA A 1 753 ? 27.649 15.054 -22.704 1.00 68.31 753 ALA A CA 1
ATOM 5661 C C . ALA A 1 753 ? 28.766 14.419 -23.559 1.00 68.31 753 ALA A C 1
ATOM 5663 O O . ALA A 1 753 ? 29.009 14.833 -24.690 1.00 68.31 753 ALA A O 1
ATOM 5664 N N . ALA A 1 754 ? 29.475 13.422 -23.021 1.00 78.12 754 ALA A N 1
ATOM 5665 C CA . ALA A 1 754 ? 30.482 12.654 -23.766 1.00 78.12 754 ALA A CA 1
ATOM 5666 C C . ALA A 1 754 ? 29.881 11.361 -24.354 1.00 78.12 754 ALA A C 1
ATOM 5668 O O . ALA A 1 754 ? 28.817 10.906 -23.940 1.00 78.12 754 ALA A O 1
ATOM 5669 N N . VAL A 1 755 ? 30.571 10.727 -25.304 1.00 85.50 755 VAL A N 1
ATOM 5670 C CA . VAL A 1 755 ? 30.248 9.350 -25.720 1.00 85.50 755 VAL A CA 1
ATOM 5671 C C . VAL A 1 755 ? 30.428 8.412 -24.529 1.00 85.50 755 VAL A C 1
ATOM 5673 O O . VAL A 1 755 ? 29.550 7.613 -24.220 1.00 85.50 755 VAL A O 1
ATOM 5676 N N . LEU A 1 756 ? 31.546 8.560 -23.825 1.00 87.69 756 LEU A N 1
ATOM 5677 C CA . LEU A 1 756 ? 31.843 7.810 -22.617 1.00 87.69 756 LEU A CA 1
ATOM 5678 C C . LEU A 1 756 ? 32.382 8.758 -21.548 1.00 87.69 756 LEU A C 1
ATOM 5680 O O . LEU A 1 756 ? 33.417 9.393 -21.749 1.00 87.69 756 LEU A O 1
ATOM 5684 N N . ASP A 1 757 ? 31.678 8.847 -20.425 1.00 84.75 757 ASP A N 1
ATOM 5685 C CA . ASP A 1 757 ? 32.026 9.702 -19.291 1.00 84.75 757 ASP A CA 1
ATOM 5686 C C . ASP A 1 757 ? 32.218 8.873 -18.013 1.00 84.75 757 ASP A C 1
ATOM 5688 O O . ASP A 1 757 ? 31.243 8.447 -17.396 1.00 84.75 757 ASP A O 1
ATOM 5692 N N . TYR A 1 758 ? 33.467 8.669 -17.591 1.00 84.94 758 TYR A N 1
ATOM 5693 C CA . TYR A 1 758 ? 33.799 8.152 -16.260 1.00 84.94 758 TYR A CA 1
ATOM 5694 C C . TYR A 1 758 ? 34.048 9.317 -15.303 1.00 84.94 758 TYR A C 1
ATOM 5696 O O . TYR A 1 758 ? 35.178 9.776 -15.166 1.00 84.94 758 TYR A O 1
ATOM 5704 N N . ASN A 1 759 ? 33.021 9.787 -14.595 1.00 80.06 759 ASN A N 1
ATOM 5705 C CA . ASN A 1 759 ? 33.200 10.805 -13.553 1.00 80.06 759 ASN A CA 1
ATOM 5706 C C . ASN A 1 759 ? 33.752 10.213 -12.250 1.00 80.06 759 ASN A C 1
ATOM 5708 O O . ASN A 1 759 ? 34.405 10.923 -11.493 1.00 80.06 759 ASN A O 1
ATOM 5712 N N . ASN A 1 760 ? 33.467 8.940 -11.970 1.00 82.06 760 ASN A N 1
ATOM 5713 C CA . ASN A 1 760 ? 33.881 8.242 -10.755 1.00 82.06 760 ASN A CA 1
ATOM 5714 C C . ASN A 1 760 ? 34.060 6.734 -11.032 1.00 82.06 760 ASN A C 1
ATOM 5716 O O . ASN A 1 760 ? 33.782 6.267 -12.138 1.00 82.06 760 ASN A O 1
ATOM 5720 N N . GLY A 1 761 ? 34.528 5.986 -10.031 1.00 79.50 761 GLY A N 1
ATOM 5721 C CA . GLY A 1 761 ? 34.644 4.529 -10.090 1.00 79.50 761 GLY A CA 1
ATOM 5722 C C . GLY A 1 761 ? 35.908 4.027 -10.791 1.00 79.50 761 GLY A C 1
ATOM 5723 O O . GLY A 1 761 ? 36.879 4.758 -10.988 1.00 79.50 761 GLY A O 1
ATOM 5724 N N . SER A 1 762 ? 35.917 2.739 -11.127 1.00 85.56 762 SER A N 1
ATOM 5725 C CA . SER A 1 762 ? 37.038 2.068 -11.802 1.00 85.56 762 SER A CA 1
ATOM 5726 C C . SER A 1 762 ? 36.538 1.143 -12.906 1.00 85.56 762 SER A C 1
ATOM 5728 O O . SER A 1 762 ? 35.343 0.844 -12.961 1.00 85.56 762 SER A O 1
ATOM 5730 N N . GLY A 1 763 ? 37.424 0.686 -13.789 1.00 89.31 763 GLY A N 1
ATOM 5731 C CA . GLY A 1 763 ? 37.024 -0.250 -14.833 1.00 89.31 763 GLY A CA 1
ATOM 5732 C C . GLY A 1 763 ? 37.993 -0.401 -15.992 1.00 89.31 763 GLY A C 1
ATOM 5733 O O . GLY A 1 763 ? 39.082 0.172 -16.006 1.00 89.31 763 GLY A O 1
ATOM 5734 N N . THR A 1 764 ? 37.560 -1.172 -16.981 1.00 90.38 764 THR A N 1
ATOM 5735 C CA . THR A 1 764 ? 38.290 -1.431 -18.225 1.00 90.38 764 THR A CA 1
ATOM 5736 C C . THR A 1 764 ? 37.427 -1.110 -19.440 1.00 90.38 764 THR A C 1
ATOM 5738 O O . THR A 1 764 ? 36.212 -1.295 -19.422 1.00 90.38 764 THR A O 1
ATOM 5741 N N . VAL A 1 765 ? 38.064 -0.619 -20.501 1.00 93.00 765 VAL A N 1
ATOM 5742 C CA . VAL A 1 765 ? 37.473 -0.411 -21.823 1.00 93.00 765 VAL A CA 1
ATOM 5743 C C . VAL A 1 765 ? 38.349 -1.151 -22.827 1.00 93.00 765 VAL A C 1
ATOM 5745 O O . VAL A 1 765 ? 39.461 -0.721 -23.128 1.00 93.00 765 VAL A O 1
ATOM 5748 N N . GLU A 1 766 ? 37.884 -2.299 -23.308 1.00 95.25 766 GLU A N 1
ATOM 5749 C CA . GLU A 1 766 ? 38.695 -3.261 -24.056 1.00 95.25 766 GLU A CA 1
ATOM 5750 C C . GLU A 1 766 ? 38.119 -3.542 -25.452 1.00 95.25 766 GLU A C 1
ATOM 5752 O O . GLU A 1 766 ? 36.920 -3.756 -25.612 1.00 95.25 766 GLU A O 1
ATOM 5757 N N . ASP A 1 767 ? 38.960 -3.552 -26.488 1.00 96.44 767 ASP A N 1
ATOM 5758 C CA . ASP A 1 767 ? 38.569 -3.901 -27.866 1.00 96.44 767 ASP A CA 1
ATOM 5759 C C . ASP A 1 767 ? 37.353 -3.097 -28.391 1.00 96.44 767 ASP A C 1
ATOM 5761 O O . ASP A 1 767 ? 36.528 -3.603 -29.151 1.00 96.44 767 ASP A O 1
ATOM 5765 N N . CYS A 1 768 ? 37.200 -1.842 -27.955 1.00 93.44 768 CYS A N 1
ATOM 5766 C CA . CYS A 1 768 ? 36.078 -0.979 -28.333 1.00 93.44 768 CYS A CA 1
ATOM 5767 C C . CYS A 1 768 ? 36.414 -0.065 -29.521 1.00 93.44 768 CYS A C 1
ATOM 5769 O O . CYS A 1 768 ? 37.573 0.289 -29.748 1.00 93.44 768 CYS A O 1
ATOM 5771 N N . VAL A 1 769 ? 35.387 0.366 -30.257 1.00 93.44 769 VAL A N 1
ATOM 5772 C CA . VAL A 1 769 ? 35.514 1.274 -31.411 1.00 93.44 769 VAL A CA 1
ATOM 5773 C C . VAL A 1 769 ? 34.740 2.563 -31.150 1.00 93.44 769 VAL A C 1
ATOM 5775 O O . VAL A 1 769 ? 33.567 2.510 -30.803 1.00 93.44 769 VAL A O 1
ATOM 5778 N N . PHE A 1 770 ? 35.374 3.714 -31.365 1.00 89.62 770 PHE A N 1
ATOM 5779 C CA . PHE A 1 770 ? 34.773 5.048 -31.283 1.00 89.62 770 PHE A CA 1
ATOM 5780 C C . PHE A 1 770 ? 34.883 5.715 -32.653 1.00 89.62 770 PHE A C 1
ATOM 5782 O O . PHE A 1 770 ? 35.987 6.071 -33.067 1.00 89.62 770 PHE A O 1
ATOM 5789 N N . ALA A 1 771 ? 33.765 5.849 -33.374 1.00 87.75 771 ALA A N 1
ATOM 5790 C CA . ALA A 1 771 ? 33.787 6.251 -34.778 1.00 87.75 771 ALA A CA 1
ATOM 5791 C C . ALA A 1 771 ? 32.748 7.308 -35.179 1.00 87.75 771 ALA A C 1
ATOM 5793 O O . ALA A 1 771 ? 31.584 7.243 -34.785 1.00 87.75 771 ALA A O 1
ATOM 5794 N N . ASN A 1 772 ? 33.103 8.216 -36.091 1.00 86.75 772 ASN A N 1
ATOM 5795 C CA . ASN A 1 772 ? 32.153 9.139 -36.744 1.00 86.75 772 ASN A CA 1
ATOM 5796 C C . ASN A 1 772 ? 31.414 10.092 -35.777 1.00 86.75 772 ASN A C 1
ATOM 5798 O O . ASN A 1 772 ? 30.232 10.400 -35.963 1.00 86.75 772 ASN A O 1
ATOM 5802 N N . HIS A 1 773 ? 32.090 10.558 -34.727 1.00 84.38 773 HIS A N 1
ATOM 5803 C CA . HIS A 1 773 ? 31.532 11.526 -33.779 1.00 84.38 773 HIS A CA 1
ATOM 5804 C C . HIS A 1 773 ? 31.723 12.976 -34.266 1.00 84.38 773 HIS A C 1
ATOM 5806 O O . HIS A 1 773 ? 32.693 13.300 -34.949 1.00 84.38 773 HIS A O 1
ATOM 5812 N N . ARG A 1 774 ? 30.795 13.871 -33.913 1.00 79.31 774 ARG A N 1
ATOM 5813 C CA . ARG A 1 774 ? 30.844 15.311 -34.205 1.00 79.31 774 ARG A CA 1
ATOM 5814 C C . ARG A 1 774 ? 30.716 16.107 -32.908 1.00 79.31 774 ARG A C 1
ATOM 5816 O O . ARG A 1 774 ? 29.626 16.197 -32.348 1.00 79.31 774 ARG A O 1
ATOM 5823 N N . CYS A 1 775 ? 31.813 16.710 -32.471 1.00 72.94 775 CYS A N 1
ATOM 5824 C CA . CYS A 1 775 ? 31.865 17.598 -31.309 1.00 72.94 775 CYS A CA 1
ATOM 5825 C C . CYS A 1 775 ? 31.922 19.064 -31.769 1.00 72.94 775 CYS A C 1
ATOM 5827 O O . CYS A 1 775 ? 32.528 19.372 -32.797 1.00 72.94 775 CYS A O 1
ATOM 5829 N N . SER A 1 776 ? 31.276 19.964 -31.031 1.00 67.06 776 SER A N 1
ATOM 5830 C CA . SER A 1 776 ? 31.288 21.405 -31.319 1.00 67.06 776 SER A CA 1
ATOM 5831 C C . SER A 1 776 ? 32.466 22.113 -30.633 1.00 67.06 776 SER A C 1
ATOM 5833 O O . SER A 1 776 ? 33.179 21.529 -29.822 1.00 67.06 776 SER A O 1
ATOM 5835 N N . THR A 1 777 ? 32.683 23.396 -30.929 1.00 59.41 777 THR A N 1
ATOM 5836 C CA . THR A 1 777 ? 33.796 24.190 -30.368 1.00 59.41 777 THR A CA 1
ATOM 5837 C C . THR A 1 777 ? 33.714 24.421 -28.853 1.00 59.41 777 THR A C 1
ATOM 5839 O O . THR A 1 777 ? 34.680 24.901 -28.268 1.00 59.41 777 THR A O 1
ATOM 5842 N N . SER A 1 778 ? 32.579 24.107 -28.221 1.00 59.50 778 SER A N 1
ATOM 5843 C CA . SER A 1 778 ? 32.311 24.351 -26.794 1.00 59.50 778 SER A CA 1
ATOM 5844 C C . SER A 1 778 ? 32.031 23.071 -25.993 1.00 59.50 778 SER A C 1
ATOM 5846 O O . SER A 1 778 ? 31.691 23.156 -24.815 1.00 59.50 778 SER A O 1
ATOM 5848 N N . SER A 1 779 ? 32.187 21.893 -26.607 1.00 59.53 779 SER A N 1
ATOM 5849 C CA . SER A 1 779 ? 31.965 20.590 -25.964 1.00 59.53 779 SER A CA 1
ATOM 5850 C C . SER A 1 779 ? 33.242 19.983 -25.378 1.00 59.53 779 SER A C 1
ATOM 5852 O O . SER A 1 779 ? 34.340 20.202 -25.894 1.00 59.53 779 SER A O 1
ATOM 5854 N N . MET A 1 780 ? 33.092 19.156 -24.339 1.00 57.03 780 MET A N 1
ATOM 5855 C CA . MET A 1 780 ? 34.147 18.233 -23.904 1.00 57.03 780 MET A CA 1
ATOM 5856 C C . MET A 1 780 ? 34.353 17.140 -24.973 1.00 57.03 780 MET A C 1
ATOM 5858 O O . MET A 1 780 ? 33.450 16.859 -25.759 1.00 57.03 780 MET A O 1
ATOM 5862 N N . GLY A 1 781 ? 35.555 16.556 -25.046 1.00 64.31 781 GLY A N 1
ATOM 5863 C CA . GLY A 1 781 ? 35.877 15.512 -26.027 1.00 64.31 781 GLY A CA 1
ATOM 5864 C C . GLY A 1 781 ? 34.962 14.278 -25.929 1.00 64.31 781 GLY A C 1
ATOM 5865 O O . GLY A 1 781 ? 34.260 14.103 -24.934 1.00 64.31 781 GLY A O 1
ATOM 5866 N N . PRO A 1 782 ? 34.975 13.389 -26.942 1.00 71.88 782 PRO A N 1
ATOM 5867 C CA . PRO A 1 782 ? 34.094 12.220 -26.989 1.00 71.88 782 PRO A CA 1
ATOM 5868 C C . PRO A 1 782 ? 34.302 11.262 -25.809 1.00 71.88 782 PRO A C 1
ATOM 5870 O O . PRO A 1 782 ? 33.361 10.586 -25.412 1.00 71.88 782 PRO A O 1
ATOM 5873 N N . VAL A 1 783 ? 35.493 11.227 -25.212 1.00 81.06 783 VAL A N 1
ATOM 5874 C CA . VAL A 1 783 ? 35.766 10.468 -23.989 1.00 81.06 783 VAL A CA 1
ATOM 5875 C C . VAL A 1 783 ? 36.186 11.424 -22.885 1.00 81.06 783 VAL A C 1
ATOM 5877 O O . VAL A 1 783 ? 37.051 12.279 -23.089 1.00 81.06 783 VAL A O 1
ATOM 5880 N N . ARG A 1 784 ? 35.594 11.245 -21.706 1.00 79.50 784 ARG A N 1
ATOM 5881 C CA . ARG A 1 784 ? 35.942 11.959 -20.484 1.00 79.50 784 ARG A CA 1
ATOM 5882 C C . ARG A 1 784 ? 36.270 10.969 -19.370 1.00 79.50 784 ARG A C 1
ATOM 5884 O O . ARG A 1 784 ? 35.526 10.024 -19.125 1.00 79.50 784 ARG A O 1
ATOM 5891 N N . ILE A 1 785 ? 37.378 11.230 -18.679 1.00 80.00 785 ILE A N 1
ATOM 5892 C CA . ILE A 1 785 ? 37.820 10.489 -17.495 1.00 80.00 785 ILE A CA 1
ATOM 5893 C C . ILE A 1 785 ? 38.104 11.514 -16.391 1.00 80.00 785 ILE A C 1
ATOM 5895 O O . ILE A 1 785 ? 38.982 12.362 -16.532 1.00 80.00 785 ILE A O 1
ATOM 5899 N N . GLY A 1 786 ? 37.342 11.439 -15.304 1.00 66.94 786 GLY A N 1
ATOM 5900 C CA . GLY A 1 786 ? 37.442 12.280 -14.117 1.00 66.94 786 GLY A CA 1
ATOM 5901 C C . GLY A 1 786 ? 36.636 13.586 -14.156 1.00 66.94 786 GLY A C 1
ATOM 5902 O O . GLY A 1 786 ? 36.349 14.186 -15.198 1.00 66.94 786 GLY A O 1
ATOM 5903 N N . GLN A 1 787 ? 36.292 14.056 -12.957 1.00 64.62 787 GLN A N 1
ATOM 5904 C CA . GLN A 1 787 ? 35.956 15.446 -12.639 1.00 64.62 787 GLN A CA 1
ATOM 5905 C C . GLN A 1 787 ? 36.981 15.991 -11.626 1.00 64.62 787 GLN A C 1
ATOM 5907 O O . GLN A 1 787 ? 37.619 15.217 -10.910 1.00 64.62 787 GLN A O 1
ATOM 5912 N N . ALA A 1 788 ? 37.149 17.315 -11.539 1.00 49.88 788 ALA A N 1
ATOM 5913 C CA . ALA A 1 788 ? 38.018 17.938 -10.536 1.00 49.88 788 ALA A CA 1
ATOM 5914 C C . ALA A 1 788 ? 37.743 17.371 -9.124 1.00 49.88 788 ALA A C 1
ATOM 5916 O O . ALA A 1 788 ? 36.611 17.429 -8.650 1.00 49.88 788 ALA A O 1
ATOM 5917 N N . GLY A 1 789 ? 38.773 16.808 -8.477 1.00 56.28 789 GLY A N 1
ATOM 5918 C CA . GLY A 1 789 ? 38.684 16.201 -7.138 1.00 56.28 789 GLY A CA 1
ATOM 5919 C C . GLY A 1 789 ? 38.428 14.686 -7.096 1.00 56.28 789 GLY A C 1
ATOM 5920 O O . GLY A 1 789 ? 38.395 14.121 -6.008 1.00 56.28 789 GLY A O 1
ATOM 5921 N N . THR A 1 790 ? 38.288 14.016 -8.244 1.00 60.56 790 THR A N 1
ATOM 5922 C CA . THR A 1 790 ? 38.106 12.552 -8.348 1.00 60.56 790 THR A CA 1
ATOM 5923 C C . THR A 1 790 ? 39.220 11.925 -9.189 1.00 60.56 790 THR A C 1
ATOM 5925 O O . THR A 1 790 ? 39.644 12.519 -10.179 1.00 60.56 790 THR A O 1
ATOM 5928 N N . ALA A 1 791 ? 39.704 10.738 -8.808 1.00 60.94 791 ALA A N 1
ATOM 5929 C CA . ALA A 1 791 ? 40.734 9.992 -9.539 1.00 60.94 791 ALA A CA 1
ATOM 5930 C C . ALA A 1 791 ? 40.219 8.589 -9.919 1.00 60.94 791 ALA A C 1
ATOM 5932 O O . ALA A 1 791 ? 40.603 7.607 -9.279 1.00 60.94 791 ALA A O 1
ATOM 5933 N N . PRO A 1 792 ? 39.304 8.478 -10.903 1.00 68.94 792 PRO A N 1
ATOM 5934 C CA . PRO A 1 792 ? 38.851 7.176 -11.375 1.00 68.94 792 PRO A CA 1
ATOM 5935 C C . PRO A 1 792 ? 40.005 6.403 -12.033 1.00 68.94 792 PRO A C 1
ATOM 5937 O O . PRO A 1 792 ? 40.846 6.989 -12.715 1.00 68.94 792 PRO A O 1
ATOM 5940 N N . LEU A 1 793 ? 40.037 5.083 -11.836 1.00 77.94 793 LEU A N 1
ATOM 5941 C CA . LEU A 1 793 ? 41.064 4.195 -12.393 1.00 77.94 793 LEU A CA 1
ATOM 5942 C C . LEU A 1 793 ? 40.470 3.417 -13.571 1.00 77.94 793 LEU A C 1
ATOM 5944 O O . LEU A 1 793 ? 39.773 2.423 -13.370 1.00 77.94 793 LEU A O 1
ATOM 5948 N N . VAL A 1 794 ? 40.695 3.922 -14.787 1.00 82.75 794 VAL A N 1
ATOM 5949 C CA . VAL A 1 794 ? 40.122 3.375 -16.027 1.00 82.75 794 VAL A CA 1
ATOM 5950 C C . VAL A 1 794 ? 41.233 3.021 -17.006 1.00 82.75 794 VAL A C 1
ATOM 5952 O O . VAL A 1 794 ? 42.051 3.874 -17.350 1.00 82.75 794 VAL A O 1
ATOM 5955 N N . GLU A 1 795 ? 41.240 1.779 -17.480 1.00 85.38 795 GLU A N 1
ATOM 5956 C CA . GLU A 1 795 ? 42.230 1.277 -18.437 1.00 85.38 795 GLU A CA 1
ATOM 5957 C C . GLU A 1 795 ? 41.606 1.087 -19.821 1.00 85.38 795 GLU A C 1
ATOM 5959 O O . GLU A 1 795 ? 40.603 0.393 -19.964 1.00 85.38 795 GLU A O 1
ATOM 5964 N N . PHE A 1 796 ? 42.217 1.677 -20.851 1.00 87.56 796 PHE A N 1
ATOM 5965 C CA . PHE A 1 796 ? 41.838 1.449 -22.246 1.00 87.56 796 PHE A CA 1
ATOM 5966 C C . PHE A 1 796 ? 42.802 0.454 -22.884 1.00 87.56 796 PHE A C 1
ATOM 5968 O O . PHE A 1 796 ? 44.013 0.674 -22.908 1.00 87.56 796 PHE A O 1
ATOM 5975 N N . ILE A 1 797 ? 42.264 -0.630 -23.434 1.00 88.31 797 ILE A N 1
ATOM 5976 C CA . ILE A 1 797 ? 43.028 -1.758 -23.961 1.00 88.31 797 ILE A CA 1
ATOM 5977 C C . ILE A 1 797 ? 42.571 -2.005 -25.401 1.00 88.31 797 ILE A C 1
ATOM 5979 O O . ILE A 1 797 ? 41.403 -2.283 -25.647 1.00 88.31 797 ILE A O 1
ATOM 5983 N N . ARG A 1 798 ? 43.484 -1.885 -26.376 1.00 92.31 798 ARG A N 1
ATOM 5984 C CA . ARG A 1 798 ? 43.236 -2.220 -27.800 1.00 92.31 798 ARG A CA 1
ATOM 5985 C C . ARG A 1 798 ? 41.991 -1.551 -28.424 1.00 92.31 798 ARG A C 1
ATOM 5987 O O . ARG A 1 798 ? 41.340 -2.114 -29.297 1.00 92.31 798 ARG A O 1
ATOM 5994 N N . CYS A 1 799 ? 41.665 -0.332 -27.995 1.00 82.06 799 CYS A N 1
ATOM 5995 C CA . CYS A 1 799 ? 40.549 0.439 -28.549 1.00 82.06 799 CYS A CA 1
ATOM 5996 C C . CYS A 1 799 ? 40.949 1.221 -29.811 1.00 82.06 799 CYS A C 1
ATOM 5998 O O . CYS A 1 799 ? 42.088 1.672 -29.937 1.00 82.06 799 CYS A O 1
ATOM 6000 N N . THR A 1 800 ? 39.993 1.425 -30.719 1.00 84.62 800 THR A N 1
ATOM 6001 C CA . THR A 1 800 ? 40.161 2.180 -31.973 1.00 84.62 800 THR A CA 1
ATOM 6002 C C . THR A 1 800 ? 39.358 3.481 -31.938 1.00 84.62 800 THR A C 1
ATOM 6004 O O . THR A 1 800 ? 38.184 3.467 -31.578 1.00 84.62 800 THR A O 1
ATOM 6007 N N . PHE A 1 801 ? 39.971 4.596 -32.348 1.00 82.75 801 PHE A N 1
ATOM 6008 C CA . PHE A 1 801 ? 39.344 5.921 -32.435 1.00 82.75 801 PHE A CA 1
ATOM 6009 C C . PHE A 1 801 ? 39.492 6.453 -33.868 1.00 82.75 801 PHE A C 1
ATOM 6011 O O . PHE A 1 801 ? 40.623 6.676 -34.303 1.00 82.75 801 PHE A O 1
ATOM 6018 N N . THR A 1 802 ? 38.386 6.609 -34.607 1.00 73.62 802 THR A N 1
ATOM 6019 C CA . THR A 1 802 ? 38.388 6.894 -36.063 1.00 73.62 802 THR A CA 1
ATOM 6020 C C . THR A 1 802 ? 37.388 7.946 -36.516 1.00 73.62 802 THR A C 1
ATOM 6022 O O . THR A 1 802 ? 36.212 7.893 -36.086 1.00 73.62 802 THR A O 1
#

Sequence (802 aa):
YDGGAIFIGREQYDCAPVYRCVFTNSLLASTHTAGRSFLSIGGVSVTDCRFEHLRLLCKPTTDGTYALTQFDTWHDNWFVDFNRCVFAHNVVAAPATSLTGASYGLGIVGHTTGNFRYSLEDCTFVSNRFEHADAAGGNVVCADVLTRATASGANSQIGLANCTFLEDGSAPVVAQYGTGHTKTLAIVNTIVSGPESAYQPFSFVNPGLVSLLNGSIDAFAQLPDGLASTNGLQRDRVPLQAVAGPLGSTVYRPYARMPGLLDSCDVSTNSTSYLYQSYRYRAPGATTWTALTPTIAAVSQSTTFGPIPDAVQEPRFYGAFARGAVQTVADGTNGCVLVVRMEPLGAGRITATGLEDARAYAQTFPKGTAPAPITATGLRGATFLGWYTTNGVLLSANATYAPEALSDDTILVATFDPARVTITFAIKGGDARFETNLSDTVSLQCGIGTAFPSVPAYEYSTEDYIFEGWDKPFPVYVPAVDTAYTATLFTKSVRIIHVVPAAEMPAGSDGSGSSWANASTNFSAAYADAGHYRGEVWVKQGRYHVGNILPLPNVTLRGGFAGTETDAAQADPSAHKTVFSGDASENNYWNTGAKPKIWQDGVFTMPSIAWPPTGNNTDDIAYFFTAADNVTNCAVDGVTFTCFKSSVFQELSFSTDVSLSRCDLLANNTGAAGTVVLTKGLLALRDCRFIGSPSMVNFSGSSTGTNVIEDCLFAYSYHGNNGMIRNTATTRLDIRRTTFTHYRDYSWSSHHAAVLDYNNGSGTVEDCVFANHRCSTSSMGPVRIGQAGTAPLVEFIRCTFT

Nearest PDB structures (foldseek):
  4yza-assembly2_B  TM=4.506E-01  e=5.631E-01  Caldicellulosiruptor bescii DSM 6725
  4yzq-assembly2_B  TM=4.290E-01  e=5.385E-01  Caldicellulosiruptor bescii DSM 6725
  4yzx-assembly2_B  TM=4.703E-01  e=1.052E+00  Caldicellulosiruptor bescii DSM 6725
  4z06-assembly2_B  TM=4.553E-01  e=2.569E+00  Caldicellulosiruptor bescii DSM 6725
  5awf-assembly1_B  TM=1.509E-01  e=1.052E+00  Escherichia coli K-12

Secondary structure (DSSP, 8-state):
----SEEE--S-S-PPPEES-EEEEEEEE--SSS---SEEESS-EEES-EEEEEEEE----TTEEEEEEEE-TT-TT-EEEEES-EEES-EEEE---S-TT--EEEEEEEESSTT-EEEEES-EEES-EEEE---TTS-EEEEEEEEE--STTB--EEEEES-EEE-SSSS-SEEEESS-B-S-EEEES-EEE--SSS---EE-S-GGGEEEES-EE-TTPPPPTT-SB-TT-B-PPP-EEEEE-GGG-EEEEESS--TT-----EEEES-S-TTS--EEEE-TT----EESSTTS------TT--BPP-TT-PPP-TT---SSSPP---TTTT-EEEEEEEESTTSEEEEETT-S-TT-SEEEE-TTPPPPPEEEEESTT-EEEEEEETT--EEESSSEE-PPPPSS-EEEEEEEEPPEEEEEEEEESTT-EETTTSSSEEEEEEETTSBPPPPPPEE--TTTEEEEEESS---SB--SS-EEEEEEEEESS--EEEE--GGGPPTT--S--SSGGG-BS-HHHHHHHHHHHT-EEEEESEEE----BPP-TT-EEEEEE-S--SSGGG--TTTS-EEEES-TTS--BBSSSS--BSEETTEEPPPPTT-PBP--TTT----SBPP-SS--SEEEESEEEE--SS-SEEEE-TT-EEEEES-EEES--TTSSS-SEEESSEEEEES-EEES-S--EEE-S--SSEEEEES-EEEEEES-TT-SEEE--SSEEEEES-EEEEEE----SS----SEEESSSEEEEES-EEES-B--TTSPPSEEE--TT---EEEEES-EE-